Protein AF-0000000082578877 (afdb_homodimer)

Nearest PDB structures (foldseek):
  6ifg-assembly2_B  TM=8.628E-01  e=2.109E-28  Deinococcus radiodurans R1 = ATCC 13939 = DSM 20539
  6koy-assembly1_A  TM=8.455E-01  e=2.353E-28  Deinococcus radiodurans R1 = ATCC 13939 = DSM 20539
  6iff-assembly2_B  TM=8.615E-01  e=7.438E-28  Deinococcus radiodurans R1 = ATCC 13939 = DSM 20539
  6a8z-assembly1_A  TM=8.576E-01  e=7.857E-28  Deinococcus radiodurans R1 = ATCC 13939 = DSM 20539
  6a8z-assembly2_B  TM=8.635E-01  e=6.661E-27  Deinococcus radiodurans R1 = ATCC 13939 = DSM 20539

Organism: NCBI:txid68569

Radius of gyration: 37.32 Å; Cα contacts (8 Å, |Δi|>4): 2660; chains: 2; bounding box: 104×122×92 Å

Secondary structure (DSSP, 8-state):
---------------------PPTT-SPPPHHHH--BSS--HHHHTEEEEEEEEEEEEETTTTEEEEEEEEEEEESS-EEEEEEE--TTS-EEEEEETTEEPPGGGEE-SSSEEEEEEEEEEPTT-EEEEEEEEEE-PPBPSSTTTS-EEEEEE-SSSS--EEEEEE-TTT-GGGTS-B--SGGG--SEEEEEEEE-TT-EE--SSEEEEEEE-TTS-EEEEEEEES--GGG---EEES-EEEEEEEE-TTS-EEEEEEEE-TT-HHHHHHHHTTHHHHHHHHHHHT---TTTTS-EEEEE-SSSEE--TTSEEE-STT---TTSS-HHHHHHHHTTTBTTTEEESSGGGTHHHHHHHHHHHHHHHHHHH-HHHHHHHHHHHHTT---SS-S--SS--BHHHHH-GGGT--TTHHHHHHHHHHHHHHHHH-HHHHHHHHHHHHHSSSS--TTS---EEE-HHHHHHHHHHHHTS--HHHHHHHTS-SSPPEEEEEEETTEEEEEEE-GGG------EEEEETTEEEEE--GGGEEEEE--TT--EEESTT--S----HHHHHHHHHHTT-/--------------------PPPTT-SPPPHHHH--BSS--HHHHTEEEEEEEEEEEEETTTTEEEEEEEEEEEESS-EEEEEEE--TTS-EEEEEETTEEPPGGGEE-SSSEEEEEEEEEEPTT-EEEEEEEEEE-PPBPSSTTTS-EEEEEE-SSSS--EEEEEE-TTT-GGGTS-B--SGGG--SEEEEEEEE-TT-EE--SSEEEEEEE-TTS-EEEEEEEES--GGG---EEES-EEEEEEEE-TTS-EEEEEEEE-TT-HHHHHHHHTTHHHHHHHHHHHT---TTTTS-EEEEE-SSSEE--TTSEEE-STT---TTSS-HHHHHHHHTTTBTTTEEESSGGGTHHHHHHHHHHHHHHHHHHH-HHHHHHHHHHHHTT---SS-S--SS--BHHHHH-GGGT--TTHHHHHHHHHHHHHHHHH-HHHHHHHHHHHHHSSSS--TTS---EEE-HHHHHHHHHHHHTS--HHHHHHHTS-SSPPEEEEEEETTEEEEEEE-GGG------EEEEETTEEEEE--GGGEEEEE--TT--EEESTT--S----HHHHHHHHHHTT-

Structure (mmCIF, N/CA/C/O backbone):
data_AF-0000000082578877-model_v1
#
loop_
_entity.id
_entity.type
_entity.pdbx_description
1 polymer 'Aminopeptidase N'
#
loop_
_atom_site.group_PDB
_atom_site.id
_atom_site.type_symbol
_atom_site.label_atom_id
_atom_site.label_alt_id
_atom_site.label_comp_id
_atom_site.label_asym_id
_atom_site.label_entity_id
_atom_site.label_seq_id
_atom_site.pdbx_PDB_ins_code
_atom_site.Cartn_x
_atom_site.Cartn_y
_atom_site.Cartn_z
_atom_site.occupancy
_atom_site.B_iso_or_equiv
_atom_site.auth_seq_id
_atom_site.auth_comp_id
_atom_site.auth_asym_id
_atom_site.auth_atom_id
_atom_site.pdbx_PDB_model_num
ATOM 1 N N . MET A 1 1 ? 71.125 25.562 50.594 1 29.11 1 MET A N 1
ATOM 2 C CA . MET A 1 1 ? 70.188 24.438 50.656 1 29.11 1 MET A CA 1
ATOM 3 C C . MET A 1 1 ? 68.75 24.938 50.656 1 29.11 1 MET A C 1
ATOM 5 O O . MET A 1 1 ? 68.188 25.266 51.719 1 29.11 1 MET A O 1
ATOM 9 N N . HIS A 1 2 ? 68.375 25.844 49.688 1 30.61 2 HIS A N 1
ATOM 10 C CA . HIS A 1 2 ? 67.188 26.625 49.312 1 30.61 2 HIS A CA 1
ATOM 11 C C . HIS A 1 2 ? 66 25.734 49.031 1 30.61 2 HIS A C 1
ATOM 13 O O . HIS A 1 2 ? 66.062 24.859 48.156 1 30.61 2 HIS A O 1
ATOM 19 N N . GLN A 1 3 ? 65.25 25.406 50.125 1 30.59 3 GLN A N 1
ATOM 20 C CA . GLN A 1 3 ? 64.062 24.594 50.219 1 30.59 3 GLN A CA 1
ATOM 21 C C . GLN A 1 3 ? 62.969 25.125 49.312 1 30.59 3 GLN A C 1
ATOM 23 O O . GLN A 1 3 ? 62.562 26.281 49.438 1 30.59 3 GLN A O 1
ATOM 28 N N . TYR A 1 4 ? 63.031 24.766 48 1 30.36 4 TYR A N 1
ATOM 29 C CA . TYR A 1 4 ? 62.062 25.109 47 1 30.36 4 TYR A CA 1
ATOM 30 C C . TYR A 1 4 ? 60.656 24.609 47.406 1 30.36 4 TYR A C 1
ATOM 32 O O . TYR A 1 4 ? 60.469 23.406 47.656 1 30.36 4 TYR A O 1
ATOM 40 N N . LEU A 1 5 ? 59.938 25.391 48.219 1 28.56 5 LEU A N 1
ATOM 41 C CA . LEU A 1 5 ? 58.562 25.109 48.594 1 28.56 5 LEU A CA 1
ATOM 42 C C . LEU A 1 5 ? 57.688 24.953 47.344 1 28.56 5 LEU A C 1
ATOM 44 O O . LEU A 1 5 ? 57.594 25.875 46.531 1 28.56 5 LEU A O 1
ATOM 48 N N . LEU A 1 6 ? 57.625 23.719 46.781 1 29.42 6 LEU A N 1
ATOM 49 C CA . LEU A 1 6 ? 56.75 23.359 45.688 1 29.42 6 LEU A CA 1
ATOM 50 C C . LEU A 1 6 ? 55.281 23.656 46.031 1 29.42 6 LEU A C 1
ATOM 52 O O . LEU A 1 6 ? 54.781 23.156 47.031 1 29.42 6 LEU A O 1
ATOM 56 N N . ALA A 1 7 ? 54.781 24.906 45.656 1 31.45 7 ALA A N 1
ATOM 57 C CA . ALA A 1 7 ? 53.406 25.328 45.75 1 31.45 7 ALA A CA 1
ATOM 58 C C . ALA A 1 7 ? 52.469 24.359 45.031 1 31.45 7 ALA A C 1
ATOM 60 O O . ALA A 1 7 ? 52.688 24.062 43.844 1 31.45 7 ALA A O 1
ATOM 61 N N . ALA A 1 8 ? 51.875 23.375 45.75 1 28.59 8 ALA A N 1
ATOM 62 C CA . ALA A 1 8 ? 50.844 22.453 45.312 1 28.59 8 ALA A CA 1
ATOM 63 C C . ALA A 1 8 ? 49.656 23.188 44.656 1 28.59 8 ALA A C 1
ATOM 65 O O . ALA A 1 8 ? 49.031 24.047 45.312 1 28.59 8 ALA A O 1
ATOM 66 N N . SER A 1 9 ? 49.719 23.469 43.375 1 26.95 9 SER A N 1
ATOM 67 C CA . SER A 1 9 ? 48.594 23.984 42.625 1 26.95 9 SER A CA 1
ATOM 68 C C . SER A 1 9 ? 47.375 23.078 42.75 1 26.95 9 SER A C 1
ATOM 70 O O . SER A 1 9 ? 47.438 21.875 42.5 1 26.95 9 SER A O 1
ATOM 72 N N . ALA A 1 10 ? 46.5 23.344 43.781 1 29.2 10 ALA A N 1
ATOM 73 C CA . ALA A 1 10 ? 45.188 22.703 43.906 1 29.2 10 ALA A CA 1
ATOM 74 C C . ALA A 1 10 ? 44.438 22.812 42.594 1 29.2 10 ALA A C 1
ATOM 76 O O . ALA A 1 10 ? 44.156 23.922 42.094 1 29.2 10 ALA A O 1
ATOM 77 N N . LEU A 1 11 ? 44.625 21.859 41.719 1 31.36 11 LEU A N 1
ATOM 78 C CA . LEU A 1 11 ? 43.75 21.703 40.531 1 31.36 11 LEU A CA 1
ATOM 79 C C . LEU A 1 11 ? 42.312 21.578 40.969 1 31.36 11 LEU A C 1
ATOM 81 O O . LEU A 1 11 ? 41.906 20.641 41.656 1 31.36 11 LEU A O 1
ATOM 85 N N . ALA A 1 12 ? 41.656 22.797 41.219 1 33.31 12 ALA A N 1
ATOM 86 C CA . ALA A 1 12 ? 40.219 22.797 41.312 1 33.31 12 ALA A CA 1
ATOM 87 C C . ALA A 1 12 ? 39.594 21.984 40.188 1 33.31 12 ALA A C 1
ATOM 89 O O . ALA A 1 12 ? 39.75 22.328 39 1 33.31 12 ALA A O 1
ATOM 90 N N . LEU A 1 13 ? 39.5 20.641 40.406 1 33.72 13 LEU A N 1
ATOM 91 C CA . LEU A 1 13 ? 38.656 19.844 39.531 1 33.72 13 LEU A CA 1
ATOM 92 C C . LEU A 1 13 ? 37.281 20.484 39.406 1 33.72 13 LEU A C 1
ATOM 94 O O . LEU A 1 13 ? 36.531 20.609 40.375 1 33.72 13 LEU A O 1
ATOM 98 N N . SER A 1 14 ? 37.188 21.453 38.594 1 28.36 14 SER A N 1
ATOM 99 C CA . SER A 1 14 ? 35.812 21.734 38.188 1 28.36 14 SER A CA 1
ATOM 100 C C . SER A 1 14 ? 35.094 20.438 37.75 1 28.36 14 SER A C 1
ATOM 102 O O . SER A 1 14 ? 35.406 19.875 36.719 1 28.36 14 SER A O 1
ATOM 104 N N . ALA A 1 15 ? 34.875 19.594 38.75 1 37.16 15 ALA A N 1
ATOM 105 C CA . ALA A 1 15 ? 33.875 18.578 38.438 1 37.16 15 ALA A CA 1
ATOM 106 C C . ALA A 1 15 ? 32.688 19.188 37.688 1 37.16 15 ALA A C 1
ATOM 108 O O . ALA A 1 15 ? 31.938 20 38.219 1 37.16 15 ALA A O 1
ATOM 109 N N . THR A 1 16 ? 32.844 19.344 36.438 1 37 16 THR A N 1
ATOM 110 C CA . THR A 1 16 ? 31.641 19.562 35.656 1 37 16 THR A CA 1
ATOM 111 C C . THR A 1 16 ? 30.5 18.688 36.219 1 37 16 THR A C 1
ATOM 113 O O . THR A 1 16 ? 30.547 17.469 36.125 1 37 16 THR A O 1
ATOM 116 N N . THR A 1 17 ? 30.062 18.984 37.312 1 40.81 17 THR A N 1
ATOM 117 C CA . THR A 1 17 ? 28.844 18.266 37.688 1 40.81 17 THR A CA 1
ATOM 118 C C . THR A 1 17 ? 27.906 18.109 36.5 1 40.81 17 THR A C 1
ATOM 120 O O . THR A 1 17 ? 27.5 19.094 35.875 1 40.81 17 THR A O 1
ATOM 123 N N . ALA A 1 18 ? 28.094 16.953 35.906 1 50.81 18 ALA A N 1
ATOM 124 C CA . ALA A 1 18 ? 27.078 16.484 34.938 1 50.81 18 ALA A CA 1
ATOM 125 C C . ALA A 1 18 ? 25.672 16.766 35.469 1 50.81 18 ALA A C 1
ATOM 127 O O . ALA A 1 18 ? 25.203 16.125 36.406 1 50.81 18 ALA A O 1
ATOM 128 N N . GLN A 1 19 ? 25.25 18.078 35.5 1 56.5 19 GLN A N 1
ATOM 129 C CA . GLN A 1 19 ? 23.875 18.359 35.906 1 56.5 19 GLN A CA 1
ATOM 130 C C . GLN A 1 19 ? 22.906 17.391 35.219 1 56.5 19 GLN A C 1
ATOM 132 O O . GLN A 1 19 ? 22.969 17.156 34.031 1 56.5 19 GLN A O 1
ATOM 137 N N . ALA A 1 20 ? 22.062 16.75 35.969 1 64.25 20 ALA A N 1
ATOM 138 C CA . ALA A 1 20 ? 21.141 15.688 35.562 1 64.25 20 ALA A CA 1
ATOM 139 C C . ALA A 1 20 ? 20.078 16.203 34.594 1 64.25 20 ALA A C 1
ATOM 141 O O . ALA A 1 20 ? 19.453 17.25 34.844 1 64.25 20 ALA A O 1
ATOM 142 N N . GLN A 1 21 ? 20.062 15.773 33.375 1 83.62 21 GLN A N 1
ATOM 143 C CA . GLN A 1 21 ? 19.031 16.031 32.375 1 83.62 21 GLN A CA 1
ATOM 144 C C . GLN A 1 21 ? 17.641 15.844 32.969 1 83.62 21 GLN A C 1
ATOM 146 O O . GLN A 1 21 ? 17.406 14.906 33.719 1 83.62 21 GLN A O 1
ATOM 151 N N . VAL A 1 22 ? 16.766 16.875 32.656 1 90.62 22 VAL A N 1
ATOM 152 C CA . VAL A 1 22 ? 15.375 16.766 33.094 1 90.62 22 VAL A CA 1
ATOM 153 C C . VAL A 1 22 ? 14.695 15.602 32.375 1 90.62 22 VAL A C 1
ATOM 155 O O . VAL A 1 22 ? 14.812 15.469 31.156 1 90.62 22 VAL A O 1
ATOM 158 N N . LYS A 1 23 ? 13.953 14.672 33.156 1 89.5 23 LYS A N 1
ATOM 159 C CA . LYS A 1 23 ? 13.273 13.516 32.594 1 89.5 23 LYS A CA 1
ATOM 160 C C . LYS A 1 23 ? 12.109 13.953 31.703 1 89.5 23 LYS A C 1
ATOM 162 O O . LYS A 1 23 ? 11.367 14.875 32.062 1 89.5 23 LYS A O 1
ATOM 167 N N . PRO A 1 24 ? 11.836 13.297 30.562 1 95.19 24 PRO A N 1
ATOM 168 C CA . PRO A 1 24 ? 10.609 13.562 29.797 1 95.19 24 PRO A CA 1
ATOM 169 C C . PRO A 1 24 ? 9.359 13.5 30.672 1 95.19 24 PRO A C 1
ATOM 171 O O . PRO A 1 24 ? 9.242 12.617 31.531 1 95.19 24 PRO A O 1
ATOM 174 N N . GLY A 1 25 ? 8.5 14.477 30.422 1 96.62 25 GLY A N 1
ATOM 175 C CA . GLY A 1 25 ? 7.285 14.531 31.203 1 96.62 25 GLY A CA 1
ATOM 176 C C . GLY A 1 25 ? 7.426 15.352 32.469 1 96.62 25 GLY A C 1
ATOM 177 O O . GLY A 1 25 ? 6.438 15.633 33.156 1 96.62 25 GLY A O 1
ATOM 178 N N . GLU A 1 26 ? 8.625 15.703 32.781 1 96.69 26 GLU A N 1
ATOM 179 C CA . GLU A 1 26 ? 8.898 16.547 33.938 1 96.69 26 GLU A CA 1
ATOM 180 C C . GLU A 1 26 ? 9.312 17.953 33.531 1 96.69 26 GLU A C 1
ATOM 182 O O . GLU A 1 26 ? 9.891 18.141 32.438 1 96.69 26 GLU A O 1
ATOM 187 N N . PRO A 1 27 ? 9.164 18.953 34.469 1 97.44 27 PRO A N 1
ATOM 188 C CA . PRO A 1 27 ? 8.219 18.875 35.594 1 97.44 27 PRO A CA 1
ATOM 189 C C . PRO A 1 27 ? 6.781 18.672 35.125 1 97.44 27 PRO A C 1
ATOM 191 O O . PRO A 1 27 ? 6.434 19 34 1 97.44 27 PRO A O 1
ATOM 194 N N . PRO A 1 28 ? 5.953 18.141 36 1 97.56 28 PRO A N 1
ATOM 195 C CA . PRO A 1 28 ? 4.574 17.844 35.594 1 97.56 28 PRO A CA 1
ATOM 196 C C . PRO A 1 28 ? 3.754 19.109 35.344 1 97.56 28 PRO A C 1
ATOM 198 O O . PRO A 1 28 ? 4.086 20.188 35.844 1 97.56 28 PRO A O 1
ATOM 201 N N . LEU A 1 29 ? 2.77 18.922 34.594 1 98.06 29 LEU A N 1
ATOM 202 C CA . LEU A 1 29 ? 1.859 20.016 34.281 1 98.06 29 LEU A CA 1
ATOM 203 C C . LEU A 1 29 ? 0.606 19.953 35.125 1 98.06 29 LEU A C 1
ATOM 205 O O . LEU A 1 29 ? 0.182 18.859 35.531 1 98.06 29 LEU A O 1
ATOM 209 N N . THR A 1 30 ? 0.025 21.078 35.406 1 97.81 30 THR A N 1
ATOM 210 C CA . THR A 1 30 ? -1.308 21.094 36 1 97.81 30 THR A CA 1
ATOM 211 C C . THR A 1 30 ? -2.367 20.766 34.938 1 97.81 30 THR A C 1
ATOM 213 O O . THR A 1 30 ? -2.133 20.906 33.75 1 97.81 30 THR A O 1
ATOM 216 N N . PRO A 1 31 ? -3.523 20.375 35.438 1 96.31 31 PRO A N 1
ATOM 217 C CA . PRO A 1 31 ? -4.613 20.156 34.469 1 96.31 31 PRO A CA 1
ATOM 218 C C . PRO A 1 31 ? -4.969 21.406 33.688 1 96.31 31 PRO A C 1
ATOM 220 O O . PRO A 1 31 ? -5.289 21.328 32.5 1 96.31 31 PRO A O 1
ATOM 223 N N . THR A 1 32 ? -4.84 22.547 34.312 1 96 32 THR A N 1
ATOM 224 C CA . THR A 1 32 ? -5.148 23.812 33.656 1 96 32 THR A CA 1
ATOM 225 C C . THR A 1 32 ? -4.184 24.094 32.5 1 96 32 THR A C 1
ATOM 227 O O . THR A 1 32 ? -4.605 24.469 31.406 1 96 32 THR A O 1
ATOM 230 N N . THR A 1 33 ? -2.951 23.844 32.75 1 96.44 33 THR A N 1
ATOM 231 C CA . THR A 1 33 ? -1.946 24.062 31.719 1 96.44 33 THR A CA 1
ATOM 232 C C . THR A 1 33 ? -2.113 23.062 30.594 1 96.44 33 THR A C 1
ATOM 234 O O . THR A 1 33 ? -1.945 23.406 29.422 1 96.44 33 THR A O 1
ATOM 237 N N . GLN A 1 34 ? -2.451 21.906 30.953 1 94.94 34 GLN A N 1
ATOM 238 C CA . GLN A 1 34 ? -2.549 20.844 29.953 1 94.94 34 GLN A CA 1
ATOM 239 C C . GLN A 1 34 ? -3.75 21.047 29.031 1 94.94 34 GLN A C 1
ATOM 241 O O . GLN A 1 34 ? -3.762 20.562 27.906 1 94.94 34 GLN A O 1
ATOM 246 N N . GLU A 1 35 ? -4.684 21.734 29.484 1 94.5 35 GLU A N 1
ATOM 247 C CA . GLU A 1 35 ? -5.906 21.953 28.719 1 94.5 35 GLU A CA 1
ATOM 248 C C . GLU A 1 35 ? -5.754 23.141 27.766 1 94.5 35 GLU A C 1
ATOM 250 O O . GLU A 1 35 ? -5.809 24.297 28.188 1 94.5 35 GLU A O 1
ATOM 255 N N . SER A 1 36 ? -5.609 22.859 26.531 1 95.31 36 SER A N 1
ATOM 256 C CA . SER A 1 36 ? -5.578 23.906 25.516 1 95.31 36 SER A CA 1
ATOM 257 C C . SER A 1 36 ? -6.949 24.094 24.875 1 95.31 36 SER A C 1
ATOM 259 O O . SER A 1 36 ? -7.535 23.141 24.359 1 95.31 36 SER A O 1
ATOM 261 N N . GLY A 1 37 ? -7.395 25.359 24.828 1 95.38 37 GLY A N 1
ATOM 262 C CA . GLY A 1 37 ? -8.711 25.656 24.297 1 95.38 37 GLY A CA 1
ATOM 263 C C . GLY A 1 37 ? -9.844 25.266 25.219 1 95.38 37 GLY A C 1
ATOM 264 O O . GLY A 1 37 ? -9.797 25.547 26.422 1 95.38 37 GLY A O 1
ATOM 265 N N . GLY A 1 38 ? -10.898 24.75 24.672 1 94.38 38 GLY A N 1
ATOM 266 C CA . GLY A 1 38 ? -12.078 24.422 25.469 1 94.38 38 GLY A CA 1
ATOM 267 C C . GLY A 1 38 ? -12.914 25.641 25.812 1 94.38 38 GLY A C 1
ATOM 268 O O . GLY A 1 38 ? -12.703 26.719 25.25 1 94.38 38 GLY A O 1
ATOM 269 N N . PRO A 1 39 ? -13.914 25.375 26.656 1 93.94 39 PRO A N 1
ATOM 270 C CA . PRO A 1 39 ? -14.727 26.516 27.094 1 93.94 39 PRO A CA 1
ATOM 271 C C . PRO A 1 39 ? -13.898 27.562 27.828 1 93.94 39 PRO A C 1
ATOM 273 O O . PRO A 1 39 ? -13.047 27.219 28.656 1 93.94 39 PRO A O 1
ATOM 276 N N . ILE A 1 40 ? -14.102 28.812 27.484 1 93.94 40 ILE A N 1
ATOM 277 C CA . ILE A 1 40 ? -13.383 29.875 28.172 1 93.94 40 ILE A CA 1
ATOM 278 C C . ILE A 1 40 ? -14.375 30.891 28.719 1 93.94 40 ILE A C 1
ATOM 280 O O . ILE A 1 40 ? -15.492 31.031 28.219 1 93.94 40 ILE A O 1
ATOM 284 N N . SER A 1 41 ? -13.992 31.578 29.75 1 94.81 41 SER A N 1
ATOM 285 C CA . SER A 1 41 ? -14.852 32.594 30.344 1 94.81 41 SER A CA 1
ATOM 286 C C . SER A 1 41 ? -15.039 33.781 29.422 1 94.81 41 SER A C 1
ATOM 288 O O . SER A 1 41 ? -14.211 34.031 28.547 1 94.81 41 SER A O 1
ATOM 290 N N . PRO A 1 42 ? -16.141 34.469 29.609 1 95.88 42 PRO A N 1
ATOM 291 C CA . PRO A 1 42 ? -16.359 35.688 28.812 1 95.88 42 PRO A CA 1
ATOM 292 C C . PRO A 1 42 ? -15.227 36.688 28.953 1 95.88 42 PRO A C 1
ATOM 294 O O . PRO A 1 42 ? -14.891 37.406 27.984 1 95.88 42 PRO A O 1
ATOM 297 N N . GLU A 1 43 ? -14.656 36.812 30.172 1 96.44 43 GLU A N 1
ATOM 298 C CA . GLU A 1 43 ? -13.547 37.719 30.422 1 96.44 43 GLU A CA 1
ATOM 299 C C . GLU A 1 43 ? -12.344 37.375 29.547 1 96.44 43 GLU A C 1
ATOM 301 O O . GLU A 1 43 ? -11.688 38.25 29 1 96.44 43 GLU A O 1
ATOM 306 N N . ARG A 1 44 ? -12.086 36.188 29.422 1 96.38 44 ARG A N 1
ATOM 307 C CA . ARG A 1 44 ? -10.969 35.719 28.609 1 96.38 44 ARG A CA 1
ATOM 308 C C . ARG A 1 44 ? -11.281 35.844 27.125 1 96.38 44 ARG A C 1
ATOM 310 O O . ARG A 1 44 ? -10.43 36.281 26.344 1 96.38 44 ARG A O 1
ATOM 317 N N . ALA A 1 45 ? -12.492 35.469 26.797 1 95.88 45 ALA A N 1
ATOM 318 C CA . ALA A 1 45 ? -12.93 35.531 25.406 1 95.88 45 ALA A CA 1
ATOM 319 C C . ALA A 1 45 ? -12.891 36.969 24.875 1 95.88 45 ALA A C 1
ATOM 321 O O . ALA A 1 45 ? -12.781 37.188 23.656 1 95.88 45 ALA A O 1
ATOM 322 N N . ALA A 1 46 ? -12.938 37.875 25.766 1 97.62 46 ALA A N 1
ATOM 323 C CA . ALA A 1 46 ? -13.008 39.312 25.391 1 97.62 46 ALA A CA 1
ATOM 324 C C . ALA A 1 46 ? -11.609 39.875 25.141 1 97.62 46 ALA A C 1
ATOM 326 O O . ALA A 1 46 ? -11.469 40.969 24.625 1 97.62 46 ALA A O 1
ATOM 327 N N . LEU A 1 47 ? -10.602 39.125 25.469 1 98 47 LEU A N 1
ATOM 328 C CA . LEU A 1 47 ? -9.234 39.625 25.344 1 98 47 LEU A CA 1
ATOM 329 C C . LEU A 1 47 ? -8.719 39.438 23.922 1 98 47 LEU A C 1
ATOM 331 O O . LEU A 1 47 ? -9.008 38.406 23.281 1 98 47 LEU A O 1
ATOM 335 N N . HIS A 1 48 ? -8.023 40.406 23.453 1 97.88 48 HIS A N 1
ATOM 336 C CA . HIS A 1 48 ? -7.297 40.375 22.188 1 97.88 48 HIS A CA 1
ATOM 337 C C . HIS A 1 48 ? -5.824 40.719 22.391 1 97.88 48 HIS A C 1
ATOM 339 O O . HIS A 1 48 ? -5.492 41.75 22.969 1 97.88 48 HIS A O 1
ATOM 345 N N . LEU A 1 49 ? -4.996 39.844 21.984 1 98.38 49 LEU A N 1
ATOM 346 C CA . LEU A 1 49 ? -3.557 40.094 22.062 1 98.38 49 LEU A CA 1
ATOM 347 C C . LEU A 1 49 ? -3.059 40.844 20.844 1 98.38 49 LEU A C 1
ATOM 349 O O . LEU A 1 49 ? -2.867 40.25 19.766 1 98.38 49 LEU A O 1
ATOM 353 N N . ASP A 1 50 ? -2.77 42.125 20.984 1 98.5 50 ASP A N 1
ATOM 354 C CA . ASP A 1 50 ? -2.328 42.969 19.875 1 98.5 50 ASP A CA 1
ATOM 355 C C . ASP A 1 50 ? -0.873 42.656 19.516 1 98.5 50 ASP A C 1
ATOM 357 O O . ASP A 1 50 ? -0.525 42.594 18.328 1 98.5 50 ASP A O 1
ATOM 361 N N . HIS A 1 51 ? -0.112 42.562 20.531 1 98.75 51 HIS A N 1
ATOM 362 C CA . HIS A 1 51 ? 1.324 42.406 20.328 1 98.75 51 HIS A CA 1
ATOM 363 C C . HIS A 1 51 ? 1.958 41.625 21.469 1 98.75 51 HIS A C 1
ATOM 365 O O . HIS A 1 51 ? 1.628 41.812 22.641 1 98.75 51 HIS A O 1
ATOM 371 N N . ALA A 1 52 ? 2.766 40.688 21.141 1 98.88 52 ALA A N 1
ATOM 372 C CA . ALA A 1 52 ? 3.611 39.969 22.078 1 98.88 52 ALA A CA 1
ATOM 373 C C . ALA A 1 52 ? 5.09 40.188 21.781 1 98.88 52 ALA A C 1
ATOM 375 O O . ALA A 1 52 ? 5.602 39.719 20.766 1 98.88 52 ALA A O 1
ATOM 376 N N . ASP A 1 53 ? 5.727 40.906 22.562 1 98.88 53 ASP A N 1
ATOM 377 C CA . ASP A 1 53 ? 7.176 41.062 22.516 1 98.88 53 ASP A CA 1
ATOM 378 C C . ASP A 1 53 ? 7.867 40.125 23.516 1 98.88 53 ASP A C 1
ATOM 380 O O . ASP A 1 53 ? 7.816 40.375 24.734 1 98.88 53 ASP A O 1
ATOM 384 N N . LEU A 1 54 ? 8.508 39.125 23.031 1 98.94 54 LEU A N 1
ATOM 385 C CA . LEU A 1 54 ? 9.039 38.031 23.859 1 98.94 54 LEU A CA 1
ATOM 386 C C . LEU A 1 54 ? 10.562 38.031 23.812 1 98.94 54 LEU A C 1
ATOM 388 O O . LEU A 1 54 ? 11.141 37.781 22.75 1 98.94 54 LEU A O 1
ATOM 392 N N . ALA A 1 55 ? 11.18 38.25 24.875 1 98.88 55 ALA A N 1
ATOM 393 C CA . ALA A 1 55 ? 12.617 38.062 25.031 1 98.88 55 ALA A CA 1
ATOM 394 C C . ALA A 1 55 ? 12.906 36.812 25.859 1 98.88 55 ALA A C 1
ATOM 396 O O . ALA A 1 55 ? 12.602 36.75 27.047 1 98.88 55 ALA A O 1
ATOM 397 N N . ILE A 1 56 ? 13.508 35.844 25.25 1 98.94 56 ILE A N 1
ATOM 398 C CA . ILE A 1 56 ? 13.719 34.562 25.891 1 98.94 56 ILE A CA 1
ATOM 399 C C . ILE A 1 56 ? 15.195 34.156 25.812 1 98.94 56 ILE A C 1
ATOM 401 O O . ILE A 1 56 ? 15.75 34.062 24.703 1 98.94 56 ILE A O 1
ATOM 405 N N . GLU A 1 57 ? 15.844 33.938 26.891 1 98.81 57 GLU A N 1
ATOM 406 C CA . GLU A 1 57 ? 17.172 33.344 26.953 1 98.81 57 GLU A CA 1
ATOM 407 C C . GLU A 1 57 ? 17.094 31.859 27.234 1 98.81 57 GLU A C 1
ATOM 409 O O . GLU A 1 57 ? 16.422 31.438 28.172 1 98.81 57 GLU A O 1
ATOM 414 N N . VAL A 1 58 ? 17.781 31.109 26.422 1 98.81 58 VAL A N 1
ATOM 415 C CA . VAL A 1 58 ? 17.734 29.656 26.531 1 98.81 58 VAL A CA 1
ATOM 416 C C . VAL A 1 58 ? 19.062 29.125 27.062 1 98.81 58 VAL A C 1
ATOM 418 O O . VAL A 1 58 ? 20.125 29.484 26.547 1 98.81 58 VAL A O 1
ATOM 421 N N . PHE A 1 59 ? 18.984 28.266 28.062 1 98.12 59 PHE A N 1
ATOM 422 C CA . PHE A 1 59 ? 20.141 27.641 28.672 1 98.12 59 PHE A CA 1
ATOM 423 C C . PHE A 1 59 ? 20.141 26.141 28.453 1 98.12 59 PHE A C 1
ATOM 425 O O . PHE A 1 59 ? 19.688 25.375 29.312 1 98.12 59 PHE A O 1
ATOM 432 N N . PRO A 1 60 ? 20.75 25.75 27.375 1 97.44 60 PRO A N 1
ATOM 433 C CA . PRO A 1 60 ? 20.703 24.328 27.062 1 97.44 60 PRO A CA 1
ATOM 434 C C . PRO A 1 60 ? 21.359 23.453 28.125 1 97.44 60 PRO A C 1
ATOM 436 O O . PRO A 1 60 ? 20.875 22.359 28.422 1 97.44 60 PRO A O 1
ATOM 439 N N . ALA A 1 61 ? 22.375 23.859 28.703 1 95.56 61 ALA A N 1
ATOM 440 C CA . ALA A 1 61 ? 23.141 23.062 29.656 1 95.56 61 ALA A CA 1
ATOM 441 C C . ALA A 1 61 ? 22.312 22.734 30.891 1 95.56 61 ALA A C 1
ATOM 443 O O . ALA A 1 61 ? 22.438 21.641 31.453 1 95.56 61 ALA A O 1
ATOM 444 N N . THR A 1 62 ? 21.484 23.656 31.281 1 96.62 62 THR A N 1
ATOM 445 C CA . THR A 1 62 ? 20.672 23.438 32.469 1 96.62 62 THR A CA 1
ATOM 446 C C . THR A 1 62 ? 19.219 23.188 32.094 1 96.62 62 THR A C 1
ATOM 448 O O . THR A 1 62 ? 18.375 22.984 32.969 1 96.62 62 THR A O 1
ATOM 451 N N . GLN A 1 63 ? 18.953 23.234 30.844 1 98 63 GLN A N 1
ATOM 452 C CA . GLN A 1 63 ? 17.609 23.031 30.312 1 98 63 GLN A CA 1
ATOM 453 C C . GLN A 1 63 ? 16.609 23.969 30.953 1 98 63 GLN A C 1
ATOM 455 O O . GLN A 1 63 ? 15.547 23.547 31.422 1 98 63 GLN A O 1
ATOM 460 N N . ARG A 1 64 ? 16.953 25.188 30.969 1 98.31 64 ARG A N 1
ATOM 461 C CA . ARG A 1 64 ? 16.141 26.25 31.562 1 98.31 64 ARG A CA 1
ATOM 462 C C . ARG A 1 64 ? 15.961 27.406 30.594 1 98.31 64 ARG A C 1
ATOM 464 O O . ARG A 1 64 ? 16.688 27.516 29.594 1 98.31 64 ARG A O 1
ATOM 471 N N . ILE A 1 65 ? 14.945 28.266 30.938 1 98.75 65 ILE A N 1
ATOM 472 C CA . ILE A 1 65 ? 14.812 29.531 30.219 1 98.75 65 ILE A CA 1
ATOM 473 C C . ILE A 1 65 ? 14.633 30.672 31.203 1 98.75 65 ILE A C 1
ATOM 475 O O . ILE A 1 65 ? 14.25 30.453 32.375 1 98.75 65 ILE A O 1
ATOM 479 N N . ALA A 1 66 ? 14.969 31.812 30.812 1 98.81 66 ALA A N 1
ATOM 480 C CA . ALA A 1 66 ? 14.648 33.094 31.422 1 98.81 66 ALA A CA 1
ATOM 481 C C . ALA A 1 66 ? 14.055 34.062 30.406 1 98.81 66 ALA A C 1
ATOM 483 O O . ALA A 1 66 ? 14.516 34.125 29.266 1 98.81 66 ALA A O 1
ATOM 484 N N . ALA A 1 67 ? 12.969 34.812 30.875 1 98.88 67 ALA A N 1
ATOM 485 C CA . ALA A 1 67 ? 12.289 35.562 29.812 1 98.88 67 ALA A CA 1
ATOM 486 C C . ALA A 1 67 ? 11.578 36.781 30.359 1 98.88 67 ALA A C 1
ATOM 488 O O . ALA A 1 67 ? 11.281 36.844 31.562 1 98.88 67 ALA A O 1
ATOM 489 N N . ILE A 1 68 ? 11.375 37.719 29.516 1 98.88 68 ILE A N 1
ATOM 490 C CA . ILE A 1 68 ? 10.5 38.875 29.719 1 98.88 68 ILE A CA 1
ATOM 491 C C . ILE A 1 68 ? 9.508 38.969 28.562 1 98.88 68 ILE A C 1
ATOM 493 O O . ILE A 1 68 ? 9.898 39 27.391 1 98.88 68 ILE A O 1
ATOM 497 N N . ALA A 1 69 ? 8.273 38.969 28.953 1 98.94 69 ALA A N 1
ATOM 498 C CA . ALA A 1 69 ? 7.211 39.156 27.969 1 98.94 69 ALA A CA 1
ATOM 499 C C . ALA A 1 69 ? 6.516 40.5 28.156 1 98.94 69 ALA A C 1
ATOM 501 O O . ALA A 1 69 ? 6.133 40.875 29.266 1 98.94 69 ALA A O 1
ATOM 502 N N . THR A 1 70 ? 6.43 41.219 27.094 1 98.94 70 THR A N 1
ATOM 503 C CA . THR A 1 70 ? 5.602 42.406 27.062 1 98.94 70 THR A CA 1
ATOM 504 C C . THR A 1 70 ? 4.398 42.219 26.141 1 98.94 70 THR A C 1
ATOM 506 O O . THR A 1 70 ? 4.551 42.125 24.922 1 98.94 70 THR A O 1
ATOM 509 N N . LEU A 1 71 ? 3.254 42.219 26.781 1 98.88 71 LEU A N 1
ATOM 510 C CA . LEU A 1 71 ? 2.016 41.938 26.062 1 98.88 71 LEU A CA 1
ATOM 511 C C . LEU A 1 71 ? 1.146 43.188 25.969 1 98.88 71 LEU A C 1
ATOM 513 O O . LEU A 1 71 ? 0.884 43.844 26.984 1 98.88 71 LEU A O 1
ATOM 517 N N . THR A 1 72 ? 0.804 43.531 24.781 1 98.81 72 THR A N 1
ATOM 518 C CA . THR A 1 72 ? -0.246 44.531 24.578 1 98.81 72 THR A CA 1
ATOM 519 C C . THR A 1 72 ? -1.597 43.844 24.375 1 98.81 72 THR A C 1
ATOM 521 O O . THR A 1 72 ? -1.781 43.125 23.391 1 98.81 72 THR A O 1
ATOM 524 N N . ILE A 1 73 ? -2.559 44.156 25.266 1 98.44 73 ILE A N 1
ATOM 525 C CA . ILE A 1 73 ? -3.834 43.438 25.281 1 98.44 73 ILE A CA 1
ATOM 526 C C . ILE A 1 73 ? -4.98 44.438 25.234 1 98.44 73 ILE A C 1
ATOM 528 O O . ILE A 1 73 ? -4.957 45.438 25.953 1 98.44 73 ILE A O 1
ATOM 532 N N . THR A 1 74 ? -5.902 44.188 24.391 1 98.5 74 THR A N 1
ATOM 533 C CA . THR A 1 74 ? -7.164 44.938 24.359 1 98.5 74 THR A CA 1
ATOM 534 C C . THR A 1 74 ? -8.305 44.062 24.875 1 98.5 74 THR A C 1
ATOM 536 O O . THR A 1 74 ? -8.305 42.844 24.672 1 98.5 74 THR A O 1
ATOM 539 N N . SER A 1 75 ? -9.258 44.656 25.578 1 98.12 75 SER A N 1
ATOM 540 C CA . SER A 1 75 ? -10.43 43.906 26.047 1 98.12 75 SER A CA 1
ATOM 541 C C . SER A 1 75 ? -11.719 44.5 25.469 1 98.12 75 SER A C 1
ATOM 543 O O . SER A 1 75 ? -11.914 45.719 25.5 1 98.12 75 SER A O 1
ATOM 545 N N . ALA A 1 76 ? -12.539 43.688 25.062 1 98.06 76 ALA A N 1
ATOM 546 C CA . ALA A 1 76 ? -13.82 44.125 24.5 1 98.06 76 ALA A CA 1
ATOM 547 C C . ALA A 1 76 ? -14.797 44.5 25.609 1 98.06 76 ALA A C 1
ATOM 549 O O . ALA A 1 76 ? -15.781 45.219 25.359 1 98.06 76 ALA A O 1
ATOM 550 N N . ILE A 1 77 ? -14.539 44.031 26.844 1 98.19 77 ILE A N 1
ATOM 551 C CA . ILE A 1 77 ? -15.367 44.406 27.984 1 98.19 77 ILE A CA 1
ATOM 552 C C . ILE A 1 77 ? -14.5 45 29.094 1 98.19 77 ILE A C 1
ATOM 554 O O . ILE A 1 77 ? -13.273 44.906 29.047 1 98.19 77 ILE A O 1
ATOM 558 N N . ALA A 1 78 ? -15.172 45.562 30.016 1 97.81 78 ALA A N 1
ATOM 559 C CA . ALA A 1 78 ? -14.438 46.125 31.156 1 97.81 78 ALA A CA 1
ATOM 560 C C . ALA A 1 78 ? -13.867 45 32 1 97.81 78 ALA A C 1
ATOM 562 O O . ALA A 1 78 ? -14.523 43.969 32.219 1 97.81 78 ALA A O 1
ATOM 563 N N . GLN A 1 79 ? -12.672 45.281 32.438 1 96.75 79 GLN A N 1
ATOM 564 C CA . GLN A 1 79 ? -11.984 44.25 33.219 1 96.75 79 GLN A CA 1
ATOM 565 C C . GLN A 1 79 ? -11.281 44.875 34.438 1 96.75 79 GLN A C 1
ATOM 567 O O . GLN A 1 79 ? -10.719 45.969 34.344 1 96.75 79 GLN A O 1
ATOM 572 N N . LYS A 1 80 ? -11.305 44.125 35.594 1 97.06 80 LYS A N 1
ATOM 573 C CA . LYS A 1 80 ? -10.539 44.531 36.75 1 97.06 80 LYS A CA 1
ATOM 574 C C . LYS A 1 80 ? -9.242 43.719 36.875 1 97.06 80 LYS A C 1
ATOM 576 O O . LYS A 1 80 ? -8.336 44.094 37.625 1 97.06 80 LYS A O 1
ATOM 581 N N . ALA A 1 81 ? -9.188 42.656 36.188 1 98 81 ALA A N 1
ATOM 582 C CA . ALA A 1 81 ? -8.016 41.781 36.156 1 98 81 ALA A CA 1
ATOM 583 C C . ALA A 1 81 ? -7.895 41.094 34.812 1 98 81 ALA A C 1
ATOM 585 O O . ALA A 1 81 ? -8.891 40.875 34.094 1 98 81 ALA A O 1
ATOM 586 N N . LEU A 1 82 ? -6.715 40.812 34.5 1 98.06 82 LEU A N 1
ATOM 587 C CA . LEU A 1 82 ? -6.457 40.062 33.281 1 98.06 82 LEU A CA 1
ATOM 588 C C . LEU A 1 82 ? -6.105 38.625 33.625 1 98.06 82 LEU A C 1
ATOM 590 O O . LEU A 1 82 ? -5.461 38.344 34.625 1 98.06 82 LEU A O 1
ATOM 594 N N . GLN A 1 83 ? -6.543 37.719 32.781 1 97.56 83 GLN A N 1
ATOM 595 C CA . GLN A 1 83 ? -6.176 36.281 32.875 1 97.56 83 GLN A CA 1
ATOM 596 C C . GLN A 1 83 ? -5.309 35.875 31.688 1 97.56 83 GLN A C 1
ATOM 598 O O . GLN A 1 83 ? -5.762 35.875 30.547 1 97.56 83 GLN A O 1
ATOM 603 N N . ILE A 1 84 ? -4.102 35.5 31.984 1 98.25 84 ILE A N 1
ATOM 604 C CA . ILE A 1 84 ? -3.092 35.125 31 1 98.25 84 ILE A CA 1
ATOM 605 C C . ILE A 1 84 ? -2.539 33.75 31.281 1 98.25 84 ILE A C 1
ATOM 607 O O . ILE A 1 84 ? -2.211 33.438 32.438 1 98.25 84 ILE A O 1
ATOM 611 N N . ASP A 1 85 ? -2.467 32.969 30.266 1 98.5 85 ASP A N 1
ATOM 612 C CA . ASP A 1 85 ? -1.977 31.594 30.469 1 98.5 85 ASP A CA 1
ATOM 613 C C . ASP A 1 85 ? -0.451 31.562 30.531 1 98.5 85 ASP A C 1
ATOM 615 O O . ASP A 1 85 ? 0.223 32.156 29.672 1 98.5 85 ASP A O 1
ATOM 619 N N . LEU A 1 86 ? 0.096 30.922 31.516 1 98.81 86 LEU A N 1
ATOM 620 C CA . LEU A 1 86 ? 1.526 30.688 31.672 1 98.81 86 LEU A CA 1
ATOM 621 C C . LEU A 1 86 ? 1.78 29.516 32.625 1 98.81 86 LEU A C 1
ATOM 623 O O . LEU A 1 86 ? 1.371 29.562 33.781 1 98.81 86 LEU A O 1
ATOM 627 N N . ASP A 1 87 ? 2.447 28.547 32.156 1 98.69 87 ASP A N 1
ATOM 628 C CA . ASP A 1 87 ? 2.748 27.359 32.938 1 98.69 87 ASP A CA 1
ATOM 629 C C . ASP A 1 87 ? 3.398 27.75 34.281 1 98.69 87 ASP A C 1
ATOM 631 O O . ASP A 1 87 ? 4.301 28.594 34.312 1 98.69 87 ASP A O 1
ATOM 635 N N . ARG A 1 88 ? 3.037 27.078 35.375 1 98 88 ARG A N 1
ATOM 636 C CA . ARG A 1 88 ? 3.566 27.406 36.688 1 98 88 ARG A CA 1
ATOM 637 C C . ARG A 1 88 ? 5.02 26.953 36.844 1 98 88 ARG A C 1
ATOM 639 O O . ARG A 1 88 ? 5.727 27.406 37.75 1 98 88 ARG A O 1
ATOM 646 N N . ASN A 1 89 ? 5.426 26.078 35.969 1 98.31 89 ASN A N 1
ATOM 647 C CA . ASN A 1 89 ? 6.824 25.656 35.938 1 98.31 89 ASN A CA 1
ATOM 648 C C . ASN A 1 89 ? 7.746 26.828 35.562 1 98.31 89 ASN A C 1
ATOM 650 O O . ASN A 1 89 ? 8.961 26.719 35.688 1 98.31 89 ASN A O 1
ATOM 654 N N . LEU A 1 90 ? 7.176 27.875 35.219 1 98.69 90 LEU A N 1
ATOM 655 C CA . LEU A 1 90 ? 7.871 29.125 34.906 1 98.69 90 LEU A CA 1
ATOM 656 C C . LEU A 1 90 ? 7.438 30.234 35.875 1 98.69 90 LEU A C 1
ATOM 658 O O . LEU A 1 90 ? 6.754 31.172 35.469 1 98.69 90 LEU A O 1
ATOM 662 N N . PRO A 1 91 ? 7.941 30.188 37.031 1 98.25 91 PRO A N 1
ATOM 663 C CA . PRO A 1 91 ? 7.504 31.156 38.031 1 98.25 91 PRO A CA 1
ATOM 664 C C . PRO A 1 91 ? 7.719 32.594 37.594 1 98.25 91 PRO A C 1
ATOM 666 O O . PRO A 1 91 ? 8.734 32.906 36.969 1 98.25 91 PRO A O 1
ATOM 669 N N . VAL A 1 92 ? 6.77 33.469 37.938 1 98.69 92 VAL A N 1
ATOM 670 C CA . VAL A 1 92 ? 6.801 34.875 37.656 1 98.69 92 VAL A CA 1
ATOM 671 C C . VAL A 1 92 ? 7.543 35.625 38.781 1 98.69 92 VAL A C 1
ATOM 673 O O . VAL A 1 92 ? 7.281 35.375 39.969 1 98.69 92 VAL A O 1
ATOM 676 N N . THR A 1 93 ? 8.398 36.5 38.406 1 98.44 93 THR A N 1
ATOM 677 C CA . THR A 1 93 ? 9.195 37.219 39.406 1 98.44 93 THR A CA 1
ATOM 678 C C . THR A 1 93 ? 8.781 38.656 39.5 1 98.44 93 THR A C 1
ATOM 680 O O . THR A 1 93 ? 8.969 39.312 40.562 1 98.44 93 THR A O 1
ATOM 683 N N . ALA A 1 94 ? 8.242 39.188 38.438 1 98.62 94 ALA A N 1
ATOM 684 C CA . ALA A 1 94 ? 7.801 40.594 38.438 1 98.62 94 ALA A CA 1
ATOM 685 C C . ALA A 1 94 ? 6.77 40.844 37.344 1 98.62 94 ALA A C 1
ATOM 687 O O . ALA A 1 94 ? 6.82 40.219 36.281 1 98.62 94 ALA A O 1
ATOM 688 N N . ILE A 1 95 ? 5.848 41.781 37.656 1 98.75 95 ILE A N 1
ATOM 689 C CA . ILE A 1 95 ? 4.875 42.219 36.688 1 98.75 95 ILE A CA 1
ATOM 690 C C . ILE A 1 95 ? 4.742 43.75 36.75 1 98.75 95 ILE A C 1
ATOM 692 O O . ILE A 1 95 ? 4.766 44.312 37.844 1 98.75 95 ILE A O 1
ATOM 696 N N . SER A 1 96 ? 4.664 44.375 35.625 1 98.56 96 SER A N 1
ATOM 697 C CA . SER A 1 96 ? 4.25 45.781 35.531 1 98.56 96 SER A CA 1
ATOM 698 C C . SER A 1 96 ? 3.096 45.938 34.562 1 98.56 96 SER A C 1
ATOM 700 O O . SER A 1 96 ? 2.963 45.188 33.594 1 98.56 96 SER A O 1
ATOM 702 N N . VAL A 1 97 ? 2.244 46.875 34.812 1 98.25 97 VAL A N 1
ATOM 703 C CA . VAL A 1 97 ? 1.142 47.25 33.938 1 98.25 97 VAL A CA 1
ATOM 704 C C . VAL A 1 97 ? 1.27 48.75 33.562 1 98.25 97 VAL A C 1
ATOM 706 O O . VAL A 1 97 ? 1.276 49.594 34.438 1 98.25 97 VAL A O 1
ATOM 709 N N . ASP A 1 98 ? 1.37 48.938 32.25 1 97.5 98 ASP A N 1
ATOM 710 C CA . ASP A 1 98 ? 1.525 50.281 31.75 1 97.5 98 ASP A CA 1
ATOM 711 C C . ASP A 1 98 ? 2.684 51 32.438 1 97.5 98 ASP A C 1
ATOM 713 O O . ASP A 1 98 ? 2.541 52.156 32.875 1 97.5 98 ASP A O 1
ATOM 717 N N . GLY A 1 99 ? 3.689 50.25 32.625 1 96.44 99 GLY A N 1
ATOM 718 C CA . GLY A 1 99 ? 4.914 50.844 33.156 1 96.44 99 GLY A CA 1
ATOM 719 C C . GLY A 1 99 ? 4.941 50.875 34.688 1 96.44 99 GLY A C 1
ATOM 720 O O . GLY A 1 99 ? 5.965 51.25 35.281 1 96.44 99 GLY A O 1
ATOM 721 N N . LYS A 1 100 ? 3.91 50.531 35.344 1 96.62 100 LYS A N 1
ATOM 722 C CA . LYS A 1 100 ? 3.852 50.562 36.812 1 96.62 100 LYS A CA 1
ATOM 723 C C . LYS A 1 100 ? 4.02 49.188 37.406 1 96.62 100 LYS A C 1
ATOM 725 O O . LYS A 1 100 ? 3.215 48.281 37.125 1 96.62 100 LYS A O 1
ATOM 730 N N . ALA A 1 101 ? 4.945 49.062 38.281 1 97.94 101 ALA A N 1
ATOM 731 C CA . ALA A 1 101 ? 5.219 47.781 38.938 1 97.94 101 ALA A CA 1
ATOM 732 C C . ALA A 1 101 ? 4.078 47.375 39.875 1 97.94 101 ALA A C 1
ATOM 734 O O . ALA A 1 101 ? 3.535 48.219 40.594 1 97.94 101 ALA A O 1
ATOM 735 N N . LEU A 1 102 ? 3.812 46.125 39.812 1 98.25 102 LEU A N 1
ATOM 736 C CA . LEU A 1 102 ? 2.811 45.594 40.719 1 98.25 102 LEU A CA 1
ATOM 737 C C . LEU A 1 102 ? 3.471 44.969 41.938 1 98.25 102 LEU A C 1
ATOM 739 O O . LEU A 1 102 ? 4.605 44.5 41.875 1 98.25 102 LEU A O 1
ATOM 743 N N . ALA A 1 103 ? 2.688 45 43.031 1 97.56 103 ALA A N 1
ATOM 744 C CA . ALA A 1 103 ? 3.113 44.25 44.219 1 97.56 103 ALA A CA 1
ATOM 745 C C . ALA A 1 103 ? 2.873 42.75 44.031 1 97.56 103 ALA A C 1
ATOM 747 O O . ALA A 1 103 ? 1.956 42.344 43.312 1 97.56 103 ALA A O 1
ATOM 748 N N . PRO A 1 104 ? 3.695 42 44.688 1 96 104 PRO A N 1
ATOM 749 C CA . PRO A 1 104 ? 3.562 40.531 44.531 1 96 104 PRO A CA 1
ATOM 750 C C . PRO A 1 104 ? 2.158 40.031 44.844 1 96 104 PRO A C 1
ATOM 752 O O . PRO A 1 104 ? 1.713 39.031 44.281 1 96 104 PRO A O 1
ATOM 755 N N . VAL A 1 105 ? 1.436 40.688 45.656 1 96.5 105 VAL A N 1
ATOM 756 C CA . VAL A 1 105 ? 0.11 40.25 46.094 1 96.5 105 VAL A CA 1
ATOM 757 C C . VAL A 1 105 ? -0.909 40.531 45 1 96.5 105 VAL A C 1
ATOM 759 O O . VAL A 1 105 ? -2.006 39.969 45 1 96.5 105 VAL A O 1
ATOM 762 N N . ASP A 1 106 ? -0.497 41.25 44.031 1 97.5 10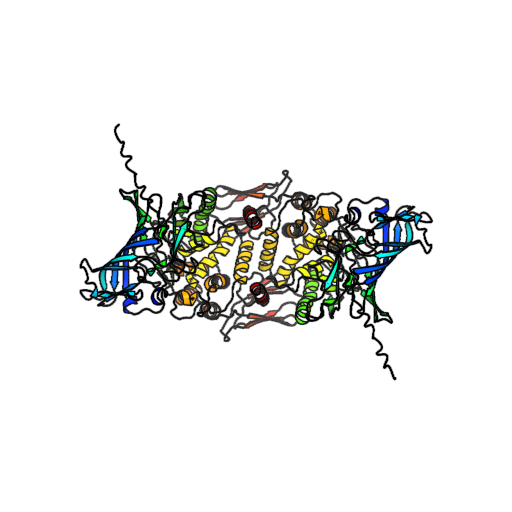6 ASP A N 1
ATOM 763 C CA . ASP A 1 106 ? -1.429 41.719 43 1 97.5 106 ASP A CA 1
ATOM 764 C C . ASP A 1 106 ? -1.463 40.781 41.812 1 97.5 106 ASP A C 1
ATOM 766 O O . ASP A 1 106 ? -2.086 41.062 40.781 1 97.5 106 ASP A O 1
ATOM 770 N N . TRP A 1 107 ? -0.782 39.688 41.844 1 98.06 107 TRP A N 1
ATOM 771 C CA . TRP A 1 107 ? -0.898 38.656 40.844 1 98.06 107 TRP A CA 1
ATOM 772 C C . TRP A 1 107 ? -0.759 37.25 41.469 1 98.06 107 TRP A C 1
ATOM 774 O O . TRP A 1 107 ? -0.274 37.125 42.594 1 98.06 107 TRP A O 1
ATOM 784 N N . SER A 1 108 ? -1.294 36.219 40.75 1 97.94 108 SER A N 1
ATOM 785 C CA . SER A 1 108 ? -1.243 34.844 41.188 1 97.94 108 SER A CA 1
ATOM 786 C C . SER A 1 108 ? -1.29 33.875 40.031 1 97.94 108 SER A C 1
ATOM 788 O O . SER A 1 108 ? -1.992 34.125 39.031 1 97.94 108 SER A O 1
ATOM 790 N N . ASN A 1 109 ? -0.495 32.812 40.156 1 97.94 109 ASN A N 1
ATOM 791 C CA . ASN A 1 109 ? -0.455 31.812 39.094 1 97.94 109 ASN A CA 1
ATOM 792 C C . ASN A 1 109 ? -0.293 30.406 39.656 1 97.94 109 ASN A C 1
ATOM 794 O O . ASN A 1 109 ? 0.616 29.672 39.25 1 97.94 109 ASN A O 1
ATOM 798 N N . PRO A 1 110 ? -1.193 29.938 40.406 1 96.19 110 PRO A N 1
ATOM 799 C CA . PRO A 1 110 ? -0.988 28.641 41.062 1 96.19 110 PRO A CA 1
ATOM 800 C C . PRO A 1 110 ? -1.188 27.469 40.125 1 96.19 110 PRO A C 1
ATOM 802 O O . PRO A 1 110 ? -0.595 26.406 40.312 1 96.19 110 PRO A O 1
ATOM 805 N N . GLU A 1 111 ? -1.947 27.703 39.094 1 96.88 111 GLU A N 1
ATOM 806 C CA . GLU A 1 111 ? -2.316 26.547 38.281 1 96.88 111 GLU A CA 1
ATOM 807 C C . GLU A 1 111 ? -1.965 26.766 36.812 1 96.88 111 GLU A C 1
ATOM 809 O O . GLU A 1 111 ? -2.26 25.922 35.969 1 96.88 111 GLU A O 1
ATOM 814 N N . GLY A 1 112 ? -1.402 27.844 36.469 1 97.56 112 GLY A N 1
ATOM 815 C CA . GLY A 1 112 ? -0.998 28.078 35.094 1 97.56 112 GLY A CA 1
ATOM 816 C C . GLY A 1 112 ? -1.869 29.109 34.375 1 97.56 112 GLY A C 1
ATOM 817 O O . GLY A 1 112 ? -1.764 29.281 33.188 1 97.56 112 GLY A O 1
ATOM 818 N N . ARG A 1 113 ? -2.824 29.625 35.062 1 97.69 113 ARG A N 1
ATOM 819 C CA . ARG A 1 113 ? -3.586 30.781 34.594 1 97.69 113 ARG A CA 1
ATOM 820 C C . ARG A 1 113 ? -3.273 32 35.438 1 97.69 113 ARG A C 1
ATOM 822 O O . ARG A 1 113 ? -3.914 32.25 36.469 1 97.69 113 ARG A O 1
ATOM 829 N N . LEU A 1 114 ? -2.438 32.844 34.938 1 98.38 114 LEU A N 1
ATOM 830 C CA . LEU A 1 114 ? -1.941 34 35.656 1 98.38 114 LEU A CA 1
ATOM 831 C C . LEU A 1 114 ? -3.018 35.094 35.75 1 98.38 114 LEU A C 1
ATOM 833 O O . LEU A 1 114 ? -3.537 35.531 34.719 1 98.38 114 LEU A O 1
ATOM 837 N N . THR A 1 115 ? -3.373 35.406 36.938 1 98.25 115 THR A N 1
ATOM 838 C CA . THR A 1 115 ? -4.27 36.531 37.188 1 98.25 115 THR A CA 1
ATOM 839 C C . THR A 1 115 ? -3.482 37.781 37.531 1 98.25 115 THR A C 1
ATOM 841 O O . THR A 1 115 ? -2.682 37.781 38.469 1 98.25 115 THR A O 1
ATOM 844 N N . VAL A 1 116 ? -3.693 38.812 36.812 1 98.62 116 VAL A N 1
ATOM 845 C CA . VAL A 1 116 ? -3.004 40.094 37.031 1 98.62 116 VAL A CA 1
ATOM 846 C C . VAL A 1 116 ? -4.016 41.188 37.375 1 98.62 116 VAL A C 1
ATOM 848 O O . VAL A 1 116 ? -4.797 41.625 36.531 1 98.62 116 VAL A O 1
ATOM 851 N N . ALA A 1 117 ? -3.926 41.625 38.594 1 97.5 117 ALA A N 1
ATOM 852 C CA . ALA A 1 117 ? -4.793 42.719 39 1 97.5 117 ALA A CA 1
ATOM 853 C C . ALA A 1 117 ? -4.398 44.031 38.281 1 97.5 117 ALA A C 1
ATOM 855 O O . ALA A 1 117 ? -3.211 44.312 38.156 1 97.5 117 ALA A O 1
ATOM 856 N N . LEU A 1 118 ? -5.406 44.719 37.875 1 97.25 118 LEU A N 1
ATOM 857 C CA . LEU A 1 118 ? -5.137 46 37.219 1 97.25 118 LEU A CA 1
ATOM 858 C C . LEU A 1 118 ? -5.191 47.125 38.219 1 97.25 118 LEU A C 1
ATOM 860 O O . LEU A 1 118 ? -6.113 47.219 39.031 1 97.25 118 LEU A O 1
ATOM 864 N N . PRO A 1 119 ? -4.203 48 38.125 1 95.12 119 PRO A N 1
ATOM 865 C CA . PRO A 1 119 ? -4.25 49.156 39.031 1 95.12 119 PRO A CA 1
ATOM 866 C C . PRO A 1 119 ? -5.508 50 38.844 1 95.12 119 PRO A C 1
ATOM 868 O O . PRO A 1 119 ? -6.035 50.562 39.812 1 95.12 119 PRO A O 1
ATOM 871 N N . ARG A 1 120 ? -5.926 50.094 37.594 1 94.06 120 ARG A N 1
ATOM 872 C CA . ARG A 1 120 ? -7.207 50.688 37.219 1 94.06 120 ARG A CA 1
ATOM 873 C C . ARG A 1 120 ? -7.98 49.781 36.281 1 94.06 120 ARG A C 1
ATOM 875 O O . ARG A 1 120 ? -7.398 49.125 35.406 1 94.06 120 ARG A O 1
ATOM 882 N N . PRO A 1 121 ? -9.234 49.812 36.594 1 95.19 121 PRO A N 1
ATOM 883 C CA . PRO A 1 121 ? -10.008 48.969 35.688 1 95.19 121 PRO A CA 1
ATOM 884 C C . PRO A 1 121 ? -9.836 49.344 34.219 1 95.19 121 PRO A C 1
ATOM 886 O O . PRO A 1 121 ? -9.758 50.531 33.875 1 95.19 121 PRO A O 1
ATOM 889 N N . LEU A 1 122 ? -9.75 48.344 33.469 1 96.31 122 LEU A N 1
ATOM 890 C CA . LEU A 1 122 ? -9.703 48.531 32 1 96.31 122 LEU A CA 1
ATOM 891 C C . LEU A 1 122 ? -11.102 48.719 31.438 1 96.31 122 LEU A C 1
ATOM 893 O O . LEU A 1 122 ? -11.977 47.875 31.656 1 96.31 122 LEU A O 1
ATOM 897 N N . ALA A 1 123 ? -11.414 49.812 30.703 1 97.31 123 ALA A N 1
ATOM 898 C CA . ALA A 1 123 ? -12.711 50.031 30.078 1 97.31 123 ALA A CA 1
ATOM 899 C C . ALA A 1 123 ? -12.906 49.156 28.859 1 97.31 123 ALA A C 1
ATOM 901 O O . ALA A 1 123 ? -11.945 48.625 28.312 1 97.31 123 ALA A O 1
ATOM 902 N N . ALA A 1 124 ? -14.164 49 28.516 1 97.69 124 ALA A N 1
ATOM 903 C CA . ALA A 1 124 ? -14.438 48.312 27.266 1 97.69 124 ALA A CA 1
ATOM 904 C C . ALA A 1 124 ? -13.719 48.969 26.094 1 97.69 124 ALA A C 1
ATOM 906 O O . ALA A 1 124 ? -13.797 50.188 25.938 1 97.69 124 ALA A O 1
ATOM 907 N N . GLY A 1 125 ? -12.914 48.125 25.422 1 97.88 125 GLY A N 1
ATOM 908 C CA . GLY A 1 125 ? -12.133 48.656 24.312 1 97.88 125 GLY A CA 1
ATOM 909 C C . GLY A 1 125 ? -10.773 49.188 24.75 1 97.88 125 GLY A C 1
ATOM 910 O O . GLY A 1 125 ? -9.969 49.594 23.922 1 97.88 125 GLY A O 1
ATOM 911 N N . GLY A 1 126 ? -10.562 49.125 26 1 97.75 126 GLY A N 1
ATOM 912 C CA . GLY A 1 126 ? -9.305 49.625 26.531 1 97.75 126 GLY A CA 1
ATOM 913 C C . GLY A 1 126 ? -8.133 48.719 26.281 1 97.75 126 GLY A C 1
ATOM 914 O O . GLY A 1 126 ? -8.312 47.531 25.969 1 97.75 126 GLY A O 1
ATOM 915 N N . LYS A 1 127 ? -6.941 49.344 26.422 1 97.69 127 LYS A N 1
ATOM 916 C CA . LYS A 1 127 ? -5.68 48.656 26.172 1 97.69 127 LYS A CA 1
ATOM 917 C C . LYS A 1 127 ? -4.77 48.719 27.391 1 97.69 127 LYS A C 1
ATOM 919 O O . LYS A 1 127 ? -4.73 49.75 28.094 1 97.69 127 LYS A O 1
ATOM 924 N N . ALA A 1 128 ? -4.098 47.594 27.609 1 98.06 128 ALA A N 1
ATOM 925 C CA . ALA A 1 128 ? -3.082 47.531 28.672 1 98.06 128 ALA A CA 1
ATOM 926 C C . ALA A 1 128 ? -1.797 46.906 28.156 1 98.06 128 ALA A C 1
ATOM 928 O O . ALA A 1 128 ? -1.84 46 27.328 1 98.06 128 ALA A O 1
ATOM 929 N N . VAL A 1 129 ? -0.729 47.469 28.578 1 98.69 129 VAL A N 1
ATOM 930 C CA . VAL A 1 129 ? 0.571 46.844 28.328 1 98.69 129 VAL A CA 1
ATOM 931 C C . VAL A 1 129 ? 1.062 46.156 29.594 1 98.69 129 VAL A C 1
ATOM 933 O O . VAL A 1 129 ? 1.298 46.812 30.625 1 98.69 129 VAL A O 1
ATOM 936 N N . VAL A 1 130 ? 1.195 44.844 29.562 1 98.75 130 VAL A N 1
ATOM 937 C CA . VAL A 1 130 ? 1.606 44.031 30.703 1 98.75 130 VAL A CA 1
ATOM 938 C C . VAL A 1 130 ? 2.998 43.469 30.453 1 98.75 130 VAL A C 1
ATOM 940 O O . VAL A 1 130 ? 3.223 42.781 29.453 1 98.75 130 VAL A O 1
ATOM 943 N N . THR A 1 131 ? 3.938 43.75 31.281 1 98.88 131 THR A N 1
ATOM 944 C CA . THR A 1 131 ? 5.273 43.188 31.219 1 98.88 131 THR A CA 1
ATOM 945 C C . THR A 1 131 ? 5.457 42.125 32.312 1 98.88 131 THR A C 1
ATOM 947 O O . THR A 1 131 ? 5.258 42.406 33.5 1 98.88 131 THR A O 1
ATOM 950 N N . ILE A 1 132 ? 5.828 40.969 31.922 1 98.94 132 ILE A N 1
ATOM 951 C CA . ILE A 1 132 ? 5.941 39.812 32.844 1 98.94 132 ILE A CA 1
ATOM 952 C C . ILE A 1 132 ? 7.355 39.25 32.781 1 98.94 132 ILE A C 1
ATOM 954 O O . ILE A 1 132 ? 7.812 38.812 31.719 1 98.94 132 ILE A O 1
ATOM 958 N N . SER A 1 133 ? 8.086 39.219 33.906 1 98.88 133 SER A N 1
ATOM 959 C CA . SER A 1 133 ? 9.359 38.5 34.031 1 98.88 133 SER A CA 1
ATOM 960 C C . SER A 1 133 ? 9.164 37.125 34.625 1 98.88 133 SER A C 1
ATOM 962 O O . SER A 1 133 ? 8.516 36.969 35.656 1 98.88 133 SER A O 1
ATOM 964 N N . TYR A 1 134 ? 9.68 36.188 33.938 1 98.81 134 TYR A N 1
ATOM 965 C CA . TYR A 1 134 ? 9.469 34.812 34.344 1 98.81 134 TYR A CA 1
ATOM 966 C C . TYR A 1 134 ? 10.633 33.938 33.906 1 98.81 134 TYR A C 1
ATOM 968 O O . TYR A 1 134 ? 11.492 34.344 33.156 1 98.81 134 TYR A O 1
ATOM 976 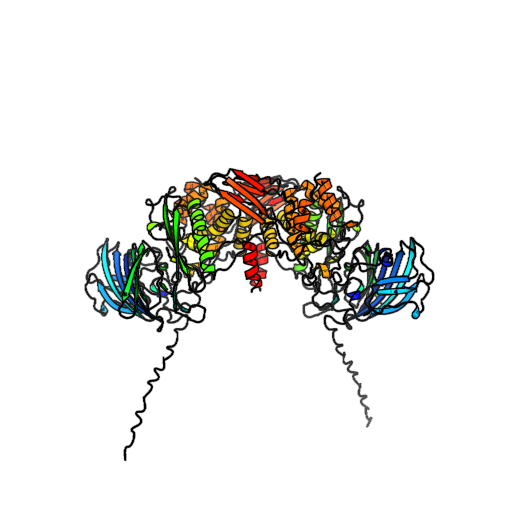N N . GLY A 1 135 ? 10.711 32.719 34.438 1 98.62 135 GLY A N 1
ATOM 977 C CA . GLY A 1 135 ? 11.727 31.766 34.062 1 98.62 135 GLY A CA 1
ATOM 978 C C . GLY A 1 135 ? 11.672 30.5 34.906 1 98.62 135 GLY A C 1
ATOM 979 O O . GLY A 1 135 ? 11.008 30.469 35.938 1 98.62 135 GLY A O 1
ATOM 980 N N . GLY A 1 136 ? 12.32 29.531 34.375 1 98.31 136 GLY A N 1
ATOM 981 C CA . GLY A 1 136 ? 12.352 28.25 35.062 1 98.31 136 GLY A CA 1
ATOM 982 C C . GLY A 1 136 ? 12.664 27.094 34.156 1 98.31 136 GLY A C 1
ATOM 983 O O . GLY A 1 136 ? 13.43 27.234 33.188 1 98.31 136 GLY A O 1
ATOM 984 N N . THR A 1 137 ? 12.219 25.922 34.625 1 98.25 137 THR A N 1
ATOM 985 C CA . THR A 1 137 ? 12.406 24.688 33.875 1 98.25 137 THR A CA 1
ATOM 986 C C . THR A 1 137 ? 11.125 24.297 33.156 1 98.25 137 THR A C 1
ATOM 988 O O . THR A 1 137 ? 10.203 23.734 33.781 1 98.25 137 THR A O 1
ATOM 991 N N . PRO A 1 138 ? 11.117 24.547 31.875 1 98.25 138 PRO A N 1
ATOM 992 C CA . PRO A 1 138 ? 9.898 24.188 31.156 1 98.25 138 PRO A CA 1
ATOM 993 C C . PRO A 1 138 ? 9.672 22.672 31.125 1 98.25 138 PRO A C 1
ATOM 995 O O . PRO A 1 138 ? 10.625 21.906 31.203 1 98.25 138 PRO A O 1
ATOM 998 N N . HIS A 1 139 ? 8.398 22.312 30.969 1 98.38 139 HIS A N 1
ATOM 999 C CA . HIS A 1 139 ? 7.996 20.922 30.797 1 98.38 139 HIS A CA 1
ATOM 1000 C C . HIS A 1 139 ? 8.695 20.297 29.594 1 98.38 139 HIS A C 1
ATOM 1002 O O . HIS A 1 139 ? 8.727 20.875 28.516 1 98.38 139 HIS A O 1
ATOM 1008 N N . VAL A 1 140 ? 9.25 19.062 29.812 1 98.25 140 VAL A N 1
ATOM 1009 C CA . VAL A 1 140 ? 9.945 18.359 28.734 1 98.25 140 VAL A CA 1
ATOM 1010 C C . VAL A 1 140 ? 9 17.375 28.062 1 98.25 140 VAL A C 1
ATOM 1012 O O . VAL A 1 140 ? 8.359 16.562 28.734 1 98.25 140 VAL A O 1
ATOM 1015 N N . ALA A 1 141 ? 8.906 17.469 26.797 1 97.81 141 ALA A N 1
ATOM 1016 C CA . ALA A 1 141 ? 8 16.625 26.016 1 97.81 141 ALA A CA 1
ATOM 1017 C C . ALA A 1 141 ? 8.336 15.141 26.188 1 97.81 141 ALA A C 1
ATOM 1019 O O . ALA A 1 141 ? 9.508 14.766 26.219 1 97.81 141 ALA A O 1
ATOM 1020 N N . VAL A 1 142 ? 7.301 14.25 26.203 1 95.56 142 VAL A N 1
ATOM 1021 C CA . VAL A 1 142 ? 7.512 12.812 26.312 1 95.56 142 VAL A CA 1
ATOM 1022 C C . VAL A 1 142 ? 7.676 12.211 24.906 1 95.56 142 VAL A C 1
ATOM 1024 O O . VAL A 1 142 ? 8.664 11.531 24.641 1 95.56 142 VAL A O 1
ATOM 1027 N N . ARG A 1 143 ? 6.668 12.383 24.078 1 93.25 143 ARG A N 1
ATOM 1028 C CA . ARG A 1 143 ? 6.664 11.945 22.688 1 93.25 143 ARG A CA 1
ATOM 1029 C C . ARG A 1 143 ? 6.34 13.094 21.75 1 93.25 143 ARG A C 1
ATOM 1031 O O . ARG A 1 143 ? 5.27 13.125 21.141 1 93.25 143 ARG A O 1
ATOM 1038 N N . PRO A 1 144 ? 7.254 13.992 21.547 1 92.5 144 PRO A N 1
ATOM 1039 C CA . PRO A 1 144 ? 6.969 15.102 20.625 1 92.5 144 PRO A CA 1
ATOM 1040 C C . PRO A 1 144 ? 6.805 14.648 19.188 1 92.5 144 PRO A C 1
ATOM 1042 O O . PRO A 1 144 ? 7.469 13.703 18.75 1 92.5 144 PRO A O 1
ATOM 1045 N N . PRO A 1 145 ? 5.883 15.141 18.438 1 93.62 145 PRO A N 1
ATOM 1046 C CA . PRO A 1 145 ? 5.117 16.328 18.812 1 93.62 145 PRO A CA 1
ATOM 1047 C C . PRO A 1 145 ? 3.766 15.992 19.438 1 93.62 145 PRO A C 1
ATOM 1049 O O . PRO A 1 145 ? 2.967 16.891 19.719 1 93.62 145 PRO A O 1
ATOM 1052 N N . TRP A 1 146 ? 3.518 14.719 19.719 1 91.31 146 TRP A N 1
ATOM 1053 C CA . TRP A 1 146 ? 2.209 14.266 20.188 1 91.31 146 TRP A CA 1
ATOM 1054 C C . TRP A 1 146 ? 1.972 14.656 21.641 1 91.31 146 TRP A C 1
ATOM 1056 O O . TRP A 1 146 ? 0.867 15.07 22 1 91.31 146 TRP A O 1
ATOM 1066 N N . ASP A 1 147 ? 3 14.547 22.438 1 94.19 147 ASP A N 1
ATOM 1067 C CA . ASP A 1 147 ? 3.049 15.047 23.797 1 94.19 147 ASP A CA 1
ATOM 1068 C C . ASP A 1 147 ? 3.975 16.25 23.922 1 94.19 147 ASP A C 1
ATOM 1070 O O . ASP A 1 147 ? 5.195 16.109 23.984 1 94.19 147 ASP A O 1
ATOM 1074 N N . ASP A 1 148 ? 3.389 17.344 24.141 1 97 148 ASP A N 1
ATOM 1075 C CA . ASP A 1 148 ? 4.082 18.609 23.906 1 97 148 ASP A CA 1
ATOM 1076 C C . ASP A 1 148 ? 5.047 18.938 25.047 1 97 148 ASP A C 1
ATOM 1078 O O . ASP A 1 148 ? 4.941 18.359 26.141 1 97 148 ASP A O 1
ATOM 1082 N N . GLY A 1 149 ? 5.965 19.812 24.703 1 98.19 149 GLY A N 1
ATOM 1083 C CA . GLY A 1 149 ? 6.957 20.359 25.609 1 98.19 149 GLY A CA 1
ATOM 1084 C C . GLY A 1 149 ? 8.242 20.781 24.922 1 98.19 149 GLY A C 1
ATOM 1085 O O . GLY A 1 149 ? 8.281 20.891 23.688 1 98.19 149 GLY A O 1
ATOM 1086 N N . MET A 1 150 ? 9.172 21.125 25.75 1 98.31 150 MET A N 1
ATOM 1087 C CA . MET A 1 150 ? 10.508 21.406 25.219 1 98.31 150 MET A CA 1
ATOM 1088 C C . MET A 1 150 ? 11.234 20.109 24.859 1 98.31 150 MET A C 1
ATOM 1090 O O . MET A 1 150 ? 11.094 19.109 25.562 1 98.31 150 MET A O 1
ATOM 1094 N N . VAL A 1 151 ? 11.953 20.188 23.781 1 98.31 151 VAL A N 1
ATOM 1095 C CA . VAL A 1 151 ? 12.812 19.078 23.359 1 98.31 151 VAL A CA 1
ATOM 1096 C C . VAL A 1 151 ? 14.273 19.5 23.469 1 98.31 151 VAL A C 1
ATOM 1098 O O . VAL A 1 151 ? 14.719 20.438 22.797 1 98.31 151 VAL A O 1
ATOM 1101 N N . TRP A 1 152 ? 14.969 18.812 24.344 1 98 152 TRP A N 1
ATOM 1102 C CA . TRP A 1 152 ? 16.391 19.062 24.547 1 98 152 TRP A CA 1
ATOM 1103 C C . TRP A 1 152 ? 17.234 17.938 23.938 1 98 152 TRP A C 1
ATOM 1105 O O . TRP A 1 152 ? 17.797 17.109 24.672 1 98 152 TRP A O 1
ATOM 1115 N N . ALA A 1 153 ? 17.359 17.969 22.641 1 97.62 153 ALA A N 1
ATOM 1116 C CA . ALA A 1 153 ? 18.094 16.922 21.938 1 97.62 153 ALA A CA 1
ATOM 1117 C C . ALA A 1 153 ? 19.516 17.359 21.609 1 97.62 153 ALA A C 1
ATOM 1119 O O . ALA A 1 153 ? 19.922 18.469 21.953 1 97.62 153 ALA A O 1
ATOM 1120 N N . ARG A 1 154 ? 20.266 16.469 21.094 1 97.19 154 ARG A N 1
ATOM 1121 C CA . ARG A 1 154 ? 21.594 16.703 20.547 1 97.19 154 ARG A CA 1
ATOM 1122 C C . ARG A 1 154 ? 21.688 16.266 19.094 1 97.19 154 ARG A C 1
ATOM 1124 O O . ARG A 1 154 ? 21.016 15.32 18.672 1 97.19 154 ARG A O 1
ATOM 1131 N N . THR A 1 155 ? 22.453 17.031 18.344 1 96.88 155 THR A N 1
ATOM 1132 C CA . THR A 1 155 ? 22.625 16.688 16.938 1 96.88 155 THR A CA 1
ATOM 1133 C C . THR A 1 155 ? 23.312 15.336 16.781 1 96.88 155 THR A C 1
ATOM 1135 O O . THR A 1 155 ? 24.047 14.906 17.688 1 96.88 155 THR A O 1
ATOM 1138 N N . PRO A 1 156 ? 23.016 14.695 15.609 1 92.94 156 PRO A N 1
ATOM 1139 C CA . PRO A 1 156 ? 23.781 13.469 15.359 1 92.94 156 PRO A CA 1
ATOM 1140 C C . PRO A 1 156 ? 25.25 13.734 15.031 1 92.94 156 PRO A C 1
ATOM 1142 O O . PRO A 1 156 ? 25.625 14.867 14.742 1 92.94 156 PRO A O 1
ATOM 1145 N N . GLY A 1 157 ? 26.109 12.672 15.086 1 87.5 157 GLY A N 1
ATOM 1146 C CA . GLY A 1 157 ? 27.516 12.797 14.773 1 87.5 157 GLY A CA 1
ATOM 1147 C C . GLY A 1 157 ? 28.391 13.023 16 1 87.5 157 GLY A C 1
ATOM 1148 O O . GLY A 1 157 ? 27.891 13 17.125 1 87.5 157 GLY A O 1
ATOM 1149 N N . PRO A 1 158 ? 29.625 13.312 15.805 1 89.56 158 PRO A N 1
ATOM 1150 C CA . PRO A 1 158 ? 30.594 13.336 16.906 1 89.56 158 PRO A CA 1
ATOM 1151 C C . PRO A 1 158 ? 30.484 14.609 17.75 1 89.56 158 PRO A C 1
ATOM 1153 O O . PRO A 1 158 ? 30.812 14.602 18.938 1 89.56 158 PRO A O 1
ATOM 1156 N N . ASP A 1 159 ? 29.938 15.703 17.281 1 88.88 159 ASP A N 1
ATOM 1157 C CA . ASP A 1 159 ? 29.969 16.984 17.969 1 88.88 159 ASP A CA 1
ATOM 1158 C C . ASP A 1 159 ? 28.828 17.078 18.984 1 88.88 159 ASP A C 1
ATOM 1160 O O . ASP A 1 159 ? 28.938 17.797 19.984 1 88.88 159 ASP A O 1
ATOM 1164 N N . ARG A 1 160 ? 27.734 16.359 18.703 1 93.69 160 ARG A N 1
ATOM 1165 C CA . ARG A 1 160 ? 26.609 16.25 19.625 1 93.69 160 ARG A CA 1
ATOM 1166 C C . ARG A 1 160 ? 26.219 17.609 20.188 1 93.69 160 ARG A C 1
ATOM 1168 O O . ARG A 1 160 ? 26.109 17.766 21.406 1 93.69 160 ARG A O 1
ATOM 1175 N N . GLN A 1 161 ? 26.047 18.609 19.359 1 96.5 161 GLN A N 1
ATOM 1176 C CA . GLN A 1 161 ? 25.688 19.953 19.781 1 96.5 161 GLN A CA 1
ATOM 1177 C C . GLN A 1 161 ? 24.203 20.031 20.172 1 96.5 161 GLN A C 1
ATOM 1179 O O . GLN A 1 161 ? 23.406 19.188 19.766 1 96.5 161 GLN A O 1
ATOM 1184 N N . PRO A 1 162 ? 23.891 21.078 20.953 1 97.88 162 PRO A N 1
ATOM 1185 C CA . PRO A 1 162 ? 22.484 21.234 21.344 1 97.88 162 PRO A CA 1
ATOM 1186 C C . PRO A 1 162 ? 21.547 21.391 20.125 1 97.88 162 PRO A C 1
ATOM 1188 O O . PRO A 1 162 ? 21.875 22.094 19.188 1 97.88 162 PRO A O 1
ATOM 1191 N N . TRP A 1 163 ? 20.5 20.672 20.141 1 98.5 163 TRP A N 1
ATOM 1192 C CA . TRP A 1 163 ? 19.406 20.688 19.172 1 98.5 163 TRP A CA 1
ATOM 1193 C C . TRP A 1 163 ? 18.062 20.781 19.859 1 98.5 163 TRP A C 1
ATOM 1195 O O . TRP A 1 163 ? 17.484 19.766 20.266 1 98.5 163 TRP A O 1
ATOM 1205 N N . ILE A 1 164 ? 17.562 22.031 19.969 1 98.56 164 ILE A N 1
ATOM 1206 C CA . ILE A 1 164 ? 16.453 22.344 20.844 1 98.56 164 ILE A CA 1
ATOM 1207 C C . ILE A 1 164 ? 15.227 22.719 20.016 1 98.56 164 ILE A C 1
ATOM 1209 O O . ILE A 1 164 ? 15.344 23.453 19.031 1 98.56 164 ILE A O 1
ATOM 1213 N N . ALA A 1 165 ? 14.055 22.234 20.438 1 98.62 165 ALA A N 1
ATOM 1214 C CA . ALA A 1 165 ? 12.789 22.594 19.797 1 98.62 165 ALA A CA 1
ATOM 1215 C C . ALA A 1 165 ? 11.672 22.719 20.828 1 98.62 165 ALA A C 1
ATOM 1217 O O . ALA A 1 165 ? 11.828 22.281 21.969 1 98.62 165 ALA A O 1
ATOM 1218 N N . SER A 1 166 ? 10.633 23.391 20.453 1 98.25 166 SER A N 1
ATOM 1219 C CA . SER A 1 166 ? 9.414 23.438 21.25 1 98.25 166 SER A CA 1
ATOM 1220 C C . SER A 1 166 ? 8.219 22.906 20.469 1 98.25 166 SER A C 1
ATOM 1222 O O . SER A 1 166 ? 8.109 23.125 19.266 1 98.25 166 SER A O 1
ATOM 1224 N N . THR A 1 167 ? 7.375 22.156 21.062 1 97.81 167 THR A N 1
ATOM 1225 C CA . THR A 1 167 ? 6.066 21.75 20.562 1 97.81 167 THR A CA 1
ATOM 1226 C C . THR A 1 167 ? 4.961 22.172 21.531 1 97.81 167 THR A C 1
ATOM 1228 O O . THR A 1 167 ? 5.141 22.094 22.75 1 97.81 167 THR A O 1
ATOM 1231 N N . ALA A 1 168 ? 3.824 22.672 20.969 1 97.62 168 ALA A N 1
ATOM 1232 C CA . ALA A 1 168 ? 2.855 23.25 21.906 1 97.62 168 ALA A CA 1
ATOM 1233 C C . ALA A 1 168 ? 1.432 23.078 21.375 1 97.62 168 ALA A C 1
ATOM 1235 O O . ALA A 1 168 ? 0.494 23.688 21.906 1 97.62 168 ALA A O 1
ATOM 1236 N N . GLU A 1 169 ? 1.188 22.312 20.344 1 96.12 169 GLU A N 1
ATOM 1237 C CA . GLU A 1 169 ? -0.144 22.234 19.75 1 96.12 169 GLU A CA 1
ATOM 1238 C C . GLU A 1 169 ? -1.149 21.641 20.734 1 96.12 169 GLU A C 1
ATOM 1240 O O . GLU A 1 169 ? -2.234 22.188 20.922 1 96.12 169 GLU A O 1
ATOM 1245 N N . GLY A 1 170 ? -0.816 20.625 21.375 1 95.44 170 GLY A N 1
ATOM 1246 C CA . GLY A 1 170 ? -1.737 19.891 22.234 1 95.44 170 GLY A CA 1
ATOM 1247 C C . GLY A 1 170 ? -1.953 20.547 23.578 1 95.44 170 GLY A C 1
ATOM 1248 O O . GLY A 1 170 ? -3.092 20.797 23.984 1 95.44 170 GLY A O 1
ATOM 1249 N N . TYR A 1 171 ? -0.836 20.922 24.203 1 96.56 171 TYR A N 1
ATOM 1250 C CA . TYR A 1 171 ? -0.917 21.406 25.578 1 96.56 171 TYR A CA 1
ATOM 1251 C C . TYR A 1 171 ? -0.998 22.922 25.609 1 96.56 171 TYR A C 1
ATOM 1253 O O . TYR A 1 171 ? -1.458 23.516 26.578 1 96.56 171 TYR A O 1
ATOM 1261 N N . GLY A 1 172 ? -0.458 23.578 24.562 1 96.88 172 GLY A N 1
ATOM 1262 C CA . GLY A 1 172 ? -0.67 25.016 24.5 1 96.88 172 GLY A CA 1
ATOM 1263 C C . GLY A 1 172 ? 0.622 25.797 24.531 1 96.88 172 GLY A C 1
ATOM 1264 O O . GLY A 1 172 ? 1.649 25.312 25 1 96.88 172 GLY A O 1
ATOM 1265 N N . CYS A 1 173 ? 0.456 27.031 24.078 1 97.38 173 CYS A N 1
ATOM 1266 C CA . CYS A 1 173 ? 1.579 27.953 23.953 1 97.38 173 CYS A CA 1
ATOM 1267 C C . CYS A 1 173 ? 2.119 28.359 25.312 1 97.38 173 CYS A C 1
ATOM 1269 O O . CYS A 1 173 ? 3.264 28.797 25.438 1 97.38 173 CYS A O 1
ATOM 1271 N N . ASP A 1 174 ? 1.374 28.188 26.359 1 98.06 174 ASP A N 1
ATOM 1272 C CA . ASP A 1 174 ? 1.727 28.641 27.703 1 98.06 174 ASP A CA 1
ATOM 1273 C C . ASP A 1 174 ? 2.822 27.766 28.312 1 98.06 174 ASP A C 1
ATOM 1275 O O . ASP A 1 174 ? 3.307 28.047 29.406 1 98.06 174 ASP A O 1
ATOM 1279 N N . LEU A 1 175 ? 3.262 26.812 27.547 1 98.25 175 LEU A N 1
ATOM 1280 C CA . LEU A 1 175 ? 4.34 25.938 28.016 1 98.25 175 LEU A CA 1
ATOM 1281 C C . LEU A 1 175 ? 5.652 26.703 28.125 1 98.25 175 LEU A C 1
ATOM 1283 O O . LEU A 1 175 ? 6.559 26.297 28.844 1 98.25 175 LEU A O 1
ATOM 1287 N N . PHE A 1 176 ? 5.75 27.859 27.312 1 97.56 176 PHE A N 1
ATOM 1288 C CA . PHE A 1 176 ? 7.043 28.516 27.438 1 97.56 176 PHE A CA 1
ATOM 1289 C C . PHE A 1 176 ? 6.902 30.016 27.281 1 97.56 176 PHE A C 1
ATOM 1291 O O . PHE A 1 176 ? 7.875 30.766 27.422 1 97.56 176 PHE A O 1
ATOM 1298 N N . TRP A 1 177 ? 5.703 30.547 27 1 98.62 177 TRP A N 1
ATOM 1299 C CA . TRP A 1 177 ? 5.504 32 27 1 98.62 177 TRP A CA 1
ATOM 1300 C C . TRP A 1 177 ? 4.086 32.344 27.438 1 98.62 177 TRP A C 1
ATOM 1302 O O . TRP A 1 177 ? 3.16 31.547 27.266 1 98.62 177 TRP A O 1
ATOM 1312 N N . PRO A 1 178 ? 3.863 33.562 28.141 1 98.75 178 PRO A N 1
ATOM 1313 C CA . PRO A 1 178 ? 2.502 33.969 28.469 1 98.75 178 PRO A CA 1
ATOM 1314 C C . PRO A 1 178 ? 1.665 34.281 27.234 1 98.75 178 PRO A C 1
ATOM 1316 O O . PRO A 1 178 ? 2.08 35.094 26.375 1 98.75 178 PRO A O 1
ATOM 1319 N N . CYS A 1 179 ? 0.504 33.688 27.156 1 98.44 179 CYS A N 1
ATOM 1320 C CA . CYS A 1 179 ? -0.308 33.812 25.938 1 98.44 179 CYS A CA 1
ATOM 1321 C C . CYS A 1 179 ? -1.786 33.625 26.266 1 98.44 179 CYS A C 1
ATOM 1323 O O . CYS A 1 179 ? -2.168 33.531 27.438 1 98.44 179 CYS A O 1
ATOM 1325 N N . LEU A 1 180 ? -2.572 33.75 25.297 1 98 180 LEU A N 1
ATOM 1326 C CA . LEU A 1 180 ? -3.967 33.344 25.328 1 98 180 LEU A CA 1
ATOM 1327 C C . LEU A 1 180 ? -4.133 31.969 24.672 1 98 180 LEU A C 1
ATOM 1329 O O . LEU A 1 180 ? -4.223 31.875 23.438 1 98 180 LEU A O 1
ATOM 1333 N N . ASP A 1 181 ? -4.223 30.922 25.484 1 97.31 181 ASP A N 1
ATOM 1334 C CA . ASP A 1 181 ? -4.117 29.562 24.984 1 97.31 181 ASP A CA 1
ATOM 1335 C C . ASP A 1 181 ? -5.473 29.031 24.531 1 97.31 181 ASP A C 1
ATOM 1337 O O . ASP A 1 181 ? -6.039 28.141 25.156 1 97.31 181 ASP A O 1
ATOM 1341 N N . PHE A 1 182 ? -5.926 29.469 23.5 1 94.75 182 PHE A N 1
ATOM 1342 C CA . PHE A 1 182 ? -7.078 29 22.734 1 94.75 182 PHE A CA 1
ATOM 1343 C C . PHE A 1 182 ? -7 29.469 21.281 1 94.75 182 PHE A C 1
ATOM 1345 O O . PHE A 1 182 ? -6.297 30.422 20.969 1 94.75 182 PHE A O 1
ATOM 1352 N N . PRO A 1 183 ? -7.629 28.844 20.328 1 93.25 183 PRO A N 1
ATOM 1353 C CA . PRO A 1 183 ? -7.41 29.094 18.906 1 93.25 183 PRO A CA 1
ATOM 1354 C C . PRO A 1 183 ? -7.578 30.547 18.516 1 93.25 183 PRO A C 1
ATOM 1356 O O . PRO A 1 183 ? -6.77 31.094 17.75 1 93.25 183 PRO A O 1
ATOM 1359 N N . ARG A 1 184 ? -8.453 31.281 19.016 1 93.88 184 ARG A N 1
ATOM 1360 C CA . ARG A 1 184 ? -8.695 32.656 18.672 1 93.88 184 ARG A CA 1
ATOM 1361 C C . ARG A 1 184 ? -7.742 33.594 19.422 1 93.88 184 ARG A C 1
ATOM 1363 O O . ARG A 1 184 ? -7.809 34.812 19.266 1 93.88 184 ARG A O 1
ATOM 1370 N N . GLY A 1 185 ? -6.875 33.062 20.219 1 96.56 185 GLY A N 1
ATOM 1371 C CA . GLY A 1 185 ? -5.93 33.844 21 1 96.56 185 GLY A CA 1
ATOM 1372 C C . GLY A 1 185 ? -4.715 34.281 20.203 1 96.56 185 GLY A C 1
ATOM 1373 O O . GLY A 1 185 ? -3.68 34.625 20.781 1 96.56 185 GLY A O 1
ATOM 1374 N N . GLU A 1 186 ? -4.836 34.344 18.922 1 97 186 GLU A N 1
ATOM 1375 C CA . GLU A 1 186 ? -3.73 34.688 18.047 1 97 186 GLU A CA 1
ATOM 1376 C C . GLU A 1 186 ? -3.324 36.156 18.234 1 97 186 GLU A C 1
ATOM 1378 O O . GLU A 1 186 ? -4.168 37.062 18.203 1 97 186 GLU A O 1
ATOM 1383 N N . PRO A 1 187 ? -2.027 36.406 18.422 1 98.06 187 PRO A N 1
ATOM 1384 C CA . PRO A 1 187 ? -1.578 37.781 18.406 1 98.06 187 PRO A CA 1
ATOM 1385 C C . PRO A 1 187 ? -1.547 38.406 17 1 98.06 187 PRO A C 1
ATOM 1387 O O . PRO A 1 187 ? -1.356 37.656 16.016 1 98.06 187 PRO A O 1
ATOM 1390 N N . ASP A 1 188 ? -1.694 39.719 16.953 1 97.88 188 ASP A N 1
ATOM 1391 C CA . ASP A 1 188 ? -1.54 40.375 15.656 1 97.88 188 ASP A CA 1
ATOM 1392 C C . ASP A 1 188 ? -0.083 40.375 15.203 1 97.88 188 ASP A C 1
ATOM 1394 O O . ASP A 1 188 ? 0.198 40.281 14.008 1 97.88 188 ASP A O 1
ATOM 1398 N N . MET A 1 189 ? 0.773 40.5 16.203 1 98.31 189 MET A N 1
ATOM 1399 C CA . MET A 1 189 ? 2.203 40.562 15.922 1 98.31 189 MET A CA 1
ATOM 1400 C C . MET A 1 189 ? 3.014 39.938 17.062 1 98.31 189 MET A C 1
ATOM 1402 O O . MET A 1 189 ? 2.688 40.125 18.234 1 98.31 189 MET A O 1
ATOM 1406 N N . VAL A 1 190 ? 4.047 39.219 16.672 1 98.75 190 VAL A N 1
ATOM 1407 C CA . VAL A 1 190 ? 4.992 38.688 17.656 1 98.75 190 VAL A CA 1
ATOM 1408 C C . VAL A 1 190 ? 6.41 39.156 17.297 1 98.75 190 VAL A C 1
ATOM 1410 O O . VAL A 1 190 ? 6.848 39 16.156 1 98.75 190 VAL A O 1
ATOM 1413 N N . ASP A 1 191 ? 7.043 39.781 18.172 1 98.88 191 ASP A N 1
ATOM 1414 C CA . ASP A 1 191 ? 8.492 39.938 18.156 1 98.88 191 ASP A CA 1
ATOM 1415 C C . ASP A 1 191 ? 9.172 38.938 19.094 1 98.88 191 ASP A C 1
ATOM 1417 O O . ASP A 1 191 ? 8.922 38.969 20.297 1 98.88 191 ASP A O 1
ATOM 1421 N N . LEU A 1 192 ? 9.961 38.156 18.562 1 98.81 192 LEU A N 1
ATOM 1422 C CA . LEU A 1 192 ? 10.625 37.094 19.328 1 98.81 192 LEU A CA 1
ATOM 1423 C C . LEU A 1 192 ? 12.133 37.344 19.359 1 98.81 192 LEU A C 1
ATOM 1425 O O . LEU A 1 192 ? 12.797 37.281 18.328 1 98.81 192 LEU A O 1
ATOM 1429 N N . HIS A 1 193 ? 12.633 37.688 20.5 1 98.81 193 HIS A N 1
ATOM 1430 C CA . HIS A 1 193 ? 14.062 37.812 20.766 1 98.81 193 HIS A CA 1
ATOM 1431 C C . HIS A 1 193 ? 14.609 36.594 21.516 1 98.81 193 HIS A C 1
ATOM 1433 O O . HIS A 1 193 ? 14.328 36.438 22.703 1 98.81 193 HIS A O 1
ATOM 1439 N N . VAL A 1 194 ? 15.383 35.812 20.859 1 98.94 194 VAL A N 1
ATOM 1440 C CA . VAL A 1 194 ? 15.891 34.625 21.516 1 98.94 194 VAL A CA 1
ATOM 1441 C C . VAL A 1 194 ? 17.406 34.719 21.672 1 98.94 194 VAL A C 1
ATOM 1443 O O . VAL A 1 194 ? 18.125 34.906 20.688 1 98.94 194 VAL A O 1
ATOM 1446 N N . THR A 1 195 ? 17.891 34.562 22.844 1 98.88 195 THR A N 1
ATOM 1447 C CA . THR A 1 195 ? 19.312 34.531 23.141 1 98.88 195 THR A CA 1
ATOM 1448 C C . THR A 1 195 ? 19.812 33.125 23.375 1 98.88 195 THR A C 1
ATOM 1450 O O . THR A 1 195 ? 19.234 32.375 24.172 1 98.88 195 THR A O 1
ATOM 1453 N N . VAL A 1 196 ? 20.891 32.812 22.703 1 98.81 196 VAL A N 1
ATOM 1454 C CA . VAL A 1 196 ? 21.406 31.438 22.766 1 98.81 196 VAL A CA 1
ATOM 1455 C C . VAL A 1 196 ? 22.922 31.453 22.906 1 98.81 196 VAL A C 1
ATOM 1457 O O . VAL A 1 196 ? 23.562 32.469 22.625 1 98.81 196 VAL A O 1
ATOM 1460 N N . PRO A 1 197 ? 23.5 30.344 23.328 1 98 197 PRO A N 1
ATOM 1461 C CA . PRO A 1 197 ? 24.953 30.25 23.422 1 98 197 PRO A CA 1
ATOM 1462 C C . PRO A 1 197 ? 25.641 30.406 22.062 1 98 197 PRO A C 1
ATOM 1464 O O . PRO A 1 197 ? 24.984 30.375 21.016 1 98 197 PRO A O 1
ATOM 1467 N N . LYS A 1 198 ? 26.953 30.531 22.234 1 96 198 LYS A N 1
ATOM 1468 C CA . LYS A 1 198 ? 27.797 30.688 21.047 1 96 198 LYS A CA 1
ATOM 1469 C C . LYS A 1 198 ? 27.641 29.5 20.109 1 96 198 LYS A C 1
ATOM 1471 O O . LYS A 1 198 ? 27.453 28.359 20.562 1 96 198 LYS A O 1
ATOM 1476 N N . ASP A 1 199 ? 27.594 29.719 18.797 1 93.31 199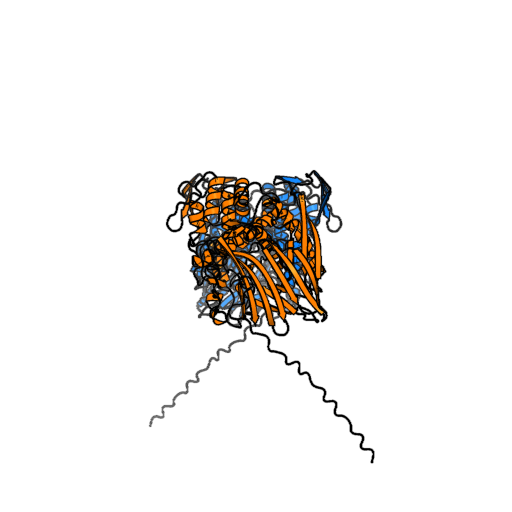 ASP A N 1
ATOM 1477 C CA . ASP A 1 199 ? 27.641 28.75 17.703 1 93.31 199 ASP A CA 1
ATOM 1478 C C . ASP A 1 199 ? 26.25 28.188 17.406 1 93.31 199 ASP A C 1
ATOM 1480 O O . ASP A 1 199 ? 26.078 27.422 16.453 1 93.31 199 ASP A O 1
ATOM 1484 N N . LEU A 1 200 ? 25.281 28.516 18.234 1 98.31 200 LEU A N 1
ATOM 1485 C CA . LEU A 1 200 ? 23.906 28.125 17.938 1 98.31 200 LEU A CA 1
ATOM 1486 C C . LEU A 1 200 ? 23.172 29.234 17.188 1 98.31 200 LEU A C 1
ATOM 1488 O O . LEU A 1 200 ? 23.531 30.406 17.312 1 98.31 200 LEU A O 1
ATOM 1492 N N . LYS A 1 201 ? 22.25 28.828 16.391 1 98.69 201 LYS A N 1
ATOM 1493 C CA . LYS A 1 201 ? 21.359 29.719 15.648 1 98.69 201 LYS A CA 1
ATOM 1494 C C . LYS A 1 201 ? 19.906 29.438 15.945 1 98.69 201 LYS A C 1
ATOM 1496 O O . LYS A 1 201 ? 19.562 28.328 16.391 1 98.69 201 LYS A O 1
ATOM 1501 N N . VAL A 1 202 ? 19.094 30.469 15.734 1 98.88 202 VAL A N 1
ATOM 1502 C CA . VAL A 1 202 ? 17.656 30.359 15.969 1 98.88 202 VAL A CA 1
ATOM 1503 C C . VAL A 1 202 ? 16.906 30.516 14.656 1 98.88 202 VAL A C 1
ATOM 1505 O O . VAL A 1 202 ? 17 31.562 14 1 98.88 202 VAL A O 1
ATOM 1508 N N . ALA A 1 203 ? 16.234 29.469 14.234 1 98.81 203 ALA A N 1
ATOM 1509 C CA . ALA A 1 203 ? 15.273 29.562 13.148 1 98.81 203 ALA A CA 1
ATOM 1510 C C . ALA A 1 203 ? 13.891 29.938 13.672 1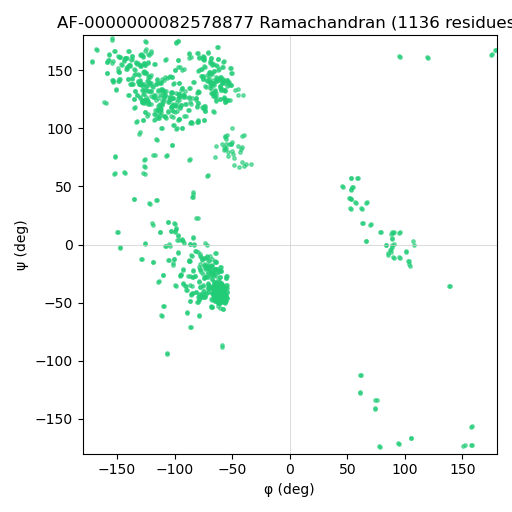 98.81 203 ALA A C 1
ATOM 1512 O O . ALA A 1 203 ? 13.281 29.172 14.43 1 98.81 203 ALA A O 1
ATOM 1513 N N . GLY A 1 204 ? 13.367 31.078 13.305 1 98.56 204 GLY A N 1
ATOM 1514 C CA . GLY A 1 204 ? 12.156 31.578 13.938 1 98.56 204 GLY A CA 1
ATOM 1515 C C . GLY A 1 204 ? 11.055 31.891 12.953 1 98.56 204 GLY A C 1
ATOM 1516 O O . GLY A 1 204 ? 11.25 31.797 11.734 1 98.56 204 GLY A O 1
ATOM 1517 N N . ASN A 1 205 ? 9.875 32.25 13.461 1 98.69 205 ASN A N 1
ATOM 1518 C CA . ASN A 1 205 ? 8.719 32.625 12.664 1 98.69 205 ASN A CA 1
ATOM 1519 C C . ASN A 1 205 ? 8.93 33.969 11.977 1 98.69 205 ASN A C 1
ATOM 1521 O O . ASN A 1 205 ? 9.602 34.844 12.523 1 98.69 205 ASN A O 1
ATOM 1525 N N . GLY A 1 206 ? 8.352 34.094 10.82 1 98.62 206 GLY A N 1
ATOM 1526 C CA . GLY A 1 206 ? 8.297 35.406 10.156 1 98.62 206 GLY A CA 1
ATOM 1527 C C . GLY A 1 206 ? 9.617 35.812 9.539 1 98.62 206 GLY A C 1
ATOM 1528 O O . GLY A 1 206 ? 10.266 35 8.859 1 98.62 206 GLY A O 1
ATOM 1529 N N . LYS A 1 207 ? 10 37.031 9.766 1 98.38 207 LYS A N 1
ATOM 1530 C CA . LYS A 1 207 ? 11.188 37.625 9.148 1 98.38 207 LYS A CA 1
ATOM 1531 C C . LYS A 1 207 ? 12.266 37.906 10.188 1 98.38 207 LYS A C 1
ATOM 1533 O O . LYS A 1 207 ? 11.961 38.375 11.297 1 98.38 207 LYS A O 1
ATOM 1538 N N . LEU A 1 208 ? 13.477 37.594 9.758 1 98.56 208 LEU A N 1
ATOM 1539 C CA . LEU A 1 208 ? 14.609 37.969 10.602 1 98.56 208 LEU A CA 1
ATOM 1540 C C . LEU A 1 208 ? 14.859 39.469 10.547 1 98.56 208 LEU A C 1
ATOM 1542 O O . LEU A 1 208 ? 15.18 40.031 9.484 1 98.56 208 LEU A O 1
ATOM 1546 N N . VAL A 1 209 ? 14.719 40.094 11.672 1 98.56 209 VAL A N 1
ATOM 1547 C CA . VAL A 1 209 ? 14.93 41.562 11.75 1 98.56 209 VAL A CA 1
ATOM 1548 C C . VAL A 1 209 ? 16.422 41.844 11.945 1 98.56 209 VAL A C 1
ATOM 1550 O O . VAL A 1 209 ? 16.938 42.812 11.391 1 98.56 209 VAL A O 1
ATOM 1553 N N . GLY A 1 210 ? 16.984 41 12.82 1 98.06 210 GLY A N 1
ATOM 1554 C CA . GLY A 1 210 ? 18.422 41.156 13.031 1 98.06 210 GLY A CA 1
ATOM 1555 C C . GLY A 1 210 ? 18.984 40.188 14.055 1 98.06 210 GLY A C 1
ATOM 1556 O O . GLY A 1 210 ? 18.234 39.438 14.68 1 98.06 210 GLY A O 1
ATOM 1557 N N . THR A 1 211 ? 20.281 40.156 14.055 1 98.12 211 THR A N 1
ATOM 1558 C CA . THR A 1 211 ? 21.016 39.375 15.047 1 98.12 211 THR A CA 1
ATOM 1559 C C . THR A 1 211 ? 22.047 40.25 15.766 1 98.12 211 THR A C 1
ATOM 1561 O O . THR A 1 211 ? 22.703 41.062 15.141 1 98.12 211 THR A O 1
ATOM 1564 N N . ASP A 1 212 ? 22.125 40.062 17.016 1 97.94 212 ASP A N 1
ATOM 1565 C CA . ASP A 1 212 ? 23.125 40.781 17.828 1 97.94 212 ASP A CA 1
ATOM 1566 C C . ASP A 1 212 ? 24.047 39.781 18.516 1 97.94 212 ASP A C 1
ATOM 1568 O O . ASP A 1 212 ? 23.594 38.875 19.219 1 97.94 212 ASP A O 1
ATOM 1572 N N . THR A 1 213 ? 25.297 40.031 18.312 1 97.12 213 THR A N 1
ATOM 1573 C CA . THR A 1 213 ? 26.281 39.25 19.062 1 97.12 213 THR A CA 1
ATOM 1574 C C . THR A 1 213 ? 26.656 39.938 20.359 1 97.12 213 THR A C 1
ATOM 1576 O O . THR A 1 213 ? 27.078 41.094 20.344 1 97.12 213 THR A O 1
ATOM 1579 N N . LEU A 1 214 ? 26.578 39.219 21.391 1 97.56 214 LEU A N 1
ATOM 1580 C CA . LEU A 1 214 ? 26.922 39.75 22.703 1 97.56 214 LEU A CA 1
ATOM 1581 C C . LEU A 1 214 ? 28.422 39.594 22.984 1 97.56 214 LEU A C 1
ATOM 1583 O O . LEU A 1 214 ? 29.078 38.781 22.359 1 97.56 214 LEU A O 1
ATOM 1587 N N . PRO A 1 215 ? 28.984 40.344 23.922 1 96.12 215 PRO A N 1
ATOM 1588 C CA . PRO A 1 215 ? 30.422 40.344 24.172 1 96.12 215 PRO A CA 1
ATOM 1589 C C . PRO A 1 215 ? 30.938 38.969 24.578 1 96.12 215 PRO A C 1
ATOM 1591 O O . PRO A 1 215 ? 32.094 38.594 24.281 1 96.12 215 PRO A O 1
ATOM 1594 N N . ASP A 1 216 ? 30.156 38.188 25.156 1 96 216 ASP A N 1
ATOM 1595 C CA . ASP A 1 216 ? 30.609 36.875 25.672 1 96 216 ASP A CA 1
ATOM 1596 C C . ASP A 1 216 ? 30.406 35.781 24.625 1 96 216 ASP A C 1
ATOM 1598 O O . ASP A 1 216 ? 30.594 34.594 24.922 1 96 216 ASP A O 1
ATOM 1602 N N . GLY A 1 217 ? 29.938 36.156 23.531 1 96.56 217 GLY A N 1
ATOM 1603 C CA . GLY A 1 217 ? 29.828 35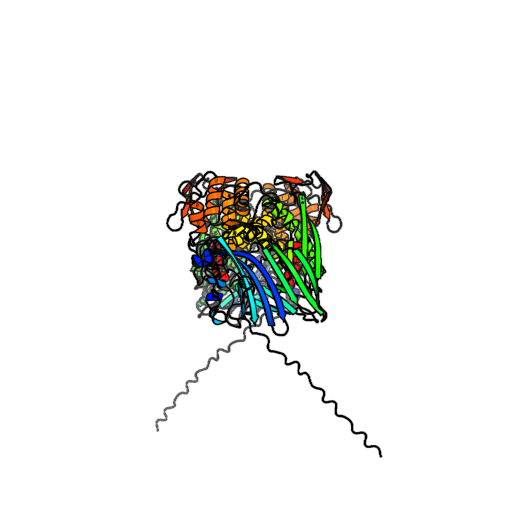.219 22.438 1 96.56 217 GLY A CA 1
ATOM 1604 C C . GLY A 1 217 ? 28.406 34.75 22.203 1 96.56 217 GLY A C 1
ATOM 1605 O O . GLY A 1 217 ? 28.094 34.188 21.141 1 96.56 217 GLY A O 1
ATOM 1606 N N . ARG A 1 218 ? 27.531 34.875 23.078 1 97.88 218 ARG A N 1
ATOM 1607 C CA . ARG A 1 218 ? 26.125 34.562 22.875 1 97.88 218 ARG A CA 1
ATOM 1608 C C . ARG A 1 218 ? 25.531 35.469 21.781 1 97.88 218 ARG A C 1
ATOM 1610 O O . ARG A 1 218 ? 26.125 36.469 21.406 1 97.88 218 ARG A O 1
ATOM 1617 N N . SER A 1 219 ? 24.469 35 21.266 1 98.5 219 SER A N 1
ATOM 1618 C CA . SER A 1 219 ? 23.797 35.812 20.25 1 98.5 219 SER A CA 1
ATOM 1619 C C . SER A 1 219 ? 22.297 35.938 20.531 1 98.5 219 SER A C 1
ATOM 1621 O O . SER A 1 219 ? 21.688 35 21.078 1 98.5 219 SER A O 1
ATOM 1623 N N . THR A 1 220 ? 21.734 37.062 20.203 1 98.81 220 THR A N 1
ATOM 1624 C CA . THR A 1 220 ? 20.297 37.281 20.25 1 98.81 220 THR A CA 1
ATOM 1625 C C . THR A 1 220 ? 19.719 37.406 18.844 1 98.81 220 THR A C 1
ATOM 1627 O O . THR A 1 220 ? 20.156 38.25 18.062 1 98.81 220 THR A O 1
ATOM 1630 N N . TRP A 1 221 ? 18.812 36.594 18.531 1 98.88 221 TRP A N 1
ATOM 1631 C CA . TRP A 1 221 ? 18.125 36.594 17.234 1 98.88 221 TRP A CA 1
ATOM 1632 C C . TRP A 1 221 ? 16.75 37.219 17.359 1 98.88 221 TRP A C 1
ATOM 1634 O O . TRP A 1 221 ? 15.938 36.812 18.188 1 98.88 221 TRP A O 1
ATOM 1644 N N . HIS A 1 222 ? 16.453 38.25 16.547 1 98.88 222 HIS A N 1
ATOM 1645 C CA . HIS A 1 222 ? 15.172 38.969 16.562 1 98.88 222 HIS A CA 1
ATOM 1646 C C . HIS A 1 222 ? 14.344 38.625 15.336 1 98.88 222 HIS A C 1
ATOM 1648 O O . HIS A 1 222 ? 14.68 39 14.219 1 98.88 222 HIS A O 1
ATOM 1654 N N . TRP A 1 223 ? 13.281 37.875 15.547 1 98.88 223 TRP A N 1
ATOM 1655 C CA . TRP A 1 223 ? 12.32 37.5 14.508 1 98.88 223 TRP A CA 1
ATOM 1656 C C . TRP A 1 223 ? 10.992 38.219 14.719 1 98.88 223 TRP A C 1
ATOM 1658 O O . TRP A 1 223 ? 10.523 38.375 15.852 1 98.88 223 TRP A O 1
ATOM 1668 N N . ARG A 1 224 ? 10.328 38.656 13.625 1 98.81 224 ARG A N 1
ATOM 1669 C CA . ARG A 1 224 ? 9.016 39.281 13.656 1 98.81 224 ARG A CA 1
ATOM 1670 C C . ARG A 1 224 ? 8.023 38.562 12.773 1 98.81 224 ARG A C 1
ATOM 1672 O O . ARG A 1 224 ? 8.289 38.312 11.594 1 98.81 224 ARG A O 1
ATOM 1679 N N . ALA A 1 225 ? 6.91 38.188 13.398 1 98.38 225 ALA A N 1
ATOM 1680 C CA . ALA A 1 225 ? 5.902 37.406 12.672 1 98.38 225 ALA A CA 1
ATOM 1681 C C . ALA A 1 225 ? 4.52 38.031 12.82 1 98.38 225 ALA A C 1
ATOM 1683 O O . ALA A 1 225 ? 4.125 38.438 13.922 1 98.38 225 ALA A O 1
ATOM 1684 N N . ARG A 1 226 ? 3.822 38.062 11.773 1 97 226 ARG A N 1
ATOM 1685 C CA . ARG A 1 226 ? 2.459 38.594 11.805 1 97 226 ARG A CA 1
ATOM 1686 C C . ARG A 1 226 ? 1.45 37.469 12.055 1 97 226 ARG A C 1
ATOM 1688 O O . ARG A 1 226 ? 1.472 36.438 11.375 1 97 226 ARG A O 1
ATOM 1695 N N . SER A 1 227 ? 0.638 37.625 13 1 95.88 227 SER A N 1
ATOM 1696 C CA . SER A 1 227 ? -0.568 36.875 13.305 1 95.88 227 SER A CA 1
ATOM 1697 C C . SER A 1 227 ? -0.269 35.375 13.383 1 95.88 227 SER A C 1
ATOM 1699 O O . SER A 1 227 ? -0.94 34.562 12.742 1 95.88 227 SER A O 1
ATOM 1701 N N . PRO A 1 228 ? 0.726 34.969 14.055 1 96.62 228 PRO A N 1
ATOM 1702 C CA . PRO A 1 228 ? 0.895 33.5 14.18 1 96.62 228 PRO A CA 1
ATOM 1703 C C . PRO A 1 228 ? -0.151 32.875 15.094 1 96.62 228 PRO A C 1
ATOM 1705 O O . PRO A 1 228 ? -0.592 33.5 16.062 1 96.62 228 PRO A O 1
ATOM 1708 N N . ASN A 1 229 ? -0.522 31.609 14.695 1 95 229 ASN A N 1
ATOM 1709 C CA . ASN A 1 229 ? -1.228 30.812 15.695 1 95 229 ASN A CA 1
ATOM 1710 C C . ASN A 1 229 ? -0.44 30.719 17 1 95 229 ASN A C 1
ATOM 1712 O O . ASN A 1 229 ? 0.785 30.578 16.984 1 95 229 ASN A O 1
ATOM 1716 N N . PRO A 1 230 ? -1.122 30.781 18.109 1 95.5 230 PRO A N 1
ATOM 1717 C CA . PRO A 1 230 ? -0.378 30.797 19.375 1 95.5 230 PRO A CA 1
ATOM 1718 C C . PRO A 1 230 ? 0.576 29.625 19.516 1 95.5 230 PRO A C 1
ATOM 1720 O O . PRO A 1 230 ? 1.711 29.797 19.969 1 95.5 230 PRO A O 1
ATOM 1723 N N . TYR A 1 231 ? 0.124 28.469 19.109 1 96.12 231 TYR A N 1
ATOM 1724 C CA . TYR A 1 231 ? 0.978 27.297 19.281 1 96.12 231 TYR A CA 1
ATOM 1725 C C . TYR A 1 231 ? 2.043 27.234 18.188 1 96.12 231 TYR A C 1
ATOM 1727 O O . TYR A 1 231 ? 2.965 26.422 18.25 1 96.12 231 TYR A O 1
ATOM 1735 N N . SER A 1 232 ? 1.964 28.109 17.219 1 96.19 232 SER A N 1
ATOM 1736 C CA . SER A 1 232 ? 2.916 28.125 16.109 1 96.19 232 SER A CA 1
ATOM 1737 C C . SER A 1 232 ? 4.18 28.891 16.484 1 96.19 232 SER A C 1
ATOM 1739 O O . SER A 1 232 ? 5.203 28.781 15.805 1 96.19 232 SER A O 1
ATOM 1741 N N . VAL A 1 233 ? 4.062 29.781 17.484 1 97.94 233 VAL A N 1
ATOM 1742 C CA . VAL A 1 233 ? 5.285 30.406 17.984 1 97.94 233 VAL A CA 1
ATOM 1743 C C . VAL A 1 233 ? 6.227 29.328 18.531 1 97.94 233 VAL A C 1
ATOM 1745 O O . VAL A 1 233 ? 5.832 28.516 19.375 1 97.94 233 VAL A O 1
ATOM 1748 N N . THR A 1 234 ? 7.438 29.328 18.016 1 98.19 234 THR A N 1
ATOM 1749 C CA . THR A 1 234 ? 8.25 28.141 18.312 1 98.19 234 THR A CA 1
ATOM 1750 C C . THR A 1 234 ? 9.703 28.547 18.562 1 98.19 234 THR A C 1
ATOM 1752 O O . THR A 1 234 ? 10.141 29.625 18.141 1 98.19 234 THR A O 1
ATOM 1755 N N . LEU A 1 235 ? 10.367 27.75 19.328 1 98.62 235 LEU A N 1
ATOM 1756 C CA . LEU A 1 235 ? 11.82 27.766 19.453 1 98.62 235 LEU A CA 1
ATOM 1757 C C . LEU A 1 235 ? 12.453 26.625 18.672 1 98.62 235 LEU A C 1
ATOM 1759 O O . LEU A 1 235 ? 12.148 25.453 18.906 1 98.62 235 LEU A O 1
ATOM 1763 N N . GLN A 1 236 ? 13.258 26.969 17.703 1 98.81 236 GLN A N 1
ATOM 1764 C CA . GLN A 1 236 ? 14.086 26.047 16.953 1 98.81 236 GLN A CA 1
ATOM 1765 C C . GLN A 1 236 ? 15.547 26.484 16.938 1 98.81 236 GLN A C 1
ATOM 1767 O O . GLN A 1 236 ? 15.906 27.438 16.25 1 98.81 236 GLN A O 1
ATOM 1772 N N . ILE A 1 237 ? 16.344 25.75 17.703 1 98.88 237 ILE A N 1
ATOM 1773 C CA . ILE A 1 237 ? 17.703 26.188 18 1 98.88 237 ILE A CA 1
ATOM 1774 C C . ILE A 1 237 ? 18.672 25.047 17.719 1 98.88 237 ILE A C 1
ATOM 1776 O O . ILE A 1 237 ? 18.531 23.953 18.281 1 98.88 237 ILE A O 1
ATOM 1780 N N . ALA A 1 238 ? 19.641 25.328 16.938 1 98.81 238 ALA A N 1
ATOM 1781 C CA . ALA A 1 238 ? 20.672 24.359 16.578 1 98.81 238 ALA A CA 1
ATOM 1782 C C . ALA A 1 238 ? 21.844 25.047 15.883 1 98.81 238 ALA A C 1
ATOM 1784 O O . ALA A 1 238 ? 21.797 26.234 15.578 1 98.81 238 ALA A O 1
ATOM 1785 N N . PRO A 1 239 ? 22.969 24.266 15.734 1 98.44 239 PRO A N 1
ATOM 1786 C CA . PRO A 1 239 ? 24 24.828 14.859 1 98.44 239 PRO A CA 1
ATOM 1787 C C . PRO A 1 239 ? 23.609 24.797 13.383 1 98.44 239 PRO A C 1
ATOM 1789 O O . PRO A 1 239 ? 24.359 24.297 12.547 1 98.44 239 PRO A O 1
ATOM 1792 N N . TYR A 1 240 ? 22.531 25.422 13.008 1 98.62 240 TYR A N 1
ATOM 1793 C CA . TYR A 1 240 ? 21.891 25.297 11.703 1 98.62 240 TYR A CA 1
ATOM 1794 C C . TYR A 1 240 ? 22.797 25.797 10.594 1 98.62 240 TYR A C 1
ATOM 1796 O O . TYR A 1 240 ? 23.516 26.781 10.766 1 98.62 240 TYR A O 1
ATOM 1804 N N . LYS A 1 241 ? 22.734 25.094 9.539 1 98.44 241 LYS A N 1
ATOM 1805 C CA . LYS A 1 241 ? 23.094 25.641 8.234 1 98.44 241 LYS A CA 1
ATOM 1806 C C . LYS A 1 241 ? 21.859 26.109 7.48 1 98.44 241 LYS A C 1
ATOM 1808 O O . LYS A 1 241 ? 20.734 25.719 7.793 1 98.44 241 LYS A O 1
ATOM 1813 N N . LEU A 1 242 ? 22.109 27.016 6.504 1 98.56 242 LEU A N 1
ATOM 1814 C CA . LEU A 1 242 ? 20.969 27.641 5.828 1 98.56 242 LEU A CA 1
ATOM 1815 C C . LEU A 1 242 ? 21.109 27.531 4.312 1 98.56 242 LEU A C 1
ATOM 1817 O O . LEU A 1 242 ? 22.172 27.844 3.758 1 98.56 242 LEU A O 1
ATOM 1821 N N . ILE A 1 243 ? 20.094 26.906 3.648 1 98.56 243 ILE A N 1
ATOM 1822 C CA . ILE A 1 243 ? 19.906 27 2.205 1 98.56 243 ILE A CA 1
ATOM 1823 C C . ILE A 1 243 ? 18.766 27.984 1.9 1 98.56 243 ILE A C 1
ATOM 1825 O O . ILE A 1 243 ? 17.703 27.922 2.521 1 98.56 243 ILE A O 1
ATOM 1829 N N . GLN A 1 244 ? 19 28.922 1.001 1 98.25 244 GLN A N 1
ATOM 1830 C CA . GLN A 1 244 ? 17.984 29.922 0.668 1 98.25 244 GLN A CA 1
ATOM 1831 C C . GLN A 1 244 ? 17.875 30.109 -0.842 1 98.25 244 GLN A C 1
ATOM 1833 O O . GLN A 1 244 ? 18.844 29.859 -1.574 1 98.25 244 GLN A O 1
ATOM 1838 N N . ALA A 1 245 ? 16.734 30.375 -1.328 1 98.62 245 ALA A N 1
ATOM 1839 C CA . ALA A 1 245 ? 16.438 30.766 -2.705 1 98.62 245 ALA A CA 1
ATOM 1840 C C . ALA A 1 245 ? 15.109 31.531 -2.787 1 98.62 245 ALA A C 1
ATOM 1842 O O . ALA A 1 245 ? 14.344 31.562 -1.822 1 98.62 245 ALA A O 1
ATOM 1843 N N . ASP A 1 246 ? 14.906 32.219 -3.879 1 98.44 246 ASP A N 1
ATOM 1844 C CA . ASP A 1 246 ? 13.664 32.906 -4.129 1 98.44 246 ASP A CA 1
ATOM 1845 C C . ASP A 1 246 ? 12.758 32.125 -5.078 1 98.44 246 ASP A C 1
ATOM 1847 O O . ASP A 1 246 ? 13.242 31.531 -6.035 1 98.44 246 ASP A O 1
ATOM 1851 N N . TYR A 1 247 ? 11.492 32.125 -4.746 1 98.31 247 TYR A N 1
ATOM 1852 C CA . TYR A 1 247 ? 10.461 31.562 -5.621 1 98.31 247 TYR A CA 1
ATOM 1853 C C . TYR A 1 247 ? 9.656 32.656 -6.293 1 98.31 247 TYR A C 1
ATOM 1855 O O . TYR A 1 247 ? 9.086 33.531 -5.613 1 98.31 247 TYR A O 1
ATOM 1863 N N . LYS A 1 248 ? 9.656 32.625 -7.617 1 97.44 248 LYS A N 1
ATOM 1864 C CA . LYS A 1 248 ? 8.812 33.562 -8.359 1 97.44 248 LYS A CA 1
ATOM 1865 C C . LYS A 1 248 ? 7.363 33.094 -8.406 1 97.44 248 LYS A C 1
ATOM 1867 O O . LYS A 1 248 ? 7.035 32.188 -9.18 1 97.44 248 LYS A O 1
ATOM 1872 N N . SER A 1 249 ? 6.496 33.719 -7.668 1 97.62 249 SER A N 1
ATOM 1873 C CA . SER A 1 249 ? 5.098 33.344 -7.523 1 97.62 249 SER A CA 1
ATOM 1874 C C . SER A 1 249 ? 4.32 33.594 -8.812 1 97.62 249 SER A C 1
ATOM 1876 O O . SER A 1 249 ? 4.586 34.562 -9.523 1 97.62 249 SER A O 1
ATOM 1878 N N . ARG A 1 250 ? 3.324 32.75 -9.062 1 95.31 250 ARG A N 1
ATOM 1879 C CA . ARG A 1 250 ? 2.434 32.938 -10.203 1 95.31 250 ARG A CA 1
ATOM 1880 C C . ARG A 1 250 ? 1.56 34.188 -10.023 1 95.31 250 ARG A C 1
ATOM 1882 O O . ARG A 1 250 ? 0.947 34.656 -10.977 1 95.31 250 ARG A O 1
ATOM 1889 N N . PHE A 1 251 ? 1.558 34.688 -8.883 1 97.06 251 PHE A N 1
ATOM 1890 C CA . PHE A 1 251 ? 0.753 35.875 -8.594 1 97.06 251 PHE A CA 1
ATOM 1891 C C . PHE A 1 251 ? 1.596 37.156 -8.703 1 97.06 251 PHE A C 1
ATOM 1893 O O . PHE A 1 251 ? 1.139 38.25 -8.344 1 97.06 251 PHE A O 1
ATOM 1900 N N . GLY A 1 252 ? 2.77 37.062 -9.078 1 96.12 252 GLY A N 1
ATOM 1901 C CA . GLY A 1 252 ? 3.576 38.219 -9.453 1 96.12 252 GLY A CA 1
ATOM 1902 C C . GLY A 1 252 ? 4.559 38.625 -8.383 1 96.12 252 GLY A C 1
ATOM 1903 O O . GLY A 1 252 ? 5.508 39.375 -8.656 1 96.12 252 GLY A O 1
ATOM 1904 N N . ASN A 1 253 ? 4.461 38.188 -7.242 1 96.69 253 ASN A N 1
ATOM 1905 C CA . ASN A 1 253 ? 5.387 38.531 -6.168 1 96.69 253 ASN A CA 1
ATOM 1906 C C . ASN A 1 253 ? 6.473 37.469 -6 1 96.69 253 ASN A C 1
ATOM 1908 O O . ASN A 1 253 ? 6.523 36.5 -6.762 1 96.69 253 ASN A O 1
ATOM 1912 N N . VAL A 1 254 ? 7.434 37.75 -5.098 1 97.88 254 VAL A N 1
ATOM 1913 C CA . VAL A 1 254 ? 8.555 36.875 -4.82 1 97.88 254 VAL A CA 1
ATOM 1914 C C . VAL A 1 254 ? 8.469 36.344 -3.387 1 97.88 254 VAL A C 1
ATOM 1916 O O . VAL A 1 254 ? 8.211 37.125 -2.459 1 97.88 254 VAL A O 1
ATOM 1919 N N . ILE A 1 255 ? 8.633 35.062 -3.217 1 98.44 255 ILE A N 1
ATOM 1920 C CA . ILE A 1 255 ? 8.562 34.438 -1.909 1 98.44 255 ILE A CA 1
ATOM 1921 C C . ILE A 1 255 ? 9.938 33.906 -1.525 1 98.44 255 ILE A C 1
ATOM 1923 O O . ILE A 1 255 ? 10.461 32.969 -2.17 1 98.44 255 ILE A O 1
ATOM 1927 N N . PRO A 1 256 ? 10.57 34.438 -0.468 1 98.69 256 PRO A N 1
ATOM 1928 C CA . PRO A 1 256 ? 11.812 33.844 0.009 1 98.69 256 PRO A CA 1
ATOM 1929 C C . PRO A 1 256 ? 11.609 32.406 0.554 1 98.69 256 PRO A C 1
ATOM 1931 O O . PRO A 1 256 ? 10.664 32.188 1.308 1 98.69 256 PRO A O 1
ATOM 1934 N N . MET A 1 257 ? 12.422 31.484 0.145 1 98.88 257 MET A N 1
ATOM 1935 C CA . MET A 1 257 ? 12.43 30.125 0.685 1 98.88 257 MET A CA 1
ATOM 1936 C C . MET A 1 257 ? 13.68 29.891 1.53 1 98.88 257 MET A C 1
ATOM 1938 O O . MET A 1 257 ? 14.789 30.25 1.128 1 98.88 257 MET A O 1
ATOM 1942 N N . GLU A 1 258 ? 13.484 29.344 2.693 1 98.88 258 GLU A N 1
ATOM 1943 C CA . GLU A 1 258 ? 14.594 29.062 3.598 1 98.88 258 GLU A CA 1
ATOM 1944 C C . GLU A 1 258 ? 14.484 27.656 4.191 1 98.88 258 GLU A C 1
ATOM 1946 O O . GLU A 1 258 ? 13.414 27.25 4.637 1 98.88 258 GLU A O 1
ATOM 1951 N N . TYR A 1 259 ? 15.602 26.938 4.145 1 98.94 259 TYR A N 1
ATOM 1952 C CA . TYR A 1 259 ? 15.68 25.656 4.836 1 98.94 259 TYR A CA 1
ATOM 1953 C C . TYR A 1 259 ? 16.859 25.625 5.812 1 98.94 259 TYR A C 1
ATOM 1955 O O . TYR A 1 259 ? 18.016 25.703 5.398 1 98.94 259 TYR A O 1
ATOM 1963 N N . TRP A 1 260 ? 16.5 25.609 7.098 1 98.88 260 TRP A N 1
ATOM 1964 C CA . TRP A 1 260 ? 17.484 25.484 8.18 1 98.88 260 TRP A CA 1
ATOM 1965 C C . TRP A 1 260 ? 17.719 24.016 8.531 1 98.88 260 TRP A C 1
ATOM 1967 O O . TRP A 1 260 ? 16.828 23.359 9.078 1 98.88 260 TRP A O 1
ATOM 1977 N N . TYR A 1 261 ? 18.938 23.5 8.203 1 98.69 261 TYR A N 1
ATOM 1978 C CA . TYR A 1 261 ? 19.188 22.062 8.383 1 98.69 261 TYR A CA 1
ATOM 1979 C C . TYR A 1 261 ? 20.453 21.844 9.211 1 98.69 261 TYR A C 1
ATOM 1981 O O . TYR A 1 261 ? 21.25 22.75 9.414 1 98.69 261 TYR A O 1
ATOM 1989 N N . ILE A 1 262 ? 20.594 20.672 9.75 1 97.75 262 ILE A N 1
ATOM 1990 C CA . ILE A 1 262 ? 21.719 20.312 10.609 1 97.75 262 ILE A CA 1
ATOM 1991 C C . ILE A 1 262 ? 22.953 20.047 9.758 1 97.75 262 ILE A C 1
ATOM 1993 O O . ILE A 1 262 ? 22.859 19.438 8.688 1 97.75 262 ILE A O 1
ATOM 1997 N N . PRO A 1 263 ? 24.109 20.391 10.266 1 96.31 263 PRO A N 1
ATOM 1998 C CA . PRO A 1 263 ? 25.344 20.203 9.508 1 96.31 263 PRO A CA 1
ATOM 1999 C C . PRO A 1 263 ? 25.625 18.734 9.188 1 96.31 263 PRO A C 1
ATOM 2001 O O . PRO A 1 263 ? 25.312 17.844 10 1 96.31 263 PRO A O 1
ATOM 2004 N N . GLY A 1 264 ? 26.297 18.5 8.078 1 95.75 264 GLY A N 1
ATOM 2005 C CA . GLY A 1 264 ? 26.656 17.156 7.68 1 95.75 264 GLY A CA 1
ATOM 2006 C C . GLY A 1 264 ? 25.609 16.484 6.809 1 95.75 264 GLY A C 1
ATOM 2007 O O . GLY A 1 264 ? 25.797 15.359 6.348 1 95.75 264 GLY A O 1
ATOM 2008 N N . ARG A 1 265 ? 24.562 17.188 6.543 1 96.38 265 ARG A N 1
ATOM 2009 C CA . ARG A 1 265 ? 23.469 16.609 5.785 1 96.38 265 ARG A CA 1
ATOM 2010 C C . ARG A 1 265 ? 23.188 17.406 4.52 1 96.38 265 ARG A C 1
ATOM 2012 O O . ARG A 1 265 ? 22.031 17.516 4.086 1 96.38 265 ARG A O 1
ATOM 2019 N N . ASP A 1 266 ? 24.172 17.938 3.93 1 97.81 266 ASP A N 1
ATOM 2020 C CA . ASP A 1 266 ? 24.094 18.922 2.859 1 97.81 266 ASP A CA 1
ATOM 2021 C C . ASP A 1 266 ? 23.375 18.344 1.636 1 97.81 266 ASP A C 1
ATOM 2023 O O . ASP A 1 266 ? 22.484 18.984 1.074 1 97.81 266 ASP A O 1
ATOM 2027 N N . GLU A 1 267 ? 23.766 17.172 1.223 1 97.44 267 GLU A N 1
ATOM 2028 C CA . GLU A 1 267 ? 23.172 16.578 0.027 1 97.44 267 GLU A CA 1
ATOM 2029 C C . GLU A 1 267 ? 21.688 16.266 0.233 1 97.44 267 GLU A C 1
ATOM 2031 O O . GLU A 1 267 ? 20.875 16.547 -0.643 1 97.44 267 GLU A O 1
ATOM 2036 N N . LYS A 1 268 ? 21.359 15.664 1.366 1 97.12 268 LYS A N 1
ATOM 2037 C CA . LYS A 1 268 ? 19.969 15.375 1.691 1 97.12 268 LYS A CA 1
ATOM 2038 C C . LYS A 1 268 ? 19.141 16.656 1.771 1 97.12 268 LYS A C 1
ATOM 2040 O O . LYS A 1 268 ? 18.016 16.719 1.291 1 97.12 268 LYS A O 1
ATOM 2045 N N . ALA A 1 269 ? 19.719 17.672 2.379 1 98.56 269 ALA A N 1
ATOM 2046 C CA . ALA A 1 269 ? 19.047 18.969 2.523 1 98.56 269 ALA A CA 1
ATOM 2047 C C . ALA A 1 269 ? 18.766 19.594 1.161 1 98.56 269 ALA A C 1
ATOM 2049 O O . ALA A 1 269 ? 17.672 20.125 0.931 1 98.56 269 ALA A O 1
ATOM 2050 N N . ARG A 1 270 ? 19.75 19.562 0.319 1 98.5 270 ARG A N 1
ATOM 2051 C CA . ARG A 1 270 ? 19.562 20.109 -1.021 1 98.5 270 ARG A CA 1
ATOM 2052 C C . ARG A 1 270 ? 18.453 19.375 -1.766 1 98.5 270 ARG A C 1
ATOM 2054 O O . ARG A 1 270 ? 17.672 20 -2.488 1 98.5 270 ARG A O 1
ATOM 2061 N N . THR A 1 271 ? 18.422 18.047 -1.613 1 97.69 271 THR A N 1
ATOM 2062 C CA . THR A 1 271 ? 17.391 17.234 -2.258 1 97.69 271 THR A CA 1
ATOM 2063 C C . THR A 1 271 ? 16 17.641 -1.766 1 97.69 271 THR A C 1
ATOM 2065 O O . THR A 1 271 ? 15.078 17.812 -2.564 1 97.69 271 THR A O 1
ATOM 2068 N N . LEU A 1 272 ? 15.859 17.812 -0.481 1 98.44 272 LEU A N 1
ATOM 2069 C CA . LEU A 1 272 ? 14.57 18.25 0.049 1 98.44 272 LEU A CA 1
ATOM 2070 C C . LEU A 1 272 ? 14.234 19.656 -0.417 1 98.44 272 LEU A C 1
ATOM 2072 O O . LEU A 1 272 ? 13.094 19.938 -0.796 1 98.44 272 LEU A O 1
ATOM 2076 N N . PHE A 1 273 ? 15.219 20.562 -0.409 1 98.75 273 PHE A N 1
ATOM 2077 C CA . PHE A 1 273 ? 15.016 21.953 -0.784 1 98.75 273 PHE A CA 1
ATOM 2078 C C . PHE A 1 273 ? 14.508 22.062 -2.215 1 98.75 273 PHE A C 1
ATOM 2080 O O . PHE A 1 273 ? 13.703 22.938 -2.527 1 98.75 273 PHE A O 1
ATOM 2087 N N . ALA A 1 274 ? 14.938 21.172 -3.006 1 98.31 274 ALA A N 1
ATOM 2088 C CA . ALA A 1 274 ? 14.516 21.156 -4.402 1 98.31 274 ALA A CA 1
ATOM 2089 C C . ALA A 1 274 ? 13.016 20.906 -4.523 1 98.31 274 ALA A C 1
ATOM 2091 O O . ALA A 1 274 ? 12.414 21.156 -5.574 1 98.31 274 ALA A O 1
ATOM 2092 N N . GLU A 1 275 ? 12.312 20.438 -3.488 1 98.25 275 GLU A N 1
ATOM 2093 C CA . GLU A 1 275 ? 10.875 20.172 -3.512 1 98.25 275 GLU A CA 1
ATOM 2094 C C . GLU A 1 275 ? 10.078 21.422 -3.158 1 98.25 275 GLU A C 1
ATOM 2096 O O . GLU A 1 275 ? 8.859 21.469 -3.361 1 98.25 275 GLU A O 1
ATOM 2101 N N . PHE A 1 276 ? 10.711 22.469 -2.609 1 98.75 276 PHE A N 1
ATOM 2102 C CA . PHE A 1 276 ? 10.016 23.641 -2.088 1 98.75 276 PHE A CA 1
ATOM 2103 C C . PHE A 1 276 ? 9.227 24.328 -3.191 1 98.75 276 PHE A C 1
ATOM 2105 O O . PHE A 1 276 ? 8.016 24.5 -3.09 1 98.75 276 PHE A O 1
ATOM 2112 N N . ALA A 1 277 ? 9.898 24.672 -4.262 1 98.38 277 ALA A N 1
ATOM 2113 C CA . ALA A 1 277 ? 9.297 25.469 -5.324 1 98.38 277 ALA A CA 1
ATOM 2114 C C . ALA A 1 277 ? 8.156 24.703 -6 1 98.38 277 ALA A C 1
ATOM 2116 O O . ALA A 1 277 ? 7.059 25.25 -6.176 1 98.38 277 ALA A O 1
ATOM 2117 N N . PRO A 1 278 ? 8.336 23.391 -6.348 1 97.25 278 PRO A N 1
ATOM 2118 C CA . PRO A 1 278 ? 7.223 22.641 -6.945 1 97.25 278 PRO A CA 1
ATOM 2119 C C . PRO A 1 278 ? 6.012 22.547 -6.016 1 97.25 278 PRO A C 1
ATOM 2121 O O . PRO A 1 278 ? 4.871 22.594 -6.477 1 97.25 278 PRO A O 1
ATOM 2124 N N . ALA A 1 279 ? 6.25 22.406 -4.746 1 98.56 279 ALA A N 1
ATOM 2125 C CA . ALA A 1 279 ? 5.141 22.344 -3.799 1 98.56 279 ALA A CA 1
ATOM 2126 C C . ALA A 1 279 ? 4.395 23.672 -3.744 1 98.56 279 ALA A C 1
ATOM 2128 O O . ALA A 1 279 ? 3.16 23.688 -3.744 1 98.56 279 ALA A O 1
ATOM 2129 N N . LEU A 1 280 ? 5.125 24.766 -3.713 1 98.62 280 LEU A N 1
ATOM 2130 C CA . LEU A 1 280 ? 4.5 26.094 -3.752 1 98.62 280 LEU A CA 1
ATOM 2131 C C . LEU A 1 280 ? 3.686 26.266 -5.027 1 98.62 280 LEU A C 1
ATOM 2133 O O . LEU A 1 280 ? 2.572 26.797 -4.992 1 98.62 280 LEU A O 1
ATOM 2137 N N . ASP A 1 281 ? 4.25 25.828 -6.141 1 97.56 281 ASP A N 1
ATOM 2138 C CA . ASP A 1 281 ? 3.555 25.938 -7.418 1 97.56 281 ASP A CA 1
ATOM 2139 C C . ASP A 1 281 ? 2.215 25.203 -7.379 1 97.56 281 ASP A C 1
ATOM 2141 O O . ASP A 1 281 ? 1.193 25.75 -7.812 1 97.56 281 ASP A O 1
ATOM 2145 N N . PHE A 1 282 ? 2.244 24.016 -6.855 1 98.25 282 PHE A N 1
ATOM 2146 C CA . PHE A 1 282 ? 1.016 23.234 -6.723 1 98.25 282 PHE A CA 1
ATOM 2147 C C . PHE A 1 282 ? -0.012 24 -5.891 1 98.25 282 PHE A C 1
ATOM 2149 O O . PHE A 1 282 ? -1.146 24.203 -6.328 1 98.25 282 PHE A O 1
ATOM 2156 N N . TYR A 1 283 ? 0.31 24.422 -4.664 1 98.69 283 TYR A N 1
ATOM 2157 C CA . TYR A 1 283 ? -0.637 25.062 -3.758 1 98.69 283 TYR A CA 1
ATOM 2158 C C . TYR A 1 283 ? -1.161 26.375 -4.348 1 98.69 283 TYR A C 1
ATOM 2160 O O . TYR A 1 283 ? -2.354 26.672 -4.246 1 98.69 283 TYR A O 1
ATOM 2168 N N . GLU A 1 284 ? -0.255 27.156 -4.93 1 98.06 284 GLU A N 1
ATOM 2169 C CA . GLU A 1 284 ? -0.707 28.422 -5.504 1 98.06 284 GLU A CA 1
ATOM 2170 C C . GLU A 1 284 ? -1.646 28.188 -6.684 1 98.06 284 GLU A C 1
ATOM 2172 O O . GLU A 1 284 ? -2.602 28.938 -6.883 1 98.06 284 GLU A O 1
ATOM 2177 N N . ARG A 1 285 ? -1.358 27.156 -7.438 1 95.88 285 ARG A N 1
ATOM 2178 C CA . ARG A 1 285 ? -2.188 26.859 -8.602 1 95.88 285 ARG A CA 1
ATOM 2179 C C . ARG A 1 285 ? -3.551 26.328 -8.18 1 95.88 285 ARG A C 1
ATOM 2181 O O . ARG A 1 285 ? -4.57 26.656 -8.789 1 95.88 285 ARG A O 1
ATOM 2188 N N . VAL A 1 286 ? -3.58 25.5 -7.203 1 96.31 286 VAL A N 1
ATOM 2189 C CA . VAL A 1 286 ? -4.773 24.734 -6.871 1 96.31 286 VAL A CA 1
ATOM 2190 C C . VAL A 1 286 ? -5.625 25.5 -5.863 1 96.31 286 VAL A C 1
ATOM 2192 O O . VAL A 1 286 ? -6.855 25.453 -5.914 1 96.31 286 VAL A O 1
ATOM 2195 N N . ILE A 1 287 ? -4.996 26.219 -4.949 1 98.25 287 ILE A N 1
ATOM 2196 C CA . ILE A 1 287 ? -5.719 26.875 -3.867 1 98.25 287 ILE A CA 1
ATOM 2197 C C . ILE A 1 287 ? -5.668 28.391 -4.055 1 98.25 287 ILE A C 1
ATOM 2199 O O . ILE A 1 287 ? -6.707 29.047 -4.156 1 98.25 287 ILE A O 1
ATOM 2203 N N . GLY A 1 288 ? -4.477 28.984 -4.062 1 98.56 288 GLY A N 1
ATOM 2204 C CA . GLY A 1 288 ? -4.312 30.422 -4.152 1 98.56 288 GLY A CA 1
ATOM 2205 C C . GLY A 1 288 ? -2.977 30.906 -3.615 1 98.56 288 GLY A C 1
ATOM 2206 O O . GLY A 1 288 ? -2.109 30.094 -3.273 1 98.56 288 GLY A O 1
ATOM 2207 N N . PRO A 1 289 ? -2.805 32.25 -3.516 1 98.69 289 PRO A N 1
ATOM 2208 C CA . PRO A 1 289 ? -1.498 32.812 -3.174 1 98.69 289 PRO A CA 1
ATOM 2209 C C . PRO A 1 289 ? -1.017 32.375 -1.788 1 98.69 289 PRO A C 1
ATOM 2211 O O . PRO A 1 289 ? -1.819 32.281 -0.857 1 98.69 289 PRO A O 1
ATOM 2214 N N . TYR A 1 290 ? 0.314 32.125 -1.698 1 98.62 290 TYR A N 1
ATOM 2215 C CA . TYR A 1 290 ? 0.929 31.906 -0.397 1 98.62 290 TYR A CA 1
ATOM 2216 C C . TYR A 1 290 ? 0.692 33.062 0.541 1 98.62 290 TYR A C 1
ATOM 2218 O O . TYR A 1 290 ? 1.028 34.219 0.213 1 98.62 290 TYR A O 1
ATOM 2226 N N . PRO A 1 291 ? 0.151 32.812 1.686 1 97.88 291 PRO A N 1
ATOM 2227 C CA . PRO A 1 291 ? -0.344 33.938 2.518 1 97.88 291 PRO A CA 1
ATOM 2228 C C . PRO A 1 291 ? 0.782 34.75 3.154 1 97.88 291 PRO A C 1
ATOM 2230 O O . PRO A 1 291 ? 0.57 35.875 3.555 1 97.88 291 PRO A O 1
ATOM 2233 N N . TRP A 1 292 ? 1.943 34.281 3.299 1 97.5 292 TRP A N 1
ATOM 2234 C CA . TRP A 1 292 ? 3.021 34.906 4.035 1 97.5 292 TRP A CA 1
ATOM 2235 C C . TRP A 1 292 ? 4.176 35.281 3.107 1 97.5 292 TRP A C 1
ATOM 2237 O O . TRP A 1 292 ? 5.344 35.125 3.465 1 97.5 292 TRP A O 1
ATOM 2247 N N . SER A 1 293 ? 3.807 35.719 1.949 1 95.31 293 SER A N 1
ATOM 2248 C CA . SER A 1 293 ? 4.805 35.938 0.912 1 95.31 293 SER A CA 1
ATOM 2249 C C . SER A 1 293 ? 5.758 37.062 1.303 1 95.31 293 SER A C 1
ATOM 2251 O O . SER A 1 293 ? 6.898 37.094 0.835 1 95.31 293 SER A O 1
ATOM 2253 N N . ASP A 1 294 ? 5.328 37.969 2.109 1 94.75 294 ASP A N 1
ATOM 2254 C CA . ASP A 1 294 ? 6.16 39.094 2.545 1 94.75 294 ASP A CA 1
ATOM 2255 C C . ASP A 1 294 ? 7.066 38.688 3.705 1 94.75 294 ASP A C 1
ATOM 2257 O O . ASP A 1 294 ? 7.91 39.469 4.145 1 94.75 294 ASP A O 1
ATOM 2261 N N . GLU A 1 295 ? 6.93 37.562 4.191 1 97.56 295 GLU A N 1
ATOM 2262 C CA . GLU A 1 295 ? 7.82 36.969 5.184 1 97.56 295 GLU A CA 1
ATOM 2263 C C . GLU A 1 295 ? 8.703 35.875 4.555 1 97.56 295 GLU A C 1
ATOM 2265 O O . GLU A 1 295 ? 9.703 36.188 3.902 1 97.56 295 GLU A O 1
ATOM 2270 N N . LYS A 1 296 ? 8.219 34.5 4.637 1 98.5 296 LYS A N 1
ATOM 2271 C CA . LYS A 1 296 ? 8.969 33.438 3.977 1 98.5 296 LYS A CA 1
ATOM 2272 C C . LYS A 1 296 ? 8.203 32.125 4.016 1 98.5 296 LYS A C 1
ATOM 2274 O O . LYS A 1 296 ? 7.25 31.984 4.781 1 98.5 296 LYS A O 1
ATOM 2279 N N . MET A 1 297 ? 8.609 31.344 3.09 1 98.62 297 MET A N 1
ATOM 2280 C CA . MET A 1 297 ? 8.391 29.922 3.283 1 98.62 297 MET A CA 1
ATOM 2281 C C . MET A 1 297 ? 9.609 29.266 3.924 1 98.62 297 MET A C 1
ATOM 2283 O O . MET A 1 297 ? 10.578 28.953 3.236 1 98.62 297 MET A O 1
ATOM 2287 N N . GLY A 1 298 ? 9.523 29.047 5.207 1 98.75 298 GLY A N 1
ATOM 2288 C CA . GLY A 1 298 ? 10.656 28.516 5.953 1 98.75 298 GLY A CA 1
ATOM 2289 C C . GLY A 1 298 ? 10.398 27.125 6.527 1 98.75 298 GLY A C 1
ATOM 2290 O O . GLY A 1 298 ? 9.273 26.812 6.918 1 98.75 298 GLY A O 1
ATOM 2291 N N . VAL A 1 299 ? 11.43 26.312 6.492 1 98.88 299 VAL A N 1
ATOM 2292 C CA . VAL A 1 299 ? 11.414 25 7.117 1 98.88 299 VAL A CA 1
ATOM 2293 C C . VAL A 1 299 ? 12.664 24.812 7.977 1 98.88 299 VAL A C 1
ATOM 2295 O O . VAL A 1 299 ? 13.758 25.25 7.59 1 98.88 299 VAL A O 1
ATOM 2298 N N . ALA A 1 300 ? 12.523 24.25 9.141 1 98.88 300 ALA A N 1
ATOM 2299 C CA . ALA A 1 300 ? 13.664 23.922 9.992 1 98.88 300 ALA A CA 1
ATOM 2300 C C . ALA A 1 300 ? 13.688 22.438 10.328 1 98.88 300 ALA A C 1
ATOM 2302 O O . ALA A 1 300 ? 12.656 21.844 10.68 1 98.88 300 ALA A O 1
ATOM 2303 N N . GLU A 1 301 ? 14.836 21.859 10.164 1 98.69 301 GLU A N 1
ATOM 2304 C CA . GLU A 1 301 ? 15.008 20.484 10.617 1 98.69 301 GLU A CA 1
ATOM 2305 C C . GLU A 1 301 ? 14.922 20.375 12.141 1 98.69 301 GLU A C 1
ATOM 2307 O O . GLU A 1 301 ? 15.578 21.141 12.852 1 98.69 301 GLU A O 1
ATOM 2312 N N . THR A 1 302 ? 14.117 19.469 12.641 1 98.5 302 THR A N 1
ATOM 2313 C CA . THR A 1 302 ? 13.867 19.375 14.07 1 98.5 302 THR A CA 1
ATOM 2314 C C . THR A 1 302 ? 14.078 17.938 14.555 1 98.5 302 THR A C 1
ATOM 2316 O O . THR A 1 302 ? 14.141 17.016 13.758 1 98.5 302 THR A O 1
ATOM 2319 N N . PRO A 1 303 ? 14.219 17.766 15.867 1 97.81 303 PRO A N 1
ATOM 2320 C CA . PRO A 1 303 ? 14.375 16.438 16.438 1 97.81 303 PRO A CA 1
ATOM 2321 C C . PRO A 1 303 ? 13.039 15.727 16.672 1 97.81 303 PRO A C 1
ATOM 2323 O O . PRO A 1 303 ? 12.992 14.672 17.312 1 97.81 303 PRO A O 1
ATOM 2326 N N . HIS A 1 304 ? 11.953 16.281 16.266 1 96.94 304 HIS A N 1
ATOM 2327 C CA . HIS A 1 304 ? 10.633 15.664 16.266 1 96.94 304 HIS A CA 1
ATOM 2328 C C . HIS A 1 304 ? 10.039 15.656 14.852 1 96.94 304 HIS A C 1
ATOM 2330 O O . HIS A 1 304 ? 10.531 16.344 13.961 1 96.94 304 HIS A O 1
ATOM 2336 N N . LEU A 1 305 ? 9.047 14.875 14.609 1 94.94 305 LEU A N 1
ATOM 2337 C CA . LEU A 1 305 ? 8.57 14.539 13.266 1 94.94 305 LEU A CA 1
ATOM 2338 C C . LEU A 1 305 ? 8.148 15.797 12.508 1 94.94 305 LEU A C 1
ATOM 2340 O O . LEU A 1 305 ? 8.914 16.312 11.688 1 94.94 305 LEU A O 1
ATOM 2344 N N . GLY A 1 306 ? 6.953 16.328 12.578 1 95.94 306 GLY A N 1
ATOM 2345 C CA . GLY A 1 306 ? 6.5 17.516 11.875 1 95.94 306 GLY A CA 1
ATOM 2346 C C . GLY A 1 306 ? 5.574 18.391 12.695 1 95.94 306 GLY A C 1
ATOM 2347 O O . GLY A 1 306 ? 4.906 17.891 13.617 1 95.94 306 GLY A O 1
ATOM 2348 N N . MET A 1 307 ? 5.598 19.656 12.422 1 96.88 307 MET A N 1
ATOM 2349 C CA . MET A 1 307 ? 4.664 20.625 12.984 1 96.88 307 MET A CA 1
ATOM 2350 C C . MET A 1 307 ? 4.5 21.828 12.062 1 96.88 307 MET A C 1
ATOM 2352 O O . MET A 1 307 ? 5.473 22.312 11.484 1 96.88 307 MET A O 1
ATOM 2356 N N . GLU A 1 308 ? 3.318 22.297 11.992 1 96.56 308 GLU A N 1
ATOM 2357 C CA . GLU A 1 308 ? 2.938 23.344 11.047 1 96.56 308 GLU A CA 1
ATOM 2358 C C . GLU A 1 308 ? 3.262 24.734 11.594 1 96.56 308 GLU A C 1
ATOM 2360 O O . GLU A 1 308 ? 2.488 25.672 11.414 1 96.56 308 GLU A O 1
ATOM 2365 N N . HIS A 1 309 ? 4.383 24.922 12.227 1 98.25 309 HIS A N 1
ATOM 2366 C CA . HIS A 1 309 ? 4.793 26.25 12.68 1 98.25 309 HIS A CA 1
ATOM 2367 C C . HIS A 1 309 ? 4.828 27.234 11.516 1 98.25 309 HIS A C 1
ATOM 2369 O O . HIS A 1 309 ? 5.582 27.047 10.562 1 98.25 309 HIS A O 1
ATOM 2375 N N . GLN A 1 310 ? 4.047 28.312 11.703 1 98.38 310 GLN A N 1
ATOM 2376 C CA . GLN A 1 310 ? 3.834 29.281 10.633 1 98.38 310 GLN A CA 1
ATOM 2377 C C . GLN A 1 310 ? 5.156 29.859 10.148 1 98.38 310 GLN A C 1
ATOM 2379 O O . GLN A 1 310 ? 5.969 30.328 10.953 1 98.38 310 GLN A O 1
ATOM 2384 N N . THR A 1 311 ? 5.457 29.828 8.828 1 98.69 311 THR A N 1
ATOM 2385 C CA . THR A 1 311 ? 6.582 30.406 8.102 1 98.69 311 THR A CA 1
ATOM 2386 C C . THR A 1 311 ? 7.895 29.734 8.516 1 98.69 311 THR A C 1
ATOM 2388 O O . THR A 1 311 ? 8.969 30.172 8.102 1 98.69 311 THR A O 1
ATOM 2391 N N . ILE A 1 312 ? 7.875 28.734 9.383 1 98.75 312 ILE A N 1
ATOM 2392 C CA . ILE A 1 312 ? 9.047 27.953 9.773 1 98.75 312 ILE A CA 1
ATOM 2393 C C . ILE A 1 312 ? 8.625 26.547 10.172 1 98.75 312 ILE A C 1
ATOM 2395 O O . ILE A 1 312 ? 8.844 26.125 11.312 1 98.75 312 ILE A O 1
ATOM 2399 N N . ASN A 1 313 ? 8.055 25.828 9.281 1 98.69 313 ASN A N 1
ATOM 2400 C CA . ASN A 1 313 ? 7.562 24.469 9.531 1 98.69 313 ASN A CA 1
ATOM 2401 C C . ASN A 1 313 ? 8.656 23.578 10.102 1 98.69 313 ASN A C 1
ATOM 2403 O O . ASN A 1 313 ? 9.805 23.641 9.672 1 98.69 313 ASN A O 1
ATOM 2407 N N . ALA A 1 314 ? 8.281 22.812 11.109 1 98.62 314 ALA A N 1
ATOM 2408 C CA . ALA A 1 314 ? 9.195 21.812 11.656 1 98.62 314 ALA A CA 1
ATOM 2409 C C . ALA A 1 314 ? 9.25 20.562 10.781 1 98.62 314 ALA A C 1
ATOM 2411 O O . ALA A 1 314 ? 8.211 20.047 10.367 1 98.62 314 ALA A O 1
ATOM 2412 N N . TYR A 1 315 ? 10.422 20.172 10.5 1 98.56 315 TYR A N 1
ATOM 2413 C CA . TYR A 1 315 ? 10.641 18.984 9.68 1 98.56 315 TYR A CA 1
ATOM 2414 C C . TYR A 1 315 ? 11.562 18 10.391 1 98.56 315 TYR A C 1
ATOM 2416 O O . TYR A 1 315 ? 12.758 18.266 10.562 1 98.56 315 TYR A O 1
ATOM 2424 N N . GLY A 1 316 ? 11.07 16.859 10.75 1 97.88 316 GLY A N 1
ATOM 2425 C CA . GLY A 1 316 ? 11.883 15.82 11.352 1 97.88 316 GLY A CA 1
ATOM 2426 C C . GLY A 1 316 ? 11.617 14.445 10.773 1 97.88 316 GLY A C 1
ATOM 2427 O O . GLY A 1 316 ? 11.531 13.461 11.516 1 97.88 316 GLY A O 1
ATOM 2428 N N . ASN A 1 317 ? 11.422 14.375 9.484 1 96.81 317 ASN A N 1
ATOM 2429 C CA . ASN A 1 317 ? 11.102 13.141 8.781 1 96.81 317 ASN A CA 1
ATOM 2430 C C . ASN A 1 317 ? 12.367 12.375 8.391 1 96.81 317 ASN A C 1
ATOM 2432 O O . ASN A 1 317 ? 12.297 11.367 7.691 1 96.81 317 ASN A O 1
ATOM 2436 N N . ASN A 1 318 ? 13.5 12.875 8.711 1 96.75 318 ASN A N 1
ATOM 2437 C CA . ASN A 1 318 ? 14.805 12.281 8.453 1 96.75 318 ASN A CA 1
ATOM 2438 C C . ASN A 1 318 ? 14.984 11.922 6.977 1 96.75 318 ASN A C 1
ATOM 2440 O O . ASN A 1 318 ? 15.562 10.883 6.648 1 96.75 318 ASN A O 1
ATOM 2444 N N . TYR A 1 319 ? 14.367 12.656 6.156 1 97.19 319 TYR A N 1
ATOM 2445 C CA . TYR A 1 319 ? 14.523 12.57 4.707 1 97.19 319 TYR A CA 1
ATOM 2446 C C . TYR A 1 319 ? 14.07 11.211 4.191 1 97.19 319 TYR A C 1
ATOM 2448 O O . TYR A 1 319 ? 14.656 10.672 3.25 1 97.19 319 TYR A O 1
ATOM 2456 N N . LYS A 1 320 ? 13.133 10.641 4.844 1 96.25 320 LYS A N 1
ATOM 2457 C CA . LYS A 1 320 ? 12.547 9.367 4.422 1 96.25 320 LYS A CA 1
ATOM 2458 C C . LYS A 1 320 ? 12.055 9.438 2.98 1 96.25 320 LYS A C 1
ATOM 2460 O O . LYS A 1 320 ? 11.492 10.453 2.562 1 96.25 320 LYS A O 1
ATOM 2465 N N . GLN A 1 321 ? 12.273 8.289 2.262 1 95.75 321 GLN A N 1
ATOM 2466 C CA . GLN A 1 321 ? 11.805 8.195 0.885 1 95.75 321 GLN A CA 1
ATOM 2467 C C . GLN A 1 321 ? 10.453 7.488 0.816 1 95.75 321 GLN A C 1
ATOM 2469 O O . GLN A 1 321 ? 10.211 6.527 1.546 1 95.75 321 GLN A O 1
ATOM 2474 N N . TYR A 1 322 ? 9.586 8.008 -0.014 1 95.88 322 TYR A N 1
ATOM 2475 C CA . TYR A 1 322 ? 8.25 7.449 -0.211 1 95.88 322 TYR A CA 1
ATOM 2476 C C . TYR A 1 322 ? 8.07 6.969 -1.646 1 95.88 322 TYR A C 1
ATOM 2478 O O . TYR A 1 322 ? 8.672 7.52 -2.572 1 95.88 322 TYR A O 1
ATOM 2486 N N . PRO A 1 323 ? 7.113 5.977 -1.84 1 94.12 323 PRO A N 1
ATOM 2487 C CA . PRO A 1 323 ? 6.785 5.566 -3.207 1 94.12 323 PRO A CA 1
ATOM 2488 C C . PRO A 1 323 ? 6.191 6.703 -4.039 1 94.12 323 PRO A C 1
ATOM 2490 O O . PRO A 1 323 ? 6.328 6.711 -5.266 1 94.12 323 PRO A O 1
ATOM 2493 N N . SER A 1 324 ? 5.625 7.684 -3.41 1 95.94 324 SER A N 1
ATOM 2494 C CA . SER A 1 324 ? 4.992 8.805 -4.094 1 95.94 324 SER A CA 1
ATOM 2495 C C . SER A 1 324 ? 6.027 9.719 -4.738 1 95.94 324 SER A C 1
ATOM 2497 O O . SER A 1 324 ? 5.691 10.562 -5.574 1 95.94 324 SER A O 1
ATOM 2499 N N . GLY A 1 325 ? 7.281 9.625 -4.25 1 96.5 325 GLY A N 1
ATOM 2500 C CA . GLY A 1 325 ? 8.367 10.352 -4.891 1 96.5 325 GLY A CA 1
ATOM 2501 C C . GLY A 1 325 ? 8.555 11.75 -4.332 1 96.5 325 GLY A C 1
ATOM 2502 O O . GLY A 1 325 ? 9.32 12.547 -4.887 1 96.5 325 GLY A O 1
ATOM 2503 N N . PHE A 1 326 ? 7.816 12.102 -3.303 1 97.94 326 PHE A N 1
ATOM 2504 C CA . PHE A 1 326 ? 8 13.367 -2.609 1 97.94 326 PHE A CA 1
ATOM 2505 C C . PHE A 1 326 ? 7.922 13.172 -1.1 1 97.94 326 PHE A C 1
ATOM 2507 O O . PHE A 1 326 ? 7.469 12.133 -0.624 1 97.94 326 PHE A O 1
ATOM 2514 N N . ASP A 1 327 ? 8.477 14.117 -0.394 1 98.25 327 ASP A N 1
ATOM 2515 C CA . ASP A 1 327 ? 8.43 14.055 1.063 1 98.25 327 ASP A CA 1
ATOM 2516 C C . ASP A 1 327 ? 7.039 14.414 1.582 1 98.25 327 ASP A C 1
ATOM 2518 O O . ASP A 1 327 ? 6.66 15.586 1.592 1 98.25 327 ASP A O 1
ATOM 2522 N N . GLU A 1 328 ? 6.324 13.461 2.037 1 97.94 328 GLU A N 1
ATOM 2523 C CA . GLU A 1 328 ? 4.914 13.625 2.383 1 97.94 328 GLU A CA 1
ATOM 2524 C C . GLU A 1 328 ? 4.746 14.461 3.65 1 97.94 328 GLU A C 1
ATOM 2526 O O . GLU A 1 328 ? 3.754 15.172 3.805 1 97.94 328 GLU A O 1
ATOM 2531 N N . ILE A 1 329 ? 5.738 14.453 4.543 1 98.19 329 ILE A N 1
ATOM 2532 C CA . ILE A 1 329 ? 5.652 15.242 5.766 1 98.19 329 ILE A CA 1
ATOM 2533 C C . ILE A 1 329 ? 5.902 16.719 5.453 1 98.19 329 ILE A C 1
ATOM 2535 O O . ILE A 1 329 ? 5.156 17.594 5.906 1 98.19 329 ILE A O 1
ATOM 2539 N N . PHE A 1 330 ? 6.945 16.969 4.645 1 98.56 330 PHE A N 1
ATOM 2540 C CA . PHE A 1 330 ? 7.176 18.344 4.215 1 98.56 330 PHE A CA 1
ATOM 2541 C C . PHE A 1 330 ? 5.941 18.922 3.527 1 98.56 330 PHE A C 1
ATOM 2543 O O . PHE A 1 330 ? 5.484 20.016 3.863 1 98.56 330 PHE A O 1
ATOM 2550 N N . GLN A 1 331 ? 5.418 18.156 2.598 1 98.69 331 GLN A N 1
ATOM 2551 C CA . GLN A 1 331 ? 4.273 18.609 1.814 1 98.69 331 GLN A CA 1
ATOM 2552 C C . GLN A 1 331 ? 3.061 18.875 2.707 1 98.69 331 GLN A C 1
ATOM 2554 O O . GLN A 1 331 ? 2.35 19.859 2.525 1 98.69 331 GLN A O 1
ATOM 2559 N N . HIS A 1 332 ? 2.805 18.016 3.662 1 98.62 332 HIS A N 1
ATOM 2560 C CA . HIS A 1 332 ? 1.705 18.141 4.609 1 98.62 332 HIS A CA 1
ATOM 2561 C C . HIS A 1 332 ? 1.843 19.406 5.453 1 98.62 332 HIS A C 1
ATOM 2563 O O . HIS A 1 332 ? 0.912 20.219 5.527 1 98.62 332 HIS A O 1
ATOM 2569 N N . GLU A 1 333 ? 3.027 19.578 6.016 1 98.69 333 GLU A N 1
ATOM 2570 C CA . GLU A 1 333 ? 3.25 20.719 6.891 1 98.69 333 GLU A CA 1
ATOM 2571 C C . GLU A 1 333 ? 3.152 22.031 6.113 1 98.69 333 GLU A C 1
ATOM 2573 O O . GLU A 1 333 ? 2.652 23.031 6.633 1 98.69 333 GLU A O 1
ATOM 2578 N N . LEU A 1 334 ? 3.627 22.031 4.938 1 98.81 334 LEU A N 1
ATOM 2579 C CA . LEU A 1 334 ? 3.482 23.219 4.109 1 98.81 334 LEU A CA 1
ATOM 2580 C C . LEU A 1 334 ? 2.01 23.547 3.887 1 98.81 334 LEU A C 1
ATOM 2582 O O . LEU A 1 334 ? 1.629 24.719 3.875 1 98.81 334 LEU A O 1
ATOM 2586 N N . GLY A 1 335 ? 1.188 22.547 3.695 1 98.75 335 GLY A N 1
ATOM 2587 C CA . GLY A 1 335 ? -0.238 22.75 3.486 1 98.75 335 GLY A CA 1
ATOM 2588 C C . GLY A 1 335 ? -0.896 23.547 4.598 1 98.75 335 GLY A C 1
ATOM 2589 O O . GLY A 1 335 ? -1.846 24.297 4.355 1 98.75 335 GLY A O 1
ATOM 2590 N N . HIS A 1 336 ? -0.366 23.453 5.738 1 98.69 336 HIS A N 1
ATOM 2591 C CA . HIS A 1 336 ? -0.939 24.125 6.902 1 98.69 336 HIS A CA 1
ATOM 2592 C C . HIS A 1 336 ? -0.747 25.625 6.82 1 98.69 336 HIS A C 1
ATOM 2594 O O . HIS A 1 336 ? -1.39 26.375 7.555 1 98.69 336 HIS A O 1
ATOM 2600 N N . GLU A 1 337 ? 0.082 26.125 5.949 1 98.69 337 GLU A N 1
ATOM 2601 C CA . GLU A 1 337 ? 0.143 27.562 5.738 1 98.69 337 GLU A CA 1
ATOM 2602 C C . GLU A 1 337 ? -1.193 28.109 5.242 1 98.69 337 GLU A C 1
ATOM 2604 O O . GLU A 1 337 ? -1.578 29.234 5.574 1 98.69 337 GLU A O 1
ATOM 2609 N N . TRP A 1 338 ? -1.883 27.312 4.418 1 98.75 338 TRP A N 1
ATOM 2610 C CA . TRP A 1 338 ? -3.223 27.641 3.953 1 98.75 338 TRP A CA 1
ATOM 2611 C C . TRP A 1 338 ? -4.281 27.156 4.941 1 98.75 338 TRP A C 1
ATOM 2613 O O . TRP A 1 338 ? -5.176 27.922 5.32 1 98.75 338 TRP A O 1
ATOM 2623 N N . PHE A 1 339 ? -4.113 25.875 5.328 1 98.56 339 PHE A N 1
ATOM 2624 C CA . PHE A 1 339 ? -5.078 25.203 6.188 1 98.56 339 PHE A CA 1
ATOM 2625 C C . PHE A 1 339 ? -4.562 25.125 7.621 1 98.56 339 PHE A C 1
ATOM 2627 O O . PHE A 1 339 ? -4.094 24.062 8.062 1 98.56 339 PHE A O 1
ATOM 2634 N N . GLY A 1 340 ? -4.734 26.078 8.438 1 96.62 340 GLY A N 1
ATOM 2635 C CA . GLY A 1 340 ? -4.227 26.109 9.805 1 96.62 340 GLY A CA 1
ATOM 2636 C C . GLY A 1 340 ? -3.672 27.469 10.203 1 96.62 340 GLY A C 1
ATOM 2637 O O . GLY A 1 340 ? -3.822 27.891 11.344 1 96.62 340 GLY A O 1
ATOM 2638 N N . ASN A 1 341 ? -3.016 28.188 9.227 1 97.44 341 ASN A N 1
ATOM 2639 C CA . ASN A 1 341 ? -2.414 29.469 9.531 1 97.44 341 ASN A CA 1
ATOM 2640 C C . ASN A 1 341 ? -3.176 30.625 8.867 1 97.44 341 ASN A C 1
ATOM 2642 O O . ASN A 1 341 ? -3.627 31.547 9.547 1 97.44 341 ASN A O 1
ATOM 2646 N N . GLN A 1 342 ? -3.373 30.516 7.555 1 98.12 342 GLN A N 1
ATOM 2647 C CA . GLN A 1 342 ? -4.234 31.5 6.898 1 98.12 342 GLN A CA 1
ATOM 2648 C C . GLN A 1 342 ? -5.684 31.344 7.348 1 98.12 342 GLN A C 1
ATOM 2650 O O . GLN A 1 342 ? -6.352 32.344 7.66 1 98.12 342 GLN A O 1
ATOM 2655 N N . MET A 1 343 ? -6.188 30.219 7.227 1 98.5 343 MET A N 1
ATOM 2656 C CA . MET A 1 343 ? -7.457 29.828 7.84 1 98.5 343 MET A CA 1
ATOM 2657 C C . MET A 1 343 ? -7.223 29 9.094 1 98.5 343 MET A C 1
ATOM 2659 O O . MET A 1 343 ? -6.527 27.984 9.055 1 98.5 343 MET A O 1
ATOM 2663 N N . SER A 1 344 ? -7.688 29.406 10.227 1 97.56 344 SER A N 1
ATOM 2664 C CA . SER A 1 344 ? -7.57 28.703 11.492 1 97.56 344 SER A CA 1
ATOM 2665 C C . SER A 1 344 ? -8.938 28.297 12.031 1 97.56 344 SER A C 1
ATOM 2667 O O . SER A 1 344 ? -9.906 29.047 11.922 1 97.56 344 SER A O 1
ATOM 2669 N N . ALA A 1 345 ? -9.016 27.125 12.531 1 97.31 345 ALA A N 1
ATOM 2670 C CA . ALA A 1 345 ? -10.25 26.703 13.18 1 97.31 345 ALA A CA 1
ATOM 2671 C C . ALA A 1 345 ? -10.578 27.594 14.375 1 97.31 345 ALA A C 1
ATOM 2673 O O . ALA A 1 345 ? -9.68 27.984 15.133 1 97.31 345 ALA A O 1
ATOM 2674 N N . SER A 1 346 ? -11.82 27.875 14.562 1 95.25 346 SER A N 1
ATOM 2675 C CA . SER A 1 346 ? -12.25 28.75 15.648 1 95.25 346 SER A CA 1
ATOM 2676 C C . SER A 1 346 ? -12.188 28.047 17 1 95.25 346 SER A C 1
ATOM 2678 O O . SER A 1 346 ? -12.055 28.688 18.047 1 95.25 346 SER A O 1
ATOM 2680 N N . ASN A 1 347 ? -12.461 26.828 17 1 93.88 347 ASN A N 1
ATOM 2681 C CA . ASN A 1 347 ? -12.258 25.938 18.125 1 93.88 347 ASN A CA 1
ATOM 2682 C C . ASN A 1 347 ? -11.758 24.578 17.688 1 93.88 347 ASN A C 1
ATOM 2684 O O . ASN A 1 347 ? -11.859 24.219 16.516 1 93.88 347 ASN A O 1
ATOM 2688 N N . TRP A 1 348 ? -11.289 23.781 18.625 1 97.12 348 TRP A N 1
ATOM 2689 C CA . TRP A 1 348 ? -10.586 22.547 18.297 1 97.12 348 TRP A CA 1
ATOM 2690 C C . TRP A 1 348 ? -11.547 21.531 17.688 1 97.12 348 TRP A C 1
ATOM 2692 O O . TRP A 1 348 ? -11.125 20.641 16.938 1 97.12 348 TRP A O 1
ATOM 2702 N N . ASP A 1 349 ? -12.828 21.609 18 1 98 349 ASP A N 1
ATOM 2703 C CA . ASP A 1 349 ? -13.797 20.672 17.453 1 98 349 ASP A CA 1
ATOM 2704 C C . ASP A 1 349 ? -13.844 20.734 15.93 1 98 349 ASP A C 1
ATOM 2706 O O . ASP A 1 349 ? -14.305 19.797 15.273 1 98 349 ASP A O 1
ATOM 2710 N N . ASP A 1 350 ? -13.352 21.828 15.359 1 98.12 350 ASP A N 1
ATOM 2711 C CA . ASP A 1 350 ? -13.344 22.047 13.914 1 98.12 350 ASP A CA 1
ATOM 2712 C C . ASP A 1 350 ? -11.969 21.75 13.32 1 98.12 350 ASP A C 1
ATOM 2714 O O . ASP A 1 350 ? -11.688 22.109 12.18 1 98.12 350 ASP A O 1
ATOM 2718 N N . TYR A 1 351 ? -11.141 21.031 14.023 1 98.12 351 TYR A N 1
ATOM 2719 C CA . TYR A 1 351 ? -9.727 20.906 13.688 1 98.12 351 TYR A CA 1
ATOM 2720 C C . TYR A 1 351 ? -9.539 20.078 12.414 1 98.12 351 TYR A C 1
ATOM 2722 O O . TYR A 1 351 ? -8.477 20.125 11.789 1 98.12 351 TYR A O 1
ATOM 2730 N N . TRP A 1 352 ? -10.562 19.297 12.008 1 98.69 352 TRP A N 1
ATOM 2731 C CA . TRP A 1 352 ? -10.469 18.578 10.742 1 98.69 352 TRP A CA 1
ATOM 2732 C C . TRP A 1 352 ? -10.281 19.547 9.578 1 98.69 352 TRP A C 1
ATOM 2734 O O . TRP A 1 352 ? -9.766 19.156 8.523 1 98.69 352 TRP A O 1
ATOM 2744 N N . LEU A 1 353 ? -10.664 20.812 9.711 1 98.81 353 LEU A N 1
ATOM 2745 C CA . LEU A 1 353 ? -10.461 21.828 8.68 1 98.81 353 LEU A CA 1
ATOM 2746 C C . LEU A 1 353 ? -8.977 22.109 8.469 1 98.81 353 LEU A C 1
ATOM 2748 O O . LEU A 1 353 ? -8.578 22.609 7.422 1 98.81 353 LEU A O 1
ATOM 2752 N N . HIS A 1 354 ? -8.117 21.844 9.516 1 98.44 354 HIS A N 1
ATOM 2753 C CA . HIS A 1 354 ? -6.672 21.859 9.352 1 98.44 354 HIS A CA 1
ATOM 2754 C C . HIS A 1 354 ? -6.176 20.578 8.711 1 98.44 354 HIS A C 1
ATOM 2756 O O . HIS A 1 354 ? -5.723 20.578 7.562 1 98.44 354 HIS A O 1
ATOM 2762 N N . GLU A 1 355 ? -6.457 19.516 9.414 1 98.69 355 GLU A N 1
ATOM 2763 C CA . GLU A 1 355 ? -5.793 18.25 9.156 1 98.69 355 GLU A CA 1
ATOM 2764 C C . GLU A 1 355 ? -6.387 17.547 7.938 1 98.69 355 GLU A C 1
ATOM 2766 O O . GLU A 1 355 ? -5.656 16.969 7.133 1 98.69 355 GLU A O 1
ATOM 2771 N N . GLY A 1 356 ? -7.688 17.562 7.844 1 98.88 356 GLY A N 1
ATOM 2772 C CA . GLY A 1 356 ? -8.344 16.922 6.719 1 98.88 356 GLY A CA 1
ATOM 2773 C C . GLY A 1 356 ? -7.973 17.531 5.379 1 98.88 356 GLY A C 1
ATOM 2774 O O . GLY A 1 356 ? -7.648 16.812 4.434 1 98.88 356 GLY A O 1
ATOM 2775 N N . PHE A 1 357 ? -8.039 18.844 5.328 1 98.88 357 PHE A N 1
ATOM 2776 C CA . PHE A 1 357 ? -7.695 19.531 4.09 1 98.88 357 PHE A CA 1
ATOM 2777 C C . PHE A 1 357 ? -6.219 19.359 3.768 1 98.88 357 PHE A C 1
ATOM 2779 O O . PHE A 1 357 ? -5.859 19.062 2.627 1 98.88 357 PHE A O 1
ATOM 2786 N N . ALA A 1 358 ? -5.34 19.562 4.762 1 98.75 358 ALA A N 1
ATOM 2787 C CA . ALA A 1 358 ? -3.916 19.359 4.512 1 98.75 358 ALA A CA 1
ATOM 2788 C C . ALA A 1 358 ? -3.637 17.938 4.051 1 98.75 358 ALA A C 1
ATOM 2790 O O . ALA A 1 358 ? -2.859 17.719 3.117 1 98.75 358 ALA A O 1
ATOM 2791 N N . GLN A 1 359 ? -4.281 16.984 4.715 1 98.81 359 GLN A N 1
ATOM 2792 C CA . GLN A 1 359 ? -4.105 15.586 4.352 1 98.81 359 GLN A CA 1
ATOM 2793 C C . GLN A 1 359 ? -4.562 15.328 2.922 1 98.81 359 GLN A C 1
ATOM 2795 O O . GLN A 1 359 ? -3.9 14.602 2.174 1 98.81 359 GLN A O 1
ATOM 2800 N N . TYR A 1 360 ? -5.652 15.875 2.516 1 98.88 360 TYR A N 1
ATOM 2801 C CA . TYR A 1 360 ? -6.203 15.641 1.185 1 98.88 360 TYR A CA 1
ATOM 2802 C C . TYR A 1 360 ? -5.316 16.266 0.112 1 98.88 360 TYR A C 1
ATOM 2804 O O . TYR A 1 360 ? -5.285 15.781 -1.025 1 98.88 360 TYR A O 1
ATOM 2812 N N . MET A 1 361 ? -4.52 17.266 0.435 1 98.88 361 MET A N 1
ATOM 2813 C CA . MET A 1 361 ? -3.619 17.891 -0.533 1 98.88 361 MET A CA 1
ATOM 2814 C C . MET A 1 361 ? -2.525 16.922 -0.96 1 98.88 361 MET A C 1
ATOM 2816 O O . MET A 1 361 ? -1.983 17.031 -2.061 1 98.88 361 MET A O 1
ATOM 2820 N N . GLN A 1 362 ? -2.23 15.93 -0.168 1 98.75 362 GLN A N 1
ATOM 2821 C CA . GLN A 1 362 ? -1.145 15.008 -0.489 1 98.75 362 GLN A CA 1
ATOM 2822 C C . GLN A 1 362 ? -1.491 14.156 -1.703 1 98.75 362 GLN A C 1
ATOM 2824 O O . GLN A 1 362 ? -0.756 14.141 -2.693 1 98.75 362 GLN A O 1
ATOM 2829 N N . PRO A 1 363 ? -2.658 13.461 -1.683 1 98.81 363 PRO A N 1
ATOM 2830 C CA . PRO A 1 363 ? -2.986 12.719 -2.9 1 98.81 363 PRO A CA 1
ATOM 2831 C C . PRO A 1 363 ? -3.242 13.633 -4.098 1 98.81 363 PRO A C 1
ATOM 2833 O O . PRO A 1 363 ? -2.965 13.25 -5.238 1 98.81 363 PRO A O 1
ATOM 2836 N N . LEU A 1 364 ? -3.773 14.797 -3.875 1 98.81 364 LEU A N 1
ATOM 2837 C CA . LEU A 1 364 ? -3.955 15.734 -4.977 1 98.81 364 LEU A CA 1
ATOM 2838 C C . LEU A 1 364 ? -2.611 16.141 -5.578 1 98.81 364 LEU A C 1
ATOM 2840 O O . LEU A 1 364 ? -2.49 16.281 -6.797 1 98.81 364 LEU A O 1
ATOM 2844 N N . TYR A 1 365 ? -1.594 16.344 -4.715 1 98.81 365 TYR A N 1
ATOM 2845 C CA . TYR A 1 365 ? -0.25 16.625 -5.207 1 98.81 365 TYR A CA 1
ATOM 2846 C C . TYR A 1 365 ? 0.323 15.422 -5.949 1 98.81 365 TYR A C 1
ATOM 2848 O O . TYR A 1 365 ? 0.981 15.578 -6.98 1 98.81 365 TYR A O 1
ATOM 2856 N N . GLY A 1 366 ? 0.108 14.242 -5.41 1 98.69 366 GLY A N 1
ATOM 2857 C CA . GLY A 1 366 ? 0.49 13.047 -6.141 1 98.69 366 GLY A CA 1
ATOM 2858 C C . GLY A 1 366 ? -0.114 12.984 -7.531 1 98.69 366 GLY A C 1
ATOM 2859 O O . GLY A 1 366 ? 0.576 12.648 -8.5 1 98.69 366 GLY A O 1
ATOM 2860 N N . ARG A 1 367 ? -1.406 13.273 -7.574 1 98.31 367 ARG A N 1
ATOM 2861 C CA . ARG A 1 367 ? -2.086 13.32 -8.867 1 98.31 367 ARG A CA 1
ATOM 2862 C C . ARG A 1 367 ? -1.455 14.359 -9.781 1 98.31 367 ARG A C 1
ATOM 2864 O O . ARG A 1 367 ? -1.276 14.109 -10.977 1 98.31 367 ARG A O 1
ATOM 2871 N N . TRP A 1 368 ? -1.2 15.5 -9.18 1 97.81 368 TRP A N 1
ATOM 2872 C CA . TRP A 1 368 ? -0.596 16.609 -9.922 1 97.81 368 TRP A CA 1
ATOM 2873 C C . TRP A 1 368 ? 0.752 16.203 -10.5 1 97.81 368 TRP A C 1
ATOM 2875 O O . TRP A 1 368 ? 1.098 16.594 -11.617 1 97.81 368 TRP A O 1
ATOM 2885 N N . ARG A 1 369 ? 1.481 15.422 -9.844 1 97.38 369 ARG A N 1
ATOM 2886 C CA . ARG A 1 369 ? 2.826 15.031 -10.258 1 97.38 369 ARG A CA 1
ATOM 2887 C C . ARG A 1 369 ? 2.787 13.844 -11.203 1 97.38 369 ARG A C 1
ATOM 2889 O O . ARG A 1 369 ? 3.537 13.797 -12.188 1 97.38 369 ARG A O 1
ATOM 2896 N N . GLU A 1 370 ? 1.904 12.812 -10.867 1 97.5 370 GLU A N 1
ATOM 2897 C CA . GLU A 1 370 ? 2.064 11.531 -11.539 1 97.5 370 GLU A CA 1
ATOM 2898 C C . GLU A 1 370 ? 0.741 11.047 -12.125 1 97.5 370 GLU A C 1
ATOM 2900 O O . GLU A 1 370 ? 0.7 10.031 -12.828 1 97.5 370 GLU A O 1
ATOM 2905 N N . GLY A 1 371 ? -0.335 11.672 -11.742 1 97.94 371 GLY A N 1
ATOM 2906 C CA . GLY A 1 371 ? -1.596 11.359 -12.398 1 97.94 371 GLY A CA 1
ATOM 2907 C C . GLY A 1 371 ? -2.52 10.516 -11.539 1 97.94 371 GLY A C 1
ATOM 2908 O O . GLY A 1 371 ? -2.334 10.414 -10.328 1 97.94 371 GLY A O 1
ATOM 2909 N N . ASP A 1 372 ? -3.547 9.977 -12.188 1 98 372 ASP A N 1
ATOM 2910 C CA . ASP A 1 372 ? -4.695 9.383 -11.508 1 98 372 ASP A CA 1
ATOM 2911 C C . ASP A 1 372 ? -4.309 8.07 -10.828 1 98 372 ASP A C 1
ATOM 2913 O O . ASP A 1 372 ? -4.848 7.727 -9.773 1 98 372 ASP A O 1
ATOM 2917 N N . ALA A 1 373 ? -3.387 7.32 -11.406 1 98.5 373 ALA A N 1
ATOM 2918 C CA . ALA A 1 373 ? -2.988 6.062 -10.781 1 98.5 373 ALA A CA 1
ATOM 2919 C C . ALA A 1 373 ? -2.373 6.305 -9.406 1 98.5 373 ALA A C 1
ATOM 2921 O O . ALA A 1 373 ? -2.732 5.637 -8.438 1 98.5 373 ALA A O 1
ATOM 2922 N N . ARG A 1 374 ? -1.465 7.285 -9.32 1 98.56 374 ARG A N 1
ATOM 2923 C CA . ARG A 1 374 ? -0.847 7.633 -8.047 1 98.56 374 ARG A CA 1
ATOM 2924 C C . ARG A 1 374 ? -1.889 8.133 -7.051 1 98.56 374 ARG A C 1
ATOM 2926 O O . ARG A 1 374 ? -1.85 7.777 -5.871 1 98.56 374 ARG A O 1
ATOM 2933 N N . TYR A 1 375 ? -2.801 8.914 -7.539 1 98.75 375 TYR A N 1
ATOM 2934 C CA . TYR A 1 375 ? -3.887 9.422 -6.711 1 98.75 375 TYR A CA 1
ATOM 2935 C C . TYR A 1 375 ? -4.668 8.281 -6.07 1 98.75 375 TYR A C 1
ATOM 2937 O O . TYR A 1 375 ? -4.91 8.289 -4.863 1 98.75 375 TYR A O 1
ATOM 2945 N N . ALA A 1 376 ? -5.027 7.273 -6.848 1 98.81 376 ALA A N 1
ATOM 2946 C CA . ALA A 1 376 ? -5.797 6.137 -6.352 1 98.81 376 ALA A CA 1
ATOM 2947 C C . ALA A 1 376 ? -5.023 5.379 -5.273 1 98.81 376 ALA A C 1
ATOM 2949 O O . ALA A 1 376 ? -5.594 4.973 -4.262 1 98.81 376 ALA A O 1
ATOM 2950 N N . VAL A 1 377 ? -3.754 5.195 -5.516 1 98.75 377 VAL A N 1
ATOM 2951 C CA . VAL A 1 377 ? -2.896 4.484 -4.578 1 98.75 377 VAL A CA 1
ATOM 2952 C C . VAL A 1 377 ? -2.885 5.211 -3.234 1 98.75 377 VAL A C 1
ATOM 2954 O O . VAL A 1 377 ? -3.08 4.594 -2.184 1 98.75 377 VAL A O 1
ATOM 2957 N N . MET A 1 378 ? -2.717 6.484 -3.279 1 98.81 378 MET A N 1
ATOM 2958 C CA . MET A 1 378 ? -2.586 7.273 -2.057 1 98.81 378 MET A CA 1
ATOM 2959 C C . MET A 1 378 ? -3.916 7.355 -1.318 1 98.81 378 MET A C 1
ATOM 2961 O O . MET A 1 378 ? -3.953 7.309 -0.087 1 98.81 378 MET A O 1
ATOM 2965 N N . MET A 1 379 ? -5.008 7.453 -2.037 1 98.81 379 MET A N 1
ATOM 2966 C CA . MET A 1 379 ? -6.32 7.469 -1.397 1 98.81 379 MET A CA 1
ATOM 2967 C C . MET A 1 379 ? -6.613 6.133 -0.72 1 98.81 379 MET A C 1
ATOM 2969 O O . MET A 1 379 ? -7.223 6.098 0.35 1 98.81 379 MET A O 1
ATOM 2973 N N . ASP A 1 380 ? -6.242 5.047 -1.349 1 98.62 380 ASP A N 1
ATOM 2974 C CA . ASP A 1 380 ? -6.453 3.734 -0.746 1 98.62 380 ASP A CA 1
ATOM 2975 C C . ASP A 1 380 ? -5.668 3.596 0.557 1 98.62 380 ASP A C 1
ATOM 2977 O O . ASP A 1 380 ? -6.152 2.998 1.52 1 98.62 380 ASP A O 1
ATOM 2981 N N . GLU A 1 381 ? -4.457 4.109 0.573 1 98.25 381 GLU A N 1
ATOM 2982 C CA . GLU A 1 381 ? -3.656 4.098 1.793 1 98.25 381 GLU A CA 1
ATOM 2983 C C . GLU A 1 381 ? -4.391 4.781 2.943 1 98.25 381 GLU A C 1
ATOM 2985 O O . GLU A 1 381 ? -4.387 4.281 4.07 1 98.25 381 GLU A O 1
ATOM 2990 N N . PHE A 1 382 ? -4.988 5.891 2.639 1 98.62 382 PHE A N 1
ATOM 2991 C CA . PHE A 1 382 ? -5.75 6.609 3.652 1 98.62 382 PHE A CA 1
ATOM 2992 C C . PHE A 1 382 ? -6.969 5.805 4.09 1 98.62 382 PHE A C 1
ATOM 2994 O O . PHE A 1 382 ? -7.281 5.742 5.277 1 98.62 382 PHE A O 1
ATOM 3001 N N . ARG A 1 383 ? -7.613 5.16 3.162 1 98.56 383 ARG A N 1
ATOM 3002 C CA . ARG A 1 383 ? -8.836 4.41 3.455 1 98.56 383 ARG A CA 1
ATOM 3003 C C . ARG A 1 383 ? -8.57 3.33 4.496 1 98.56 383 ARG A C 1
ATOM 3005 O O . ARG A 1 383 ? -9.398 3.105 5.387 1 98.56 383 ARG A O 1
ATOM 3012 N N . LEU A 1 384 ? -7.496 2.688 4.398 1 98 384 LEU A N 1
ATOM 3013 C CA . LEU A 1 384 ? -7.172 1.54 5.234 1 98 384 LEU A CA 1
ATOM 3014 C C . LEU A 1 384 ? -6.867 1.979 6.664 1 98 384 LEU A C 1
ATOM 3016 O O . LEU A 1 384 ? -6.824 1.151 7.578 1 98 384 LEU A O 1
ATOM 3020 N N . GLN A 1 385 ? -6.73 3.305 6.906 1 97.81 385 GLN A N 1
ATOM 3021 C CA . GLN A 1 385 ? -6.359 3.822 8.219 1 97.81 385 GLN A CA 1
ATOM 3022 C C . GLN A 1 385 ? -7.578 4.344 8.969 1 97.81 385 GLN A C 1
ATOM 3024 O O . GLN A 1 385 ? -7.504 4.613 10.172 1 97.81 385 GLN A O 1
ATOM 3029 N N . ILE A 1 386 ? -8.703 4.512 8.312 1 98.38 386 ILE A N 1
ATOM 3030 C CA . ILE A 1 386 ? -9.898 5.086 8.93 1 98.38 386 ILE A CA 1
ATOM 3031 C C . ILE A 1 386 ? -10.461 4.117 9.961 1 98.38 386 ILE A C 1
ATOM 3033 O O . ILE A 1 386 ? -10.68 2.939 9.664 1 98.38 386 ILE A O 1
ATOM 3037 N N . THR A 1 387 ? -10.836 4.59 11.18 1 96.44 387 THR A N 1
ATOM 3038 C CA . THR A 1 387 ? -11.281 3.703 12.25 1 96.44 387 THR A CA 1
ATOM 3039 C C . THR A 1 387 ? -12.758 3.938 12.57 1 96.44 387 THR A C 1
ATOM 3041 O O . THR A 1 387 ? -13.445 3.029 13.031 1 96.44 387 THR A O 1
ATOM 3044 N N . ASN A 1 388 ? -13.242 5.172 12.414 1 97 388 ASN A N 1
ATOM 3045 C CA . ASN A 1 388 ? -14.648 5.52 12.57 1 97 388 ASN A CA 1
ATOM 3046 C C . ASN A 1 388 ? -15.117 5.344 14.008 1 97 388 ASN A C 1
ATOM 3048 O O . ASN A 1 388 ? -16.25 4.93 14.25 1 97 388 ASN A O 1
ATOM 3052 N N . HIS A 1 389 ? -14.359 5.605 15.039 1 96.62 389 HIS A N 1
ATOM 3053 C CA . HIS A 1 389 ? -14.719 5.383 16.438 1 96.62 389 HIS A CA 1
ATOM 3054 C C . HIS A 1 389 ? -15.57 6.527 16.969 1 96.62 389 HIS A C 1
ATOM 3056 O O . HIS A 1 389 ? -16.359 6.336 17.906 1 96.62 389 HIS A O 1
ATOM 3062 N N . ALA A 1 390 ? -15.414 7.66 16.422 1 98.06 390 ALA A N 1
ATOM 3063 C CA . ALA A 1 390 ? -16.156 8.844 16.828 1 98.06 390 ALA A CA 1
ATOM 3064 C C . ALA A 1 390 ? -16.453 9.75 15.633 1 98.06 390 ALA A C 1
ATOM 3066 O O . ALA A 1 390 ? -15.805 9.648 14.594 1 98.06 390 ALA A O 1
ATOM 3067 N N . PRO A 1 391 ? -17.562 10.57 15.766 1 98.19 391 PRO A N 1
ATOM 3068 C CA . PRO A 1 391 ? -17.75 11.578 14.719 1 98.19 391 PRO A CA 1
ATOM 3069 C C . PRO A 1 391 ? -16.562 12.523 14.586 1 98.19 391 PRO A C 1
ATOM 3071 O O . PRO A 1 391 ? -15.859 12.781 15.57 1 98.19 391 PRO A O 1
ATOM 3074 N N . ILE A 1 392 ? -16.391 13.023 13.461 1 98.62 392 ILE A N 1
ATOM 3075 C CA . ILE A 1 392 ? -15.297 13.969 13.211 1 98.62 392 ILE A CA 1
ATOM 3076 C C . ILE A 1 392 ? -15.547 15.258 13.984 1 98.62 392 ILE A C 1
ATOM 3078 O O . ILE A 1 392 ? -14.609 15.844 14.539 1 98.62 392 ILE A O 1
ATOM 3082 N N . VAL A 1 393 ? -16.766 15.727 13.984 1 98.56 393 VAL A N 1
ATOM 3083 C CA . VAL A 1 393 ? -17.203 16.953 14.656 1 98.56 393 VAL A CA 1
ATOM 3084 C C . VAL A 1 393 ? -18.281 16.625 15.68 1 98.56 393 VAL A C 1
ATOM 3086 O O . VAL A 1 393 ? -19.266 15.938 15.367 1 98.56 393 VAL A O 1
ATOM 3089 N N . SER A 1 394 ? -18.172 17.125 16.906 1 96.94 394 SER A N 1
ATOM 3090 C CA . SER A 1 394 ? -19.109 16.812 17.969 1 96.94 394 SER A CA 1
ATOM 3091 C C . SER A 1 394 ? -20.203 17.859 18.078 1 96.94 394 SER A C 1
ATOM 3093 O O . SER A 1 394 ? -21.281 17.594 18.609 1 96.94 394 SER A O 1
ATOM 3095 N N . GLY A 1 395 ? -19.891 19.062 17.625 1 95.56 395 GLY A N 1
ATOM 3096 C CA . GLY A 1 395 ? -20.828 20.156 17.75 1 95.56 395 GLY A CA 1
ATOM 3097 C C . GLY A 1 395 ? -20.703 20.906 19.062 1 95.56 395 GLY A C 1
ATOM 3098 O O . GLY A 1 395 ? -21.516 21.781 19.375 1 95.56 395 GLY A O 1
ATOM 3099 N N . LYS A 1 396 ? -19.656 20.562 19.781 1 95.25 396 LYS A N 1
ATOM 3100 C CA . LYS A 1 396 ? -19.406 21.203 21.062 1 95.25 396 LYS A CA 1
ATOM 3101 C C . LYS A 1 396 ? -17.984 21.781 21.125 1 95.25 396 LYS A C 1
ATOM 3103 O O . LYS A 1 396 ? -17.109 21.344 20.375 1 95.25 396 LYS A O 1
ATOM 3108 N N . ILE A 1 397 ? -17.891 22.766 22 1 95.5 397 ILE A N 1
ATOM 3109 C CA . ILE A 1 397 ? -16.547 23.281 22.25 1 95.5 397 ILE A CA 1
ATOM 3110 C C . ILE A 1 397 ? -15.68 22.219 22.906 1 95.5 397 ILE A C 1
ATOM 3112 O O . ILE A 1 397 ? -16.094 21.578 23.875 1 95.5 397 ILE A O 1
ATOM 3116 N N . ARG A 1 398 ? -14.523 21.953 22.344 1 95.94 398 ARG A N 1
ATOM 3117 C CA . ARG A 1 398 ? -13.625 20.906 22.812 1 95.94 398 ARG A CA 1
ATOM 3118 C C . ARG A 1 398 ? -12.211 21.438 23 1 95.94 398 ARG A C 1
ATOM 3120 O O . ARG A 1 398 ? -11.82 22.422 22.359 1 95.94 398 ARG A O 1
ATOM 3127 N N . THR A 1 399 ? -11.461 20.75 23.922 1 96.62 399 THR A N 1
ATOM 3128 C CA . THR A 1 399 ? -10.016 20.953 23.984 1 96.62 399 THR A CA 1
ATOM 3129 C C . THR A 1 399 ? -9.312 20.141 22.891 1 96.62 399 THR A C 1
ATOM 3131 O O . THR A 1 399 ? -9.922 19.281 22.266 1 96.62 399 THR A O 1
ATOM 3134 N N . GLU A 1 400 ? -8.094 20.5 22.688 1 96.75 400 GLU A N 1
ATOM 3135 C CA . GLU A 1 400 ? -7.305 19.781 21.688 1 96.75 400 GLU A CA 1
ATOM 3136 C C . GLU A 1 400 ? -7.242 18.281 22.016 1 96.75 400 GLU A C 1
ATOM 3138 O O . GLU A 1 400 ? -7.492 17.453 21.141 1 96.75 400 GLU A O 1
ATOM 3143 N N . GLU A 1 401 ? -6.996 17.922 23.234 1 96.12 401 GLU A N 1
ATOM 3144 C CA . GLU A 1 401 ? -6.848 16.531 23.641 1 96.12 401 GLU A CA 1
ATOM 3145 C C . GLU A 1 401 ? -8.164 15.773 23.5 1 96.12 401 GLU A C 1
ATOM 3147 O O . GLU A 1 401 ? -8.172 14.578 23.172 1 96.12 401 GLU A O 1
ATOM 3152 N N . GLN A 1 402 ? -9.234 16.469 23.75 1 97 402 GLN A N 1
ATOM 3153 C CA . GLN A 1 402 ? -10.539 15.844 23.594 1 97 402 GLN A CA 1
ATOM 3154 C C . GLN A 1 402 ? -10.82 15.477 22.141 1 97 402 GLN A C 1
ATOM 3156 O O . GLN A 1 402 ? -11.664 14.625 21.859 1 97 402 GLN A O 1
ATOM 3161 N N . VAL A 1 403 ? -10.148 16.094 21.266 1 97.69 403 VAL A N 1
ATOM 3162 C CA . VAL A 1 403 ? -10.297 15.773 19.844 1 97.69 403 VAL A CA 1
ATOM 3163 C C . VAL A 1 403 ? -9.312 14.68 19.453 1 97.69 403 VAL A C 1
ATOM 3165 O O . VAL A 1 403 ? -9.688 13.711 18.781 1 97.69 403 VAL A O 1
ATOM 3168 N N . TYR A 1 404 ? -8.125 14.672 19.938 1 96.38 404 TYR A N 1
ATOM 3169 C CA . TYR A 1 404 ? -7.07 13.781 19.469 1 96.38 404 TYR A CA 1
ATOM 3170 C C . TYR A 1 404 ? -7.105 12.445 20.188 1 96.38 404 TYR A C 1
ATOM 3172 O O . TYR A 1 404 ? -6.629 11.438 19.672 1 96.38 404 TYR A O 1
ATOM 3180 N N . GLU A 1 405 ? -7.594 12.445 21.359 1 95.38 405 GLU A N 1
ATOM 3181 C CA . GLU A 1 405 ? -7.539 11.219 22.156 1 95.38 405 GLU A CA 1
ATOM 3182 C C . GLU A 1 405 ? -8.836 10.422 22.031 1 95.38 405 GLU A C 1
ATOM 3184 O O . GLU A 1 405 ? -9.891 10.875 22.469 1 95.38 405 GLU A O 1
ATOM 3189 N N . GLU A 1 406 ? -8.75 9.336 21.547 1 94.06 406 GLU A N 1
ATOM 3190 C CA . GLU A 1 406 ? -9.922 8.484 21.375 1 94.06 406 GLU A CA 1
ATOM 3191 C C . GLU A 1 406 ? -10.531 8.109 22.719 1 94.06 406 GLU A C 1
ATOM 3193 O O . GLU A 1 406 ? -11.75 7.969 22.844 1 94.06 406 GLU A O 1
ATOM 3198 N N . GLU A 1 407 ? -9.719 7.953 23.703 1 94.75 407 GLU A N 1
ATOM 3199 C CA . GLU A 1 407 ? -10.188 7.594 25.031 1 94.75 407 GLU A CA 1
ATOM 3200 C C . GLU A 1 407 ? -11.07 8.688 25.625 1 94.75 407 GLU A C 1
ATOM 3202 O O . GLU A 1 407 ? -11.875 8.43 26.531 1 94.75 407 GLU A O 1
ATOM 3207 N N . LYS A 1 408 ? -10.898 9.914 25.062 1 95.06 408 LYS A N 1
ATOM 3208 C CA . LYS A 1 408 ? -11.703 11.039 25.531 1 95.06 408 LYS A CA 1
ATOM 3209 C C . LYS A 1 408 ? -12.875 11.289 24.578 1 95.06 408 LYS A C 1
ATOM 3211 O O . LYS A 1 408 ? -13.531 12.336 24.672 1 95.06 408 LYS A O 1
ATOM 3216 N N . GLY A 1 409 ? -13.055 10.328 23.672 1 95.56 409 GLY A N 1
ATOM 3217 C CA . GLY A 1 409 ? -14.211 10.375 22.797 1 95.56 409 GLY A CA 1
ATOM 3218 C C . GLY A 1 409 ? -13.945 11.133 21.5 1 95.56 409 GLY A C 1
ATOM 3219 O O . GLY A 1 409 ? -14.883 11.438 20.75 1 95.56 409 GLY A O 1
ATOM 3220 N N . GLY A 1 410 ? -12.727 11.453 21.219 1 97.62 410 GLY A N 1
ATOM 3221 C CA . GLY A 1 410 ? -12.398 12.219 20.031 1 97.62 410 GLY A CA 1
ATOM 3222 C C . GLY A 1 410 ? -12.172 11.352 18.812 1 97.62 410 GLY A C 1
ATOM 3223 O O . GLY A 1 410 ? -12.023 10.133 18.922 1 97.62 410 GLY A O 1
ATOM 3224 N N . PRO A 1 411 ? -12.18 11.93 17.641 1 98 411 PRO A N 1
ATOM 3225 C CA . PRO A 1 411 ? -11.984 11.211 16.375 1 98 411 PRO A CA 1
ATOM 3226 C C . PRO A 1 411 ? -10.531 10.797 16.156 1 98 411 PRO A C 1
ATOM 3228 O O . PRO A 1 411 ? -10.258 9.93 15.32 1 98 411 PRO A O 1
ATOM 3231 N N . GLY A 1 412 ? -9.617 11.43 16.875 1 97.31 412 GLY A N 1
ATOM 3232 C CA . GLY A 1 412 ? -8.211 11.062 16.734 1 97.31 412 GLY A CA 1
ATOM 3233 C C . GLY A 1 412 ? -7.68 11.266 15.328 1 97.31 412 GLY A C 1
ATOM 3234 O O . GLY A 1 412 ? -7.848 12.344 14.75 1 97.31 412 GLY A O 1
ATOM 3235 N N . GLN A 1 413 ? -7.098 10.25 14.781 1 97.69 413 GLN A N 1
ATOM 3236 C CA . GLN A 1 413 ? -6.418 10.359 13.5 1 97.69 413 GLN A CA 1
ATOM 3237 C C . GLN A 1 413 ? -7.422 10.445 12.352 1 97.69 413 GLN A C 1
ATOM 3239 O O . GLN A 1 413 ? -7.059 10.789 11.227 1 97.69 413 GLN A O 1
ATOM 3244 N N . ASP A 1 414 ? -8.68 10.18 12.602 1 98.62 414 ASP A N 1
ATOM 3245 C CA . ASP A 1 414 ? -9.703 10.25 11.562 1 98.62 414 ASP A CA 1
ATOM 3246 C C . ASP A 1 414 ? -9.867 11.68 11.047 1 98.62 414 ASP A C 1
ATOM 3248 O O . ASP A 1 414 ? -10.336 11.891 9.93 1 98.62 414 ASP A O 1
ATOM 3252 N N . ILE A 1 415 ? -9.453 12.672 11.82 1 98.69 415 ILE A N 1
ATOM 3253 C CA . ILE A 1 415 ? -9.586 14.039 11.328 1 98.69 415 ILE A CA 1
ATOM 3254 C C . ILE A 1 415 ? -8.641 14.258 10.148 1 98.69 415 ILE A C 1
ATOM 3256 O O . ILE A 1 415 ? -8.781 15.227 9.398 1 98.69 415 ILE A O 1
ATOM 3260 N N . TYR A 1 416 ? -7.629 13.359 10.016 1 98.62 416 TYR A N 1
ATOM 3261 C CA . TYR A 1 416 ? -6.742 13.383 8.859 1 98.62 416 TYR A CA 1
ATOM 3262 C C . TYR A 1 416 ? -7.332 12.578 7.703 1 98.62 416 TYR A C 1
ATOM 3264 O O . TYR A 1 416 ? -7.918 13.148 6.777 1 98.62 416 TYR A O 1
ATOM 3272 N N . VAL A 1 417 ? -7.34 11.281 7.855 1 98.81 417 VAL A N 1
ATOM 3273 C CA . VAL A 1 417 ? -7.547 10.375 6.73 1 98.81 417 VAL A CA 1
ATOM 3274 C C . VAL A 1 417 ? -9.031 10.305 6.391 1 98.81 417 VAL A C 1
ATOM 3276 O O . VAL A 1 417 ? -9.406 10.273 5.219 1 98.81 417 VAL A O 1
ATOM 3279 N N . LYS A 1 418 ? -9.938 10.18 7.387 1 98.81 418 LYS A N 1
ATOM 3280 C CA . LYS A 1 418 ? -11.367 10.234 7.086 1 98.81 418 LYS A CA 1
ATOM 3281 C C . LYS A 1 418 ? -11.766 11.609 6.559 1 98.81 418 LYS A C 1
ATOM 3283 O O . LYS A 1 418 ? -12.594 11.719 5.656 1 98.81 418 LYS A O 1
ATOM 3288 N N . GLY A 1 419 ? -11.117 12.664 7.168 1 98.94 419 GLY A N 1
ATOM 3289 C CA . GLY A 1 419 ? -11.328 13.992 6.621 1 98.94 419 GLY A CA 1
ATOM 3290 C C . GLY A 1 419 ? -10.969 14.094 5.148 1 98.94 419 GLY A C 1
ATOM 3291 O O . GLY A 1 419 ? -11.742 14.641 4.355 1 98.94 419 GLY A O 1
ATOM 3292 N N . ALA A 1 420 ? -9.836 13.578 4.77 1 98.94 420 ALA A N 1
ATOM 3293 C CA . ALA A 1 420 ? -9.406 13.586 3.375 1 98.94 420 ALA A CA 1
ATOM 3294 C C . ALA A 1 420 ? -10.398 12.836 2.492 1 98.94 420 ALA A C 1
ATOM 3296 O O . ALA A 1 420 ? -10.727 13.289 1.396 1 98.94 420 ALA A O 1
ATOM 3297 N N . TRP A 1 421 ? -10.891 11.742 2.947 1 98.94 421 TRP A N 1
ATOM 3298 C CA . TRP A 1 421 ? -11.812 10.938 2.158 1 98.94 421 TRP A CA 1
ATOM 3299 C C . TRP A 1 421 ? -13.164 11.625 2.02 1 98.94 421 TRP A C 1
ATOM 3301 O O . TRP A 1 421 ? -13.836 11.492 0.994 1 98.94 421 TRP A O 1
ATOM 3311 N N . ILE A 1 422 ? -13.609 12.297 3.086 1 98.94 422 ILE A N 1
ATOM 3312 C CA . ILE A 1 422 ? -14.844 13.062 3.008 1 98.94 422 ILE A CA 1
ATOM 3313 C C . ILE A 1 422 ? -14.711 14.141 1.934 1 98.94 422 ILE A C 1
ATOM 3315 O O . ILE A 1 422 ? -15.609 14.312 1.106 1 98.94 422 ILE A O 1
ATOM 3319 N N . LEU A 1 423 ? -13.594 14.82 1.933 1 98.94 423 LEU A N 1
ATOM 3320 C CA . LEU A 1 423 ? -13.344 15.859 0.94 1 98.94 423 LEU A CA 1
ATOM 3321 C C . LEU A 1 423 ? -13.258 15.266 -0.46 1 98.94 423 LEU A C 1
ATOM 3323 O O . LEU A 1 423 ? -13.75 15.852 -1.424 1 98.94 423 LEU A O 1
ATOM 3327 N N . HIS A 1 424 ? -12.625 14.109 -0.582 1 98.94 424 HIS A N 1
ATOM 3328 C CA . HIS A 1 424 ? -12.586 13.375 -1.843 1 98.94 424 HIS A CA 1
ATOM 3329 C C . HIS A 1 424 ? -13.992 13.086 -2.354 1 98.94 424 HIS A C 1
ATOM 3331 O O . HIS A 1 424 ? -14.289 13.328 -3.525 1 98.94 424 HIS A O 1
ATOM 3337 N N . THR A 1 425 ? -14.852 12.555 -1.494 1 98.94 425 THR A N 1
ATOM 3338 C CA . THR A 1 425 ? -16.234 12.227 -1.847 1 98.94 425 THR A CA 1
ATOM 3339 C C . THR A 1 425 ? -17 13.477 -2.24 1 98.94 425 THR A C 1
ATOM 3341 O O . THR A 1 425 ? -17.734 13.484 -3.238 1 98.94 425 THR A O 1
ATOM 3344 N N . LEU A 1 426 ? -16.797 14.531 -1.496 1 98.94 426 LEU A N 1
ATOM 3345 C CA . LEU A 1 426 ? -17.469 15.789 -1.785 1 98.94 426 LEU A CA 1
ATOM 3346 C C . LEU A 1 426 ? -17.062 16.328 -3.154 1 98.94 426 LEU A C 1
ATOM 3348 O O . LEU A 1 426 ? -17.922 16.719 -3.953 1 98.94 426 LEU A O 1
ATOM 3352 N N . ARG A 1 427 ? -15.758 16.391 -3.408 1 98.88 427 ARG A N 1
ATOM 3353 C CA . ARG A 1 427 ? -15.25 16.891 -4.68 1 98.88 427 ARG A CA 1
ATOM 3354 C C . ARG A 1 427 ? -15.844 16.125 -5.852 1 98.88 427 ARG A C 1
ATOM 3356 O O . ARG A 1 427 ? -16.25 16.719 -6.852 1 98.88 427 ARG A O 1
ATOM 3363 N N . ASN A 1 428 ? -15.891 14.828 -5.695 1 98.5 428 ASN A N 1
ATOM 3364 C CA . ASN A 1 428 ? -16.453 14.016 -6.77 1 98.5 428 ASN A CA 1
ATOM 3365 C C . ASN A 1 428 ? -17.938 14.25 -6.93 1 98.5 428 ASN A C 1
ATOM 3367 O O . ASN A 1 428 ? -18.484 14.117 -8.031 1 98.5 428 ASN A O 1
ATOM 3371 N N . LEU A 1 429 ? -18.594 14.578 -5.859 1 98.62 429 LEU A N 1
ATOM 3372 C CA . LEU A 1 429 ? -20.031 14.828 -5.887 1 98.62 429 LEU A CA 1
ATOM 3373 C C . LEU A 1 429 ? -20.344 16.156 -6.555 1 98.62 429 LEU A C 1
ATOM 3375 O O . LEU A 1 429 ? -21.25 16.25 -7.383 1 98.62 429 LEU A O 1
ATOM 3379 N N . ILE A 1 430 ? -19.594 17.25 -6.23 1 98.69 430 ILE A N 1
ATOM 3380 C CA . ILE A 1 430 ? -20.016 18.594 -6.629 1 98.69 430 ILE A CA 1
ATOM 3381 C C . ILE A 1 430 ? -19.156 19.078 -7.789 1 98.69 430 ILE A C 1
ATOM 3383 O O . ILE A 1 430 ? -19.453 20.094 -8.414 1 98.69 430 ILE A O 1
ATOM 3387 N N . GLY A 1 431 ? -18.031 18.375 -8.062 1 98.12 431 GLY A N 1
ATOM 3388 C CA . GLY A 1 431 ? -17.141 18.734 -9.156 1 98.12 431 GLY A CA 1
ATOM 3389 C C . GLY A 1 431 ? -15.977 19.609 -8.727 1 98.12 431 GLY A C 1
ATOM 3390 O O . GLY A 1 431 ? -16.062 20.312 -7.719 1 98.12 431 GLY A O 1
ATOM 3391 N N . ASP A 1 432 ? -14.969 19.688 -9.5 1 97.5 432 ASP A N 1
ATOM 3392 C CA . ASP A 1 432 ? -13.719 20.375 -9.188 1 97.5 432 ASP A CA 1
ATOM 3393 C C . ASP A 1 432 ? -13.945 21.875 -9.031 1 97.5 432 ASP A C 1
ATOM 3395 O O . ASP A 1 432 ? -13.484 22.484 -8.062 1 97.5 432 ASP A O 1
ATOM 3399 N N . ASP A 1 433 ? -14.617 22.469 -9.961 1 97.88 433 ASP A N 1
ATOM 3400 C CA . ASP A 1 433 ? -14.773 23.922 -9.953 1 97.88 433 ASP A CA 1
ATOM 3401 C C . ASP A 1 433 ? -15.414 24.391 -8.648 1 97.88 433 ASP A C 1
ATOM 3403 O O . ASP A 1 433 ? -14.906 25.312 -8 1 97.88 433 ASP A O 1
ATOM 3407 N N . ARG A 1 434 ? -16.5 23.75 -8.289 1 98.75 434 ARG A N 1
ATOM 3408 C CA . ARG A 1 434 ? -17.219 24.141 -7.074 1 98.75 434 ARG A CA 1
ATOM 3409 C C . ARG A 1 434 ? -16.391 23.828 -5.828 1 98.75 434 ARG A C 1
ATOM 3411 O O . ARG A 1 434 ? -16.375 24.594 -4.867 1 98.75 434 ARG A O 1
ATOM 3418 N N . PHE A 1 435 ? -15.773 22.719 -5.828 1 98.81 435 PHE A N 1
ATOM 3419 C CA . PHE A 1 435 ? -14.984 22.297 -4.68 1 98.81 435 PHE A CA 1
ATOM 3420 C C . PHE A 1 435 ? -13.867 23.281 -4.402 1 98.81 435 PHE A C 1
ATOM 3422 O O . PHE A 1 435 ? -13.672 23.719 -3.26 1 98.81 435 PHE A O 1
ATOM 3429 N N . PHE A 1 436 ? -13.102 23.641 -5.41 1 98.62 436 PHE A N 1
ATOM 3430 C CA . PHE A 1 436 ? -11.961 24.516 -5.199 1 98.62 436 PHE A CA 1
ATOM 3431 C C . PHE A 1 436 ? -12.422 25.953 -4.961 1 98.62 436 PHE A C 1
ATOM 3433 O O . PHE A 1 436 ? -11.781 26.703 -4.219 1 98.62 436 PHE A O 1
ATOM 3440 N N . ASP A 1 437 ? -13.547 26.328 -5.508 1 98.75 437 ASP A N 1
ATOM 3441 C CA . ASP A 1 437 ? -14.148 27.594 -5.129 1 98.75 437 ASP A CA 1
ATOM 3442 C C . ASP A 1 437 ? -14.492 27.625 -3.643 1 98.75 437 ASP A C 1
ATOM 3444 O O . ASP A 1 437 ? -14.156 28.562 -2.934 1 98.75 437 ASP A O 1
ATOM 3448 N N . ALA A 1 438 ? -15.133 26.562 -3.189 1 98.94 438 ALA A N 1
ATOM 3449 C CA . ALA A 1 438 ? -15.477 26.453 -1.774 1 98.94 438 ALA A CA 1
ATOM 3450 C C . ALA A 1 438 ? -14.227 26.484 -0.902 1 98.94 438 ALA A C 1
ATOM 3452 O O . ALA A 1 438 ? -14.211 27.141 0.145 1 98.94 438 ALA A O 1
ATOM 3453 N N . THR A 1 439 ? -13.203 25.812 -1.343 1 98.88 439 THR A N 1
ATOM 3454 C CA . THR A 1 439 ? -11.953 25.75 -0.588 1 98.88 439 THR A CA 1
ATOM 3455 C C . THR A 1 439 ? -11.312 27.141 -0.495 1 98.88 439 THR A C 1
ATOM 3457 O O . THR A 1 439 ? -10.859 27.547 0.578 1 98.88 439 THR A O 1
ATOM 3460 N N . ARG A 1 440 ? -11.312 27.891 -1.59 1 98.81 440 ARG A N 1
ATOM 3461 C CA . ARG A 1 440 ? -10.758 29.234 -1.583 1 98.81 440 ARG A CA 1
ATOM 3462 C C . ARG A 1 440 ? -11.547 30.156 -0.653 1 98.81 440 ARG A C 1
ATOM 3464 O O . ARG A 1 440 ? -10.969 30.922 0.109 1 98.81 440 ARG A O 1
ATOM 3471 N N . ARG A 1 441 ? -12.805 30.031 -0.728 1 98.88 441 ARG A N 1
ATOM 3472 C CA . ARG A 1 441 ? -13.648 30.859 0.139 1 98.88 441 ARG A CA 1
ATOM 3473 C C . ARG A 1 441 ? -13.438 30.5 1.606 1 98.88 441 ARG A C 1
ATOM 3475 O O . ARG A 1 441 ? -13.477 31.375 2.475 1 98.88 441 ARG A O 1
ATOM 3482 N N . LEU A 1 442 ? -13.258 29.219 1.849 1 98.88 442 LEU A N 1
ATOM 3483 C CA . LEU A 1 442 ? -12.953 28.797 3.209 1 98.88 442 LEU A CA 1
ATOM 3484 C C . LEU A 1 442 ? -11.633 29.406 3.686 1 98.88 442 LEU A C 1
ATOM 3486 O O . LEU A 1 442 ? -11.562 29.938 4.793 1 98.88 442 LEU A O 1
ATOM 3490 N N . VAL A 1 443 ? -10.633 29.391 2.844 1 98.88 443 VAL A N 1
ATOM 3491 C CA . VAL A 1 443 ? -9.273 29.766 3.219 1 98.88 443 VAL A CA 1
ATOM 3492 C C . VAL A 1 443 ? -9.156 31.281 3.283 1 98.88 443 VAL A C 1
ATOM 3494 O O . VAL A 1 443 ? -8.555 31.828 4.215 1 98.88 443 VAL A O 1
ATOM 3497 N N . TYR A 1 444 ? -9.844 32 2.371 1 98.75 444 TYR A N 1
ATOM 3498 C CA . TYR A 1 444 ? -9.523 33.406 2.193 1 98.75 444 TYR A CA 1
ATOM 3499 C C . TYR A 1 444 ? -10.734 34.281 2.512 1 98.75 444 TYR A C 1
ATOM 3501 O O . TYR A 1 444 ? -10.602 35.5 2.652 1 98.75 444 TYR A O 1
ATOM 3509 N N . GLY A 1 445 ? -11.906 33.75 2.59 1 98.56 445 GLY A N 1
ATOM 3510 C CA . GLY A 1 445 ? -13.117 34.531 2.771 1 98.56 445 GLY A CA 1
ATOM 3511 C C . GLY A 1 445 ? -13.609 35.188 1.489 1 98.56 445 GLY A C 1
ATOM 3512 O O . GLY A 1 445 ? -14.523 36 1.515 1 98.56 445 GLY A O 1
ATOM 3513 N N . ARG A 1 446 ? -12.977 34.75 0.371 1 98.06 446 ARG A N 1
ATOM 3514 C CA . ARG A 1 446 ? -13.32 35.281 -0.94 1 98.06 446 ARG A CA 1
ATOM 3515 C C . ARG A 1 446 ? -12.938 34.312 -2.053 1 98.06 446 ARG A C 1
ATOM 3517 O O . ARG A 1 446 ? -12.062 33.469 -1.874 1 98.06 446 ARG A O 1
ATOM 3524 N N . PRO A 1 447 ? -13.539 34.406 -3.256 1 97.44 447 PRO A N 1
ATOM 3525 C CA . PRO A 1 447 ? -13.273 33.438 -4.348 1 97.44 447 PRO A CA 1
ATOM 3526 C C . PRO A 1 447 ? -12.07 33.844 -5.191 1 97.44 447 PRO A C 1
ATOM 3528 O O . PRO A 1 447 ? -11.594 33.062 -6.008 1 97.44 447 PRO A O 1
ATOM 3531 N N . ASP A 1 448 ? -11.57 35.156 -5.039 1 97.88 448 ASP A N 1
ATOM 3532 C CA . ASP A 1 448 ? -10.523 35.688 -5.918 1 97.88 448 ASP A CA 1
ATOM 3533 C C . ASP A 1 448 ? -9.359 36.219 -5.105 1 97.88 448 ASP A C 1
ATOM 3535 O O . ASP A 1 448 ? -8.961 37.375 -5.297 1 97.88 448 ASP A O 1
ATOM 3539 N N . PRO A 1 449 ? -8.742 35.344 -4.344 1 98.44 449 PRO A N 1
ATOM 3540 C CA . PRO A 1 449 ? -7.629 35.844 -3.529 1 98.44 449 PRO A CA 1
ATOM 3541 C C . PRO A 1 449 ? -6.438 36.312 -4.371 1 98.44 449 PRO A C 1
ATOM 3543 O O . PRO A 1 449 ? -6.098 35.656 -5.363 1 98.44 449 PRO A O 1
ATOM 3546 N N . ARG A 1 450 ? -5.891 37.375 -4.012 1 97.81 450 ARG A N 1
ATOM 3547 C CA . ARG A 1 450 ? -4.652 37.969 -4.523 1 97.81 450 ARG A CA 1
ATOM 3548 C C . ARG A 1 450 ? -3.807 38.531 -3.391 1 97.81 450 ARG A C 1
ATOM 3550 O O . ARG A 1 450 ? -4.332 38.906 -2.338 1 97.81 450 ARG A O 1
ATOM 3557 N N . PRO A 1 451 ? -2.482 38.594 -3.668 1 96.5 451 PRO A N 1
ATOM 3558 C CA . PRO A 1 451 ? -1.685 39.219 -2.627 1 96.5 451 PRO A CA 1
ATOM 3559 C C . PRO A 1 451 ? -2.215 40.625 -2.252 1 96.5 451 PRO A C 1
ATOM 3561 O O . PRO A 1 451 ? -2.445 41.438 -3.131 1 96.5 451 PRO A O 1
ATOM 3564 N N . GLY A 1 452 ? -2.504 40.781 -0.929 1 95.31 452 GLY A N 1
ATOM 3565 C CA . GLY A 1 452 ? -2.875 42.094 -0.432 1 95.31 452 GLY A CA 1
ATOM 3566 C C . GLY A 1 452 ? -4.371 42.25 -0.234 1 95.31 452 GLY A C 1
ATOM 3567 O O . GLY A 1 452 ? -4.82 43.25 0.347 1 95.31 452 GLY A O 1
ATOM 3568 N N . ASN A 1 453 ? -5.168 41.25 -0.625 1 97.56 453 ASN A N 1
ATOM 3569 C CA . ASN A 1 453 ? -6.602 41.531 -0.537 1 97.56 453 ASN A CA 1
ATOM 3570 C C . ASN A 1 453 ? -7.289 40.531 0.41 1 97.56 453 ASN A C 1
ATOM 3572 O O . ASN A 1 453 ? -8.492 40.281 0.288 1 97.56 453 ASN A O 1
ATOM 3576 N N . PHE A 1 454 ? -6.559 39.875 1.239 1 97.62 454 PHE A N 1
ATOM 3577 C CA . PHE A 1 454 ? -7.098 39 2.26 1 97.62 454 PHE A CA 1
ATOM 3578 C C . PHE A 1 454 ? -6.301 39.094 3.553 1 97.62 454 PHE A C 1
ATOM 3580 O O . PHE A 1 454 ? -5.184 39.625 3.555 1 97.62 454 PHE A O 1
ATOM 3587 N N . THR A 1 455 ? -6.852 38.688 4.676 1 96.62 455 THR A N 1
ATOM 3588 C CA . THR A 1 455 ? -6.238 38.625 5.996 1 96.62 455 THR A CA 1
ATOM 3589 C C . THR A 1 455 ? -6.531 37.281 6.648 1 96.62 455 THR A C 1
ATOM 3591 O O . THR A 1 455 ? -7.453 36.562 6.242 1 96.62 455 THR A O 1
ATOM 3594 N N . PRO A 1 456 ? -5.676 36.875 7.586 1 96.88 456 PRO A N 1
ATOM 3595 C CA . PRO A 1 456 ? -6 35.625 8.297 1 96.88 456 PRO A CA 1
ATOM 3596 C C . PRO A 1 456 ? -7.422 35.625 8.852 1 96.88 456 PRO A C 1
ATOM 3598 O O . PRO A 1 456 ? -7.961 36.688 9.188 1 96.88 456 PRO A O 1
ATOM 3601 N N . ARG A 1 457 ? -7.934 34.438 8.945 1 96.88 457 ARG A N 1
ATOM 3602 C CA . ARG A 1 457 ? -9.32 34.375 9.391 1 96.88 457 ARG A CA 1
ATOM 3603 C C . ARG A 1 457 ? -9.578 33.094 10.172 1 96.88 457 ARG A C 1
ATOM 3605 O O . ARG A 1 457 ? -8.82 32.125 10.062 1 96.88 457 ARG A O 1
ATOM 3612 N N . PHE A 1 458 ? -10.656 33.062 10.922 1 97.62 458 PHE A N 1
ATOM 3613 C CA . PHE A 1 458 ? -11.141 31.891 11.648 1 97.62 458 PHE A CA 1
ATOM 3614 C C . PHE A 1 458 ? -12.344 31.281 10.945 1 97.62 458 PHE A C 1
ATOM 3616 O O . PHE A 1 458 ? -13.133 32 10.312 1 97.62 458 PHE A O 1
ATOM 3623 N N . ALA A 1 459 ? -12.445 30 10.992 1 98 459 ALA A N 1
ATOM 3624 C CA . ALA A 1 459 ? -13.57 29.312 10.352 1 98 459 ALA A CA 1
ATOM 3625 C C . ALA A 1 459 ? -14.078 28.172 11.219 1 98 459 ALA A C 1
ATOM 3627 O O . ALA A 1 459 ? -13.344 27.641 12.07 1 98 459 ALA A O 1
ATOM 3628 N N . THR A 1 460 ? -15.391 27.812 11.031 1 98.19 460 THR A N 1
ATOM 3629 C CA . THR A 1 460 ? -16.047 26.672 11.664 1 98.19 460 THR A CA 1
ATOM 3630 C C . THR A 1 460 ? -16.578 25.688 10.617 1 98.19 460 THR A C 1
ATOM 3632 O O . THR A 1 460 ? -16.641 26.016 9.438 1 98.19 460 THR A O 1
ATOM 3635 N N . THR A 1 461 ? -16.906 24.5 11.086 1 98.69 461 THR A N 1
ATOM 3636 C CA . THR A 1 461 ? -17.531 23.516 10.203 1 98.69 461 THR A CA 1
ATOM 3637 C C . THR A 1 461 ? -18.828 24.062 9.617 1 98.69 461 THR A C 1
ATOM 3639 O O . THR A 1 461 ? -19.062 23.969 8.414 1 98.69 461 THR A O 1
ATOM 3642 N N . PRO A 1 462 ? -19.688 24.719 10.398 1 98.5 462 PRO A N 1
ATOM 3643 C CA . PRO A 1 462 ? -20.891 25.328 9.82 1 98.5 462 PRO A CA 1
ATOM 3644 C C . PRO A 1 462 ? -20.547 26.359 8.742 1 98.5 462 PRO A C 1
ATOM 3646 O O . PRO A 1 462 ? -21.281 26.484 7.754 1 98.5 462 PRO A O 1
ATOM 3649 N N . ASP A 1 463 ? -19.469 27.125 8.945 1 98.56 463 ASP A N 1
ATOM 3650 C CA . ASP A 1 463 ? -19.047 28.062 7.902 1 98.56 463 ASP A CA 1
ATOM 3651 C C . ASP A 1 463 ? -18.781 27.328 6.586 1 98.56 463 ASP A C 1
ATOM 3653 O O . ASP A 1 463 ? -19.203 27.797 5.523 1 98.56 463 ASP A O 1
ATOM 3657 N N . PHE A 1 464 ? -18.047 26.25 6.633 1 98.81 464 PHE A N 1
ATOM 3658 C CA . PHE A 1 464 ? -17.719 25.484 5.426 1 98.81 464 PHE A CA 1
ATOM 3659 C C . PHE A 1 464 ? -18.984 24.938 4.773 1 98.81 464 PHE A C 1
ATOM 3661 O O . PHE A 1 464 ? -19.141 25 3.553 1 98.81 464 PHE A O 1
ATOM 3668 N N . ILE A 1 465 ? -19.891 24.391 5.582 1 98.88 465 ILE A N 1
ATOM 3669 C CA . ILE A 1 465 ? -21.141 23.844 5.066 1 98.88 465 ILE A CA 1
ATOM 3670 C C . ILE A 1 465 ? -21.922 24.938 4.359 1 98.88 465 ILE A C 1
ATOM 3672 O O . ILE A 1 465 ? -22.453 24.734 3.26 1 98.88 465 ILE A O 1
ATOM 3676 N N . LYS A 1 466 ? -22 26.078 4.957 1 98.81 466 LYS A N 1
ATOM 3677 C CA . LYS A 1 466 ? -22.688 27.219 4.352 1 98.81 466 LYS A CA 1
ATOM 3678 C C . LYS A 1 466 ? -22.062 27.578 3.008 1 98.81 466 LYS A C 1
ATOM 3680 O O . LYS A 1 466 ? -22.766 27.844 2.035 1 98.81 466 LYS A O 1
ATOM 3685 N N . ILE A 1 467 ? -20.781 27.625 2.949 1 98.88 467 ILE A N 1
ATOM 3686 C CA . ILE A 1 467 ? -20.047 27.938 1.723 1 98.88 467 ILE A CA 1
ATOM 3687 C C . ILE A 1 467 ? -20.391 26.922 0.642 1 98.88 467 ILE A C 1
ATOM 3689 O O . ILE A 1 467 ? -20.672 27.281 -0.503 1 98.88 467 ILE A O 1
ATOM 3693 N N . VAL A 1 468 ? -20.344 25.609 0.982 1 98.94 468 VAL A N 1
ATOM 3694 C CA . VAL A 1 468 ? -20.656 24.562 0.025 1 98.94 468 VAL A CA 1
ATOM 3695 C C . VAL A 1 468 ? -22.078 24.734 -0.492 1 98.94 468 VAL A C 1
ATOM 3697 O O . VAL A 1 468 ? -22.344 24.594 -1.69 1 98.94 468 VAL A O 1
ATOM 3700 N N . ASN A 1 469 ? -23.016 25.031 0.438 1 98.88 469 ASN A N 1
ATOM 3701 C CA . ASN A 1 469 ? -24.391 25.297 0.025 1 98.88 469 ASN A CA 1
ATOM 3702 C C . ASN A 1 469 ? -24.469 26.453 -0.965 1 98.88 469 ASN A C 1
ATOM 3704 O O . ASN A 1 469 ? -25.188 26.375 -1.963 1 98.88 469 ASN A O 1
ATOM 3708 N N . GLU A 1 470 ? -23.75 27.453 -0.699 1 98.69 470 GLU A N 1
ATOM 3709 C CA . GLU A 1 470 ? -23.75 28.641 -1.555 1 98.69 470 GLU A CA 1
ATOM 3710 C C . GLU A 1 470 ? -23.203 28.312 -2.939 1 98.69 470 GLU A C 1
ATOM 3712 O O . GLU A 1 470 ? -23.797 28.688 -3.953 1 98.69 470 GLU A O 1
ATOM 3717 N N . VAL A 1 471 ? -22.078 27.594 -3.021 1 98.5 471 VAL A N 1
ATOM 3718 C CA . VAL A 1 471 ? -21.406 27.359 -4.297 1 98.5 471 VAL A CA 1
ATOM 3719 C C . VAL A 1 471 ? -22.188 26.359 -5.129 1 98.5 471 VAL A C 1
ATOM 3721 O O . VAL A 1 471 ? -22.156 26.391 -6.359 1 98.5 471 VAL A O 1
ATOM 3724 N N . THR A 1 472 ? -22.922 25.469 -4.449 1 98.44 472 THR A N 1
ATOM 3725 C CA . THR A 1 472 ? -23.672 24.438 -5.168 1 98.44 472 THR A CA 1
ATOM 3726 C C . THR A 1 472 ? -25.094 24.906 -5.457 1 98.44 472 THR A C 1
ATOM 3728 O O . THR A 1 472 ? -25.766 24.344 -6.316 1 98.44 472 THR A O 1
ATOM 3731 N N . GLY A 1 473 ? -25.578 25.875 -4.707 1 98.38 473 GLY A N 1
ATOM 3732 C CA . GLY A 1 473 ? -26.969 26.297 -4.781 1 98.38 473 GLY A CA 1
ATOM 3733 C C . GLY A 1 473 ? -27.938 25.266 -4.227 1 98.38 473 GLY A C 1
ATOM 3734 O O . GLY A 1 473 ? -29.125 25.266 -4.559 1 98.38 473 GLY A O 1
ATOM 3735 N N . ARG A 1 474 ? -27.438 24.344 -3.479 1 97.56 474 ARG A N 1
ATOM 3736 C CA . ARG A 1 474 ? -28.219 23.266 -2.9 1 97.56 474 ARG A CA 1
ATOM 3737 C C . ARG A 1 474 ? -27.969 23.141 -1.402 1 97.56 474 ARG A C 1
ATOM 3739 O O . ARG A 1 474 ? -26.938 23.609 -0.902 1 97.56 474 ARG A O 1
ATOM 3746 N N . ASP A 1 475 ? -28.938 22.594 -0.697 1 98.06 475 ASP A N 1
ATOM 3747 C CA . ASP A 1 475 ? -28.719 22.25 0.702 1 98.06 475 ASP A CA 1
ATOM 3748 C C . ASP A 1 475 ? -27.969 20.922 0.822 1 98.06 475 ASP A C 1
ATOM 3750 O O . ASP A 1 475 ? -28.578 19.859 0.672 1 98.06 475 ASP A O 1
ATOM 3754 N N . MET A 1 476 ? -26.766 21 1.152 1 98.44 476 MET A N 1
ATOM 3755 C CA . MET A 1 476 ? -25.891 19.828 1.212 1 98.44 476 MET A CA 1
ATOM 3756 C C . MET A 1 476 ? -25.75 19.328 2.646 1 98.44 476 MET A C 1
ATOM 3758 O O . MET A 1 476 ? -24.875 18.516 2.939 1 98.44 476 MET A O 1
ATOM 3762 N N . GLN A 1 477 ? -26.531 19.75 3.553 1 98.38 477 GLN A N 1
ATOM 3763 C CA . GLN A 1 477 ? -26.438 19.375 4.961 1 98.38 477 GLN A CA 1
ATOM 3764 C C . GLN A 1 477 ? -26.469 17.859 5.137 1 98.38 477 GLN A C 1
ATOM 3766 O O . GLN A 1 477 ? -25.812 17.328 6.027 1 98.38 477 GLN A O 1
ATOM 3771 N N . TRP A 1 478 ? -27.234 17.188 4.293 1 98.44 478 TRP A N 1
ATOM 3772 C CA . TRP A 1 478 ? -27.375 15.742 4.387 1 98.44 478 TRP A CA 1
ATOM 3773 C C . TRP A 1 478 ? -26.016 15.062 4.293 1 98.44 478 TRP A C 1
ATOM 3775 O O . TRP A 1 478 ? -25.75 14.07 4.98 1 98.44 478 TRP A O 1
ATOM 3785 N N . PHE A 1 479 ? -25.156 15.531 3.42 1 98.75 479 PHE A N 1
ATOM 3786 C CA . PHE A 1 479 ? -23.828 14.984 3.199 1 98.75 479 PHE A CA 1
ATOM 3787 C C . PHE A 1 479 ? -22.984 15.078 4.469 1 98.75 479 PHE A C 1
ATOM 3789 O O . PHE A 1 479 ? -22.375 14.094 4.891 1 98.75 479 PHE A O 1
ATOM 3796 N N . PHE A 1 480 ? -23.016 16.172 5.098 1 98.81 480 PHE A N 1
ATOM 3797 C CA . PHE A 1 480 ? -22.172 16.453 6.254 1 98.81 480 PHE A CA 1
ATOM 3798 C C . PHE A 1 480 ? -22.734 15.789 7.508 1 98.81 480 PHE A C 1
ATOM 3800 O O . PHE A 1 480 ? -21.984 15.375 8.383 1 98.81 480 PHE A O 1
ATOM 3807 N N . ASP A 1 481 ? -24.062 15.68 7.57 1 98.38 481 ASP A N 1
ATOM 3808 C CA . ASP A 1 481 ? -24.688 14.984 8.688 1 98.38 481 ASP A CA 1
ATOM 3809 C C . ASP A 1 481 ? -24.188 13.547 8.789 1 98.38 481 ASP A C 1
ATOM 3811 O O . ASP A 1 481 ? -23.906 13.055 9.891 1 98.38 481 ASP A O 1
ATOM 3815 N N . VAL A 1 482 ? -24.031 12.945 7.656 1 98.5 482 VAL A N 1
ATOM 3816 C CA . VAL A 1 482 ? -23.656 11.539 7.625 1 98.5 482 VAL A CA 1
ATOM 3817 C C . VAL A 1 482 ? -22.156 11.391 7.824 1 98.5 482 VAL A C 1
ATOM 3819 O O . VAL A 1 482 ? -21.703 10.562 8.617 1 98.5 482 VAL A O 1
ATOM 3822 N N . TYR A 1 483 ? -21.344 12.234 7.23 1 98.75 483 TYR A N 1
ATOM 3823 C CA . TYR A 1 483 ? -19.906 11.984 7.172 1 98.75 483 TYR A CA 1
ATOM 3824 C C . TYR A 1 483 ? -19.188 12.656 8.336 1 98.75 483 TYR A C 1
ATOM 3826 O O . TYR A 1 483 ? -18.188 12.133 8.844 1 98.75 483 TYR A O 1
ATOM 3834 N N . LEU A 1 484 ? -19.641 13.82 8.82 1 98.75 484 LEU A N 1
ATOM 3835 C CA . LEU A 1 484 ? -18.906 14.555 9.852 1 98.75 484 LEU A CA 1
ATOM 3836 C C . LEU A 1 484 ? -19.516 14.305 11.227 1 98.75 484 LEU A C 1
ATOM 3838 O O . LEU A 1 484 ? -18.781 14.242 12.227 1 98.75 484 LEU A O 1
ATOM 3842 N N . TYR A 1 485 ? -20.828 14.156 11.25 1 98.19 485 TYR A N 1
ATOM 3843 C CA . TYR A 1 485 ? -21.5 14.195 12.547 1 98.19 485 TYR A CA 1
ATOM 3844 C C . TYR A 1 485 ? -21.906 12.797 12.992 1 98.19 485 TYR A C 1
ATOM 3846 O O . TYR A 1 485 ? -22.531 12.633 14.039 1 98.19 485 TYR A O 1
ATOM 3854 N N . GLN A 1 486 ? -21.625 11.766 12.164 1 97.12 486 GLN A N 1
ATOM 3855 C CA . GLN A 1 486 ? -21.797 10.367 12.547 1 97.12 486 GLN A CA 1
ATOM 3856 C C . GLN A 1 486 ? -20.469 9.609 12.453 1 97.12 486 GLN A C 1
ATOM 3858 O O . GLN A 1 486 ? -19.656 9.875 11.562 1 97.12 486 GLN A O 1
ATOM 3863 N N . ALA A 1 487 ? -20.312 8.664 13.352 1 97.38 487 ALA A N 1
ATOM 3864 C CA . ALA A 1 487 ? -19.078 7.879 13.344 1 97.38 487 ALA A CA 1
ATOM 3865 C C . ALA A 1 487 ? -19.141 6.785 12.281 1 97.38 487 ALA A C 1
ATOM 3867 O O . ALA A 1 487 ? -18.234 6.676 11.445 1 97.38 487 ALA A O 1
ATOM 3868 N N . PRO A 1 488 ? -20.234 5.945 12.195 1 97.88 488 PRO A N 1
ATOM 3869 C CA . PRO A 1 488 ? -20.25 4.859 11.211 1 97.88 488 PRO A CA 1
ATOM 3870 C C . PRO A 1 488 ? -20.328 5.363 9.773 1 97.88 488 PRO A C 1
ATOM 3872 O O . PRO A 1 488 ? -20.984 6.367 9.5 1 97.88 488 PRO A O 1
ATOM 3875 N N . LEU A 1 489 ? -19.75 4.68 8.922 1 98.62 489 LEU A N 1
ATOM 3876 C CA . LEU A 1 489 ? -19.828 4.992 7.5 1 98.62 489 LEU A CA 1
ATOM 3877 C C . LEU A 1 489 ? -21.141 4.492 6.914 1 98.62 489 LEU A C 1
ATOM 3879 O O . LEU A 1 489 ? -21.719 3.508 7.398 1 98.62 489 LEU A O 1
ATOM 3883 N N . PRO A 1 490 ? -21.656 5.191 5.875 1 98.69 490 PRO A N 1
ATOM 3884 C CA . PRO A 1 490 ? -22.797 4.625 5.152 1 98.69 490 PRO A CA 1
ATOM 3885 C C . PRO A 1 490 ? -22.469 3.307 4.461 1 98.69 490 PRO A C 1
ATOM 3887 O O . PRO A 1 490 ? -21.344 3.135 3.965 1 98.69 490 PRO A O 1
ATOM 3890 N N . GLU A 1 491 ? -23.391 2.426 4.441 1 98.5 491 GLU A N 1
ATOM 3891 C CA . GLU A 1 491 ? -23.266 1.136 3.771 1 98.5 491 GLU A CA 1
ATOM 3892 C C . GLU A 1 491 ? -24.125 1.082 2.51 1 98.5 491 GLU A C 1
ATOM 3894 O O . GLU A 1 491 ? -25.297 1.469 2.531 1 98.5 491 GLU A O 1
ATOM 3899 N N . LEU A 1 492 ? -23.562 0.716 1.447 1 98.44 492 LEU A N 1
ATOM 3900 C CA . LEU A 1 492 ? -24.312 0.521 0.215 1 98.44 492 LEU A CA 1
ATOM 3901 C C . LEU A 1 492 ? -24.688 -0.947 0.031 1 98.44 492 LEU A C 1
ATOM 3903 O O . LEU A 1 492 ? -23.828 -1.775 -0.272 1 98.44 492 LEU A O 1
ATOM 3907 N N . VAL A 1 493 ? -25.953 -1.271 0.19 1 98.19 493 VAL A N 1
ATOM 3908 C CA . VAL A 1 493 ? -26.453 -2.631 0.017 1 98.19 493 VAL A CA 1
ATOM 3909 C C . VAL A 1 493 ? -26.812 -2.863 -1.446 1 98.19 493 VAL A C 1
ATOM 3911 O O . VAL A 1 493 ? -27.547 -2.064 -2.043 1 98.19 493 VAL A O 1
ATOM 3914 N N . GLU A 1 494 ? -26.297 -3.875 -1.998 1 97.25 494 GLU A N 1
ATOM 3915 C CA . GLU A 1 494 ? -26.547 -4.25 -3.389 1 97.25 494 GLU A CA 1
ATOM 3916 C C . GLU A 1 494 ? -27.359 -5.539 -3.479 1 97.25 494 GLU A C 1
ATOM 3918 O O . GLU A 1 494 ? -27.094 -6.496 -2.748 1 97.25 494 GLU A O 1
ATOM 3923 N N . ALA A 1 495 ? -28.391 -5.539 -4.324 1 96.56 495 ALA A N 1
ATOM 3924 C CA . ALA A 1 495 ? -29.172 -6.738 -4.59 1 96.56 495 ALA A CA 1
ATOM 3925 C C . ALA A 1 495 ? -29.438 -6.902 -6.082 1 96.56 495 ALA A C 1
ATOM 3927 O O . ALA A 1 495 ? -29.891 -5.961 -6.746 1 96.56 495 ALA A O 1
ATOM 3928 N N . ARG A 1 496 ? -29.078 -8.039 -6.594 1 94.62 496 ARG A N 1
ATOM 3929 C CA . ARG A 1 496 ? -29.312 -8.359 -7.996 1 94.62 496 ARG A CA 1
ATOM 3930 C C . ARG A 1 496 ? -30.391 -9.422 -8.141 1 94.62 496 ARG A C 1
ATOM 3932 O O . ARG A 1 496 ? -30.359 -10.445 -7.461 1 94.62 496 ARG A O 1
ATOM 3939 N N . GLN A 1 497 ? -31.406 -9.102 -8.961 1 93.81 497 GLN A N 1
ATOM 3940 C CA . GLN A 1 497 ? -32.469 -10.031 -9.32 1 93.81 497 GLN A CA 1
ATOM 3941 C C . GLN A 1 497 ? -32.719 -10.016 -10.82 1 93.81 497 GLN A C 1
ATOM 3943 O O . GLN A 1 497 ? -33.375 -9.094 -11.336 1 93.81 497 GLN A O 1
ATOM 3948 N N . GLY A 1 498 ? -32.281 -11.055 -11.461 1 92.94 498 GLY A N 1
ATOM 3949 C CA . GLY A 1 498 ? -32.438 -11.086 -12.906 1 92.94 498 GLY A CA 1
ATOM 3950 C C . GLY A 1 498 ? -31.703 -9.953 -13.609 1 92.94 498 GLY A C 1
ATOM 3951 O O . GLY A 1 498 ? -30.484 -9.836 -13.516 1 92.94 498 GLY A O 1
ATOM 3952 N N . ASP A 1 499 ? -32.5 -9.109 -14.141 1 95.56 499 ASP A N 1
ATOM 3953 C CA . ASP A 1 499 ? -31.922 -8.031 -14.938 1 95.56 499 ASP A CA 1
ATOM 3954 C C . ASP A 1 499 ? -31.984 -6.699 -14.188 1 95.56 499 ASP A C 1
ATOM 3956 O O . ASP A 1 499 ? -31.984 -5.633 -14.805 1 95.56 499 ASP A O 1
ATOM 3960 N N . THR A 1 500 ? -32.156 -6.91 -12.867 1 96.06 500 THR A N 1
ATOM 3961 C CA . THR A 1 500 ? -32.312 -5.691 -12.078 1 96.06 500 THR A CA 1
ATOM 3962 C C . THR A 1 500 ? -31.266 -5.648 -10.953 1 96.06 500 THR A C 1
ATOM 3964 O O . THR A 1 500 ? -31 -6.664 -10.305 1 96.06 500 THR A O 1
ATOM 3967 N N . LEU A 1 501 ? -30.641 -4.457 -10.758 1 97.5 501 LEU A N 1
ATOM 3968 C CA . LEU A 1 501 ?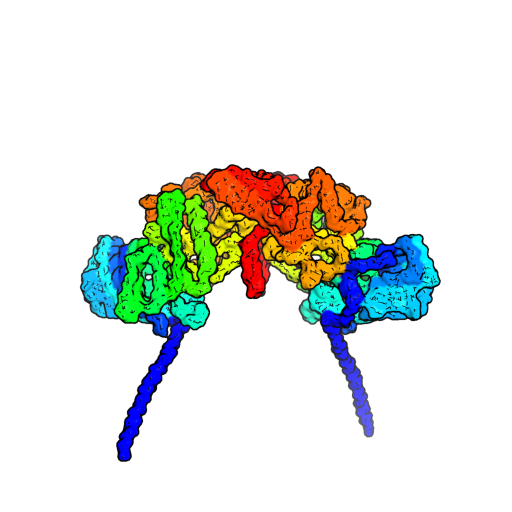 -29.75 -4.156 -9.633 1 97.5 501 LEU A CA 1
ATOM 3969 C C . LEU A 1 501 ? -30.359 -3.084 -8.742 1 97.5 501 LEU A C 1
ATOM 3971 O O . LEU A 1 501 ? -30.719 -1.999 -9.211 1 97.5 501 LEU A O 1
ATOM 3975 N N . THR A 1 502 ? -30.578 -3.436 -7.539 1 98.12 502 THR A N 1
ATOM 3976 C CA . THR A 1 502 ? -31.062 -2.463 -6.562 1 98.12 502 THR A CA 1
ATOM 3977 C C . THR A 1 502 ? -29.938 -2.043 -5.621 1 98.12 502 THR A C 1
ATOM 3979 O O . THR A 1 502 ? -29.234 -2.889 -5.074 1 98.12 502 THR A O 1
ATOM 3982 N N . LEU A 1 503 ? -29.75 -0.747 -5.531 1 98.5 503 LEU A N 1
ATOM 3983 C CA . LEU A 1 503 ? -28.812 -0.134 -4.602 1 98.5 503 LEU A CA 1
ATOM 3984 C C . LEU A 1 503 ? -29.547 0.616 -3.498 1 98.5 503 LEU A C 1
ATOM 3986 O O . LEU A 1 503 ? -30.516 1.337 -3.768 1 98.5 503 LEU A O 1
ATOM 3990 N N . ARG A 1 504 ? -29.125 0.385 -2.256 1 98.5 504 ARG A N 1
ATOM 3991 C CA . ARG A 1 504 ? -29.75 1.056 -1.119 1 98.5 504 ARG A CA 1
ATOM 3992 C C . ARG A 1 504 ? -28.703 1.478 -0.092 1 98.5 504 ARG A C 1
ATOM 3994 O O . ARG A 1 504 ? -27.906 0.653 0.372 1 98.5 504 ARG A O 1
ATOM 4001 N N . TRP A 1 505 ? -28.734 2.754 0.305 1 98.62 505 TRP A N 1
ATOM 4002 C CA . TRP A 1 505 ? -27.875 3.238 1.377 1 98.62 505 TRP A CA 1
ATOM 4003 C C . TRP A 1 505 ? -28.469 2.918 2.742 1 98.62 505 TRP A C 1
ATOM 4005 O O . TRP A 1 505 ? -29.656 3.164 2.984 1 98.62 505 TRP A O 1
ATOM 4015 N N . LYS A 1 506 ? -27.734 2.301 3.545 1 98.38 506 LYS A N 1
ATOM 4016 C CA . LYS A 1 506 ? -28 2.193 4.977 1 98.38 506 LYS A CA 1
ATOM 4017 C C . LYS A 1 506 ? -27.125 3.154 5.773 1 98.38 506 LYS A C 1
ATOM 4019 O O . LYS A 1 506 ? -25.891 3.035 5.762 1 98.38 506 LYS A O 1
ATOM 4024 N N . VAL A 1 507 ? -27.75 4.059 6.484 1 97.25 507 VAL A N 1
ATOM 4025 C CA . VAL A 1 507 ? -27.016 5.109 7.191 1 97.25 507 VAL A CA 1
ATOM 4026 C C . VAL A 1 507 ? -27.422 5.129 8.664 1 97.25 507 VAL A C 1
ATOM 4028 O O . VAL A 1 507 ? -28.562 4.762 9 1 97.25 507 VAL A O 1
ATOM 4031 N N . ALA A 1 508 ? -26.484 5.512 9.461 1 94.44 508 ALA A N 1
ATOM 4032 C CA . ALA A 1 508 ? -26.766 5.629 10.891 1 94.44 508 ALA A CA 1
ATOM 4033 C C . ALA A 1 508 ? -27.938 6.574 11.141 1 94.44 508 ALA A C 1
ATOM 4035 O O . ALA A 1 508 ? -28.031 7.637 10.516 1 94.44 508 ALA A O 1
ATOM 4036 N N . ASN A 1 509 ? -28.922 6.156 11.992 1 95.19 509 ASN A N 1
ATOM 4037 C CA . ASN A 1 509 ? -30.078 6.949 12.414 1 95.19 509 ASN A CA 1
ATOM 4038 C C . ASN A 1 509 ? -30.984 7.285 11.234 1 95.19 509 ASN A C 1
ATOM 4040 O O . ASN A 1 509 ? -31.672 8.305 11.242 1 95.19 509 ASN A O 1
ATOM 4044 N N . ASP A 1 510 ? -30.891 6.605 10.156 1 95.56 510 ASP A N 1
ATOM 4045 C CA . ASP A 1 510 ? -31.75 6.707 8.977 1 95.56 510 ASP A CA 1
ATOM 4046 C C . ASP A 1 510 ? -31.75 8.133 8.422 1 95.56 510 ASP A C 1
ATOM 4048 O O . ASP A 1 510 ? -32.812 8.656 8.047 1 95.56 510 ASP A O 1
ATOM 4052 N N . LYS A 1 511 ? -30.625 8.789 8.492 1 96.56 511 LYS A N 1
ATOM 4053 C CA . LYS A 1 511 ? -30.5 10.133 7.934 1 96.56 511 LYS A CA 1
ATOM 4054 C C . LYS A 1 511 ? -30.641 10.109 6.414 1 96.56 511 LYS A C 1
ATOM 4056 O O . LYS A 1 511 ? -30.312 9.117 5.766 1 96.56 511 LYS A O 1
ATOM 4061 N N . PRO A 1 512 ? -31.172 11.234 5.871 1 97.5 512 PRO A N 1
ATOM 4062 C CA . PRO A 1 512 ? -31.203 11.32 4.406 1 97.5 512 PRO A CA 1
ATOM 4063 C C . PRO A 1 512 ? -29.812 11.258 3.785 1 97.5 512 PRO A C 1
ATOM 4065 O O . PRO A 1 512 ? -28.891 11.906 4.277 1 97.5 512 PRO A O 1
ATOM 4068 N N . PHE A 1 513 ? -29.672 10.469 2.701 1 98.31 513 PHE A N 1
ATOM 4069 C CA . PHE A 1 513 ? -28.375 10.328 2.051 1 98.31 513 PHE A CA 1
ATOM 4070 C C . PHE A 1 513 ? -28.547 10.023 0.568 1 98.31 513 PHE A C 1
ATOM 4072 O O . PHE A 1 513 ? -28.281 8.898 0.126 1 98.31 513 PHE A O 1
ATOM 4079 N N . PRO A 1 514 ? -28.906 11.016 -0.206 1 98.38 514 PRO A N 1
ATOM 4080 C CA . PRO A 1 514 ? -29.125 10.828 -1.643 1 98.38 514 PRO A CA 1
ATOM 4081 C C . PRO A 1 514 ? -27.828 10.906 -2.449 1 98.38 514 PRO A C 1
ATOM 4083 O O . PRO A 1 514 ? -27.781 11.555 -3.494 1 98.38 514 PRO A O 1
ATOM 4086 N N . LEU A 1 515 ? -26.734 10.273 -2.031 1 98.62 515 LEU A N 1
ATOM 4087 C CA . LEU A 1 515 ? -25.453 10.289 -2.73 1 98.62 515 LEU A CA 1
ATOM 4088 C C . LEU A 1 515 ? -25.5 9.375 -3.951 1 98.62 515 LEU A C 1
ATOM 4090 O O . LEU A 1 515 ? -25.75 8.172 -3.826 1 98.62 515 LEU A O 1
ATOM 4094 N N . PRO A 1 516 ? -25.312 9.93 -5.133 1 98.69 516 PRO A N 1
ATOM 4095 C CA . PRO A 1 516 ? -25.266 9.07 -6.32 1 98.69 516 PRO A CA 1
ATOM 4096 C C . PRO A 1 516 ? -24.016 8.188 -6.344 1 98.69 516 PRO A C 1
ATOM 4098 O O . PRO A 1 516 ? -23.031 8.469 -5.645 1 98.69 516 PRO A O 1
ATOM 4101 N N . VAL A 1 517 ? -24.094 7.129 -7.141 1 98.31 517 VAL A N 1
ATOM 4102 C CA . VAL A 1 517 ? -22.969 6.203 -7.219 1 98.31 517 VAL A CA 1
ATOM 4103 C C . VAL A 1 517 ? -22.75 5.789 -8.672 1 98.31 517 VAL A C 1
ATOM 4105 O O . VAL A 1 517 ? -23.703 5.574 -9.422 1 98.31 517 VAL A O 1
ATOM 4108 N N . GLU A 1 518 ? -21.469 5.727 -9.086 1 98.31 518 GLU A N 1
ATOM 4109 C CA . GLU A 1 518 ? -21.109 5.203 -10.406 1 98.31 518 GLU A CA 1
ATOM 4110 C C . GLU A 1 518 ? -21.266 3.686 -10.453 1 98.31 518 GLU A C 1
ATOM 4112 O O . GLU A 1 518 ? -20.891 2.992 -9.5 1 98.31 518 GLU A O 1
ATOM 4117 N N . VAL A 1 519 ? -21.844 3.168 -11.516 1 98.31 519 VAL A N 1
ATOM 4118 C CA . VAL A 1 519 ? -21.953 1.735 -11.766 1 98.31 519 VAL A CA 1
ATOM 4119 C C . VAL A 1 519 ? -21.438 1.41 -13.164 1 98.31 519 VAL A C 1
ATOM 4121 O O . VAL A 1 519 ? -21.828 2.053 -14.141 1 98.31 519 VAL A O 1
ATOM 4124 N N . SER A 1 520 ? -20.5 0.558 -13.242 1 98.06 520 SER A N 1
ATOM 4125 C CA . SER A 1 520 ? -20.016 0.046 -14.523 1 98.06 520 SER A CA 1
ATOM 4126 C C . SER A 1 520 ? -20.781 -1.206 -14.945 1 98.06 520 SER A C 1
ATOM 4128 O O . SER A 1 520 ? -20.859 -2.174 -14.188 1 98.06 520 SER A O 1
ATOM 4130 N N . VAL A 1 521 ? -21.406 -1.207 -16.047 1 97.12 521 VAL A N 1
ATOM 4131 C CA . VAL A 1 521 ? -22.094 -2.355 -16.641 1 97.12 521 VAL A CA 1
ATOM 4132 C C . VAL A 1 521 ? -21.375 -2.754 -17.938 1 97.12 521 VAL A C 1
ATOM 4134 O O . VAL A 1 521 ? -21.453 -2.037 -18.938 1 97.12 521 VAL A O 1
ATOM 4137 N N . ASP A 1 522 ? -20.719 -3.848 -17.906 1 95.12 522 ASP A N 1
ATOM 4138 C CA . ASP A 1 522 ? -19.938 -4.348 -19.031 1 95.12 522 ASP A CA 1
ATOM 4139 C C . ASP A 1 522 ? -18.953 -3.293 -19.516 1 95.12 522 ASP A C 1
ATOM 4141 O O . ASP A 1 522 ? -18.859 -3.039 -20.719 1 95.12 522 ASP A O 1
ATOM 4145 N N . GLY A 1 523 ? -18.391 -2.605 -18.562 1 94.06 523 GLY A N 1
ATOM 4146 C CA . GLY A 1 523 ? -17.297 -1.691 -18.891 1 94.06 523 GLY A CA 1
ATOM 4147 C C . GLY A 1 523 ? -17.766 -0.262 -19.094 1 94.06 523 GLY A C 1
ATOM 4148 O O . GLY A 1 523 ? -16.953 0.659 -19.156 1 94.06 523 GLY A O 1
ATOM 4149 N N . LYS A 1 524 ? -19.062 -0.056 -19.188 1 96.06 524 LYS A N 1
ATOM 4150 C CA . LYS A 1 524 ? -19.594 1.29 -19.375 1 96.06 524 LYS A CA 1
ATOM 4151 C C . LYS A 1 524 ? -20.062 1.884 -18.047 1 96.06 524 LYS A C 1
ATOM 4153 O O . LYS A 1 524 ? -20.969 1.351 -17.406 1 96.06 524 LYS A O 1
ATOM 4158 N N . VAL A 1 525 ? -19.5 3.01 -17.703 1 97.25 525 VAL A N 1
ATOM 4159 C CA . VAL A 1 525 ? -19.766 3.625 -16.406 1 97.25 525 VAL A CA 1
ATOM 4160 C C . VAL A 1 525 ? -20.891 4.641 -16.547 1 97.25 525 VAL A C 1
ATOM 4162 O O . VAL A 1 525 ? -20.922 5.426 -17.5 1 97.25 525 VAL A O 1
ATOM 4165 N N . ARG A 1 526 ? -21.797 4.602 -15.703 1 97 526 ARG A N 1
ATOM 4166 C CA . ARG A 1 526 ? -22.859 5.602 -15.617 1 97 526 ARG A CA 1
ATOM 4167 C C . ARG A 1 526 ? -23.094 6.016 -14.172 1 97 526 ARG A C 1
ATOM 4169 O O . ARG A 1 526 ? -22.828 5.246 -13.242 1 97 526 ARG A O 1
ATOM 4176 N N . LEU A 1 527 ? -23.516 7.195 -14 1 98 527 LEU A N 1
ATOM 4177 C CA . LEU A 1 527 ? -23.875 7.699 -12.688 1 98 527 LEU A CA 1
ATOM 4178 C C . LEU A 1 527 ? -25.328 7.359 -12.359 1 98 527 LEU A C 1
ATOM 4180 O O . LEU A 1 527 ? -26.234 7.68 -13.133 1 98 527 LEU A O 1
ATOM 4184 N N . VAL A 1 528 ? -25.562 6.664 -11.281 1 98.25 528 VAL A N 1
ATOM 4185 C CA . VAL A 1 528 ? -26.891 6.293 -10.82 1 98.25 528 VAL A CA 1
ATOM 4186 C C . VAL A 1 528 ? -27.344 7.25 -9.711 1 98.25 528 VAL A C 1
ATOM 4188 O O . VAL A 1 528 ? -26.75 7.27 -8.633 1 98.25 528 VAL A O 1
ATOM 4191 N N . GLU A 1 529 ? -28.375 8.023 -10.008 1 97.94 529 GLU A N 1
ATOM 4192 C CA . GLU A 1 529 ? -28.938 8.906 -9 1 97.94 529 GLU A CA 1
ATOM 4193 C C . GLU A 1 529 ? -29.703 8.117 -7.934 1 97.94 529 GLU A C 1
ATOM 4195 O O . GLU A 1 529 ? -30.344 7.113 -8.242 1 97.94 529 GLU A O 1
ATOM 4200 N N . MET A 1 530 ? -29.562 8.539 -6.734 1 97.38 530 MET A N 1
ATOM 4201 C CA . MET A 1 530 ? -30.203 7.848 -5.617 1 97.38 530 MET A CA 1
ATOM 4202 C C . MET A 1 530 ? -31.062 8.805 -4.797 1 97.38 530 MET A C 1
ATOM 4204 O O . MET A 1 530 ? -30.828 8.977 -3.596 1 97.38 530 MET A O 1
ATOM 4208 N N . PRO A 1 531 ? -32.125 9.211 -5.57 1 94.5 531 PRO A N 1
ATOM 4209 C CA . PRO A 1 531 ? -33 10.078 -4.773 1 94.5 531 PRO A CA 1
ATOM 4210 C C . PRO A 1 531 ? -33.625 9.344 -3.594 1 94.5 531 PRO A C 1
ATOM 4212 O O . PRO A 1 531 ? -34.156 8.242 -3.756 1 94.5 531 PRO A O 1
ATOM 4215 N N . GLY A 1 532 ? -33.594 9.602 -2.42 1 94.31 532 GLY A N 1
ATOM 4216 C CA . GLY A 1 532 ? -34.094 8.969 -1.218 1 94.31 532 GLY A CA 1
ATOM 4217 C C . GLY A 1 532 ? -33.188 7.887 -0.679 1 94.31 532 GLY A C 1
ATOM 4218 O O . GLY A 1 532 ? -33.594 7.105 0.188 1 94.31 532 GLY A O 1
ATOM 4219 N N . GLY A 1 533 ? -32.156 7.672 -1.333 1 97.81 533 GLY A N 1
ATOM 4220 C CA . GLY A 1 533 ? -31.156 6.715 -0.852 1 97.81 533 GLY A CA 1
ATOM 4221 C C . GLY A 1 533 ? -31.328 5.332 -1.461 1 97.81 533 GLY A C 1
ATOM 4222 O O . GLY A 1 533 ? -30.703 4.367 -0.999 1 97.81 533 GLY A O 1
ATOM 4223 N N . ILE A 1 534 ? -32.156 5.172 -2.463 1 97.56 534 ILE A N 1
ATOM 4224 C CA . ILE A 1 534 ? -32.406 3.887 -3.115 1 97.56 534 ILE A CA 1
ATOM 4225 C C . ILE A 1 534 ? -32.531 4.09 -4.625 1 97.56 534 ILE A C 1
ATOM 4227 O O . ILE A 1 534 ? -33.031 5.121 -5.074 1 97.56 534 ILE A O 1
ATOM 4231 N N . ALA A 1 535 ? -32.031 3.188 -5.414 1 97.94 535 ALA A N 1
ATOM 4232 C CA . ALA A 1 535 ? -32.188 3.186 -6.863 1 97.94 535 ALA A CA 1
ATOM 4233 C C . ALA A 1 535 ? -32.219 1.761 -7.41 1 97.94 535 ALA A C 1
ATOM 4235 O O . ALA A 1 535 ? -31.578 0.86 -6.863 1 97.94 535 ALA A O 1
ATOM 4236 N N . THR A 1 536 ? -33.031 1.543 -8.391 1 97.06 536 THR A N 1
ATOM 4237 C CA . THR A 1 536 ? -33.062 0.298 -9.148 1 97.06 536 THR A CA 1
ATOM 4238 C C . THR A 1 536 ? -32.719 0.546 -10.609 1 97.06 536 THR A C 1
ATOM 4240 O O . THR A 1 536 ? -33.312 1.416 -11.258 1 97.06 536 THR A O 1
ATOM 4243 N N . VAL A 1 537 ? -31.781 -0.167 -11.109 1 96.38 537 VAL A N 1
ATOM 4244 C CA . VAL A 1 537 ? -31.359 0.031 -12.484 1 96.38 537 VAL A CA 1
ATOM 4245 C C . VAL A 1 537 ? -31.438 -1.29 -13.25 1 96.38 537 VAL A C 1
ATOM 4247 O O . VAL A 1 537 ? -31.234 -2.359 -12.672 1 96.38 537 VAL A O 1
ATOM 4250 N N . ASN A 1 538 ? -31.734 -1.191 -14.531 1 95.88 538 ASN A N 1
ATOM 4251 C CA . ASN A 1 538 ? -31.734 -2.363 -15.406 1 95.88 538 ASN A CA 1
ATOM 4252 C C . ASN A 1 538 ? -30.312 -2.727 -15.844 1 95.88 538 ASN A C 1
ATOM 4254 O O . ASN A 1 538 ? -29.578 -1.881 -16.359 1 95.88 538 ASN A O 1
ATOM 4258 N N . VAL A 1 539 ? -29.953 -3.912 -15.523 1 95.62 539 VAL A N 1
ATOM 4259 C CA . VAL A 1 539 ? -28.688 -4.492 -15.938 1 95.62 539 VAL A CA 1
ATOM 4260 C C . VAL A 1 539 ? -28.906 -5.898 -16.484 1 95.62 539 VAL A C 1
ATOM 4262 O O . VAL A 1 539 ? -29.578 -6.715 -15.859 1 95.62 539 VAL A O 1
ATOM 4265 N N . PRO A 1 540 ? -28.359 -6.152 -17.703 1 94.31 540 PRO A N 1
ATOM 4266 C CA . PRO A 1 540 ? -28.516 -7.52 -18.203 1 94.31 540 PRO A CA 1
ATOM 4267 C C . PRO A 1 540 ? -28.094 -8.578 -17.188 1 94.31 540 PRO A C 1
ATOM 4269 O O . PRO A 1 540 ? -27.109 -8.375 -16.453 1 94.31 540 PRO A O 1
ATOM 4272 N N . ALA A 1 541 ? -28.75 -9.734 -17.219 1 90.75 541 ALA A N 1
ATOM 4273 C CA . ALA A 1 541 ? -28.547 -10.781 -16.219 1 90.75 541 ALA A CA 1
ATOM 4274 C C . ALA A 1 541 ? -27.109 -11.297 -16.234 1 90.75 541 ALA A C 1
ATOM 4276 O O . ALA A 1 541 ? -26.562 -11.641 -15.195 1 90.75 541 ALA A O 1
ATOM 4277 N N . ASP A 1 542 ? -26.484 -11.273 -17.359 1 89.44 542 ASP A N 1
ATOM 4278 C CA . ASP A 1 542 ? -25.156 -11.844 -17.484 1 89.44 542 ASP A CA 1
ATOM 4279 C C . ASP A 1 542 ? -24.094 -10.75 -17.516 1 89.44 542 ASP A C 1
ATOM 4281 O O . ASP A 1 542 ? -22.906 -11.031 -17.75 1 89.44 542 ASP A O 1
ATOM 4285 N N . ALA A 1 543 ? -24.531 -9.523 -17.188 1 94.44 543 ALA A N 1
ATOM 4286 C CA . ALA A 1 543 ? -23.594 -8.406 -17.281 1 94.44 543 ALA A CA 1
ATOM 4287 C C . ALA A 1 543 ? -22.609 -8.43 -16.109 1 94.44 543 ALA A C 1
ATOM 4289 O O . ALA A 1 543 ? -22.953 -8.844 -15.008 1 94.44 543 ALA A O 1
ATOM 4290 N N . HIS A 1 544 ? -21.391 -8.039 -16.406 1 95.06 544 HIS A N 1
ATOM 4291 C CA . HIS A 1 544 ? -20.438 -7.754 -15.344 1 95.06 544 HIS A CA 1
ATOM 4292 C C . HIS A 1 544 ? -20.656 -6.367 -14.75 1 95.06 544 HIS A C 1
ATOM 4294 O O . HIS A 1 544 ? -20.609 -5.363 -15.469 1 95.06 544 HIS A O 1
ATOM 4300 N N . VAL A 1 545 ? -20.969 -6.316 -13.453 1 96.75 545 VAL A N 1
ATOM 4301 C CA . VAL A 1 545 ? -21.328 -5.059 -12.812 1 96.75 545 VAL A CA 1
ATOM 4302 C C . VAL A 1 545 ? -20.297 -4.719 -11.727 1 96.75 545 VAL A C 1
ATOM 4304 O O . VAL A 1 545 ? -19.922 -5.578 -10.93 1 96.75 545 VAL A O 1
ATOM 4307 N N . VAL A 1 546 ? -19.766 -3.512 -11.781 1 97.69 546 VAL A N 1
ATOM 4308 C CA . VAL A 1 546 ? -18.891 -2.994 -10.734 1 97.69 546 VAL A CA 1
ATOM 4309 C C . VAL A 1 546 ? -19.469 -1.687 -10.188 1 97.69 546 VAL A C 1
ATOM 4311 O O . VAL A 1 546 ? -19.719 -0.75 -10.945 1 97.69 546 VAL A O 1
ATOM 4314 N N . VAL A 1 547 ? -19.688 -1.661 -8.891 1 97.94 547 VAL A N 1
ATOM 4315 C CA . VAL A 1 547 ? -20.203 -0.465 -8.234 1 97.94 547 VAL A CA 1
ATOM 4316 C C . VAL A 1 547 ? -19.031 0.383 -7.723 1 97.94 547 VAL A C 1
ATOM 4318 O O . VAL A 1 547 ? -18.109 -0.135 -7.094 1 97.94 547 VAL A O 1
ATOM 4321 N N . ASP A 1 548 ? -19.031 1.718 -8.07 1 98.38 548 ASP A N 1
ATOM 4322 C CA . ASP A 1 548 ? -18.016 2.689 -7.672 1 98.38 548 ASP A CA 1
ATOM 4323 C C . ASP A 1 548 ? -16.625 2.268 -8.148 1 98.38 548 ASP A C 1
ATOM 4325 O O . ASP A 1 548 ? -15.695 2.143 -7.352 1 98.38 548 ASP A O 1
ATOM 4329 N N . PRO A 1 549 ? -16.5 2.068 -9.492 1 98.38 549 PRO A N 1
ATOM 4330 C CA . PRO A 1 549 ? -15.273 1.474 -10.039 1 98.38 549 PRO A CA 1
ATOM 4331 C C . PRO A 1 549 ? -14.039 2.352 -9.828 1 98.38 549 PRO A C 1
ATOM 4333 O O . PRO A 1 549 ? -12.906 1.874 -9.938 1 98.38 549 PRO A O 1
ATOM 4336 N N . ASN A 1 550 ? -14.211 3.643 -9.469 1 98.25 550 ASN A N 1
ATOM 4337 C CA . ASN A 1 550 ? -13.094 4.566 -9.32 1 98.25 550 ASN A CA 1
ATOM 4338 C C . ASN A 1 550 ? -12.906 4.992 -7.871 1 98.25 550 ASN A C 1
ATOM 4340 O O . ASN A 1 550 ? -12.156 5.93 -7.586 1 98.25 550 ASN A O 1
ATOM 4344 N N . ALA A 1 551 ? -13.594 4.328 -6.953 1 98.44 551 ALA A N 1
ATOM 4345 C CA . ALA A 1 551 ? -13.5 4.594 -5.52 1 98.44 551 ALA A CA 1
ATOM 4346 C C . ALA A 1 551 ? -13.734 6.07 -5.219 1 98.44 551 ALA A C 1
ATOM 4348 O O . ALA A 1 551 ? -12.914 6.711 -4.559 1 98.44 551 ALA A O 1
ATOM 4349 N N . ARG A 1 552 ? -14.844 6.535 -5.625 1 98.5 552 ARG A N 1
ATOM 4350 C CA . ARG A 1 552 ? -15.117 7.965 -5.52 1 98.5 552 ARG A CA 1
ATOM 4351 C C . ARG A 1 552 ? -15.93 8.273 -4.27 1 98.5 552 ARG A C 1
ATOM 4353 O O . ARG A 1 552 ? -16.078 9.438 -3.887 1 98.5 552 ARG A O 1
ATOM 4360 N N . VAL A 1 553 ? -16.391 7.195 -3.547 1 98.56 553 VAL A N 1
ATOM 4361 C CA . VAL A 1 553 ? -17.328 7.398 -2.438 1 98.56 553 VAL A CA 1
ATOM 4362 C C . VAL A 1 553 ? -16.781 6.711 -1.185 1 98.56 553 VAL A C 1
ATOM 4364 O O . VAL A 1 553 ? -16.375 5.547 -1.234 1 98.56 553 VAL A O 1
ATOM 4367 N N . LEU A 1 554 ? -16.734 7.449 -0.088 1 98.81 554 LEU A N 1
ATOM 4368 C CA . LEU A 1 554 ? -16.422 6.84 1.198 1 98.81 554 LEU A CA 1
ATOM 4369 C C . LEU A 1 554 ? -17.594 6.02 1.715 1 98.81 554 LEU A C 1
ATOM 4371 O O . LEU A 1 554 ? -18.688 6.559 1.942 1 98.81 554 LEU A O 1
ATOM 4375 N N . LYS A 1 555 ? -17.469 4.719 1.848 1 98.62 555 LYS A N 1
ATOM 4376 C CA . LYS A 1 555 ? -18.531 3.826 2.301 1 98.62 555 LYS A CA 1
ATOM 4377 C C . LYS A 1 555 ? -17.969 2.652 3.092 1 98.62 555 LYS A C 1
ATOM 4379 O O . LYS A 1 555 ? -16.766 2.396 3.057 1 98.62 555 LYS A O 1
ATOM 4384 N N . TYR A 1 556 ? -18.828 2.043 3.832 1 98.12 556 TYR A N 1
ATOM 4385 C CA . TYR A 1 556 ? -18.438 0.842 4.566 1 98.12 556 TYR A CA 1
ATOM 4386 C C . TYR A 1 556 ? -17.938 -0.238 3.623 1 98.12 556 TYR A C 1
ATOM 4388 O O . TYR A 1 556 ? -18.438 -0.392 2.512 1 98.12 556 TYR A O 1
ATOM 4396 N N . SER A 1 557 ? -16.922 -0.919 4.016 1 97.06 557 SER A N 1
ATOM 4397 C CA . SER A 1 557 ? -16.344 -2.055 3.297 1 97.06 557 SER A CA 1
ATOM 4398 C C . SER A 1 557 ? -16.047 -3.213 4.242 1 97.06 557 SER A C 1
ATOM 4400 O O . SER A 1 557 ? -15.219 -3.086 5.145 1 97.06 557 SER A O 1
ATOM 4402 N N . ALA A 1 558 ? -16.703 -4.309 4.004 1 95 558 ALA A N 1
ATOM 4403 C CA . ALA A 1 558 ? -16.453 -5.5 4.816 1 95 558 ALA A CA 1
ATOM 4404 C C . ALA A 1 558 ? -15.008 -5.961 4.695 1 95 558 ALA A C 1
ATOM 4406 O O . ALA A 1 558 ? -14.422 -6.457 5.66 1 95 558 ALA A O 1
ATOM 4407 N N . ALA A 1 559 ? -14.477 -5.789 3.576 1 94.56 559 ALA A N 1
ATOM 4408 C CA . ALA A 1 559 ? -13.094 -6.188 3.338 1 94.56 559 ALA A CA 1
ATOM 4409 C C . ALA A 1 559 ? -12.125 -5.352 4.18 1 94.56 559 ALA A C 1
ATOM 4411 O O . ALA A 1 559 ? -11.188 -5.887 4.773 1 94.56 559 ALA A O 1
ATOM 4412 N N . VAL A 1 560 ? -12.32 -4.066 4.219 1 96.5 560 VAL A N 1
ATOM 4413 C CA . VAL A 1 560 ? -11.461 -3.184 5.004 1 96.5 560 VAL A CA 1
ATOM 4414 C C . VAL A 1 560 ? -11.586 -3.525 6.488 1 96.5 560 VAL A C 1
ATOM 4416 O O . VAL A 1 560 ? -10.578 -3.59 7.203 1 96.5 560 VAL A O 1
ATOM 4419 N N . GLU A 1 561 ? -12.797 -3.705 6.902 1 95.94 561 GLU A N 1
ATOM 4420 C CA . GLU A 1 561 ? -13.016 -4.074 8.297 1 95.94 561 GLU A CA 1
ATOM 4421 C C . GLU A 1 561 ? -12.281 -5.363 8.648 1 95.94 561 GLU A C 1
ATOM 4423 O O . GLU A 1 561 ? -11.625 -5.445 9.688 1 95.94 561 GLU A O 1
ATOM 4428 N N . ALA A 1 562 ? -12.422 -6.355 7.766 1 94.81 562 ALA A N 1
ATOM 4429 C CA . ALA A 1 562 ? -11.758 -7.637 8 1 94.81 562 ALA A CA 1
ATOM 4430 C C . ALA A 1 562 ? -10.242 -7.473 8.023 1 94.81 562 ALA A C 1
ATOM 4432 O O . ALA A 1 562 ? -9.562 -8.047 8.875 1 94.81 562 ALA A O 1
ATOM 4433 N N . TYR A 1 563 ? -9.727 -6.738 7.145 1 96.12 563 TYR A N 1
ATOM 4434 C CA . TYR A 1 563 ? -8.297 -6.48 7.066 1 96.12 563 TYR A CA 1
ATOM 4435 C C . TYR A 1 563 ? -7.793 -5.801 8.336 1 96.12 563 TYR A C 1
ATOM 4437 O O . TYR A 1 563 ? -6.777 -6.207 8.906 1 96.12 563 TYR A O 1
ATOM 4445 N N . GLN A 1 564 ? -8.461 -4.766 8.75 1 95.38 564 GLN A N 1
ATOM 4446 C CA . GLN A 1 564 ? -8.055 -4.012 9.93 1 95.38 564 GLN A CA 1
ATOM 4447 C C . GLN A 1 564 ? -8.125 -4.875 11.188 1 95.38 564 GLN A C 1
ATOM 4449 O O . GLN A 1 564 ? -7.305 -4.727 12.094 1 95.38 564 GLN A O 1
ATOM 4454 N N . ALA A 1 565 ? -9.078 -5.707 11.258 1 90.75 565 ALA A N 1
ATOM 4455 C CA . ALA A 1 565 ? -9.234 -6.594 12.406 1 90.75 565 ALA A CA 1
ATOM 4456 C C . ALA A 1 565 ? -8.055 -7.555 12.516 1 90.75 565 ALA A C 1
ATOM 4458 O O . ALA A 1 565 ? -7.672 -7.949 13.625 1 90.75 565 ALA A O 1
ATOM 4459 N N . ASN A 1 566 ? -7.504 -7.922 11.414 1 82.06 566 ASN A N 1
ATOM 4460 C CA . ASN A 1 566 ? -6.379 -8.852 11.398 1 82.06 566 ASN A CA 1
ATOM 4461 C C . ASN A 1 566 ? -5.047 -8.125 11.562 1 82.06 566 ASN A C 1
ATOM 4463 O O . ASN A 1 566 ? -4.078 -8.695 12.062 1 82.06 566 ASN A O 1
ATOM 4467 N N . ALA A 1 567 ? -4.918 -6.961 11.039 1 65.75 567 ALA A N 1
ATOM 4468 C CA . ALA A 1 567 ? -3.697 -6.168 11.156 1 65.75 567 ALA A CA 1
ATOM 4469 C C . ALA A 1 567 ? -3.475 -5.715 12.602 1 65.75 567 ALA A C 1
ATOM 4471 O O . ALA A 1 567 ? -2.338 -5.668 13.07 1 65.75 567 ALA A O 1
ATOM 4472 N N . TYR A 1 568 ? -4.492 -5.191 13.234 1 50.41 568 TYR A N 1
ATOM 4473 C CA . TYR A 1 568 ? -4.398 -4.699 14.602 1 50.41 568 TYR A CA 1
ATOM 4474 C C . TYR A 1 568 ? -4.234 -5.852 15.586 1 50.41 568 TYR A C 1
ATOM 4476 O O . TYR A 1 568 ? -3.873 -5.637 16.75 1 50.41 568 TYR A O 1
ATOM 4484 N N . ARG A 1 569 ? -4.613 -7.105 15.172 1 45.31 569 ARG A N 1
ATOM 4485 C CA . ARG A 1 569 ? -4.324 -8.219 16.078 1 45.31 569 ARG A CA 1
ATOM 4486 C C . ARG A 1 569 ? -2.848 -8.594 16.031 1 45.31 569 ARG A C 1
ATOM 4488 O O . ARG A 1 569 ? -2.391 -9.445 16.797 1 45.31 569 ARG A O 1
ATOM 4495 N N . ARG A 1 570 ? -2.123 -8.133 15.086 1 37.44 570 ARG A N 1
ATOM 4496 C CA . ARG A 1 570 ? -0.697 -8.43 15.18 1 37.44 570 ARG A CA 1
ATOM 4497 C C . ARG A 1 570 ? 0.017 -7.41 16.062 1 37.44 570 ARG A C 1
ATOM 4499 O O . ARG A 1 570 ? -0.293 -6.219 16.016 1 37.44 570 ARG A O 1
ATOM 4506 N N . MET B 1 1 ? 2.688 -71.688 55.531 1 28.12 1 MET B N 1
ATOM 4507 C CA . MET B 1 1 ? 3.908 -71.438 54.75 1 28.12 1 MET B CA 1
ATOM 4508 C C . MET B 1 1 ? 3.594 -70.75 53.438 1 28.12 1 MET B C 1
ATOM 4510 O O . MET B 1 1 ? 4.445 -70.688 52.562 1 28.12 1 MET B O 1
ATOM 4514 N N . HIS B 1 2 ? 2.332 -70.438 53.125 1 29.88 2 HIS B N 1
ATOM 4515 C CA . HIS B 1 2 ? 1.756 -70.062 51.844 1 29.88 2 HIS B CA 1
ATOM 4516 C C . HIS B 1 2 ? 2.291 -68.75 51.312 1 29.88 2 HIS B C 1
ATOM 4518 O O . HIS B 1 2 ? 1.997 -67.688 51.875 1 29.88 2 HIS B O 1
ATOM 4524 N N . GLN B 1 3 ? 3.537 -68.812 50.812 1 30.05 3 GLN B N 1
ATOM 4525 C CA . GLN B 1 3 ? 4.348 -67.75 50.219 1 30.05 3 GLN B CA 1
ATOM 4526 C C . GLN B 1 3 ? 3.68 -67.25 48.938 1 30.05 3 GLN B C 1
ATOM 4528 O O . GLN B 1 3 ? 3.395 -67.938 48 1 30.05 3 GLN B O 1
ATOM 4533 N N . TYR B 1 4 ? 2.732 -66.312 49.156 1 30.62 4 TYR B N 1
ATOM 4534 C CA . TYR B 1 4 ? 2.053 -65.562 48.094 1 30.62 4 TYR B CA 1
ATOM 4535 C C . TYR B 1 4 ? 3.059 -64.938 47.125 1 30.62 4 TYR B C 1
ATOM 4537 O O . TYR B 1 4 ? 3.922 -64.125 47.562 1 30.62 4 TYR B O 1
ATOM 4545 N N . LEU B 1 5 ? 3.484 -65.688 46.094 1 28.12 5 LEU B N 1
ATOM 4546 C CA . LEU B 1 5 ? 4.316 -65.312 44.969 1 28.12 5 LEU B CA 1
ATOM 4547 C C . LEU B 1 5 ? 3.705 -64.062 44.25 1 28.12 5 LEU B C 1
ATOM 4549 O O . LEU B 1 5 ? 2.59 -64.188 43.75 1 28.12 5 LEU B O 1
ATOM 4553 N N . LEU B 1 6 ? 3.875 -62.875 44.844 1 29 6 LEU B N 1
ATOM 4554 C CA . LEU B 1 6 ? 3.443 -61.656 44.156 1 29 6 LEU B CA 1
ATOM 4555 C C . LEU B 1 6 ? 4.109 -61.531 42.781 1 29 6 LEU B C 1
ATOM 4557 O O . LEU B 1 6 ? 5.336 -61.594 42.688 1 29 6 LEU B O 1
ATOM 4561 N N . ALA B 1 7 ? 3.441 -62.031 41.688 1 25.42 7 ALA B N 1
ATOM 4562 C CA . ALA B 1 7 ? 3.799 -61.906 40.281 1 25.42 7 ALA B CA 1
ATOM 4563 C C . ALA B 1 7 ? 4.098 -60.438 39.906 1 25.42 7 ALA B C 1
ATOM 4565 O O . ALA B 1 7 ? 3.26 -59.562 40.094 1 25.42 7 ALA B O 1
ATOM 4566 N N . ALA B 1 8 ? 5.344 -60.031 39.812 1 27.17 8 ALA B N 1
ATOM 4567 C CA . ALA B 1 8 ? 5.93 -58.781 39.312 1 27.17 8 ALA B CA 1
ATOM 4568 C C . ALA B 1 8 ? 5.496 -58.531 37.875 1 27.17 8 ALA B C 1
ATOM 4570 O O . ALA B 1 8 ? 5.77 -59.312 36.969 1 27.17 8 ALA B O 1
ATOM 4571 N N . SER B 1 9 ? 4.289 -58 37.781 1 25.59 9 SER B N 1
ATOM 4572 C CA . SER B 1 9 ? 3.865 -57.562 36.469 1 25.59 9 SER B CA 1
ATOM 4573 C C . SER B 1 9 ? 4.883 -56.625 35.812 1 25.59 9 SER B C 1
ATOM 4575 O O . SER B 1 9 ? 5.238 -55.594 36.406 1 25.59 9 SER B O 1
ATOM 4577 N N . ALA B 1 10 ? 5.863 -57.219 35.125 1 30.5 10 ALA B N 1
ATOM 4578 C CA . ALA B 1 10 ? 6.762 -56.438 34.25 1 30.5 10 ALA B CA 1
ATOM 4579 C C . ALA B 1 10 ? 5.977 -55.531 33.344 1 30.5 10 ALA B C 1
ATOM 4581 O O . ALA B 1 10 ? 5.25 -56 32.469 1 30.5 10 ALA B O 1
ATOM 4582 N N . LEU B 1 11 ? 5.512 -54.438 33.844 1 32.19 11 LEU B N 1
ATOM 4583 C CA . LEU B 1 11 ? 5.02 -53.406 32.938 1 32.19 11 LEU B CA 1
ATOM 4584 C C . LEU B 1 11 ? 6.074 -53.031 31.891 1 32.19 11 LEU B C 1
ATOM 4586 O O . LEU B 1 11 ? 7.152 -52.531 32.25 1 32.19 11 LEU B O 1
ATOM 4590 N N . ALA B 1 12 ? 6.137 -53.938 30.844 1 33.19 12 ALA B N 1
ATOM 4591 C CA . ALA B 1 12 ? 6.867 -53.5 29.641 1 33.19 12 ALA B CA 1
ATOM 4592 C C . ALA B 1 12 ? 6.57 -52.062 29.297 1 33.19 12 ALA B C 1
ATOM 4594 O O . ALA B 1 12 ? 5.434 -51.688 28.984 1 33.19 12 ALA B O 1
ATOM 4595 N N . LEU B 1 13 ? 7.336 -51.156 29.984 1 33.72 13 LEU B N 1
ATOM 4596 C CA . LEU B 1 13 ? 7.383 -49.781 29.484 1 33.72 13 LEU B CA 1
ATOM 4597 C C . LEU B 1 13 ? 7.656 -49.781 27.984 1 33.72 13 LEU B C 1
ATOM 4599 O O . LEU B 1 13 ? 8.727 -50.219 27.531 1 33.72 13 LEU B O 1
ATOM 4603 N N . SER B 1 14 ? 6.68 -50.125 27.234 1 28.11 14 SER B N 1
ATOM 4604 C CA . SER B 1 14 ? 6.879 -49.625 25.875 1 28.11 14 SER B CA 1
ATOM 4605 C C . SER B 1 14 ? 7.359 -48.188 25.859 1 28.11 14 SER B C 1
ATOM 4607 O O . SER B 1 14 ? 6.59 -47.25 26.172 1 28.11 14 SER B O 1
ATOM 4609 N N . ALA B 1 15 ? 8.602 -48.031 26.375 1 37.91 15 ALA B N 1
ATOM 4610 C CA . ALA B 1 15 ? 9.195 -46.75 26.016 1 37.91 15 ALA B CA 1
ATOM 4611 C C . ALA B 1 15 ? 8.93 -46.438 24.547 1 37.91 15 ALA B C 1
ATOM 4613 O O . ALA B 1 15 ? 9.438 -47.094 23.656 1 37.91 15 ALA B O 1
ATOM 4614 N N . THR B 1 16 ? 7.758 -45.969 24.281 1 37 16 THR B N 1
ATOM 4615 C CA . THR B 1 16 ? 7.633 -45.281 23 1 37 16 THR B CA 1
ATOM 4616 C C . THR B 1 16 ? 8.922 -44.562 22.656 1 37 16 THR B C 1
ATOM 4618 O O . THR B 1 16 ? 9.289 -43.594 23.328 1 37 16 THR B O 1
ATOM 4621 N N . THR B 1 17 ? 9.883 -45.219 22.375 1 40.72 17 THR B N 1
ATOM 4622 C CA . THR B 1 17 ? 11.023 -44.469 21.859 1 40.72 17 THR B CA 1
ATOM 4623 C C . THR B 1 17 ? 10.57 -43.375 20.891 1 40.72 17 THR B C 1
ATOM 4625 O O . THR B 1 17 ? 9.914 -43.688 19.891 1 40.72 17 THR B O 1
ATOM 4628 N N . ALA B 1 18 ? 10.422 -42.281 21.516 1 51.28 18 ALA B N 1
ATOM 4629 C CA . ALA B 1 18 ? 10.312 -41.031 20.734 1 51.28 18 ALA B CA 1
ATOM 4630 C C . ALA B 1 18 ? 11.281 -41.062 19.547 1 51.28 18 ALA B C 1
ATOM 4632 O O . ALA B 1 18 ? 12.492 -40.938 19.734 1 51.28 18 ALA B O 1
ATOM 4633 N N . GLN B 1 19 ? 11.031 -41.969 18.531 1 56.53 19 GLN B N 1
ATOM 4634 C CA . GLN B 1 19 ? 11.875 -41.906 17.344 1 56.53 19 GLN B CA 1
ATOM 4635 C C . GLN B 1 19 ? 12.156 -40.469 16.922 1 56.53 19 GLN B C 1
ATOM 4637 O O . GLN B 1 19 ? 11.242 -39.656 16.828 1 56.53 19 GLN B O 1
ATOM 4642 N N . ALA B 1 20 ? 13.359 -40.125 16.734 1 64.56 20 ALA B N 1
ATOM 4643 C CA . ALA B 1 20 ? 13.875 -38.781 16.469 1 64.56 20 ALA B CA 1
ATOM 4644 C C . ALA B 1 20 ? 13.391 -38.281 15.109 1 64.56 20 ALA B C 1
ATOM 4646 O O . ALA B 1 20 ? 13.5 -38.969 14.102 1 64.56 20 ALA B O 1
ATOM 4647 N N . GLN B 1 21 ? 12.586 -37.25 15.062 1 83.94 21 GLN B N 1
ATOM 4648 C CA . GLN B 1 21 ? 12.164 -36.531 13.859 1 83.94 21 GLN B CA 1
ATOM 4649 C C . GLN B 1 21 ? 13.359 -36.219 12.969 1 83.94 21 GLN B C 1
ATOM 4651 O O . GLN B 1 21 ? 14.422 -35.844 13.453 1 83.94 21 GLN B O 1
ATOM 4656 N N . VAL B 1 22 ? 13.148 -36.531 11.641 1 91 22 VAL B N 1
ATOM 4657 C CA . VAL B 1 22 ? 14.188 -36.188 10.664 1 91 22 VAL B CA 1
ATOM 4658 C C . VAL B 1 22 ? 14.336 -34.656 10.578 1 91 22 VAL B C 1
ATOM 4660 O O . VAL B 1 22 ? 13.344 -33.938 10.453 1 91 22 VAL B O 1
ATOM 4663 N N . LYS B 1 23 ? 15.625 -34.125 10.617 1 90.25 23 LYS B N 1
ATOM 4664 C CA . LYS B 1 23 ? 15.883 -32.688 10.562 1 90.25 23 LYS B CA 1
ATOM 4665 C C . LYS B 1 23 ? 15.57 -32.125 9.172 1 90.25 23 LYS B C 1
ATOM 4667 O O . LYS B 1 23 ? 15.875 -32.75 8.164 1 90.25 23 LYS B O 1
ATOM 4672 N N . PRO B 1 24 ? 15.016 -30.922 9.078 1 95.19 24 PRO B N 1
ATOM 4673 C CA . PRO B 1 24 ? 14.883 -30.281 7.762 1 95.19 24 PRO B CA 1
ATOM 4674 C C . PRO B 1 24 ? 16.188 -30.266 6.98 1 95.19 24 PRO B C 1
ATOM 4676 O O . PRO B 1 24 ? 17.25 -30.016 7.559 1 95.19 24 PRO B O 1
ATOM 4679 N N . GLY B 1 25 ? 16.031 -30.562 5.715 1 96.62 25 GLY B N 1
ATOM 4680 C CA . GLY B 1 25 ? 17.234 -30.578 4.883 1 96.62 25 GLY B CA 1
ATOM 4681 C C . GLY B 1 25 ? 17.891 -31.953 4.844 1 96.62 25 GLY B C 1
ATOM 4682 O O . GLY B 1 25 ? 18.812 -32.188 4.051 1 96.62 25 GLY B O 1
ATOM 4683 N N . GLU B 1 26 ? 17.453 -32.812 5.703 1 96.69 26 GLU B N 1
ATOM 4684 C CA . GLU B 1 26 ? 17.969 -34.188 5.73 1 96.69 26 GLU B CA 1
ATOM 4685 C C . GLU B 1 26 ? 16.938 -35.156 5.207 1 96.69 26 GLU B C 1
ATOM 4687 O O . GLU B 1 26 ? 15.727 -34.938 5.328 1 96.69 26 GLU B O 1
ATOM 4692 N N . PRO B 1 27 ? 17.391 -36.406 4.75 1 97.5 27 PRO B N 1
ATOM 4693 C CA . PRO B 1 27 ? 18.766 -36.625 4.293 1 97.5 27 PRO B CA 1
ATOM 4694 C C . PRO B 1 27 ? 19.156 -35.688 3.139 1 97.5 27 PRO B C 1
ATOM 4696 O O . PRO B 1 27 ? 18.281 -35.219 2.418 1 97.5 27 PRO B O 1
ATOM 4699 N N . PRO B 1 28 ? 20.422 -35.469 2.957 1 97.56 28 PRO B N 1
ATOM 4700 C CA . PRO B 1 28 ? 20.844 -34.531 1.908 1 97.56 28 PRO B CA 1
ATOM 4701 C C . PRO B 1 28 ? 20.578 -35.062 0.503 1 97.56 28 PRO B C 1
ATOM 4703 O O . PRO B 1 28 ? 20.469 -36.281 0.312 1 97.56 28 PRO B O 1
ATOM 4706 N N . LEU B 1 29 ? 20.5 -34.156 -0.369 1 98.06 29 LEU B N 1
ATOM 4707 C CA . LEU B 1 29 ? 20.281 -34.5 -1.771 1 98.06 29 LEU B CA 1
ATOM 4708 C C . LEU B 1 29 ? 21.594 -34.469 -2.551 1 98.06 29 LEU B C 1
ATOM 4710 O O . LEU B 1 29 ? 22.5 -33.719 -2.217 1 98.06 29 LEU B O 1
ATOM 4714 N N . THR B 1 30 ? 21.672 -35.281 -3.572 1 97.75 30 THR B N 1
ATOM 4715 C CA . THR B 1 30 ? 22.766 -35.125 -4.523 1 97.75 30 THR B CA 1
ATOM 4716 C C . THR B 1 30 ? 22.531 -33.938 -5.438 1 97.75 30 THR B C 1
ATOM 4718 O O . THR B 1 30 ? 21.406 -33.469 -5.605 1 97.75 30 THR B O 1
ATOM 4721 N N . PRO B 1 31 ? 23.609 -33.5 -6.031 1 96.25 31 PRO B N 1
ATOM 4722 C CA . PRO B 1 31 ? 23.438 -32.438 -7.016 1 96.25 31 PRO B CA 1
ATOM 4723 C C . PRO B 1 31 ? 22.516 -32.844 -8.164 1 96.25 31 PRO B C 1
ATOM 4725 O O . PRO B 1 31 ? 21.734 -32 -8.656 1 96.25 31 PRO B O 1
ATOM 4728 N N . THR B 1 32 ? 22.547 -34.062 -8.539 1 96 32 THR B N 1
ATOM 4729 C CA . THR B 1 32 ? 21.719 -34.594 -9.625 1 96 32 THR B CA 1
ATOM 4730 C C . THR B 1 32 ? 20.234 -34.5 -9.258 1 96 32 THR B C 1
ATOM 4732 O O . THR B 1 32 ? 19.406 -34.062 -10.055 1 96 32 THR B O 1
ATOM 4735 N N . THR B 1 33 ? 19.938 -34.906 -8.07 1 96.38 33 THR B N 1
ATOM 4736 C CA . THR B 1 33 ? 18.562 -34.875 -7.613 1 96.38 33 THR B CA 1
ATOM 4737 C C . THR B 1 33 ? 18.078 -33.438 -7.469 1 96.38 33 THR B C 1
ATOM 4739 O O . THR B 1 33 ? 16.922 -33.125 -7.793 1 96.38 33 THR B O 1
ATOM 4742 N N . GLN B 1 34 ? 18.938 -32.625 -7.043 1 94.88 34 GLN B N 1
ATOM 4743 C CA . GLN B 1 34 ? 18.562 -31.234 -6.773 1 94.88 34 GLN B CA 1
ATOM 4744 C C . GLN B 1 34 ? 18.312 -30.484 -8.07 1 94.88 34 GLN B C 1
ATOM 4746 O O . GLN B 1 34 ? 17.562 -29.484 -8.078 1 94.88 34 GLN B O 1
ATOM 4751 N N . GLU B 1 35 ? 18.859 -30.906 -9.086 1 94.38 35 GLU B N 1
ATOM 4752 C CA . GLU B 1 35 ? 18.734 -30.234 -10.375 1 94.38 35 GLU B CA 1
ATOM 4753 C C . GLU B 1 35 ? 17.469 -30.672 -11.102 1 94.38 35 GLU B C 1
ATOM 4755 O O . GLU B 1 35 ? 17.422 -31.766 -11.664 1 94.38 35 GLU B O 1
ATOM 4760 N N . SER B 1 36 ? 16.5 -29.844 -11.117 1 95 36 SER B N 1
ATOM 4761 C CA . SER B 1 36 ? 15.289 -30.094 -11.891 1 95 36 SER B CA 1
ATOM 4762 C C . SER B 1 36 ? 15.344 -29.406 -13.25 1 95 36 SER B C 1
ATOM 4764 O O . SER B 1 36 ? 15.547 -28.188 -13.328 1 95 36 SER B O 1
ATOM 4766 N N . GLY B 1 37 ? 15.07 -30.172 -14.305 1 95.31 37 GLY B N 1
ATOM 4767 C CA . GLY B 1 37 ? 15.148 -29.641 -15.656 1 95.31 37 GLY B CA 1
ATOM 4768 C C . GLY B 1 37 ? 16.578 -29.438 -16.141 1 95.31 37 GLY B C 1
ATOM 4769 O O . GLY B 1 37 ? 17.422 -30.312 -15.969 1 95.31 37 GLY B O 1
ATOM 4770 N N . GLY B 1 38 ? 16.797 -28.375 -16.859 1 94.31 38 GLY B N 1
ATOM 4771 C CA . GLY B 1 38 ? 18.109 -28.141 -17.453 1 94.31 38 GLY B CA 1
ATOM 4772 C C . GLY B 1 38 ? 18.344 -28.969 -18.703 1 94.31 38 GLY B C 1
ATOM 4773 O O . GLY B 1 38 ? 17.422 -29.578 -19.25 1 94.31 38 GLY B O 1
ATOM 4774 N N . PRO B 1 39 ? 19.594 -28.844 -19.172 1 93.94 39 PRO B N 1
ATOM 4775 C CA . PRO B 1 39 ? 19.922 -29.672 -20.344 1 93.94 39 PRO B CA 1
ATOM 4776 C C . PRO B 1 39 ? 19.766 -31.172 -20.062 1 93.94 39 PRO B C 1
ATOM 4778 O O . PRO B 1 39 ? 20.156 -31.656 -19 1 93.94 39 PRO B O 1
ATOM 4781 N N . ILE B 1 40 ? 19.156 -31.859 -20.969 1 93.81 40 ILE B N 1
ATOM 4782 C CA . ILE B 1 40 ? 18.984 -33.312 -20.812 1 93.81 40 ILE B CA 1
ATOM 4783 C C . ILE B 1 40 ? 19.531 -34.031 -22.031 1 93.81 40 ILE B C 1
ATOM 4785 O O . ILE B 1 40 ? 19.594 -33.438 -23.125 1 93.81 40 ILE B O 1
ATOM 4789 N N . SER B 1 41 ? 19.922 -35.25 -21.875 1 94.69 41 SER B N 1
ATOM 4790 C CA . SER B 1 41 ? 20.453 -36.031 -22.969 1 94.69 41 SER B CA 1
ATOM 4791 C C . SER B 1 41 ? 19.359 -36.375 -23.984 1 94.69 41 SER B C 1
ATOM 4793 O O . SER B 1 41 ? 18.172 -36.375 -23.641 1 94.69 41 SER B O 1
ATOM 4795 N N . PRO B 1 42 ? 19.797 -36.625 -25.188 1 95.81 42 PRO B N 1
ATOM 4796 C CA . PRO B 1 42 ? 18.812 -37.031 -26.203 1 95.81 42 PRO B CA 1
ATOM 4797 C C . PRO B 1 42 ? 18.031 -38.281 -25.812 1 95.81 42 PRO B C 1
ATOM 4799 O O . PRO B 1 42 ? 16.844 -38.406 -26.125 1 95.81 42 PRO B O 1
ATOM 4802 N N . GLU B 1 43 ? 18.719 -39.219 -25.125 1 96.31 43 GLU B N 1
ATOM 4803 C CA . GLU B 1 43 ? 18.062 -40.438 -24.672 1 96.31 43 GLU B CA 1
ATOM 4804 C C . GLU B 1 43 ? 16.922 -40.125 -23.703 1 96.31 43 GLU B C 1
ATOM 4806 O O . GLU B 1 43 ? 15.859 -40.719 -23.781 1 96.31 43 GLU B O 1
ATOM 4811 N N . ARG B 1 44 ? 17.141 -39.25 -22.875 1 96.31 44 ARG B N 1
ATOM 4812 C CA . ARG B 1 44 ? 16.109 -38.844 -21.906 1 96.31 44 ARG B CA 1
ATOM 4813 C C . ARG B 1 44 ? 15.016 -38.031 -22.578 1 96.31 44 ARG B C 1
ATOM 4815 O O . ARG B 1 44 ? 13.828 -38.25 -22.312 1 96.31 44 ARG B O 1
ATOM 4822 N N . ALA B 1 45 ? 15.445 -37.125 -23.438 1 95.81 45 ALA B N 1
ATOM 4823 C CA . ALA B 1 45 ? 14.5 -36.281 -24.141 1 95.81 45 ALA B CA 1
ATOM 4824 C C . ALA B 1 45 ? 13.547 -37.094 -25 1 95.81 45 ALA B C 1
ATOM 4826 O O . ALA B 1 45 ? 12.438 -36.625 -25.312 1 95.81 45 ALA B O 1
ATOM 4827 N N . ALA B 1 46 ? 13.969 -38.281 -25.328 1 97.56 46 ALA B N 1
ATOM 4828 C CA . ALA B 1 46 ? 13.188 -39.125 -26.234 1 97.56 46 ALA B CA 1
ATOM 4829 C C . ALA B 1 46 ? 12.133 -39.906 -25.469 1 97.56 46 ALA B C 1
ATOM 4831 O O . ALA B 1 46 ? 11.25 -40.531 -26.078 1 97.56 46 ALA B O 1
ATOM 4832 N N . LEU B 1 47 ? 12.18 -39.875 -24.188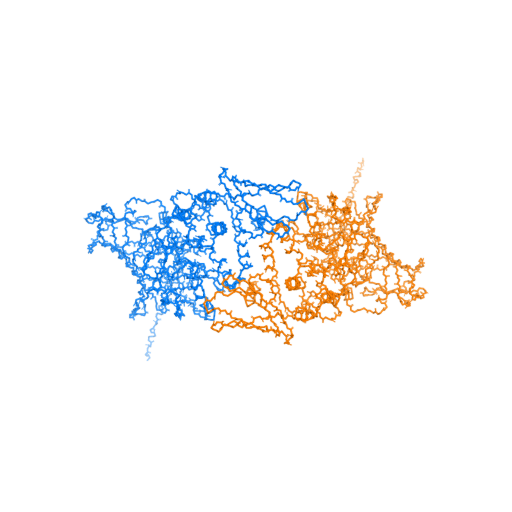 1 98 47 LEU B N 1
ATOM 4833 C CA . LEU B 1 47 ? 11.266 -40.656 -23.375 1 98 47 LEU B CA 1
ATOM 4834 C C . LEU B 1 47 ? 9.938 -39.938 -23.188 1 98 47 LEU B C 1
ATOM 4836 O O . LEU B 1 47 ? 9.914 -38.719 -23.016 1 98 47 LEU B O 1
ATOM 4840 N N . HIS B 1 48 ? 8.883 -40.688 -23.25 1 97.88 48 HIS B N 1
ATOM 4841 C CA . HIS B 1 48 ? 7.539 -40.219 -22.938 1 97.88 48 HIS B CA 1
ATOM 4842 C C . HIS B 1 48 ? 6.887 -41.125 -21.875 1 97.88 48 HIS B C 1
ATOM 4844 O O . HIS B 1 48 ? 6.832 -42.344 -22.031 1 97.88 48 HIS B O 1
ATOM 4850 N N . LEU B 1 49 ? 6.473 -40.531 -20.844 1 98.38 49 LEU B N 1
ATOM 4851 C CA . LEU B 1 49 ? 5.781 -41.25 -19.781 1 98.38 49 LEU B CA 1
ATOM 4852 C C . LEU B 1 49 ? 4.289 -41.344 -20.062 1 98.38 49 LEU B C 1
ATOM 4854 O O . LEU B 1 49 ? 3.549 -40.406 -19.844 1 98.38 49 LEU B O 1
ATOM 4858 N N . ASP B 1 50 ? 3.812 -42.5 -20.484 1 98.5 50 ASP B N 1
ATOM 4859 C CA . ASP B 1 50 ? 2.41 -42.688 -20.844 1 98.5 50 ASP B CA 1
ATOM 4860 C C . ASP B 1 50 ? 1.539 -42.812 -19.594 1 98.5 50 ASP B C 1
ATOM 4862 O O . ASP B 1 50 ? 0.454 -42.219 -19.531 1 98.5 50 ASP B O 1
ATOM 4866 N N . HIS B 1 51 ? 2.049 -43.531 -18.688 1 98.75 51 HIS B N 1
ATOM 4867 C CA . HIS B 1 51 ? 1.268 -43.844 -17.484 1 98.75 51 HIS B CA 1
ATOM 4868 C C . HIS B 1 51 ? 2.174 -44.062 -16.281 1 98.75 51 HIS B C 1
ATOM 4870 O O . HIS B 1 51 ? 3.201 -44.75 -16.391 1 98.75 51 HIS B O 1
ATOM 4876 N N . ALA B 1 52 ? 1.863 -43.469 -15.195 1 98.88 52 ALA B N 1
ATOM 4877 C CA . ALA B 1 52 ? 2.492 -43.719 -13.906 1 98.88 52 ALA B CA 1
ATOM 4878 C C . ALA B 1 52 ? 1.475 -44.25 -12.898 1 98.88 52 ALA B C 1
ATOM 4880 O O . ALA B 1 52 ? 0.582 -43.531 -12.469 1 98.88 52 ALA B O 1
ATOM 4881 N N . ASP B 1 53 ? 1.55 -45.438 -12.594 1 98.88 53 ASP B N 1
ATOM 4882 C CA . ASP B 1 53 ? 0.777 -46.062 -11.523 1 98.88 53 ASP B CA 1
ATOM 4883 C C . ASP B 1 53 ? 1.594 -46.156 -10.234 1 98.88 53 ASP B C 1
ATOM 4885 O O . ASP B 1 53 ? 2.514 -46.969 -10.133 1 98.88 53 ASP B O 1
ATOM 4889 N N . LEU B 1 54 ? 1.258 -45.344 -9.281 1 98.94 54 LEU B N 1
ATOM 4890 C CA . LEU B 1 54 ? 2.064 -45.156 -8.078 1 98.94 54 LEU B CA 1
ATOM 4891 C C . LEU B 1 54 ? 1.316 -45.656 -6.844 1 98.94 54 LEU B C 1
ATOM 4893 O O . LEU B 1 54 ? 0.26 -45.125 -6.5 1 98.94 54 LEU B O 1
ATOM 4897 N N . ALA B 1 55 ? 1.81 -46.625 -6.223 1 98.88 55 ALA B N 1
ATOM 4898 C CA . ALA B 1 55 ? 1.334 -47.062 -4.914 1 98.88 55 ALA B CA 1
ATOM 4899 C C . ALA B 1 55 ? 2.311 -46.656 -3.812 1 98.88 55 ALA B C 1
ATOM 4901 O O . ALA B 1 55 ? 3.438 -47.156 -3.76 1 98.88 55 ALA B O 1
ATOM 4902 N N . ILE B 1 56 ? 1.88 -45.781 -2.951 1 98.94 56 ILE B N 1
ATOM 4903 C CA . ILE B 1 56 ? 2.766 -45.25 -1.933 1 98.94 56 ILE B CA 1
ATOM 4904 C C . ILE B 1 56 ? 2.141 -45.438 -0.551 1 98.94 56 ILE B C 1
ATOM 4906 O O . ILE B 1 56 ? 1.025 -44.969 -0.302 1 98.94 56 ILE B O 1
ATOM 4910 N N . GLU B 1 57 ? 2.797 -46.062 0.341 1 98.81 57 GLU B N 1
ATOM 4911 C CA . GLU B 1 57 ? 2.43 -46.125 1.754 1 98.81 57 GLU B CA 1
ATOM 4912 C C . GLU B 1 57 ? 3.238 -45.094 2.562 1 98.81 57 GLU B C 1
ATOM 4914 O O . GLU B 1 57 ? 4.465 -45.062 2.457 1 98.81 57 GLU B O 1
ATOM 4919 N N . VAL B 1 58 ? 2.51 -44.344 3.346 1 98.81 58 VAL B N 1
ATOM 4920 C CA . VAL B 1 58 ? 3.15 -43.281 4.109 1 98.81 58 VAL B CA 1
ATOM 4921 C C . VAL B 1 58 ? 3.137 -43.625 5.594 1 98.81 58 VAL B C 1
ATOM 4923 O O . VAL B 1 58 ? 2.098 -44 6.145 1 98.81 58 VAL B O 1
ATOM 4926 N N . PHE B 1 59 ? 4.301 -43.469 6.223 1 98.12 59 PHE B N 1
ATOM 4927 C CA . PHE B 1 59 ? 4.469 -43.75 7.645 1 98.12 59 PHE B CA 1
ATOM 4928 C C . PHE B 1 59 ? 4.832 -42.469 8.398 1 98.12 59 PHE B C 1
ATOM 4930 O O . PHE B 1 59 ? 6.012 -42.188 8.625 1 98.12 59 PHE B O 1
ATOM 4937 N N . PRO B 1 60 ? 3.801 -41.812 8.852 1 97.44 60 PRO B N 1
ATOM 4938 C CA . PRO B 1 60 ? 4.082 -40.531 9.508 1 97.44 60 PRO B CA 1
ATOM 4939 C C . PRO B 1 60 ? 4.953 -40.688 10.758 1 97.44 60 PRO B C 1
ATOM 4941 O O . PRO B 1 60 ? 5.816 -39.844 11.016 1 97.44 60 PRO B O 1
ATOM 4944 N N . ALA B 1 61 ? 4.793 -41.688 11.492 1 95.5 61 ALA B N 1
ATOM 4945 C CA . ALA B 1 61 ? 5.488 -41.875 12.766 1 95.5 61 ALA B CA 1
ATOM 4946 C C . ALA B 1 61 ? 6.992 -41.969 12.555 1 95.5 61 ALA B C 1
ATOM 4948 O O . ALA B 1 61 ? 7.781 -41.5 13.375 1 95.5 61 ALA B O 1
ATOM 4949 N N . THR B 1 62 ? 7.363 -42.594 11.469 1 96.62 62 THR B N 1
ATOM 4950 C CA . THR B 1 62 ? 8.789 -42.812 11.211 1 96.62 62 THR B CA 1
ATOM 4951 C C . THR B 1 62 ? 9.258 -41.906 10.078 1 96.62 62 THR B C 1
ATOM 4953 O O . THR B 1 62 ? 10.438 -41.938 9.703 1 96.62 62 THR B O 1
ATOM 4956 N N . GLN B 1 63 ? 8.352 -41.156 9.547 1 98 63 GLN B N 1
ATOM 4957 C CA . GLN B 1 63 ? 8.633 -40.219 8.453 1 98 63 GLN B CA 1
ATOM 4958 C C . GLN B 1 63 ? 9.289 -40.938 7.281 1 98 63 GLN B C 1
ATOM 4960 O O . GLN B 1 63 ? 10.312 -40.5 6.762 1 98 63 GLN B O 1
ATOM 4965 N N . ARG B 1 64 ? 8.695 -42 6.91 1 98.31 64 ARG B N 1
ATOM 4966 C CA . ARG B 1 64 ? 9.18 -42.844 5.824 1 98.31 64 ARG B CA 1
ATOM 4967 C C . ARG B 1 64 ? 8.062 -43.156 4.824 1 98.31 64 ARG B C 1
ATOM 4969 O O . ARG B 1 64 ? 6.883 -42.938 5.121 1 98.31 64 ARG B O 1
ATOM 4976 N N . ILE B 1 65 ? 8.5 -43.625 3.611 1 98.75 65 ILE B N 1
ATOM 4977 C CA . ILE B 1 65 ? 7.531 -44.156 2.656 1 98.75 65 ILE B CA 1
ATOM 4978 C C . ILE B 1 65 ? 8.008 -45.5 2.121 1 98.75 65 ILE B C 1
ATOM 4980 O O . ILE B 1 65 ? 9.203 -45.812 2.191 1 98.75 65 ILE B O 1
ATOM 4984 N N . ALA B 1 66 ? 7.133 -46.25 1.696 1 98.81 66 ALA B N 1
ATOM 4985 C CA . ALA B 1 66 ? 7.32 -47.469 0.888 1 98.81 66 ALA B CA 1
ATOM 4986 C C . ALA B 1 66 ? 6.426 -47.438 -0.349 1 98.81 66 ALA B C 1
ATOM 4988 O O . ALA B 1 66 ? 5.262 -47.031 -0.273 1 98.81 66 ALA B O 1
ATOM 4989 N N . ALA B 1 67 ? 7.055 -47.875 -1.526 1 98.88 67 ALA B N 1
ATOM 4990 C CA . ALA B 1 67 ? 6.246 -47.625 -2.717 1 98.88 67 ALA B CA 1
ATOM 4991 C C . ALA B 1 67 ? 6.586 -48.625 -3.832 1 98.88 67 ALA B C 1
ATOM 4993 O O . ALA B 1 67 ? 7.664 -49.219 -3.832 1 98.88 67 ALA B O 1
ATOM 4994 N N . ILE B 1 68 ? 5.676 -48.781 -4.691 1 98.88 68 ILE B N 1
ATOM 4995 C CA . ILE B 1 68 ? 5.828 -49.469 -5.977 1 98.88 68 ILE B CA 1
ATOM 4996 C C . ILE B 1 68 ? 5.332 -48.562 -7.098 1 98.88 68 ILE B C 1
ATOM 4998 O O . ILE B 1 68 ? 4.188 -48.094 -7.074 1 98.88 68 ILE B O 1
ATOM 5002 N N . ALA B 1 69 ? 6.203 -48.344 -8.023 1 98.94 69 ALA B N 1
ATOM 5003 C CA . ALA B 1 69 ? 5.832 -47.562 -9.211 1 98.94 69 ALA B CA 1
ATOM 5004 C C . ALA B 1 69 ? 5.828 -48.469 -10.461 1 98.94 69 ALA B C 1
ATOM 5006 O O . ALA B 1 69 ? 6.781 -49.188 -10.703 1 98.94 69 ALA B O 1
ATOM 5007 N N . THR B 1 70 ? 4.766 -48.406 -11.148 1 98.94 70 THR B N 1
ATOM 5008 C CA . THR B 1 70 ? 4.695 -49 -12.477 1 98.94 70 THR B CA 1
ATOM 5009 C C . THR B 1 70 ? 4.586 -47.938 -13.555 1 98.94 70 THR B C 1
ATOM 5011 O O . THR B 1 70 ? 3.559 -47.25 -13.664 1 98.94 70 THR B O 1
ATOM 5014 N N . LEU B 1 71 ? 5.641 -47.844 -14.32 1 98.88 71 LEU B N 1
ATOM 5015 C CA . LEU B 1 71 ? 5.738 -46.812 -15.344 1 98.88 71 LEU B CA 1
ATOM 5016 C C . LEU B 1 71 ? 5.629 -47.406 -16.734 1 98.88 71 LEU B C 1
ATOM 5018 O O . LEU B 1 71 ? 6.344 -48.375 -17.062 1 98.88 71 LEU B O 1
ATOM 5022 N N . THR B 1 72 ? 4.703 -46.906 -17.484 1 98.81 72 THR B N 1
ATOM 5023 C CA . THR B 1 72 ? 4.684 -47.188 -18.922 1 98.81 72 THR B CA 1
ATOM 5024 C C . THR B 1 72 ? 5.383 -46.094 -19.703 1 98.81 72 THR B C 1
ATOM 5026 O O . THR B 1 72 ? 4.945 -44.938 -19.672 1 98.81 72 THR B O 1
ATOM 5029 N N . ILE B 1 73 ? 6.449 -46.469 -20.438 1 98.44 73 ILE B N 1
ATOM 5030 C CA . ILE B 1 73 ? 7.309 -45.469 -21.078 1 98.44 73 ILE B CA 1
ATOM 5031 C C . ILE B 1 73 ? 7.453 -45.812 -22.562 1 98.44 73 ILE B C 1
ATOM 5033 O O . ILE B 1 73 ? 7.664 -46.969 -22.922 1 98.44 73 ILE B O 1
ATOM 5037 N N . THR B 1 74 ? 7.289 -44.844 -23.375 1 98.5 74 THR B N 1
ATOM 5038 C CA . THR B 1 74 ? 7.594 -44.906 -24.797 1 98.5 74 THR B CA 1
ATOM 5039 C C . THR B 1 74 ? 8.859 -44.125 -25.125 1 98.5 74 THR B C 1
ATOM 5041 O O . THR B 1 74 ? 9.125 -43.094 -24.516 1 98.5 74 THR B O 1
ATOM 5044 N N . SER B 1 75 ? 9.656 -44.625 -26.047 1 98.12 75 SER B N 1
ATOM 5045 C CA . SER B 1 75 ? 10.844 -43.906 -26.5 1 98.12 75 SER B CA 1
ATOM 5046 C C . SER B 1 75 ? 10.773 -43.594 -27.984 1 98.12 75 SER B C 1
ATOM 5048 O O . SER B 1 75 ? 10.445 -44.469 -28.797 1 98.12 75 SER B O 1
ATOM 5050 N N . ALA B 1 76 ? 11.109 -42.438 -28.312 1 98.06 76 ALA B N 1
ATOM 5051 C CA . ALA B 1 76 ? 11.102 -42.031 -29.703 1 98.06 76 ALA B CA 1
ATOM 5052 C C . ALA B 1 76 ? 12.312 -42.562 -30.453 1 98.06 76 ALA B C 1
ATOM 5054 O O . ALA B 1 76 ? 12.32 -42.625 -31.688 1 98.06 76 ALA B O 1
ATOM 5055 N N . ILE B 1 77 ? 13.367 -43 -29.719 1 98.19 77 ILE B N 1
ATOM 5056 C CA . ILE B 1 77 ? 14.555 -43.594 -30.312 1 98.19 77 ILE B CA 1
ATOM 5057 C C . ILE B 1 77 ? 14.82 -44.938 -29.688 1 98.19 77 ILE B C 1
ATOM 5059 O O . ILE B 1 77 ? 14.242 -45.281 -28.656 1 98.19 77 ILE B O 1
ATOM 5063 N N . ALA B 1 78 ? 15.672 -45.656 -30.328 1 97.75 78 ALA B N 1
ATOM 5064 C CA . ALA B 1 78 ? 16.062 -46.938 -29.766 1 97.75 78 ALA B CA 1
ATOM 5065 C C . ALA B 1 78 ? 16.891 -46.75 -28.5 1 97.75 78 ALA B C 1
ATOM 5067 O O . ALA B 1 78 ? 17.734 -45.844 -28.422 1 97.75 78 ALA B O 1
ATOM 5068 N N . GLN B 1 79 ? 16.578 -47.625 -27.578 1 96.69 79 GLN B N 1
ATOM 5069 C CA . GLN B 1 79 ? 17.25 -47.531 -26.297 1 96.69 79 GLN B CA 1
ATOM 5070 C C . GLN B 1 79 ? 17.672 -48.906 -25.781 1 96.69 79 GLN B C 1
ATOM 5072 O O . GLN B 1 79 ? 16.922 -49.875 -25.938 1 96.69 79 GLN B O 1
ATOM 5077 N N . LYS B 1 80 ? 18.875 -48.938 -25.109 1 97.06 80 LYS B N 1
ATOM 5078 C CA . LYS B 1 80 ? 19.328 -50.156 -24.438 1 97.06 80 LYS B CA 1
ATOM 5079 C C . LYS B 1 80 ? 19.094 -50.062 -22.938 1 97.06 80 LYS B C 1
ATOM 5081 O O . LYS B 1 80 ? 19.141 -51.094 -22.234 1 97.06 80 LYS B O 1
ATOM 5086 N N . ALA B 1 81 ? 18.891 -48.906 -22.469 1 98 81 ALA B N 1
ATOM 5087 C CA . ALA B 1 81 ? 18.641 -48.625 -21.062 1 98 81 ALA B CA 1
ATOM 5088 C C . ALA B 1 81 ? 17.734 -47.406 -20.891 1 98 81 ALA B C 1
ATOM 5090 O O . ALA B 1 81 ? 17.703 -46.531 -21.766 1 98 81 ALA B O 1
ATOM 5091 N N . LEU B 1 82 ? 17.031 -47.469 -19.875 1 98 82 LEU B N 1
ATOM 5092 C CA . LEU B 1 82 ? 16.203 -46.312 -19.531 1 98 82 LEU B CA 1
ATOM 5093 C C . LEU B 1 82 ? 16.828 -45.5 -18.391 1 98 82 LEU B C 1
ATOM 5095 O O . LEU B 1 82 ? 17.438 -46.094 -17.484 1 98 82 LEU B O 1
ATOM 5099 N N . GLN B 1 83 ? 16.688 -44.188 -18.438 1 97.5 83 GLN B N 1
ATOM 5100 C CA . GLN B 1 83 ? 17.094 -43.312 -17.359 1 97.5 83 GLN B CA 1
ATOM 5101 C C . GLN B 1 83 ? 15.891 -42.656 -16.703 1 97.5 83 GLN B C 1
ATOM 5103 O O . GLN B 1 83 ? 15.172 -41.875 -17.344 1 97.5 83 GLN B O 1
ATOM 5108 N N . ILE B 1 84 ? 15.695 -42.938 -15.461 1 98.25 84 ILE B N 1
ATOM 5109 C CA . ILE B 1 84 ? 14.547 -42.5 -14.688 1 98.25 84 ILE B CA 1
ATOM 5110 C C . ILE B 1 84 ? 15.023 -41.781 -13.422 1 98.25 84 ILE B C 1
ATOM 5112 O O . ILE B 1 84 ? 15.914 -42.281 -12.719 1 98.25 84 ILE B O 1
ATOM 5116 N N . ASP B 1 85 ? 14.445 -40.656 -13.172 1 98.44 85 ASP B N 1
ATOM 5117 C CA . ASP B 1 85 ? 14.859 -39.906 -11.992 1 98.44 85 ASP B CA 1
ATOM 5118 C C . ASP B 1 85 ? 14.211 -40.469 -10.727 1 98.44 85 ASP B C 1
ATOM 5120 O O . ASP B 1 85 ? 13 -40.688 -10.688 1 98.44 85 ASP B O 1
ATOM 5124 N N . LEU B 1 86 ? 14.984 -40.688 -9.703 1 98.81 86 LEU B N 1
ATOM 5125 C CA . LEU B 1 86 ? 14.523 -41.094 -8.383 1 98.81 86 LEU B CA 1
ATOM 5126 C C . LEU B 1 86 ? 15.586 -40.812 -7.328 1 98.81 86 LEU B C 1
ATOM 5128 O O . LEU B 1 86 ? 16.703 -41.344 -7.414 1 98.81 86 LEU B O 1
ATOM 5132 N N . ASP B 1 87 ? 15.234 -40.062 -6.379 1 98.69 87 ASP B N 1
ATOM 5133 C CA . ASP B 1 87 ? 16.172 -39.688 -5.312 1 98.69 87 ASP B CA 1
ATOM 5134 C C . ASP B 1 87 ? 16.797 -40.938 -4.691 1 98.69 87 ASP B C 1
ATOM 5136 O O . ASP B 1 87 ? 16.109 -41.906 -4.402 1 98.69 87 ASP B O 1
ATOM 5140 N N . ARG B 1 88 ? 18.094 -40.906 -4.371 1 97.94 88 ARG B N 1
ATOM 5141 C CA . ARG B 1 88 ? 18.797 -42.062 -3.818 1 97.94 88 ARG B CA 1
ATOM 5142 C C . ARG B 1 88 ? 18.391 -42.312 -2.369 1 97.94 88 ARG B C 1
ATOM 5144 O O . ARG B 1 88 ? 18.641 -43.375 -1.824 1 97.94 88 ARG B O 1
ATOM 5151 N N . ASN B 1 89 ? 17.812 -41.281 -1.751 1 98.31 89 ASN B N 1
ATOM 5152 C CA . ASN B 1 89 ? 17.281 -41.469 -0.402 1 98.31 89 ASN B CA 1
ATOM 5153 C C . ASN B 1 89 ? 16.141 -42.469 -0.367 1 98.31 89 ASN B C 1
ATOM 5155 O O . ASN B 1 89 ? 15.719 -42.906 0.708 1 98.31 89 ASN B O 1
ATOM 5159 N N . LEU B 1 90 ? 15.734 -42.875 -1.477 1 98.62 90 LEU B N 1
ATOM 5160 C CA . LEU B 1 90 ? 14.719 -43.906 -1.653 1 98.62 90 LEU B CA 1
ATOM 5161 C C . LEU B 1 90 ? 15.297 -45.125 -2.379 1 98.62 90 LEU B C 1
ATOM 5163 O O . LEU B 1 90 ? 14.961 -45.375 -3.535 1 98.62 90 LEU B O 1
ATOM 5167 N N . PRO B 1 91 ? 16.016 -45.906 -1.678 1 98.25 91 PRO B N 1
ATOM 5168 C CA . PRO B 1 91 ? 16.688 -47.031 -2.322 1 98.25 91 PRO B CA 1
ATOM 5169 C C . PRO B 1 91 ? 15.719 -47.969 -3.029 1 98.25 91 PRO B C 1
ATOM 5171 O O . PRO B 1 91 ? 14.625 -48.219 -2.52 1 98.25 91 PRO B O 1
ATOM 5174 N N . VAL B 1 92 ? 16.141 -48.469 -4.184 1 98.69 92 VAL B N 1
ATOM 5175 C CA . VAL B 1 92 ? 15.383 -49.438 -4.996 1 98.69 92 VAL B CA 1
ATOM 5176 C C . VAL B 1 92 ? 15.68 -50.844 -4.527 1 98.69 92 VAL B C 1
ATOM 5178 O O . VAL B 1 92 ? 16.844 -51.219 -4.34 1 98.69 92 VAL B O 1
ATOM 5181 N N . THR B 1 93 ? 14.664 -51.625 -4.395 1 98.44 93 THR B N 1
ATOM 5182 C CA . THR B 1 93 ? 14.852 -53 -3.896 1 98.44 93 THR B CA 1
ATOM 5183 C C . THR B 1 93 ? 14.602 -54 -5 1 98.44 93 THR B C 1
ATOM 5185 O O . THR B 1 93 ? 15.117 -55.125 -4.949 1 98.44 93 THR B O 1
ATOM 5188 N N . ALA B 1 94 ? 13.797 -53.625 -5.969 1 98.69 94 ALA B N 1
ATOM 5189 C CA . ALA B 1 94 ? 13.508 -54.531 -7.078 1 98.69 94 ALA B CA 1
ATOM 5190 C C . ALA B 1 94 ? 13.016 -53.781 -8.305 1 98.69 94 ALA B C 1
ATOM 5192 O O . ALA B 1 94 ? 12.359 -52.75 -8.172 1 98.69 94 ALA B O 1
ATOM 5193 N N . ILE B 1 95 ? 13.375 -54.344 -9.477 1 98.75 95 ILE B N 1
ATOM 5194 C CA . ILE B 1 95 ? 12.875 -53.812 -10.742 1 98.75 95 ILE B CA 1
ATOM 5195 C C . ILE B 1 95 ? 12.461 -54.969 -11.656 1 98.75 95 ILE B C 1
ATOM 5197 O O . ILE B 1 95 ? 13.125 -56 -11.695 1 98.75 95 ILE B O 1
ATOM 5201 N N . SER B 1 96 ? 11.359 -54.812 -12.32 1 98.56 96 SER B N 1
ATOM 5202 C CA . SER B 1 96 ? 10.992 -55.656 -13.43 1 98.56 96 SER B CA 1
ATOM 5203 C C . SER B 1 96 ? 10.672 -54.875 -14.68 1 98.56 96 SER B C 1
ATOM 5205 O O . SER B 1 96 ? 10.242 -53.719 -14.594 1 98.56 96 SER B O 1
ATOM 5207 N N . VAL B 1 97 ? 10.938 -55.406 -15.812 1 98.25 97 VAL B N 1
ATOM 5208 C CA . VAL B 1 97 ? 10.609 -54.844 -17.109 1 98.25 97 VAL B CA 1
ATOM 5209 C C . VAL B 1 97 ? 9.711 -55.812 -17.891 1 98.25 97 VAL B C 1
ATOM 5211 O O . VAL B 1 97 ? 10.102 -56.938 -18.156 1 98.25 97 VAL B O 1
ATOM 5214 N N . ASP B 1 98 ? 8.531 -55.281 -18.219 1 97.44 98 ASP B N 1
ATOM 5215 C CA . ASP B 1 98 ? 7.559 -56.094 -18.938 1 97.44 98 ASP B CA 1
ATOM 5216 C C . ASP B 1 98 ? 7.32 -57.438 -18.234 1 97.44 98 ASP B C 1
ATOM 5218 O O . ASP B 1 98 ? 7.324 -58.5 -18.859 1 97.44 98 ASP B O 1
ATOM 5222 N N . GLY B 1 99 ? 7.281 -57.312 -16.969 1 96.5 99 GLY B N 1
ATOM 5223 C CA . GLY B 1 99 ? 6.93 -58.469 -16.156 1 96.5 99 GLY B CA 1
ATOM 5224 C C . GLY B 1 99 ? 8.125 -59.344 -15.812 1 96.5 99 GLY B C 1
ATOM 5225 O O . GLY B 1 99 ? 8 -60.281 -15.023 1 96.5 99 GLY B O 1
ATOM 5226 N N . LYS B 1 100 ? 9.273 -59.062 -16.312 1 96.62 100 LYS B N 1
ATOM 5227 C CA . LYS B 1 100 ? 10.469 -59.875 -16.047 1 96.62 100 LYS B CA 1
ATOM 5228 C C . LYS B 1 100 ? 11.367 -59.188 -15.016 1 96.62 100 LYS B C 1
ATOM 5230 O O . LYS B 1 100 ? 11.844 -58.062 -15.25 1 96.62 100 LYS B O 1
ATOM 5235 N N . ALA B 1 101 ? 11.672 -59.906 -14 1 97.94 101 ALA B N 1
ATOM 5236 C CA . ALA B 1 101 ? 12.531 -59.375 -12.938 1 97.94 101 ALA B CA 1
ATOM 5237 C C . ALA B 1 101 ? 13.961 -59.188 -13.438 1 97.94 101 ALA B C 1
ATOM 5239 O O . ALA B 1 101 ? 14.492 -60.031 -14.164 1 97.94 101 ALA B O 1
ATOM 5240 N N . LEU B 1 102 ? 14.492 -58.094 -12.992 1 98.31 102 LEU B N 1
ATOM 5241 C CA . LEU B 1 102 ? 15.891 -57.812 -13.305 1 98.31 102 LEU B CA 1
ATOM 5242 C C . LEU B 1 102 ? 16.797 -58.281 -12.164 1 98.31 102 LEU B C 1
ATOM 5244 O O . LEU B 1 102 ? 16.391 -58.25 -11 1 98.31 102 LEU B O 1
ATOM 5248 N N . ALA B 1 103 ? 18.047 -58.594 -12.562 1 97.56 103 ALA B N 1
ATOM 5249 C CA . ALA B 1 103 ? 19.062 -58.812 -11.539 1 97.56 103 ALA B CA 1
ATOM 5250 C C . ALA B 1 103 ? 19.562 -57.5 -10.969 1 97.56 103 ALA B C 1
ATOM 5252 O O . ALA B 1 103 ? 19.547 -56.469 -11.656 1 97.56 103 ALA B O 1
ATOM 5253 N N . PRO B 1 104 ? 19.969 -57.562 -9.742 1 96 104 PRO B N 1
ATOM 5254 C CA . PRO B 1 104 ? 20.422 -56.312 -9.102 1 96 104 PRO B CA 1
ATOM 5255 C C . PRO B 1 104 ? 21.531 -55.594 -9.891 1 96 104 PRO B C 1
ATOM 5257 O O . PRO B 1 104 ? 21.641 -54.375 -9.844 1 96 104 PRO B O 1
ATOM 5260 N N . VAL B 1 105 ? 22.297 -56.281 -10.641 1 96.56 105 VAL B N 1
ATOM 5261 C CA . VAL B 1 105 ? 23.406 -55.719 -11.375 1 96.56 105 VAL B CA 1
ATOM 5262 C C . VAL B 1 105 ? 22.906 -54.969 -12.609 1 96.56 105 VAL B C 1
ATOM 5264 O O . VAL B 1 105 ? 23.609 -54.156 -13.195 1 96.56 105 VAL B O 1
ATOM 5267 N N . ASP B 1 106 ? 21.656 -55.156 -12.891 1 97.5 106 ASP B N 1
ATOM 5268 C CA . ASP B 1 106 ? 21.109 -54.625 -14.133 1 97.5 106 ASP B CA 1
ATOM 5269 C C . ASP B 1 106 ? 20.5 -53.25 -13.914 1 97.5 106 ASP B C 1
ATOM 5271 O O . ASP B 1 106 ? 19.859 -52.688 -14.812 1 97.5 106 ASP B O 1
ATOM 5275 N N . TRP B 1 107 ? 20.594 -52.688 -12.773 1 98.06 107 TRP B N 1
ATOM 5276 C CA . TRP B 1 107 ? 20.203 -51.281 -12.539 1 98.06 107 TRP B CA 1
ATOM 5277 C C . TRP B 1 107 ? 21.141 -50.625 -11.539 1 98.06 107 TRP B C 1
ATOM 5279 O O . TRP B 1 107 ? 21.875 -51.312 -10.812 1 98.06 107 TRP B O 1
ATOM 5289 N N . SER B 1 108 ? 21.188 -49.25 -11.57 1 97.94 108 SER B N 1
ATOM 5290 C CA . SER B 1 108 ? 22.031 -48.469 -10.68 1 97.94 108 SER B CA 1
ATOM 5291 C C . SER B 1 108 ? 21.453 -47.062 -10.461 1 97.94 108 SER B C 1
ATOM 5293 O O . SER B 1 108 ? 20.906 -46.469 -11.391 1 97.94 108 SER B O 1
ATOM 5295 N N . ASN B 1 109 ? 21.562 -46.625 -9.219 1 97.94 109 ASN B N 1
ATOM 5296 C CA . ASN B 1 109 ? 21.047 -45.281 -8.891 1 97.94 109 ASN B CA 1
ATOM 5297 C C . ASN B 1 109 ? 21.922 -44.562 -7.871 1 97.94 109 ASN B C 1
ATOM 5299 O O . ASN B 1 109 ? 21.438 -44.125 -6.832 1 97.94 109 ASN B O 1
ATOM 5303 N N . PRO B 1 110 ? 23.141 -44.312 -8.172 1 96.19 110 PRO B N 1
ATOM 5304 C CA . PRO B 1 110 ? 24.047 -43.75 -7.16 1 96.19 110 PRO B CA 1
ATOM 5305 C C . PRO B 1 110 ? 23.781 -42.281 -6.902 1 96.19 110 PRO B C 1
ATOM 5307 O O . PRO B 1 110 ? 24.047 -41.781 -5.801 1 96.19 110 PRO B O 1
ATOM 5310 N N . GLU B 1 111 ? 23.219 -41.594 -7.875 1 96.81 111 GLU B N 1
ATOM 5311 C CA . GLU B 1 111 ? 23.156 -40.156 -7.734 1 96.81 111 GLU B CA 1
ATOM 5312 C C . GLU B 1 111 ? 21.719 -39.656 -7.898 1 96.81 111 GLU B C 1
ATOM 5314 O O . GLU B 1 111 ? 21.469 -38.438 -7.871 1 96.81 111 GLU B O 1
ATOM 5319 N N . GLY B 1 112 ? 20.797 -40.5 -8.109 1 97.56 112 GLY B N 1
ATOM 5320 C CA . GLY B 1 112 ? 19.422 -40.094 -8.227 1 97.56 112 GLY B CA 1
ATOM 5321 C C . GLY B 1 112 ? 18.891 -40.156 -9.648 1 97.56 112 GLY B C 1
ATOM 5322 O O . GLY B 1 112 ? 17.797 -39.656 -9.945 1 97.56 112 GLY B O 1
ATOM 5323 N N . ARG B 1 113 ? 19.672 -40.594 -10.539 1 97.69 113 ARG B N 1
ATOM 5324 C CA . ARG B 1 113 ? 19.25 -40.969 -11.891 1 97.69 113 ARG B CA 1
ATOM 5325 C C . ARG B 1 113 ? 19.359 -42.469 -12.102 1 97.69 113 ARG B C 1
ATOM 5327 O O . ARG B 1 113 ? 20.406 -42.969 -12.5 1 97.69 113 ARG B O 1
ATOM 5334 N N . LEU B 1 114 ? 18.25 -43.125 -11.992 1 98.38 114 LEU B N 1
ATOM 5335 C CA . LEU B 1 114 ? 18.172 -44.562 -12.055 1 98.38 114 LEU B CA 1
ATOM 5336 C C . LEU B 1 114 ? 18.359 -45.062 -13.492 1 98.38 114 LEU B C 1
ATOM 5338 O O . LEU B 1 114 ? 17.625 -44.656 -14.391 1 98.38 114 LEU B O 1
ATOM 5342 N N . THR B 1 115 ? 19.391 -45.844 -13.672 1 98.25 115 THR B N 1
ATOM 5343 C CA . THR B 1 115 ? 19.594 -46.5 -14.953 1 98.25 115 THR B CA 1
ATOM 5344 C C . THR B 1 115 ? 19.062 -47.938 -14.906 1 98.25 115 THR B C 1
ATOM 5346 O O . THR B 1 115 ? 19.438 -48.719 -14.031 1 98.25 115 THR B O 1
ATOM 5349 N N . VAL B 1 116 ? 18.203 -48.25 -15.805 1 98.56 116 VAL B N 1
ATOM 5350 C CA . VAL B 1 116 ? 17.594 -49.594 -15.891 1 98.56 116 VAL B CA 1
ATOM 5351 C C . VAL B 1 116 ? 17.969 -50.25 -17.203 1 98.56 116 VAL B C 1
ATOM 5353 O O . VAL B 1 116 ? 17.5 -49.844 -18.281 1 98.56 116 VAL B O 1
ATOM 5356 N N . ALA B 1 117 ? 18.75 -51.281 -17.094 1 97.5 117 ALA B N 1
ATOM 5357 C CA . ALA B 1 117 ? 19.078 -52.031 -18.297 1 97.5 117 ALA B CA 1
ATOM 5358 C C . ALA B 1 117 ? 17.875 -52.781 -18.844 1 97.5 117 ALA B C 1
ATOM 5360 O O . ALA B 1 117 ? 17.094 -53.344 -18.078 1 97.5 117 ALA B O 1
ATOM 5361 N N . LEU B 1 118 ? 17.75 -52.719 -20.141 1 97.25 118 LEU B N 1
ATOM 5362 C CA . LEU B 1 118 ? 16.641 -53.438 -20.75 1 97.25 118 LEU B CA 1
ATOM 5363 C C . LEU B 1 118 ? 17.078 -54.844 -21.188 1 97.25 118 LEU B C 1
ATOM 5365 O O . LEU B 1 118 ? 18.125 -55 -21.797 1 97.25 118 LEU B O 1
ATOM 5369 N N . PRO B 1 119 ? 16.219 -55.781 -20.859 1 95.12 119 PRO B N 1
ATOM 5370 C CA . PRO B 1 119 ? 16.562 -57.156 -21.312 1 95.12 119 PRO B CA 1
ATOM 5371 C C . PRO B 1 119 ? 16.703 -57.25 -22.828 1 95.12 119 PRO B C 1
ATOM 5373 O O . PRO B 1 119 ? 17.531 -58 -23.328 1 95.12 119 PRO B O 1
ATOM 5376 N N . ARG B 1 120 ? 15.836 -56.469 -23.531 1 94.06 120 ARG B N 1
ATOM 5377 C CA . ARG B 1 120 ? 15.922 -56.281 -24.969 1 94.06 120 ARG B CA 1
ATOM 5378 C C . ARG B 1 120 ? 15.867 -54.781 -25.312 1 94.06 120 ARG B C 1
ATOM 5380 O O . ARG B 1 120 ? 15.109 -54.031 -24.703 1 94.06 120 ARG B O 1
ATOM 5387 N N . PRO B 1 121 ? 16.672 -54.562 -26.281 1 95.19 121 PRO B N 1
ATOM 5388 C CA . PRO B 1 121 ? 16.625 -53.156 -26.656 1 95.19 121 PRO B CA 1
ATOM 5389 C C . PRO B 1 121 ? 15.219 -52.688 -27.062 1 95.19 121 PRO B C 1
ATOM 5391 O O . PRO B 1 121 ? 14.484 -53.438 -27.703 1 95.19 121 PRO B O 1
ATOM 5394 N N . LEU B 1 122 ? 14.938 -51.531 -26.641 1 96.31 122 LEU B N 1
ATOM 5395 C CA . LEU B 1 122 ? 13.672 -50.938 -27.031 1 96.31 122 LEU B CA 1
ATOM 5396 C C . LEU B 1 122 ? 13.805 -50.25 -28.391 1 96.31 122 LEU B C 1
ATOM 5398 O O . LEU B 1 122 ? 14.688 -49.406 -28.594 1 96.31 122 LEU B O 1
ATOM 5402 N N . ALA B 1 123 ? 12.961 -50.562 -29.391 1 97.31 123 ALA B N 1
ATOM 5403 C CA . ALA B 1 123 ? 12.977 -49.938 -30.719 1 97.31 123 ALA B CA 1
ATOM 5404 C C . ALA B 1 123 ? 12.406 -48.531 -30.672 1 97.31 123 ALA B C 1
ATOM 5406 O O . ALA B 1 123 ? 11.703 -48.156 -29.734 1 97.31 123 ALA B O 1
ATOM 5407 N N . ALA B 1 124 ? 12.781 -47.781 -31.688 1 97.69 124 ALA B N 1
ATOM 5408 C CA . ALA B 1 124 ? 12.133 -46.5 -31.828 1 97.69 124 ALA B CA 1
ATOM 5409 C C . ALA B 1 124 ? 10.617 -46.625 -31.875 1 97.69 124 ALA B C 1
ATOM 5411 O O . ALA B 1 124 ? 10.086 -47.438 -32.625 1 97.69 124 ALA B O 1
ATOM 5412 N N . GLY B 1 125 ? 9.992 -45.875 -30.938 1 97.88 125 GLY B N 1
ATOM 5413 C CA . GLY B 1 125 ? 8.539 -45.969 -30.844 1 97.88 125 GLY B CA 1
ATOM 5414 C C . GLY B 1 125 ? 8.07 -47.094 -29.922 1 97.88 125 GLY B C 1
ATOM 5415 O O . GLY B 1 125 ? 6.867 -47.25 -29.688 1 97.88 125 GLY B O 1
ATOM 5416 N N . GLY B 1 126 ? 9 -47.812 -29.438 1 97.75 126 GLY B N 1
ATOM 5417 C CA . GLY B 1 126 ? 8.664 -48.938 -28.562 1 97.75 126 GLY B CA 1
ATOM 5418 C C . GLY B 1 126 ? 8.242 -48.5 -27.172 1 97.75 126 GLY B C 1
ATOM 5419 O O . GLY B 1 126 ? 8.508 -47.375 -26.75 1 97.75 126 GLY B O 1
ATOM 5420 N N . LYS B 1 127 ? 7.562 -49.5 -26.531 1 97.75 127 LYS B N 1
ATOM 5421 C CA . LYS B 1 127 ? 7.027 -49.281 -25.188 1 97.75 127 LYS B CA 1
ATOM 5422 C C . LYS B 1 127 ? 7.562 -50.312 -24.203 1 97.75 127 LYS B C 1
ATOM 5424 O O . LYS B 1 127 ? 7.746 -51.469 -24.562 1 97.75 127 LYS B O 1
ATOM 5429 N N . ALA B 1 128 ? 7.832 -49.812 -23 1 98.06 128 ALA B N 1
ATOM 5430 C CA . ALA B 1 128 ? 8.227 -50.688 -21.906 1 98.06 128 ALA B CA 1
ATOM 5431 C C . ALA B 1 128 ? 7.434 -50.375 -20.641 1 98.06 128 ALA B C 1
ATOM 5433 O O . ALA B 1 128 ? 7.109 -49.219 -20.375 1 98.06 128 ALA B O 1
ATOM 5434 N N . VAL B 1 129 ? 7.078 -51.406 -19.969 1 98.69 129 VAL B N 1
ATOM 5435 C CA . VAL B 1 129 ? 6.492 -51.281 -18.641 1 98.69 129 VAL B CA 1
ATOM 5436 C C . VAL B 1 129 ? 7.535 -51.594 -17.578 1 98.69 129 VAL B C 1
ATOM 5438 O O . VAL B 1 129 ? 8.016 -52.75 -17.5 1 98.69 129 VAL B O 1
ATOM 5441 N N . VAL B 1 130 ? 7.91 -50.656 -16.781 1 98.75 130 VAL B N 1
ATOM 5442 C CA . VAL B 1 130 ? 8.93 -50.781 -15.75 1 98.75 130 VAL B CA 1
ATOM 5443 C C . VAL B 1 130 ? 8.281 -50.719 -14.375 1 98.75 130 VAL B C 1
ATOM 5445 O O . VAL B 1 130 ? 7.609 -49.719 -14.055 1 98.75 130 VAL B O 1
ATOM 5448 N N . THR B 1 131 ? 8.406 -51.719 -13.586 1 98.88 131 THR B N 1
ATOM 5449 C CA . THR B 1 131 ? 7.938 -51.719 -12.203 1 98.88 131 THR B CA 1
ATOM 5450 C C . THR B 1 131 ? 9.109 -51.562 -11.234 1 98.88 131 THR B C 1
ATOM 5452 O O . THR B 1 131 ? 10.062 -52.344 -11.281 1 98.88 131 THR B O 1
ATOM 5455 N N . ILE B 1 132 ? 9.047 -50.594 -10.391 1 98.94 132 ILE B N 1
ATOM 5456 C CA . ILE B 1 132 ? 10.133 -50.281 -9.477 1 98.94 132 ILE B CA 1
ATOM 5457 C C . ILE B 1 132 ? 9.625 -50.312 -8.039 1 98.94 132 ILE B C 1
ATOM 5459 O O . ILE B 1 132 ? 8.703 -49.562 -7.676 1 98.94 132 ILE B O 1
ATOM 5463 N N . SER B 1 133 ? 10.195 -51.125 -7.164 1 98.88 133 SER B N 1
ATOM 5464 C CA . SER B 1 133 ? 9.961 -51.125 -5.727 1 98.88 133 SER B CA 1
ATOM 5465 C C . SER B 1 133 ? 11.023 -50.312 -5 1 98.88 133 SER B C 1
ATOM 5467 O O . SER B 1 133 ? 12.227 -50.531 -5.199 1 98.88 133 SER B O 1
ATOM 5469 N N . TYR B 1 134 ? 10.555 -49.438 -4.23 1 98.81 134 TYR B N 1
ATOM 5470 C CA . TYR B 1 134 ? 11.484 -48.531 -3.562 1 98.81 134 TYR B CA 1
ATOM 5471 C C . TYR B 1 134 ? 10.914 -48.031 -2.24 1 98.81 134 TYR B C 1
ATOM 5473 O O . TYR B 1 134 ? 9.727 -48.219 -1.956 1 98.81 134 TYR B O 1
ATOM 5481 N N . GLY B 1 135 ? 11.719 -47.438 -1.412 1 98.62 135 GLY B N 1
ATOM 5482 C CA . GLY B 1 135 ? 11.297 -46.844 -0.149 1 98.62 135 GLY B CA 1
ATOM 5483 C C . GLY B 1 135 ? 12.453 -46.312 0.683 1 98.62 135 GLY B C 1
ATOM 5484 O O . GLY B 1 135 ? 13.609 -46.625 0.406 1 98.62 135 GLY B O 1
ATOM 5485 N N . GLY B 1 136 ? 12.078 -45.531 1.604 1 98.31 136 GLY B N 1
ATOM 5486 C CA . GLY B 1 136 ? 13.07 -44.938 2.479 1 98.31 136 GLY B CA 1
ATOM 5487 C C . GLY B 1 136 ? 12.594 -43.656 3.148 1 98.31 136 GLY B C 1
ATOM 5488 O O . GLY B 1 136 ? 11.414 -43.5 3.461 1 98.31 136 GLY B O 1
ATOM 5489 N N . THR B 1 137 ? 13.617 -42.875 3.537 1 98.25 137 THR B N 1
ATOM 5490 C CA . THR B 1 137 ? 13.352 -41.594 4.176 1 98.25 137 THR B CA 1
ATOM 5491 C C . THR B 1 137 ? 13.516 -40.438 3.18 1 98.25 137 THR B C 1
ATOM 5493 O O . THR B 1 137 ? 14.633 -40.031 2.867 1 98.25 137 THR B O 1
ATOM 5496 N N . PRO B 1 138 ? 12.383 -39.938 2.736 1 98.25 138 PRO B N 1
ATOM 5497 C CA . PRO B 1 138 ? 12.516 -38.844 1.78 1 98.25 138 PRO B CA 1
ATOM 5498 C C . PRO B 1 138 ? 13.125 -37.594 2.4 1 98.25 138 PRO B C 1
ATOM 5500 O O . PRO B 1 138 ? 13.023 -37.375 3.613 1 98.25 138 PRO B O 1
ATOM 5503 N N . HIS B 1 139 ? 13.734 -36.781 1.533 1 98.38 139 HIS B N 1
ATOM 5504 C CA . HIS B 1 139 ? 14.281 -35.469 1.921 1 98.38 139 HIS B CA 1
ATOM 5505 C C . HIS B 1 139 ? 13.211 -34.594 2.553 1 98.38 139 HIS B C 1
ATOM 5507 O O . HIS B 1 139 ? 12.109 -34.469 2.012 1 98.38 139 HIS B O 1
ATOM 5513 N N . VAL B 1 140 ? 13.562 -33.969 3.711 1 98.25 140 VAL B N 1
ATOM 5514 C CA . VAL B 1 140 ? 12.617 -33.094 4.402 1 98.25 140 VAL B CA 1
ATOM 5515 C C . VAL B 1 140 ? 12.859 -31.656 4.012 1 98.25 140 VAL B C 1
ATOM 5517 O O . VAL B 1 140 ? 13.992 -31.156 4.09 1 98.25 140 VAL B O 1
ATOM 5520 N N . ALA B 1 141 ? 11.852 -31 3.602 1 97.81 141 ALA B N 1
ATOM 5521 C CA . ALA B 1 141 ? 11.945 -29.609 3.141 1 97.81 141 ALA B CA 1
ATOM 5522 C C . ALA B 1 141 ? 12.453 -28.703 4.25 1 97.81 141 ALA B C 1
ATOM 5524 O O . ALA B 1 141 ? 12.055 -28.844 5.41 1 97.81 141 ALA B O 1
ATOM 5525 N N . VAL B 1 142 ? 13.266 -27.672 3.904 1 95.5 142 VAL B N 1
ATOM 5526 C CA . VAL B 1 142 ? 13.766 -26.703 4.879 1 95.5 142 VAL B CA 1
ATOM 5527 C C . VAL B 1 142 ? 12.781 -25.547 5.012 1 95.5 142 VAL B C 1
ATOM 5529 O O . VAL B 1 142 ? 12.336 -25.219 6.117 1 95.5 142 VAL B O 1
ATOM 5532 N N . ARG B 1 143 ? 12.5 -24.859 3.889 1 93.38 143 ARG B N 1
ATOM 5533 C CA . ARG B 1 143 ? 11.539 -23.766 3.801 1 93.38 143 ARG B CA 1
ATOM 5534 C C . ARG B 1 143 ? 10.516 -24.016 2.697 1 93.38 143 ARG B C 1
ATOM 5536 O O . ARG B 1 143 ? 10.508 -23.328 1.678 1 93.38 143 ARG B O 1
ATOM 5543 N N . PRO B 1 144 ? 9.625 -24.922 2.928 1 92.31 144 PRO B N 1
ATOM 5544 C CA . PRO B 1 144 ? 8.625 -25.172 1.889 1 92.31 144 PRO B CA 1
ATOM 5545 C C . PRO B 1 144 ? 7.695 -23.984 1.669 1 92.31 144 PRO B C 1
ATOM 5547 O O . PRO B 1 144 ? 7.367 -23.266 2.619 1 92.31 144 PRO B O 1
ATOM 5550 N N . PRO B 1 145 ? 7.352 -23.641 0.478 1 93.38 145 PRO B N 1
ATOM 5551 C CA . PRO B 1 145 ? 7.586 -24.469 -0.7 1 93.38 145 PRO B CA 1
ATOM 5552 C C . PRO B 1 145 ? 8.844 -24.078 -1.467 1 93.38 145 PRO B C 1
ATOM 5554 O O . PRO B 1 145 ? 9.117 -24.625 -2.537 1 93.38 145 PRO B O 1
ATOM 5557 N N . TRP B 1 146 ? 9.641 -23.172 -0.913 1 91.25 146 TRP B N 1
ATOM 5558 C CA . TRP B 1 146 ? 10.781 -22.609 -1.623 1 91.25 146 TRP B CA 1
ATOM 5559 C C . TRP B 1 146 ? 11.93 -23.609 -1.689 1 91.25 146 TRP B C 1
ATOM 5561 O O . TRP B 1 146 ? 12.586 -23.75 -2.723 1 91.25 146 TRP B O 1
ATOM 5571 N N . ASP B 1 147 ? 12.133 -24.312 -0.606 1 94.19 147 ASP B N 1
ATOM 5572 C CA . ASP B 1 147 ? 13.047 -25.453 -0.518 1 94.19 147 ASP B CA 1
ATOM 5573 C C . ASP B 1 147 ? 12.273 -26.766 -0.396 1 94.19 147 ASP B C 1
ATOM 5575 O O . ASP B 1 147 ? 11.797 -27.109 0.686 1 94.19 147 ASP B O 1
ATOM 5579 N N . ASP B 1 148 ? 12.336 -27.516 -1.413 1 96.94 148 ASP B N 1
ATOM 5580 C CA . ASP B 1 148 ? 11.367 -28.594 -1.593 1 96.94 148 ASP B CA 1
ATOM 5581 C C . ASP B 1 148 ? 11.727 -29.797 -0.726 1 96.94 148 ASP B C 1
ATOM 5583 O O . ASP B 1 148 ? 12.859 -29.922 -0.254 1 96.94 148 ASP B O 1
ATOM 5587 N N . GLY B 1 149 ? 10.703 -30.625 -0.546 1 98.12 149 GLY B N 1
ATOM 5588 C CA . GLY B 1 149 ? 10.773 -31.891 0.171 1 98.12 149 GLY B CA 1
ATOM 5589 C C . GLY B 1 149 ? 9.469 -32.281 0.83 1 98.12 149 GLY B C 1
ATOM 5590 O O . GLY B 1 149 ? 8.414 -31.703 0.516 1 98.12 149 GLY B O 1
ATOM 5591 N N . MET B 1 150 ? 9.578 -33.344 1.592 1 98.31 150 MET B N 1
ATOM 5592 C CA . MET B 1 150 ? 8.422 -33.719 2.398 1 98.31 150 MET B CA 1
ATOM 5593 C C . MET B 1 150 ? 8.258 -32.812 3.604 1 98.31 150 MET B C 1
ATOM 5595 O O . MET B 1 150 ? 9.242 -32.375 4.199 1 98.31 150 MET B O 1
ATOM 5599 N N . VAL B 1 151 ? 7.023 -32.531 3.893 1 98.31 151 VAL B N 1
ATOM 5600 C CA . VAL B 1 151 ? 6.672 -31.766 5.086 1 98.31 151 VAL B CA 1
ATOM 5601 C C . VAL B 1 151 ? 5.938 -32.656 6.074 1 98.31 151 VAL B C 1
ATOM 5603 O O . VAL B 1 151 ? 4.855 -33.188 5.773 1 98.31 151 VAL B O 1
ATOM 5606 N N . TRP B 1 152 ? 6.555 -32.844 7.211 1 98 152 TRP B N 1
ATOM 5607 C CA . TRP B 1 152 ? 5.965 -33.656 8.273 1 98 152 TRP B CA 1
ATOM 5608 C C . TRP B 1 152 ? 5.48 -32.781 9.422 1 98 152 TRP B C 1
ATOM 5610 O O . TRP B 1 152 ? 6.105 -32.719 10.484 1 98 152 TRP B O 1
ATOM 5620 N N . ALA B 1 153 ? 4.359 -32.125 9.211 1 97.62 153 ALA B N 1
ATOM 5621 C CA . ALA B 1 153 ? 3.828 -31.203 10.211 1 97.62 153 ALA B CA 1
ATOM 5622 C C . ALA B 1 153 ? 2.732 -31.859 11.039 1 97.62 153 ALA B C 1
ATOM 5624 O O . ALA B 1 153 ? 2.418 -33.031 10.844 1 97.62 153 ALA B O 1
ATOM 5625 N N . ARG B 1 154 ? 2.293 -31.172 12.023 1 97.12 154 ARG B N 1
ATOM 5626 C CA . ARG B 1 154 ? 1.147 -31.531 12.852 1 97.12 154 ARG B CA 1
ATOM 5627 C C . ARG B 1 154 ? 0.08 -30.453 12.82 1 97.12 154 ARG B C 1
ATOM 5629 O O . ARG B 1 154 ? 0.397 -29.266 12.695 1 97.12 154 ARG B O 1
ATOM 5636 N N . THR B 1 155 ? -1.162 -30.906 12.859 1 96.88 155 THR B N 1
ATOM 5637 C CA . THR B 1 155 ? -2.254 -29.938 12.859 1 96.88 155 THR B CA 1
ATOM 5638 C C . THR B 1 155 ? -2.213 -29.078 14.117 1 96.88 155 THR B C 1
ATOM 5640 O O . THR B 1 155 ? -1.685 -29.5 15.148 1 96.88 155 THR B O 1
ATOM 5643 N N . PRO B 1 156 ? -2.797 -27.844 13.945 1 92.81 156 PRO B N 1
ATOM 5644 C CA . PRO B 1 156 ? -2.91 -27.031 15.164 1 92.81 156 PRO B CA 1
ATOM 5645 C C . PRO B 1 156 ? -3.955 -27.578 16.141 1 92.81 156 PRO B C 1
ATOM 5647 O O . PRO B 1 156 ? -4.773 -28.422 15.766 1 92.81 156 PRO B O 1
ATOM 5650 N N . GLY B 1 157 ? -3.936 -27.109 17.406 1 87.38 157 GLY B N 1
ATOM 5651 C CA . GLY B 1 157 ? -4.895 -27.531 18.422 1 87.38 157 GLY B CA 1
ATOM 5652 C C . GLY B 1 157 ? -4.395 -28.672 19.281 1 87.38 157 GLY B C 1
ATOM 5653 O O . GLY B 1 157 ? -3.24 -29.094 19.156 1 87.38 157 GLY B O 1
ATOM 5654 N N . PRO B 1 158 ? -5.234 -29.219 20.078 1 89.56 158 PRO B N 1
ATOM 5655 C CA . PRO B 1 158 ? -4.805 -30.188 21.094 1 89.56 158 PRO B CA 1
ATOM 5656 C C . PRO B 1 158 ? -4.535 -31.562 20.531 1 89.56 158 PRO B C 1
ATOM 5658 O O . PRO B 1 158 ? -3.719 -32.312 21.062 1 89.56 158 PRO B O 1
ATOM 5661 N N . ASP B 1 159 ? -5.047 -31.953 19.391 1 88.81 159 ASP B N 1
ATOM 5662 C CA . ASP B 1 159 ? -4.945 -33.312 18.875 1 88.81 159 ASP B CA 1
ATOM 5663 C C . ASP B 1 159 ? -3.623 -33.531 18.141 1 88.81 159 ASP B C 1
ATOM 5665 O O . ASP B 1 159 ? -3.127 -34.656 18.062 1 88.81 159 ASP B O 1
ATOM 5669 N N . ARG B 1 160 ? -3.096 -32.469 17.594 1 93.62 160 ARG B N 1
ATOM 5670 C CA . ARG B 1 160 ? -1.786 -32.469 16.938 1 93.62 160 ARG B CA 1
ATOM 5671 C C . ARG B 1 160 ? -1.626 -33.656 16.031 1 93.62 160 ARG B C 1
ATOM 5673 O O . ARG B 1 160 ? -0.648 -34.406 16.141 1 93.62 160 ARG B O 1
ATOM 5680 N N . GLN B 1 161 ? -2.578 -33.906 15.148 1 96.56 161 GLN B N 1
ATOM 5681 C CA . GLN B 1 161 ? -2.553 -35.031 14.219 1 96.56 161 GLN B CA 1
ATOM 5682 C C . GLN B 1 161 ? -1.575 -34.781 13.078 1 96.56 161 GLN B C 1
ATOM 5684 O O . GLN B 1 161 ? -1.227 -33.656 12.789 1 96.56 161 GLN B O 1
ATOM 5689 N N . PRO B 1 162 ? -1.154 -35.906 12.43 1 97.88 162 PRO B N 1
ATOM 5690 C CA . PRO B 1 162 ? -0.246 -35.719 11.297 1 97.88 162 PRO B CA 1
ATOM 5691 C C . PRO B 1 162 ? -0.845 -34.875 10.188 1 97.88 162 PRO B C 1
ATOM 5693 O O . PRO B 1 162 ? -2.021 -35 9.852 1 97.88 162 PRO B O 1
ATOM 5696 N N . TRP B 1 163 ? -0.095 -33.938 9.719 1 98.5 163 TRP B N 1
ATOM 5697 C CA . TRP B 1 163 ? -0.382 -33.062 8.609 1 98.5 163 TRP B CA 1
ATOM 5698 C C . TRP B 1 163 ? 0.778 -33.031 7.621 1 98.5 163 TRP B C 1
ATOM 5700 O O . TRP B 1 163 ? 1.729 -32.25 7.793 1 98.5 163 TRP B O 1
ATOM 5710 N N . ILE B 1 164 ? 0.648 -33.844 6.57 1 98.56 164 ILE B N 1
ATOM 5711 C CA . ILE B 1 164 ? 1.777 -34.156 5.703 1 98.56 164 ILE B CA 1
ATOM 5712 C C . ILE B 1 164 ? 1.546 -33.594 4.316 1 98.56 164 ILE B C 1
ATOM 5714 O O . ILE B 1 164 ? 0.435 -33.656 3.783 1 98.56 164 ILE B O 1
ATOM 5718 N N . ALA B 1 165 ? 2.602 -33.031 3.73 1 98.62 165 ALA B N 1
ATOM 5719 C CA . ALA B 1 165 ? 2.559 -32.5 2.367 1 98.62 165 ALA B CA 1
ATOM 5720 C C . ALA B 1 165 ? 3.871 -32.75 1.636 1 98.62 165 ALA B C 1
ATOM 5722 O O . ALA B 1 165 ? 4.879 -33.094 2.26 1 98.62 165 ALA B O 1
ATOM 5723 N N . SER B 1 166 ? 3.814 -32.688 0.342 1 98.25 166 SER B N 1
ATOM 5724 C CA . SER B 1 166 ? 5.016 -32.75 -0.486 1 98.25 166 SER B CA 1
ATOM 5725 C C . SER B 1 166 ? 5.133 -31.484 -1.351 1 98.25 166 SER B C 1
ATOM 5727 O O . SER B 1 166 ? 4.125 -30.969 -1.84 1 98.25 166 SER B O 1
ATOM 5729 N N . THR B 1 167 ? 6.266 -30.938 -1.485 1 97.81 167 THR B N 1
ATOM 5730 C CA . THR B 1 167 ? 6.605 -29.891 -2.449 1 97.81 167 THR B CA 1
ATOM 5731 C C . THR B 1 167 ? 7.762 -30.344 -3.34 1 97.81 167 THR B C 1
ATOM 5733 O O . THR B 1 167 ? 8.695 -31 -2.875 1 97.81 167 THR B O 1
ATOM 5736 N N . ALA B 1 168 ? 7.672 -30.016 -4.668 1 97.62 168 ALA B N 1
ATOM 5737 C CA . ALA B 1 168 ? 8.672 -30.609 -5.551 1 97.62 168 ALA B CA 1
ATOM 5738 C C . ALA B 1 168 ? 8.977 -29.703 -6.734 1 97.62 168 ALA B C 1
ATOM 5740 O O . ALA B 1 168 ? 9.625 -30.109 -7.695 1 97.62 168 ALA B O 1
ATOM 5741 N N . GLU B 1 169 ? 8.523 -28.469 -6.75 1 96 169 GLU B N 1
ATOM 5742 C CA . GLU B 1 169 ? 8.688 -27.609 -7.922 1 96 169 GLU B CA 1
ATOM 5743 C C . GLU B 1 169 ? 10.164 -27.328 -8.188 1 96 169 GLU B C 1
ATOM 5745 O O . GLU B 1 169 ? 10.633 -27.469 -9.312 1 96 169 GLU B O 1
ATOM 5750 N N . GLY B 1 170 ? 10.898 -27.016 -7.223 1 95.38 170 GLY B N 1
ATOM 5751 C CA . GLY B 1 170 ? 12.273 -26.594 -7.375 1 95.38 170 GLY B CA 1
ATOM 5752 C C . GLY B 1 170 ? 13.242 -27.75 -7.59 1 95.38 170 GLY B C 1
ATOM 5753 O O . GLY B 1 170 ? 14 -27.75 -8.562 1 95.38 170 GLY B O 1
ATOM 5754 N N . TYR B 1 171 ? 13.07 -28.766 -6.75 1 96.56 171 TYR B N 1
ATOM 5755 C CA . TYR B 1 171 ? 14.047 -29.859 -6.766 1 96.56 171 TYR B CA 1
ATOM 5756 C C . TYR B 1 171 ? 13.562 -31 -7.645 1 96.56 171 TYR B C 1
ATOM 5758 O O . TYR B 1 171 ? 14.375 -31.812 -8.117 1 96.56 171 TYR B O 1
ATOM 5766 N N . GLY B 1 172 ? 12.242 -31.125 -7.789 1 96.81 172 GLY B N 1
ATOM 5767 C CA . GLY B 1 172 ? 11.781 -32.125 -8.75 1 96.81 172 GLY B CA 1
ATOM 5768 C C . GLY B 1 172 ? 10.914 -33.188 -8.133 1 96.81 172 GLY B C 1
ATOM 5769 O O . GLY B 1 172 ? 11 -33.438 -6.93 1 96.81 172 GLY B O 1
ATOM 5770 N N . CYS B 1 173 ? 10.195 -33.812 -9.031 1 97.31 173 CYS B N 1
ATOM 5771 C CA . CYS B 1 173 ? 9.234 -34.844 -8.648 1 97.31 173 CYS B CA 1
ATOM 5772 C C . CYS B 1 173 ? 9.945 -36.094 -8.117 1 97.31 173 CYS B C 1
ATOM 5774 O O . CYS B 1 173 ? 9.344 -36.906 -7.398 1 97.31 173 CYS B O 1
ATOM 5776 N N . ASP B 1 174 ? 11.195 -36.281 -8.398 1 98.06 174 ASP B N 1
ATOM 5777 C CA . ASP B 1 174 ? 11.961 -37.469 -8.047 1 98.06 174 ASP B CA 1
ATOM 5778 C C . ASP B 1 174 ? 12.25 -37.531 -6.551 1 98.06 174 ASP B C 1
ATOM 5780 O O . ASP B 1 174 ? 12.805 -38.5 -6.051 1 98.06 174 ASP B O 1
ATOM 5784 N N . LEU B 1 175 ? 11.773 -36.531 -5.848 1 98.19 175 LEU B N 1
ATOM 5785 C CA . LEU B 1 175 ? 11.953 -36.5 -4.402 1 98.19 175 LEU B CA 1
ATOM 5786 C C . LEU B 1 175 ? 11.148 -37.625 -3.729 1 98.19 175 LEU B C 1
ATOM 5788 O O . LEU B 1 175 ? 11.461 -38 -2.604 1 98.19 175 LEU B O 1
ATOM 5792 N N . PHE B 1 176 ? 10.039 -38.094 -4.445 1 97.56 176 PHE B N 1
ATOM 5793 C CA . PHE B 1 176 ? 9.297 -39.125 -3.723 1 97.56 176 PHE B CA 1
ATOM 5794 C C . PHE B 1 176 ? 8.695 -40.125 -4.691 1 97.56 176 PHE B C 1
ATOM 5796 O O . PHE B 1 176 ? 8.094 -41.125 -4.266 1 97.56 176 PHE B O 1
ATOM 5803 N N . TRP B 1 177 ? 8.844 -39.969 -6 1 98.62 177 TRP B N 1
ATOM 5804 C CA . TRP B 1 177 ? 8.43 -41 -6.941 1 98.62 177 TRP B CA 1
ATOM 5805 C C . TRP B 1 177 ? 9.32 -41 -8.18 1 98.62 177 TRP B C 1
ATOM 5807 O O . TRP B 1 177 ? 9.898 -39.969 -8.531 1 98.62 177 TRP B O 1
ATOM 5817 N N . PRO B 1 178 ? 9.562 -42.219 -8.844 1 98.75 178 PRO B N 1
ATOM 5818 C CA . PRO B 1 178 ? 10.312 -42.25 -10.102 1 98.75 178 PRO B CA 1
ATOM 5819 C C . PRO B 1 178 ? 9.586 -41.5 -11.234 1 98.75 178 PRO B C 1
ATOM 5821 O O . PRO B 1 178 ? 8.422 -41.781 -11.516 1 98.75 178 PRO B O 1
ATOM 5824 N N . CYS B 1 179 ? 10.289 -40.594 -11.883 1 98.44 179 CYS B N 1
ATOM 5825 C CA . CYS B 1 179 ? 9.656 -39.719 -12.867 1 98.44 179 CYS B CA 1
ATOM 5826 C C . CYS B 1 179 ? 10.672 -39.25 -13.891 1 98.44 179 CYS B C 1
ATOM 5828 O O . CYS B 1 179 ? 11.812 -39.688 -13.906 1 98.44 179 CYS B O 1
ATOM 5830 N N . LEU B 1 180 ? 10.203 -38.562 -14.82 1 97.94 180 LEU B N 1
ATOM 5831 C CA . LEU B 1 180 ? 11.031 -37.75 -15.719 1 97.94 180 LEU B CA 1
ATOM 5832 C C . LEU B 1 180 ? 11.062 -36.281 -15.266 1 97.94 180 LEU B C 1
ATOM 5834 O O . LEU B 1 180 ? 10.141 -35.531 -15.57 1 97.94 180 LEU B O 1
ATOM 5838 N N . ASP B 1 181 ? 12.141 -35.906 -14.586 1 97.25 181 ASP B N 1
ATOM 5839 C CA . ASP B 1 181 ? 12.172 -34.625 -13.875 1 97.25 181 ASP B CA 1
ATOM 5840 C C . ASP B 1 181 ? 12.625 -33.5 -14.789 1 97.25 181 ASP B C 1
ATOM 5842 O O . ASP B 1 181 ? 13.711 -32.969 -14.617 1 97.25 181 ASP B O 1
ATOM 5846 N N . PHE B 1 182 ? 11.844 -33.094 -15.648 1 94.69 182 PHE B N 1
ATOM 5847 C CA . PHE B 1 182 ? 11.938 -31.938 -16.5 1 94.69 182 PHE B CA 1
ATOM 5848 C C . PHE B 1 182 ? 10.562 -31.531 -17.016 1 94.69 182 PHE B C 1
ATOM 5850 O O . PHE B 1 182 ? 9.641 -32.344 -17.047 1 94.69 182 PHE B O 1
ATOM 5857 N N . PRO B 1 183 ? 10.297 -30.328 -17.422 1 93.19 183 PRO B N 1
ATOM 5858 C CA . PRO B 1 183 ? 8.953 -29.812 -17.703 1 93.19 183 PRO B CA 1
ATOM 5859 C C . PRO B 1 183 ? 8.195 -30.656 -18.719 1 93.19 183 PRO B C 1
ATOM 5861 O O . PRO B 1 183 ? 7.008 -30.938 -18.531 1 93.19 183 PRO B O 1
ATOM 5864 N N . ARG B 1 184 ? 8.766 -31.172 -19.688 1 93.94 184 ARG B N 1
ATOM 5865 C CA . ARG B 1 184 ? 8.102 -31.953 -20.734 1 93.94 184 ARG B CA 1
ATOM 5866 C C . ARG B 1 184 ? 7.926 -33.406 -20.281 1 93.94 184 ARG B C 1
ATOM 5868 O O . ARG B 1 184 ? 7.395 -34.219 -21.031 1 93.94 184 ARG B O 1
ATOM 5875 N N . GLY B 1 185 ? 8.367 -33.75 -19.109 1 96.5 185 GLY B N 1
ATOM 5876 C CA . GLY B 1 185 ? 8.273 -35.094 -18.578 1 96.5 185 GLY B CA 1
ATOM 5877 C C . GLY B 1 185 ? 6.906 -35.406 -18.016 1 96.5 185 GLY B C 1
ATOM 5878 O O . GLY B 1 185 ? 6.762 -36.344 -17.234 1 96.5 185 GLY B O 1
ATOM 5879 N N . GLU B 1 186 ? 5.906 -34.719 -18.438 1 96.94 186 GLU B N 1
ATOM 5880 C CA . GLU B 1 186 ? 4.547 -34.906 -17.938 1 96.94 186 GLU B CA 1
ATOM 5881 C C . GLU B 1 186 ? 3.988 -36.281 -18.344 1 96.94 186 GLU B C 1
ATOM 5883 O O . GLU B 1 186 ? 4.035 -36.625 -19.531 1 96.94 186 GLU B O 1
ATOM 5888 N N . PRO B 1 187 ? 3.443 -37.031 -17.406 1 98.06 187 PRO B N 1
ATOM 5889 C CA . PRO B 1 187 ? 2.725 -38.25 -17.797 1 98.06 187 PRO B CA 1
ATOM 5890 C C . PRO B 1 187 ? 1.362 -37.938 -18.422 1 98.06 187 PRO B C 1
ATOM 5892 O O . PRO B 1 187 ? 0.745 -36.938 -18.094 1 98.06 187 PRO B O 1
ATOM 5895 N N . ASP B 1 188 ? 0.911 -38.875 -19.266 1 97.88 188 ASP B N 1
ATOM 5896 C CA . ASP B 1 188 ? -0.443 -38.75 -19.781 1 97.88 188 ASP B CA 1
ATOM 5897 C C . ASP B 1 188 ? -1.486 -39 -18.703 1 97.88 188 ASP B C 1
ATOM 5899 O O . ASP B 1 188 ? -2.555 -38.406 -18.703 1 97.88 188 ASP B O 1
ATOM 5903 N N . MET B 1 189 ? -1.121 -39.938 -17.844 1 98.31 189 MET B N 1
ATOM 5904 C CA . MET B 1 189 ? -2.043 -40.344 -16.797 1 98.31 189 MET B CA 1
ATOM 5905 C C . MET B 1 189 ? -1.282 -40.781 -15.547 1 98.31 189 MET B C 1
ATOM 5907 O O . MET B 1 189 ? -0.25 -41.438 -15.648 1 98.31 189 MET B O 1
ATOM 5911 N N . VAL B 1 190 ? -1.83 -40.406 -14.406 1 98.75 190 VAL B N 1
ATOM 5912 C CA . VAL B 1 190 ? -1.29 -40.844 -13.133 1 98.75 190 VAL B CA 1
ATOM 5913 C C . VAL B 1 190 ? -2.396 -41.5 -12.312 1 98.75 190 VAL B C 1
ATOM 5915 O O . VAL B 1 190 ? -3.471 -40.938 -12.133 1 98.75 190 VAL B O 1
ATOM 5918 N N . ASP B 1 191 ? -2.217 -42.688 -11.938 1 98.88 191 ASP B N 1
ATOM 5919 C CA . ASP B 1 191 ? -2.967 -43.312 -10.852 1 98.88 191 ASP B CA 1
ATOM 5920 C C . ASP B 1 191 ? -2.164 -43.312 -9.555 1 98.88 191 ASP B C 1
ATOM 5922 O O . ASP B 1 191 ? -1.075 -43.875 -9.484 1 98.88 191 ASP B O 1
ATOM 5926 N N . LEU B 1 192 ? -2.691 -42.688 -8.617 1 98.81 192 LEU B N 1
ATOM 5927 C CA . LEU B 1 192 ? -2.012 -42.531 -7.332 1 98.81 192 LEU B CA 1
ATOM 5928 C C . LEU B 1 192 ? -2.768 -43.281 -6.23 1 98.81 192 LEU B C 1
ATOM 5930 O O . LEU B 1 192 ? -3.895 -42.906 -5.891 1 98.81 192 LEU B O 1
ATOM 5934 N N . HIS B 1 193 ? -2.201 -44.312 -5.742 1 98.81 193 HIS B N 1
ATOM 5935 C CA . HIS B 1 193 ? -2.711 -45.062 -4.602 1 98.81 193 HIS B CA 1
ATOM 5936 C C . HIS B 1 193 ? -1.918 -44.75 -3.336 1 98.81 193 HIS B C 1
ATOM 5938 O O . HIS B 1 193 ? -0.767 -45.188 -3.199 1 98.81 193 HIS B O 1
ATOM 5944 N N . VAL B 1 194 ? -2.533 -44.094 -2.43 1 98.94 194 VAL B N 1
ATOM 5945 C CA . VAL B 1 194 ? -1.817 -43.688 -1.22 1 98.94 194 VAL B CA 1
ATOM 5946 C C . VAL B 1 194 ? -2.43 -44.375 -0.006 1 98.94 194 VAL B C 1
ATOM 5948 O O . VAL B 1 194 ? -3.629 -44.25 0.252 1 98.94 194 VAL B O 1
ATOM 5951 N N . THR B 1 195 ? -1.648 -45.062 0.738 1 98.88 195 THR B N 1
ATOM 5952 C CA . THR B 1 195 ? -2.072 -45.719 1.973 1 98.88 195 THR B CA 1
ATOM 5953 C C . THR B 1 195 ? -1.606 -44.938 3.189 1 98.88 195 THR B C 1
ATOM 5955 O O . THR B 1 195 ? -0.427 -44.594 3.301 1 98.88 195 THR B O 1
ATOM 5958 N N . VAL B 1 196 ? -2.541 -44.719 4.078 1 98.81 196 VAL B N 1
ATOM 5959 C CA . VAL B 1 196 ? -2.244 -43.875 5.246 1 98.81 196 VAL B CA 1
ATOM 5960 C C . VAL B 1 196 ? -2.852 -44.531 6.492 1 98.81 196 VAL B C 1
ATOM 5962 O O . VAL B 1 196 ? -3.75 -45.375 6.398 1 98.81 196 VAL B O 1
ATOM 5965 N N . PRO B 1 197 ? -2.367 -44.094 7.664 1 98 197 PRO B N 1
ATOM 5966 C CA . PRO B 1 197 ? -2.941 -44.594 8.914 1 98 197 PRO B CA 1
ATOM 5967 C C . PRO B 1 197 ? -4.418 -44.219 9.07 1 98 197 PRO B C 1
ATOM 5969 O O . PRO B 1 197 ? -4.934 -43.406 8.328 1 98 197 PRO B O 1
ATOM 5972 N N . LYS B 1 198 ? -4.945 -44.875 10.102 1 95.94 198 LYS B N 1
ATOM 5973 C CA . LYS B 1 198 ? -6.348 -44.656 10.43 1 95.94 198 LYS B CA 1
ATOM 5974 C C . LYS B 1 198 ? -6.609 -43.188 10.734 1 95.94 198 LYS B C 1
ATOM 5976 O O . LYS B 1 198 ? -5.75 -42.5 11.297 1 95.94 198 LYS B O 1
ATOM 5981 N N . ASP B 1 199 ? -7.723 -42.625 10.273 1 93.19 199 ASP B N 1
ATOM 5982 C CA . ASP B 1 199 ? -8.281 -41.312 10.586 1 93.19 199 ASP B CA 1
ATOM 5983 C C . ASP B 1 199 ? -7.672 -40.25 9.695 1 93.19 199 ASP B C 1
ATOM 5985 O O . ASP B 1 199 ? -8.086 -39.062 9.758 1 93.19 199 ASP B O 1
ATOM 5989 N N . LEU B 1 200 ? -6.66 -40.594 8.938 1 98.31 200 LEU B N 1
ATOM 5990 C CA . LEU B 1 200 ? -6.125 -39.656 7.969 1 98.31 200 LEU B CA 1
ATOM 5991 C C . LEU B 1 200 ? -6.781 -39.812 6.605 1 98.31 200 LEU B C 1
ATOM 5993 O O . LEU B 1 200 ? -7.262 -40.906 6.285 1 98.31 200 LEU B O 1
ATOM 5997 N N . LYS B 1 201 ? -6.848 -38.75 5.879 1 98.69 201 LYS B N 1
ATOM 5998 C CA . LYS B 1 201 ? -7.355 -38.719 4.512 1 98.69 201 LYS B CA 1
ATOM 5999 C C . LYS B 1 201 ? -6.324 -38.156 3.551 1 98.69 201 LYS B C 1
ATOM 6001 O O . LYS B 1 201 ? -5.418 -37.406 3.969 1 98.69 201 LYS B O 1
ATOM 6006 N N . VAL B 1 202 ? -6.504 -38.531 2.291 1 98.88 202 VAL B N 1
ATOM 6007 C CA . VAL B 1 202 ? -5.598 -38.062 1.245 1 98.88 202 VAL B CA 1
ATOM 6008 C C . VAL B 1 202 ? -6.367 -37.219 0.246 1 98.88 202 VAL B C 1
ATOM 6010 O O . VAL B 1 202 ? -7.312 -37.688 -0.391 1 98.88 202 VAL B O 1
ATOM 6013 N N . ALA B 1 203 ? -6.008 -35.938 0.175 1 98.81 203 ALA B N 1
ATOM 6014 C CA . ALA B 1 203 ? -6.473 -35.094 -0.912 1 98.81 203 ALA B CA 1
ATOM 6015 C C . ALA B 1 203 ? -5.531 -35.156 -2.111 1 98.81 203 ALA B C 1
ATOM 6017 O O . ALA B 1 203 ? -4.367 -34.781 -2.021 1 98.81 203 ALA B O 1
ATOM 6018 N N . GLY B 1 204 ? -5.996 -35.656 -3.246 1 98.56 204 GLY B N 1
ATOM 6019 C CA . GLY B 1 204 ? -5.094 -35.938 -4.348 1 98.56 204 GLY B CA 1
ATOM 6020 C C . GLY B 1 204 ? -5.492 -35.281 -5.641 1 98.56 204 GLY B C 1
ATOM 6021 O O . GLY B 1 204 ? -6.531 -34.594 -5.707 1 98.56 204 GLY B O 1
ATOM 6022 N N . ASN B 1 205 ? -4.656 -35.406 -6.664 1 98.69 205 ASN B N 1
ATOM 6023 C CA . ASN B 1 205 ? -4.898 -34.844 -7.992 1 98.69 205 ASN B CA 1
ATOM 6024 C C . ASN B 1 205 ? -6.035 -35.562 -8.703 1 98.69 205 ASN B C 1
ATOM 6026 O O . ASN B 1 205 ? -6.223 -36.781 -8.508 1 98.69 205 ASN B O 1
ATOM 6030 N N . GLY B 1 206 ? -6.738 -34.844 -9.516 1 98.56 206 GLY B N 1
ATOM 6031 C CA . GLY B 1 206 ? -7.707 -35.438 -10.406 1 98.56 206 GLY B CA 1
ATOM 6032 C C . GLY B 1 206 ? -8.977 -35.906 -9.703 1 98.56 206 GLY B C 1
ATOM 6033 O O . GLY B 1 206 ? -9.547 -35.156 -8.906 1 98.56 206 GLY B O 1
ATOM 6034 N N . LYS B 1 207 ? -9.414 -37.094 -10.008 1 98.31 207 LYS B N 1
ATOM 6035 C CA . LYS B 1 207 ? -10.672 -37.625 -9.508 1 98.31 207 LYS B CA 1
ATOM 6036 C C . LYS B 1 207 ? -10.438 -38.781 -8.539 1 98.31 207 LYS B C 1
ATOM 6038 O O . LYS B 1 207 ? -9.562 -39.625 -8.773 1 98.31 207 LYS B O 1
ATOM 6043 N N . LEU B 1 208 ? -11.258 -38.75 -7.496 1 98.56 208 LEU B N 1
ATOM 6044 C CA . LEU B 1 208 ? -11.234 -39.875 -6.582 1 98.56 208 LEU B CA 1
ATOM 6045 C C . LEU B 1 208 ? -11.93 -41.094 -7.199 1 98.56 208 LEU B C 1
ATOM 6047 O O . LEU B 1 208 ? -13.133 -41.031 -7.473 1 98.56 208 LEU B O 1
ATOM 6051 N N . VAL B 1 209 ? -11.172 -42.125 -7.398 1 98.5 209 VAL B N 1
ATOM 6052 C CA . VAL B 1 209 ? -11.719 -43.344 -7.984 1 98.5 209 VAL B CA 1
ATOM 6053 C C . VAL B 1 209 ? -12.359 -44.188 -6.895 1 98.5 209 VAL B C 1
ATOM 6055 O O . VAL B 1 209 ? -13.406 -44.812 -7.113 1 98.5 209 VAL B O 1
ATOM 6058 N N . GLY B 1 210 ? -11.617 -44.219 -5.77 1 98.06 210 GLY B N 1
ATOM 6059 C CA . GLY B 1 210 ? -12.172 -44.969 -4.652 1 98.06 210 GLY B CA 1
ATOM 6060 C C . GLY B 1 210 ? -11.266 -45 -3.439 1 98.06 210 GLY B C 1
ATOM 6061 O O . GLY B 1 210 ? -10.141 -44.5 -3.492 1 98.06 210 GLY B O 1
ATOM 6062 N N . THR B 1 211 ? -11.859 -45.438 -2.367 1 98.12 211 THR B N 1
ATOM 6063 C CA . THR B 1 211 ? -11.125 -45.625 -1.123 1 98.12 211 THR B CA 1
ATOM 6064 C C . THR B 1 211 ? -11.344 -47.031 -0.59 1 98.12 211 THR B C 1
ATOM 6066 O O . THR B 1 211 ? -12.453 -47.562 -0.652 1 98.12 211 THR B O 1
ATOM 6069 N N . ASP B 1 212 ? -10.297 -47.625 -0.154 1 98 212 ASP B N 1
ATOM 6070 C CA . ASP B 1 212 ? -10.367 -48.938 0.467 1 98 212 ASP B CA 1
ATOM 6071 C C . ASP B 1 212 ? -9.883 -48.906 1.914 1 98 212 ASP B C 1
ATOM 6073 O O . ASP B 1 212 ? -8.773 -48.438 2.189 1 98 212 ASP B O 1
ATOM 6077 N N . THR B 1 213 ? -10.711 -49.406 2.744 1 97.19 213 THR B N 1
ATOM 6078 C CA . THR B 1 213 ? -10.289 -49.562 4.133 1 97.19 213 THR B CA 1
ATOM 6079 C C . THR B 1 213 ? -9.68 -50.938 4.363 1 97.19 213 THR B C 1
ATOM 6081 O O . THR B 1 213 ? -10.305 -51.969 4.066 1 97.19 213 THR B O 1
ATOM 6084 N N . LEU B 1 214 ? -8.516 -50.906 4.918 1 97.56 214 LEU B N 1
ATOM 6085 C CA . LEU B 1 214 ? -7.809 -52.156 5.211 1 97.56 214 LEU B CA 1
ATOM 6086 C C . LEU B 1 214 ? -8.227 -52.719 6.57 1 97.56 214 LEU B C 1
ATOM 6088 O O . LEU B 1 214 ? -8.75 -51.969 7.41 1 97.56 214 LEU B O 1
ATOM 6092 N N . PRO B 1 215 ? -7.992 -53.969 6.832 1 96.25 215 PRO B N 1
ATOM 6093 C CA . PRO B 1 215 ? -8.461 -54.625 8.07 1 96.25 215 PRO B CA 1
ATOM 6094 C C . PRO B 1 215 ? -7.887 -53.969 9.32 1 96.25 215 PRO B C 1
ATOM 6096 O O . PRO B 1 215 ? -8.547 -53.938 10.367 1 96.25 215 PRO B O 1
ATOM 6099 N N . ASP B 1 216 ? -6.801 -53.406 9.242 1 96.06 216 ASP B N 1
ATOM 6100 C CA . ASP B 1 216 ? -6.145 -52.844 10.422 1 96.06 216 ASP B CA 1
ATOM 6101 C C . ASP B 1 216 ? -6.496 -51.375 10.609 1 96.06 216 ASP B C 1
ATOM 6103 O O . ASP B 1 216 ? -5.934 -50.719 11.469 1 96.06 216 ASP B O 1
ATOM 6107 N N . GLY B 1 217 ? -7.309 -50.906 9.789 1 96.38 217 GLY B N 1
ATOM 6108 C CA . GLY B 1 217 ? -7.805 -49.562 9.961 1 96.38 217 GLY B CA 1
ATOM 6109 C C . GLY B 1 217 ? -7.156 -48.562 9.016 1 96.38 217 GLY B C 1
ATOM 6110 O O . GLY B 1 217 ? -7.668 -47.469 8.82 1 96.38 217 GLY B O 1
ATOM 6111 N N . ARG B 1 218 ? -6.055 -48.812 8.391 1 96.75 218 ARG B N 1
ATOM 6112 C CA . ARG B 1 218 ? -5.449 -47.969 7.367 1 96.75 218 ARG B CA 1
ATOM 6113 C C . ARG B 1 218 ? -6.363 -47.844 6.156 1 96.75 218 ARG B C 1
ATOM 6115 O O . ARG B 1 218 ? -7.281 -48.625 5.973 1 96.75 218 ARG B O 1
ATOM 6122 N N . SER B 1 219 ? -6.148 -46.906 5.445 1 98.56 219 SER B N 1
ATOM 6123 C CA . SER B 1 219 ? -6.938 -46.719 4.23 1 98.56 219 SER B CA 1
ATOM 6124 C C . SER B 1 219 ? -6.047 -46.438 3.031 1 98.56 219 SER B C 1
ATOM 6126 O O . SER B 1 219 ? -5 -45.781 3.172 1 98.56 219 SER B O 1
ATOM 6128 N N . THR B 1 220 ? -6.469 -46.906 1.894 1 98.75 220 THR B N 1
ATOM 6129 C CA . THR B 1 220 ? -5.828 -46.594 0.623 1 98.75 220 THR B CA 1
ATOM 6130 C C . THR B 1 220 ? -6.746 -45.75 -0.242 1 98.75 220 THR B C 1
ATOM 6132 O O . THR B 1 220 ? -7.883 -46.125 -0.519 1 98.75 220 THR B O 1
ATOM 6135 N N . TRP B 1 221 ? -6.301 -44.625 -0.597 1 98.88 221 TRP B N 1
ATOM 6136 C CA . TRP B 1 221 ? -7.023 -43.688 -1.452 1 98.88 221 TRP B CA 1
ATOM 6137 C C . TRP B 1 221 ? -6.496 -43.75 -2.883 1 98.88 221 TRP B C 1
ATOM 6139 O O . TRP B 1 221 ? -5.293 -43.625 -3.115 1 98.88 221 TRP B O 1
ATOM 6149 N N . HIS B 1 222 ? -7.375 -43.969 -3.859 1 98.88 222 HIS B N 1
ATOM 6150 C CA . HIS B 1 222 ? -7.02 -44.062 -5.27 1 98.88 222 HIS B CA 1
ATOM 6151 C C . HIS B 1 222 ? -7.504 -42.844 -6.043 1 98.88 222 HIS B C 1
ATOM 6153 O O . HIS B 1 222 ? -8.711 -42.656 -6.238 1 98.88 222 HIS B O 1
ATOM 6159 N N . TRP B 1 223 ? -6.578 -42.031 -6.461 1 98.88 223 TRP B N 1
ATOM 6160 C CA . TRP B 1 223 ? -6.844 -40.844 -7.281 1 98.88 223 TRP B CA 1
ATOM 6161 C C . TRP B 1 223 ? -6.309 -41.031 -8.695 1 98.88 223 TRP B C 1
ATOM 6163 O O . TRP B 1 223 ? -5.219 -41.594 -8.883 1 98.88 223 TRP B O 1
ATOM 6173 N N . ARG B 1 224 ? -7.023 -40.531 -9.711 1 98.81 224 ARG B N 1
ATOM 6174 C CA . ARG B 1 224 ? -6.602 -40.562 -11.109 1 98.81 224 ARG B CA 1
ATOM 6175 C C . ARG B 1 224 ? -6.594 -39.156 -11.719 1 98.81 224 ARG B C 1
ATOM 6177 O O . ARG B 1 224 ? -7.59 -38.438 -11.641 1 98.81 224 ARG B O 1
ATOM 6184 N N . ALA B 1 225 ? -5.445 -38.844 -12.281 1 98.38 225 ALA B N 1
ATOM 6185 C CA . ALA B 1 225 ? -5.289 -37.5 -12.844 1 98.38 225 ALA B CA 1
ATOM 6186 C C . ALA B 1 225 ? -4.742 -37.562 -14.273 1 98.38 225 ALA B C 1
ATOM 6188 O O . ALA B 1 225 ? -3.803 -38.312 -14.547 1 98.38 225 ALA B O 1
ATOM 6189 N N . ARG B 1 226 ? -5.262 -36.781 -15.094 1 97 226 ARG B N 1
ATOM 6190 C CA . ARG B 1 226 ? -4.785 -36.688 -16.469 1 97 226 ARG B CA 1
ATOM 6191 C C . ARG B 1 226 ? -3.711 -35.625 -16.625 1 97 226 ARG B C 1
ATOM 6193 O O . ARG B 1 226 ? -3.904 -34.469 -16.203 1 97 226 ARG B O 1
ATOM 6200 N N . SER B 1 227 ? -2.629 -35.969 -17.156 1 95.81 227 SER B N 1
ATOM 6201 C CA . SER B 1 227 ? -1.548 -35.125 -17.641 1 95.81 227 SER B CA 1
ATOM 6202 C C . SER B 1 227 ? -1.088 -34.156 -16.578 1 95.81 227 SER B C 1
ATOM 6204 O O . SER B 1 227 ? -1.003 -32.938 -16.844 1 95.81 227 SER B O 1
ATOM 6206 N N . PRO B 1 228 ? -0.864 -34.531 -15.391 1 96.44 228 PRO B N 1
ATOM 6207 C CA . PRO B 1 228 ? -0.321 -33.562 -14.438 1 96.44 228 PRO B CA 1
ATOM 6208 C C . PRO B 1 228 ? 1.134 -33.188 -14.734 1 96.44 228 PRO B C 1
ATOM 6210 O O . PRO B 1 228 ? 1.901 -34.031 -15.203 1 96.44 228 PRO B O 1
ATOM 6213 N N . ASN B 1 229 ? 1.432 -31.891 -14.453 1 94.75 229 ASN B N 1
ATOM 6214 C CA . ASN B 1 229 ? 2.854 -31.562 -14.359 1 94.75 229 ASN B CA 1
ATOM 6215 C C . ASN B 1 229 ? 3.568 -32.469 -13.367 1 94.75 229 ASN B C 1
ATOM 6217 O O . ASN B 1 229 ? 3.027 -32.812 -12.305 1 94.75 229 ASN B O 1
ATOM 6221 N N . PRO B 1 230 ? 4.766 -32.906 -13.703 1 95.44 230 PRO B N 1
ATOM 6222 C CA . PRO B 1 230 ? 5.426 -33.875 -12.82 1 95.44 230 PRO B CA 1
ATOM 6223 C C . PRO B 1 230 ? 5.52 -33.375 -11.375 1 95.44 230 PRO B C 1
ATOM 6225 O O . PRO B 1 230 ? 5.293 -34.156 -10.445 1 95.44 230 PRO B O 1
ATOM 6228 N N . TYR B 1 231 ? 5.828 -32.125 -11.211 1 96.06 231 TYR B N 1
ATOM 6229 C CA . TYR B 1 231 ? 5.977 -31.609 -9.852 1 96.06 231 TYR B CA 1
ATOM 6230 C C . TYR B 1 231 ? 4.621 -31.359 -9.211 1 96.06 231 TYR B C 1
ATOM 6232 O O . TYR B 1 231 ? 4.531 -31.094 -8.008 1 96.06 231 TYR B O 1
ATOM 6240 N N . SER B 1 232 ? 3.555 -31.469 -9.961 1 96.19 232 SER B N 1
ATOM 6241 C CA . SER B 1 232 ? 2.209 -31.219 -9.453 1 96.19 232 SER B CA 1
ATOM 6242 C C . SER B 1 232 ? 1.646 -32.469 -8.766 1 96.19 232 SER B C 1
ATOM 6244 O O . SER B 1 232 ? 0.656 -32.375 -8.031 1 96.19 232 SER B O 1
ATOM 6246 N N . VAL B 1 233 ? 2.189 -33.625 -9.117 1 97.94 233 VAL B N 1
ATOM 6247 C CA . VAL B 1 233 ? 1.806 -34.812 -8.344 1 97.94 233 VAL B CA 1
ATOM 6248 C C . VAL B 1 233 ? 2.189 -34.625 -6.879 1 97.94 233 VAL B C 1
ATOM 6250 O O . VAL B 1 233 ? 3.344 -34.312 -6.566 1 97.94 233 VAL B O 1
ATOM 6253 N N . THR B 1 234 ? 1.202 -34.781 -6.016 1 98.19 234 THR B N 1
ATOM 6254 C CA . THR B 1 234 ? 1.48 -34.312 -4.656 1 98.19 234 THR B CA 1
ATOM 6255 C C . THR B 1 234 ? 0.863 -35.281 -3.637 1 98.19 234 THR B C 1
ATOM 6257 O O . THR B 1 234 ? -0.067 -36.031 -3.957 1 98.19 234 THR B O 1
ATOM 6260 N N . LEU B 1 235 ? 1.459 -35.312 -2.498 1 98.62 235 LEU B N 1
ATOM 6261 C CA . LEU B 1 235 ? 0.882 -35.906 -1.3 1 98.62 235 LEU B CA 1
ATOM 6262 C C . LEU B 1 235 ? 0.357 -34.844 -0.352 1 98.62 235 LEU B C 1
ATOM 6264 O O . LEU B 1 235 ? 1.112 -33.969 0.085 1 98.62 235 LEU B O 1
ATOM 6268 N N . GLN B 1 236 ? -0.926 -34.875 -0.106 1 98.81 236 GLN B N 1
ATOM 6269 C CA . GLN B 1 236 ? -1.597 -34.031 0.891 1 98.81 236 GLN B CA 1
ATOM 6270 C C . GLN B 1 236 ? -2.443 -34.906 1.833 1 98.81 236 GLN B C 1
ATOM 6272 O O . GLN B 1 236 ? -3.516 -35.375 1.454 1 98.81 236 GLN B O 1
ATOM 6277 N N . ILE B 1 237 ? -1.926 -35.031 3.045 1 98.88 237 ILE B N 1
ATOM 6278 C CA . ILE B 1 237 ? -2.48 -36 3.982 1 98.88 237 ILE B CA 1
ATOM 6279 C C . ILE B 1 237 ? -2.752 -35.312 5.324 1 98.88 237 ILE B C 1
ATOM 6281 O O . ILE B 1 237 ? -1.85 -34.719 5.922 1 98.88 237 ILE B O 1
ATOM 6285 N N . ALA B 1 238 ? -3.949 -35.438 5.773 1 98.81 238 ALA B N 1
ATOM 6286 C CA . ALA B 1 238 ? -4.375 -34.875 7.051 1 98.81 238 ALA B CA 1
ATOM 6287 C C . ALA B 1 238 ? -5.727 -35.438 7.477 1 98.81 238 ALA B C 1
ATOM 6289 O O . ALA B 1 238 ? -6.375 -36.156 6.715 1 98.81 238 ALA B O 1
ATOM 6290 N N . PRO B 1 239 ? -6.09 -35.188 8.75 1 98.44 239 PRO B N 1
ATOM 6291 C CA . PRO B 1 239 ? -7.48 -35.5 9.086 1 98.44 239 PRO B CA 1
ATOM 6292 C C . PRO B 1 239 ? -8.477 -34.531 8.453 1 98.44 239 PRO B C 1
ATOM 6294 O O . PRO B 1 239 ? -9.328 -33.969 9.141 1 98.44 239 PRO B O 1
ATOM 6297 N N . TYR B 1 240 ? -8.5 -34.438 7.164 1 98.62 240 TYR B N 1
ATOM 6298 C CA . TYR B 1 240 ? -9.203 -33.406 6.402 1 98.62 240 TYR B CA 1
ATOM 6299 C C . TYR B 1 240 ? -10.703 -33.5 6.613 1 98.62 240 TYR B C 1
ATOM 6301 O O . TYR B 1 240 ? -11.258 -34.625 6.707 1 98.62 240 TYR B O 1
ATOM 6309 N N . LYS B 1 241 ? -11.273 -32.375 6.699 1 98.44 241 LYS B N 1
ATOM 6310 C CA . LYS B 1 241 ? -12.688 -32.219 6.398 1 98.44 241 LYS B CA 1
ATOM 6311 C C . LYS B 1 241 ? -12.898 -31.734 4.969 1 98.44 241 LYS B C 1
ATOM 6313 O O . LYS B 1 241 ? -11.977 -31.188 4.352 1 98.44 241 LYS B O 1
ATOM 6318 N N . LEU B 1 242 ? -14.125 -31.984 4.457 1 98.56 242 LEU B N 1
ATOM 6319 C CA . LEU B 1 242 ? -14.359 -31.688 3.049 1 98.56 242 LEU B CA 1
ATOM 6320 C C . LEU B 1 242 ? -15.617 -30.828 2.879 1 98.56 242 LEU B C 1
ATOM 6322 O O . LEU B 1 242 ? -16.672 -31.141 3.443 1 98.56 242 LEU B O 1
ATOM 6326 N N . ILE B 1 243 ? -15.461 -29.625 2.232 1 98.56 243 ILE B N 1
ATOM 6327 C CA . ILE B 1 243 ? -16.578 -28.859 1.691 1 98.56 243 ILE B CA 1
ATOM 6328 C C . ILE B 1 243 ? -16.641 -29.047 0.176 1 98.56 243 ILE B C 1
ATOM 6330 O O . ILE B 1 243 ? -15.617 -28.953 -0.51 1 98.56 243 ILE B O 1
ATOM 6334 N N . GLN B 1 244 ? -17.812 -29.359 -0.351 1 98.25 244 GLN B N 1
ATOM 6335 C CA . GLN B 1 244 ? -17.969 -29.578 -1.785 1 98.25 244 GLN B CA 1
ATOM 6336 C C . GLN B 1 244 ? -19.203 -28.875 -2.322 1 98.25 244 GLN B C 1
ATOM 6338 O O . GLN B 1 244 ? -20.156 -28.625 -1.581 1 98.25 244 GLN B O 1
ATOM 6343 N N . ALA B 1 245 ? -19.156 -28.406 -3.516 1 98.62 245 ALA B N 1
ATOM 6344 C CA . ALA B 1 245 ? -20.266 -27.844 -4.281 1 98.62 245 ALA B CA 1
ATOM 6345 C C . ALA B 1 245 ? -19.984 -27.922 -5.777 1 98.62 245 ALA B C 1
ATOM 6347 O O . ALA B 1 245 ? -18.859 -28.188 -6.195 1 98.62 245 ALA B O 1
ATOM 6348 N N . ASP B 1 246 ? -21.016 -27.766 -6.562 1 98.44 246 ASP B N 1
ATOM 6349 C CA . ASP B 1 246 ? -20.891 -27.734 -8.016 1 98.44 246 ASP B CA 1
ATOM 6350 C C . ASP B 1 246 ? -20.953 -26.297 -8.539 1 98.44 246 ASP B C 1
ATOM 6352 O O . ASP B 1 246 ? -21.734 -25.484 -8.047 1 98.44 246 ASP B O 1
ATOM 6356 N N . TYR B 1 247 ? -20.094 -26.016 -9.484 1 98.31 247 TYR B N 1
ATOM 6357 C CA . TYR B 1 247 ? -20.109 -24.75 -10.211 1 98.31 247 TYR B CA 1
ATOM 6358 C C . TYR B 1 247 ? -20.672 -24.953 -11.617 1 98.31 247 TYR B C 1
ATOM 6360 O O . TYR B 1 247 ? -20.156 -25.766 -12.383 1 98.31 247 TYR B O 1
ATOM 6368 N N . LYS B 1 248 ? -21.734 -24.219 -11.914 1 97.38 248 LYS B N 1
ATOM 6369 C CA . LYS B 1 248 ? -22.266 -24.219 -13.273 1 97.38 248 LYS B CA 1
ATOM 6370 C C . LYS B 1 248 ? -21.453 -23.312 -14.188 1 97.38 248 LYS B C 1
ATOM 6372 O O . LYS B 1 248 ? -21.594 -22.078 -14.133 1 97.38 248 LYS B O 1
ATOM 6377 N N . SER B 1 249 ? -20.688 -23.891 -15.07 1 97.62 249 SER B N 1
ATOM 6378 C CA . SER B 1 249 ? -19.766 -23.188 -15.953 1 97.62 249 SER B CA 1
ATOM 6379 C C . SER B 1 249 ? -20.531 -22.391 -17.016 1 97.62 249 SER B C 1
ATOM 6381 O O . SER B 1 249 ? -21.578 -22.844 -17.5 1 97.62 249 SER B O 1
ATOM 6383 N N . ARG B 1 250 ? -19.969 -21.266 -17.438 1 95.25 250 ARG B N 1
ATOM 6384 C CA . ARG B 1 250 ? -20.547 -20.484 -18.531 1 95.25 250 ARG B CA 1
ATOM 6385 C C . ARG B 1 250 ? -20.422 -21.203 -19.859 1 95.25 250 ARG B C 1
ATOM 6387 O O . ARG B 1 250 ? -21.094 -20.844 -20.828 1 95.25 250 ARG B O 1
ATOM 6394 N N . PHE B 1 251 ? -19.688 -22.234 -19.875 1 97.06 251 PHE B N 1
ATOM 6395 C CA . PHE B 1 251 ? -19.5 -23 -21.109 1 97.06 251 PHE B CA 1
ATOM 6396 C C . PHE B 1 251 ? -20.438 -24.203 -21.125 1 97.06 251 PHE B C 1
ATOM 6398 O O . PHE B 1 251 ? -20.328 -25.062 -22 1 97.06 251 PHE B O 1
ATOM 6405 N N . GLY B 1 252 ? -21.25 -24.344 -20.203 1 96.06 252 GLY B N 1
ATOM 6406 C CA . GLY B 1 252 ? -22.344 -25.312 -20.266 1 96.06 252 GLY B CA 1
ATOM 6407 C C . GLY B 1 252 ? -22.094 -26.562 -19.438 1 96.06 252 GLY B C 1
ATOM 6408 O O . GLY B 1 252 ? -23.016 -27.312 -19.125 1 96.06 252 GLY B O 1
ATOM 6409 N N . ASN B 1 253 ? -20.969 -26.797 -19.016 1 96.56 253 ASN B N 1
ATOM 6410 C CA . ASN B 1 253 ? -20.656 -27.969 -18.203 1 96.56 253 ASN B CA 1
ATOM 6411 C C . ASN B 1 253 ? -20.656 -27.641 -16.719 1 96.56 253 ASN B C 1
ATOM 6413 O O . ASN B 1 253 ? -20.953 -26.516 -16.328 1 96.56 253 ASN B O 1
ATOM 6417 N N . VAL B 1 254 ? -20.484 -28.688 -15.891 1 97.81 254 VAL B N 1
ATOM 6418 C CA . VAL B 1 254 ? -20.469 -28.562 -14.438 1 97.81 254 VAL B CA 1
ATOM 6419 C C . VAL B 1 254 ? -19.078 -28.906 -13.898 1 97.81 254 VAL B C 1
ATOM 6421 O O . VAL B 1 254 ? -18.484 -29.922 -14.297 1 97.81 254 VAL B O 1
ATOM 6424 N N . ILE B 1 255 ? -18.578 -28.094 -13.031 1 98.44 255 ILE B N 1
ATOM 6425 C CA . ILE B 1 255 ? -17.25 -28.281 -12.445 1 98.44 255 ILE B CA 1
ATOM 6426 C C . ILE B 1 255 ? -17.391 -28.578 -10.953 1 98.44 255 ILE B C 1
ATOM 6428 O O . ILE B 1 255 ? -17.828 -27.703 -10.188 1 98.44 255 ILE B O 1
ATOM 6432 N N . PRO B 1 256 ? -17.031 -29.781 -10.484 1 98.69 256 PRO B N 1
ATOM 6433 C CA . PRO B 1 256 ? -17 -30.016 -9.039 1 98.69 256 PRO B CA 1
ATOM 6434 C C . PRO B 1 256 ? -15.969 -29.172 -8.32 1 98.69 256 PRO B C 1
ATOM 6436 O O . PRO B 1 256 ? -14.828 -29.062 -8.781 1 98.69 256 PRO B O 1
ATOM 6439 N N . MET B 1 257 ? -16.328 -28.5 -7.262 1 98.88 257 MET B N 1
ATOM 6440 C CA . MET B 1 257 ? -15.422 -27.766 -6.398 1 98.88 257 MET B CA 1
ATOM 6441 C C . MET B 1 257 ? -15.234 -28.484 -5.062 1 98.88 257 MET B C 1
ATOM 6443 O O . MET B 1 257 ? -16.203 -28.938 -4.453 1 98.88 257 MET B O 1
ATOM 6447 N N . GLU B 1 258 ? -14.016 -28.625 -4.672 1 98.88 258 GLU B N 1
ATOM 6448 C CA . GLU B 1 258 ? -13.703 -29.297 -3.412 1 98.88 258 GLU B CA 1
ATOM 6449 C C . GLU B 1 258 ? -12.672 -28.516 -2.609 1 98.88 258 GLU B C 1
ATOM 6451 O O . GLU B 1 258 ? -11.664 -28.062 -3.156 1 98.88 258 GLU B O 1
ATOM 6456 N N . TYR B 1 259 ? -12.977 -28.328 -1.321 1 98.94 259 TYR B N 1
ATOM 6457 C CA . TYR B 1 259 ? -11.992 -27.75 -0.406 1 98.94 259 TYR B CA 1
ATOM 6458 C C . TYR B 1 259 ? -11.75 -28.688 0.777 1 98.94 259 TYR B C 1
ATOM 6460 O O . TYR B 1 259 ? -12.648 -28.938 1.579 1 98.94 259 TYR B O 1
ATOM 6468 N N . TRP B 1 260 ? -10.523 -29.234 0.816 1 98.88 260 TRP B N 1
ATOM 6469 C CA . TRP B 1 260 ? -10.062 -30.078 1.919 1 98.88 260 TRP B CA 1
ATOM 6470 C C . TRP B 1 260 ? -9.367 -29.234 2.984 1 98.88 260 TRP B C 1
ATOM 6472 O O . TRP B 1 260 ? -8.273 -28.719 2.756 1 98.88 260 TRP B O 1
ATOM 6482 N N . TYR B 1 261 ? -10.023 -29.094 4.176 1 98.69 261 TYR B N 1
ATOM 6483 C CA . TYR B 1 261 ? -9.484 -28.188 5.188 1 98.69 261 TYR B CA 1
ATOM 6484 C C . TYR B 1 261 ? -9.328 -28.906 6.523 1 98.69 261 TYR B C 1
ATOM 6486 O O . TYR B 1 261 ? -9.859 -30 6.719 1 98.69 261 TYR B O 1
ATOM 6494 N N . ILE B 1 262 ? -8.531 -28.359 7.398 1 97.75 262 ILE B N 1
ATOM 6495 C CA . ILE B 1 262 ? -8.234 -28.938 8.695 1 97.75 262 ILE B CA 1
ATOM 6496 C C . ILE B 1 262 ? -9.406 -28.719 9.648 1 97.75 262 ILE B C 1
ATOM 6498 O O . ILE B 1 262 ? -10.016 -27.656 9.656 1 97.75 262 ILE B O 1
ATOM 6502 N N . PRO B 1 263 ? -9.656 -29.672 10.516 1 96.25 263 PRO B N 1
ATOM 6503 C CA . PRO B 1 263 ? -10.773 -29.562 11.453 1 96.25 263 PRO B CA 1
ATOM 6504 C C . PRO B 1 263 ? -10.633 -28.359 12.383 1 96.25 263 PRO B C 1
ATOM 6506 O O . PRO B 1 263 ? -9.523 -28.016 12.789 1 96.25 263 PRO B O 1
ATOM 6509 N N . GLY B 1 264 ? -11.773 -27.844 12.812 1 95.69 264 GLY B N 1
ATOM 6510 C CA . GLY B 1 264 ? -11.789 -26.719 13.742 1 95.69 264 GLY B CA 1
ATOM 6511 C C . GLY B 1 264 ? -11.766 -25.375 13.047 1 95.69 264 GLY B C 1
ATOM 6512 O O . GLY B 1 264 ? -11.828 -24.328 13.703 1 95.69 264 GLY B O 1
ATOM 6513 N N . ARG B 1 265 ? -11.734 -25.391 11.758 1 96.38 265 ARG B N 1
ATOM 6514 C CA . ARG B 1 265 ? -11.625 -24.141 11.008 1 96.38 265 ARG B CA 1
ATOM 6515 C C . ARG B 1 265 ? -12.805 -23.984 10.047 1 96.38 265 ARG B C 1
ATOM 6517 O O . ARG B 1 265 ? -12.648 -23.406 8.969 1 96.38 265 ARG B O 1
ATOM 6524 N N . ASP B 1 266 ? -13.938 -24.422 10.438 1 97.81 266 ASP B N 1
ATOM 6525 C CA . ASP B 1 266 ? -15.109 -24.562 9.578 1 97.81 266 ASP B CA 1
ATOM 6526 C C . ASP B 1 266 ? -15.562 -23.203 9.039 1 97.81 266 ASP B C 1
ATOM 6528 O O . ASP B 1 266 ? -15.812 -23.062 7.84 1 97.81 266 ASP B O 1
ATOM 6532 N N . GLU B 1 267 ? -15.664 -22.219 9.883 1 97.44 267 GLU B N 1
ATOM 6533 C CA . GLU B 1 267 ? -16.141 -20.906 9.461 1 97.44 267 GLU B CA 1
ATOM 6534 C C . GLU B 1 267 ? -15.172 -20.266 8.477 1 97.44 267 GLU B C 1
ATOM 6536 O O . GLU B 1 267 ? -15.594 -19.703 7.457 1 97.44 267 GLU B O 1
ATOM 6541 N N . LYS B 1 268 ? -13.891 -20.297 8.797 1 97.06 268 LYS B N 1
ATOM 6542 C CA . LYS B 1 268 ? -12.875 -19.75 7.895 1 97.06 268 LYS B CA 1
ATOM 6543 C C . LYS B 1 268 ? -12.883 -20.484 6.555 1 97.06 268 LYS B C 1
ATOM 6545 O O . LYS B 1 268 ? -12.758 -19.859 5.5 1 97.06 268 LYS B O 1
ATOM 6550 N N . ALA B 1 269 ? -13.023 -21.797 6.609 1 98.56 269 ALA B N 1
ATOM 6551 C CA . ALA B 1 269 ? -13.047 -22.625 5.402 1 98.56 269 ALA B CA 1
ATOM 6552 C C . ALA B 1 269 ? -14.242 -22.266 4.523 1 98.56 269 ALA B C 1
ATOM 6554 O O . ALA B 1 269 ? -14.109 -22.156 3.301 1 98.56 269 ALA B O 1
ATOM 6555 N N . ARG B 1 270 ? -15.367 -22.125 5.141 1 98.5 270 ARG B N 1
ATOM 6556 C CA . ARG B 1 270 ? -16.562 -21.75 4.391 1 98.5 270 ARG B CA 1
ATOM 6557 C C . ARG B 1 270 ? -16.391 -20.391 3.715 1 98.5 270 ARG B C 1
ATOM 6559 O O . ARG B 1 270 ? -16.828 -20.203 2.58 1 98.5 270 ARG B O 1
ATOM 6566 N N . THR B 1 271 ? -15.781 -19.453 4.434 1 97.69 271 THR B N 1
ATOM 6567 C CA . THR B 1 271 ? -15.531 -18.125 3.893 1 97.69 271 THR B CA 1
ATOM 6568 C C . THR B 1 271 ? -14.625 -18.188 2.668 1 97.69 271 THR B C 1
ATOM 6570 O O . THR B 1 271 ? -14.898 -17.562 1.645 1 97.69 271 THR B O 1
ATOM 6573 N N . LEU B 1 272 ? -13.578 -18.969 2.748 1 98.38 272 LEU B N 1
ATOM 6574 C CA . LEU B 1 272 ? -12.695 -19.125 1.593 1 98.38 272 LEU B CA 1
ATOM 6575 C C . LEU B 1 272 ? -13.422 -19.844 0.452 1 98.38 272 LEU B C 1
ATOM 6577 O O . LEU B 1 272 ? -13.297 -19.438 -0.709 1 98.38 272 LEU B O 1
ATOM 6581 N N . PHE B 1 273 ? -14.195 -20.875 0.769 1 98.75 273 PHE B N 1
ATOM 6582 C CA . PHE B 1 273 ? -14.898 -21.656 -0.235 1 98.75 273 PHE B CA 1
ATOM 6583 C C . PHE B 1 273 ? -15.859 -20.781 -1.038 1 98.75 273 PHE B C 1
ATOM 6585 O O . PHE B 1 273 ? -16.047 -21 -2.236 1 98.75 273 PHE B O 1
ATOM 6592 N N . ALA B 1 274 ? -16.375 -19.844 -0.387 1 98.25 274 ALA B N 1
ATOM 6593 C CA . ALA B 1 274 ? -17.312 -18.922 -1.046 1 98.25 274 ALA B CA 1
ATOM 6594 C C . ALA B 1 274 ? -16.609 -18.125 -2.148 1 98.25 274 ALA B C 1
ATOM 6596 O O . ALA B 1 274 ? -17.266 -17.531 -3.006 1 98.25 274 ALA B O 1
ATOM 6597 N N . GLU B 1 275 ? -15.281 -18.078 -2.229 1 98.25 275 GLU B N 1
ATOM 6598 C CA . GLU B 1 275 ? -14.539 -17.359 -3.25 1 98.25 275 GLU B CA 1
ATOM 6599 C C . GLU B 1 275 ? -14.32 -18.219 -4.492 1 98.25 275 GLU B C 1
ATOM 6601 O O . GLU B 1 275 ? -13.93 -17.703 -5.547 1 98.25 275 GLU B O 1
ATOM 6606 N N . PHE B 1 276 ? -14.547 -19.531 -4.418 1 98.75 276 PHE B N 1
ATOM 6607 C CA . PHE B 1 276 ? -14.211 -20.453 -5.492 1 98.75 276 PHE B CA 1
ATOM 6608 C C . PHE B 1 276 ? -14.984 -20.125 -6.758 1 98.75 276 PHE B C 1
ATOM 6610 O O . PHE B 1 276 ? -14.391 -19.859 -7.809 1 98.75 276 PHE B O 1
ATOM 6617 N N . ALA B 1 277 ? -16.281 -20.031 -6.641 1 98.38 277 ALA B N 1
ATOM 6618 C CA . ALA B 1 277 ? -17.141 -19.859 -7.809 1 98.38 277 ALA B CA 1
ATOM 6619 C C . ALA B 1 277 ? -16.891 -18.5 -8.477 1 98.38 277 ALA B C 1
ATOM 6621 O O . ALA B 1 277 ? -16.703 -18.438 -9.695 1 98.38 277 ALA B O 1
ATOM 6622 N N . PRO B 1 278 ? -16.781 -17.375 -7.707 1 97.25 278 PRO B N 1
ATOM 6623 C CA . PRO B 1 278 ? -16.484 -16.094 -8.336 1 97.25 278 PRO B CA 1
ATOM 6624 C C . PRO B 1 278 ? -15.133 -16.094 -9.047 1 97.25 278 PRO B C 1
ATOM 6626 O O . PRO B 1 278 ? -14.992 -15.477 -10.109 1 97.25 278 PRO B O 1
ATOM 6629 N N . ALA B 1 279 ? -14.172 -16.75 -8.484 1 98.56 279 ALA B N 1
ATOM 6630 C CA . ALA B 1 279 ? -12.859 -16.828 -9.133 1 98.56 279 ALA B CA 1
ATOM 6631 C C . ALA B 1 279 ? -12.938 -17.594 -10.445 1 98.56 279 ALA B C 1
ATOM 6633 O O . ALA B 1 279 ? -12.375 -17.188 -11.453 1 98.56 279 ALA B O 1
ATOM 6634 N N . LEU B 1 280 ? -13.648 -18.719 -10.445 1 98.62 280 LEU B N 1
ATOM 6635 C CA . LEU B 1 280 ? -13.852 -19.484 -11.672 1 98.62 280 LEU B CA 1
ATOM 6636 C C . LEU B 1 280 ? -14.57 -18.641 -12.719 1 98.62 280 LEU B C 1
ATOM 6638 O O . LEU B 1 280 ? -14.203 -18.656 -13.898 1 98.62 280 LEU B O 1
ATOM 6642 N N . ASP B 1 281 ? -15.578 -17.906 -12.281 1 97.56 281 ASP B N 1
ATOM 6643 C CA . ASP B 1 281 ? -16.328 -17.062 -13.195 1 97.56 281 ASP B CA 1
ATOM 6644 C C . ASP B 1 281 ? -15.414 -16.047 -13.875 1 97.56 281 ASP B C 1
ATOM 6646 O O . ASP B 1 281 ? -15.477 -15.859 -15.094 1 97.56 281 ASP B O 1
ATOM 6650 N N . PHE B 1 282 ? -14.578 -15.422 -13.086 1 98.19 282 PHE B N 1
ATOM 6651 C CA . PHE B 1 282 ? -13.617 -14.469 -13.633 1 98.19 282 PHE B CA 1
ATOM 6652 C C . PHE B 1 282 ? -12.734 -15.133 -14.68 1 98.19 282 PHE B C 1
ATOM 6654 O O . PHE B 1 282 ? -12.625 -14.648 -15.812 1 98.19 282 PHE B O 1
ATOM 6661 N N . TYR B 1 283 ? -12.047 -16.234 -14.367 1 98.69 283 TYR B N 1
ATOM 6662 C CA . TYR B 1 283 ? -11.102 -16.875 -15.266 1 98.69 283 TYR B CA 1
ATOM 6663 C C . TYR B 1 283 ? -11.797 -17.375 -16.531 1 98.69 283 TYR B C 1
ATOM 6665 O O . TYR B 1 283 ? -11.266 -17.234 -17.641 1 98.69 283 TYR B O 1
ATOM 6673 N N . GLU B 1 284 ? -12.969 -17.969 -16.359 1 98.06 284 GLU B N 1
ATOM 6674 C CA . GLU B 1 284 ? -13.672 -18.453 -17.531 1 98.06 284 GLU B CA 1
ATOM 6675 C C . GLU B 1 284 ? -14.109 -17.312 -18.438 1 98.06 284 GLU B C 1
ATOM 6677 O O . GLU B 1 284 ? -14.086 -17.438 -19.672 1 98.06 284 GLU B O 1
ATOM 6682 N N . ARG B 1 285 ? -14.492 -16.234 -17.828 1 95.88 285 ARG B N 1
ATOM 6683 C CA . ARG B 1 285 ? -14.938 -15.086 -18.609 1 95.88 285 ARG B CA 1
ATOM 6684 C C . ARG B 1 285 ? -13.766 -14.422 -19.328 1 95.88 285 ARG B C 1
ATOM 6686 O O . ARG B 1 285 ? -13.898 -14 -20.469 1 95.88 285 ARG B O 1
ATOM 6693 N N . VAL B 1 286 ? -12.672 -14.305 -18.688 1 96.38 286 VAL B N 1
ATOM 6694 C CA . VAL B 1 286 ? -11.57 -13.477 -19.156 1 96.38 286 VAL B CA 1
ATOM 6695 C C . VAL B 1 286 ? -10.633 -14.305 -20.031 1 96.38 286 VAL B C 1
ATOM 6697 O O . VAL B 1 286 ? -10.086 -13.805 -21.016 1 96.38 286 VAL B O 1
ATOM 6700 N N . ILE B 1 287 ? -10.438 -15.57 -19.703 1 98.25 287 ILE B N 1
ATOM 6701 C CA . ILE B 1 287 ? -9.461 -16.406 -20.391 1 98.25 287 ILE B CA 1
ATOM 6702 C C . ILE B 1 287 ? -10.18 -17.469 -21.203 1 98.25 287 ILE B C 1
ATOM 6704 O O . ILE B 1 287 ? -10.016 -17.547 -22.422 1 98.25 287 ILE B O 1
ATOM 6708 N N . GLY B 1 288 ? -10.938 -18.344 -20.562 1 98.56 288 GLY B N 1
ATOM 6709 C CA . GLY B 1 288 ? -11.602 -19.453 -21.234 1 98.56 288 GLY B CA 1
ATOM 6710 C C . GLY B 1 288 ? -11.961 -20.578 -20.281 1 98.56 288 GLY B C 1
ATOM 6711 O O . GLY B 1 288 ? -11.805 -20.453 -19.062 1 98.56 288 GLY B O 1
ATOM 6712 N N . PRO B 1 289 ? -12.43 -21.703 -20.844 1 98.69 289 PRO B N 1
ATOM 6713 C CA . PRO B 1 289 ? -12.969 -22.781 -20.016 1 98.69 289 PRO B CA 1
ATOM 6714 C C . PRO B 1 289 ? -11.922 -23.391 -19.078 1 98.69 289 PRO B C 1
ATOM 6716 O O . PRO B 1 289 ? -10.758 -23.531 -19.453 1 98.69 289 PRO B O 1
ATOM 6719 N N . TYR B 1 290 ? -12.398 -23.703 -17.844 1 98.62 290 TYR B N 1
ATOM 6720 C CA . TYR B 1 290 ? -11.555 -24.453 -16.922 1 98.62 290 TYR B CA 1
ATOM 6721 C C . TYR B 1 290 ? -11.109 -25.781 -17.531 1 98.62 290 TYR B C 1
ATOM 6723 O O . TYR B 1 290 ? -11.938 -26.578 -17.953 1 98.62 290 TYR B O 1
ATOM 6731 N N . PRO B 1 291 ? -9.836 -26.016 -17.562 1 97.81 291 PRO B N 1
ATOM 6732 C CA . PRO B 1 291 ? -9.328 -27.125 -18.375 1 97.81 291 PRO B CA 1
ATOM 6733 C C . PRO B 1 291 ? -9.633 -28.5 -17.75 1 97.81 291 PRO B C 1
ATOM 6735 O O . PRO B 1 291 ? -9.625 -29.5 -18.453 1 97.81 291 PRO B O 1
ATOM 6738 N N . TRP B 1 292 ? -9.891 -28.625 -16.531 1 97.44 292 TRP B N 1
ATOM 6739 C CA . TRP B 1 292 ? -10.023 -29.906 -15.836 1 97.44 292 TRP B CA 1
ATOM 6740 C C . TRP B 1 292 ? -11.445 -30.094 -15.312 1 97.44 292 TRP B C 1
ATOM 6742 O O . TRP B 1 292 ? -11.648 -30.578 -14.195 1 97.44 292 TRP B O 1
ATOM 6752 N N . SER B 1 293 ? -12.359 -29.656 -16.094 1 95.19 293 SER B N 1
ATOM 6753 C CA . SER B 1 293 ? -13.75 -29.625 -15.648 1 95.19 293 SER B CA 1
ATOM 6754 C C . SER B 1 293 ? -14.273 -31.031 -15.398 1 95.19 293 SER B C 1
ATOM 6756 O O . SER B 1 293 ? -15.203 -31.219 -14.609 1 95.19 293 SER B O 1
ATOM 6758 N N . ASP B 1 294 ? -13.742 -32 -16.062 1 94.69 294 ASP B N 1
ATOM 6759 C CA . ASP B 1 294 ? -14.172 -33.406 -15.898 1 94.69 294 ASP B CA 1
ATOM 6760 C C . ASP B 1 294 ? -13.516 -34.031 -14.672 1 94.69 294 ASP B C 1
ATOM 6762 O O . ASP B 1 294 ? -13.836 -35.156 -14.305 1 94.69 294 ASP B O 1
ATOM 6766 N N . GLU B 1 295 ? -12.664 -33.375 -14.062 1 97.5 295 GLU B N 1
ATOM 6767 C CA . GLU B 1 295 ? -12.07 -33.781 -12.789 1 97.5 295 GLU B CA 1
ATOM 6768 C C . GLU B 1 295 ? -12.609 -32.938 -11.641 1 97.5 295 GLU B C 1
ATOM 6770 O O . GLU B 1 295 ? -13.727 -33.156 -11.164 1 97.5 295 GLU B O 1
ATOM 6775 N N . LYS B 1 296 ? -11.828 -31.766 -11.258 1 98.44 296 LYS B N 1
ATOM 6776 C CA . LYS B 1 296 ? -12.328 -30.859 -10.227 1 98.44 296 LYS B CA 1
ATOM 6777 C C . LYS B 1 296 ? -11.469 -29.594 -10.125 1 98.44 296 LYS B C 1
ATOM 6779 O O . LYS B 1 296 ? -10.352 -29.562 -10.641 1 98.44 296 LYS B O 1
ATOM 6784 N N . MET B 1 297 ? -12.133 -28.656 -9.602 1 98.62 297 MET B N 1
ATOM 6785 C CA . MET B 1 297 ? -11.367 -27.594 -8.961 1 98.62 297 MET B CA 1
ATOM 6786 C C . MET B 1 297 ? -11.18 -27.859 -7.473 1 98.62 297 MET B C 1
ATOM 6788 O O . MET B 1 297 ? -12.078 -27.594 -6.668 1 98.62 297 MET B O 1
ATOM 6792 N N . GLY B 1 298 ? -10.023 -28.359 -7.125 1 98.75 298 GLY B N 1
ATOM 6793 C CA . GLY B 1 298 ? -9.766 -28.766 -5.75 1 98.75 298 GLY B CA 1
ATOM 6794 C C . GLY B 1 298 ? -8.688 -27.922 -5.082 1 98.75 298 GLY B C 1
ATOM 6795 O O . GLY B 1 298 ? -7.73 -27.5 -5.734 1 98.75 298 GLY B O 1
ATOM 6796 N N . VAL B 1 299 ? -8.898 -27.656 -3.82 1 98.88 299 VAL B N 1
ATOM 6797 C CA . VAL B 1 299 ? -7.922 -26.984 -2.977 1 98.88 299 VAL B CA 1
ATOM 6798 C C . VAL B 1 299 ? -7.746 -27.75 -1.67 1 98.88 299 VAL B C 1
ATOM 6800 O O . VAL B 1 299 ? -8.719 -28.25 -1.104 1 98.88 299 VAL B O 1
ATOM 6803 N N . ALA B 1 300 ? -6.527 -27.891 -1.205 1 98.88 300 ALA B N 1
ATOM 6804 C CA . ALA B 1 300 ? -6.254 -28.516 0.092 1 98.88 300 ALA B CA 1
ATOM 6805 C C . ALA B 1 300 ? -5.461 -27.562 0.99 1 98.88 300 ALA B C 1
ATOM 6807 O O . ALA B 1 300 ? -4.492 -26.938 0.547 1 98.88 300 ALA B O 1
ATOM 6808 N N . GLU B 1 301 ? -5.926 -27.453 2.195 1 98.69 301 GLU B N 1
ATOM 6809 C CA . GLU B 1 301 ? -5.145 -26.703 3.178 1 98.69 301 GLU B CA 1
ATOM 6810 C C . GLU B 1 301 ? -3.842 -27.422 3.512 1 98.69 301 GLU B C 1
ATOM 6812 O O . GLU B 1 301 ? -3.848 -28.625 3.805 1 98.69 301 GLU B O 1
ATOM 6817 N N . THR B 1 302 ? -2.727 -26.719 3.467 1 98.5 302 THR B N 1
ATOM 6818 C CA . THR B 1 302 ? -1.417 -27.328 3.65 1 98.5 302 THR B CA 1
ATOM 6819 C C . THR B 1 302 ? -0.61 -26.578 4.707 1 98.5 302 THR B C 1
ATOM 6821 O O . THR B 1 302 ? -0.951 -25.453 5.07 1 98.5 302 THR B O 1
ATOM 6824 N N . PRO B 1 303 ? 0.432 -27.203 5.219 1 97.81 303 PRO B N 1
ATOM 6825 C CA . PRO B 1 303 ? 1.3 -26.547 6.199 1 97.81 303 PRO B CA 1
ATOM 6826 C C . PRO B 1 303 ? 2.361 -25.672 5.551 1 97.81 303 PRO B C 1
ATOM 6828 O O . PRO B 1 303 ? 3.281 -25.203 6.227 1 97.81 303 PRO B O 1
ATOM 6831 N N . HIS B 1 304 ? 2.344 -25.484 4.285 1 96.88 304 HIS B N 1
ATOM 6832 C CA . HIS B 1 304 ? 3.176 -24.531 3.547 1 96.88 304 HIS B CA 1
ATOM 6833 C C . HIS B 1 304 ? 2.322 -23.562 2.748 1 96.88 304 HIS B C 1
ATOM 6835 O O . HIS B 1 304 ? 1.119 -23.766 2.582 1 96.88 304 HIS B O 1
ATOM 6841 N N . LEU B 1 305 ? 2.873 -22.484 2.311 1 94.88 305 LEU B N 1
ATOM 6842 C CA . LEU B 1 305 ? 2.129 -21.344 1.792 1 94.88 305 LEU B CA 1
ATOM 6843 C C . LEU B 1 305 ? 1.269 -21.734 0.601 1 94.88 305 LEU B C 1
ATOM 6845 O O . LEU B 1 305 ? 0.069 -21.984 0.751 1 94.88 305 LEU B O 1
ATOM 6849 N N . GLY B 1 306 ? 1.673 -21.734 -0.645 1 95.94 306 GLY B N 1
ATOM 6850 C CA . GLY B 1 306 ? 0.888 -22.094 -1.812 1 95.94 306 GLY B CA 1
ATOM 6851 C C . GLY B 1 306 ? 1.683 -22.875 -2.842 1 95.94 306 GLY B C 1
ATOM 6852 O O . GLY B 1 306 ? 2.908 -22.766 -2.904 1 95.94 306 GLY B O 1
ATOM 6853 N N . MET B 1 307 ? 0.988 -23.703 -3.582 1 96.88 307 MET B N 1
ATOM 6854 C CA . MET B 1 307 ? 1.541 -24.422 -4.73 1 96.88 307 MET B CA 1
ATOM 6855 C C . MET B 1 307 ? 0.445 -24.781 -5.723 1 96.88 307 MET B C 1
ATOM 6857 O O . MET B 1 307 ? -0.65 -25.188 -5.328 1 96.88 307 MET B O 1
ATOM 6861 N N . GLU B 1 308 ? 0.775 -24.688 -6.949 1 96.62 308 GLU B N 1
ATOM 6862 C CA . GLU B 1 308 ? -0.185 -24.844 -8.039 1 96.62 308 GLU B CA 1
ATOM 6863 C C . GLU B 1 308 ? -0.384 -26.312 -8.398 1 96.62 308 GLU B C 1
ATOM 6865 O O . GLU B 1 308 ? -0.508 -26.656 -9.57 1 96.62 308 GLU B O 1
ATOM 6870 N N . HIS B 1 309 ? -0.465 -27.203 -7.453 1 98.25 309 HIS B N 1
ATOM 6871 C CA . HIS B 1 309 ? -0.765 -28.594 -7.734 1 98.25 309 HIS B CA 1
ATOM 6872 C C . HIS B 1 309 ? -2.074 -28.734 -8.5 1 98.25 309 HIS B C 1
ATOM 6874 O O . HIS B 1 309 ? -3.133 -28.344 -8.008 1 98.25 309 HIS B O 1
ATOM 6880 N N . GLN B 1 310 ? -1.942 -29.375 -9.664 1 98.31 310 GLN B N 1
ATOM 6881 C CA . GLN B 1 310 ? -3.053 -29.469 -10.609 1 98.31 310 GLN B CA 1
ATOM 6882 C C . GLN B 1 310 ? -4.273 -30.109 -9.961 1 98.31 310 GLN B C 1
ATOM 6884 O O . GLN B 1 310 ? -4.168 -31.188 -9.367 1 98.31 310 GLN B O 1
ATOM 6889 N N . THR B 1 311 ? -5.465 -29.469 -10 1 98.69 311 THR B N 1
ATOM 6890 C CA . THR B 1 311 ? -6.785 -29.922 -9.57 1 98.69 311 THR B CA 1
ATOM 6891 C C . THR B 1 311 ? -6.82 -30.109 -8.055 1 98.69 311 THR B C 1
ATOM 6893 O O . THR B 1 311 ? -7.809 -30.594 -7.504 1 98.69 311 THR B O 1
ATOM 6896 N N . ILE B 1 312 ? -5.754 -29.797 -7.328 1 98.75 312 ILE B N 1
ATOM 6897 C CA . ILE B 1 312 ? -5.715 -29.828 -5.871 1 98.75 312 ILE B CA 1
ATOM 6898 C C . ILE B 1 312 ? -4.688 -28.828 -5.355 1 98.75 312 ILE B C 1
ATOM 6900 O O . ILE B 1 312 ? -3.721 -29.203 -4.688 1 98.75 312 ILE B O 1
ATOM 6904 N N . ASN B 1 313 ? -4.879 -27.594 -5.648 1 98.69 313 ASN B N 1
ATOM 6905 C CA . ASN B 1 313 ? -3.969 -26.531 -5.254 1 98.69 313 ASN B CA 1
ATOM 6906 C C . ASN B 1 313 ? -3.695 -26.547 -3.754 1 98.69 313 ASN B C 1
ATOM 6908 O O . ASN B 1 313 ? -4.609 -26.766 -2.955 1 98.69 313 ASN B O 1
ATOM 6912 N N . ALA B 1 314 ? -2.439 -26.359 -3.406 1 98.62 314 ALA B N 1
ATOM 6913 C CA . ALA B 1 314 ? -2.066 -26.234 -2 1 98.62 314 ALA B CA 1
ATOM 6914 C C . ALA B 1 314 ? -2.357 -24.812 -1.491 1 98.62 314 ALA B C 1
ATOM 6916 O O . ALA B 1 314 ? -2.012 -23.828 -2.145 1 98.62 314 ALA B O 1
ATOM 6917 N N . TYR B 1 315 ? -3 -24.781 -0.395 1 98.56 315 TYR B N 1
ATOM 6918 C CA . TYR B 1 315 ? -3.344 -23.516 0.24 1 98.56 315 TYR B CA 1
ATOM 6919 C C . TYR B 1 315 ? -2.846 -23.469 1.679 1 98.56 315 TYR B C 1
ATOM 6921 O O . TYR B 1 315 ? -3.344 -24.203 2.537 1 98.56 315 TYR B O 1
ATOM 6929 N N . GLY B 1 316 ? -1.913 -22.609 1.972 1 97.81 316 GLY B N 1
ATOM 6930 C CA . GLY B 1 316 ? -1.434 -22.438 3.332 1 97.81 316 GLY B CA 1
ATOM 6931 C C . GLY B 1 316 ? -1.282 -20.984 3.727 1 97.81 316 GLY B C 1
ATOM 6932 O O . GLY B 1 316 ? -0.295 -20.609 4.359 1 97.81 316 GLY B O 1
ATOM 6933 N N . ASN B 1 317 ? -2.207 -20.156 3.307 1 96.69 317 ASN B N 1
ATOM 6934 C CA . ASN B 1 317 ? -2.188 -18.719 3.557 1 96.69 317 ASN B CA 1
ATOM 6935 C C . ASN B 1 317 ? -2.828 -18.375 4.898 1 96.69 317 ASN B C 1
ATOM 6937 O O . ASN B 1 317 ? -3.014 -17.203 5.219 1 96.69 317 ASN B O 1
ATOM 6941 N N . ASN B 1 318 ? -3.27 -19.328 5.617 1 96.69 318 ASN B N 1
ATOM 6942 C CA . ASN B 1 318 ? -3.879 -19.203 6.934 1 96.69 318 ASN B CA 1
ATOM 6943 C C . ASN B 1 318 ? -5.027 -18.188 6.926 1 96.69 318 ASN B C 1
ATOM 6945 O O . ASN B 1 318 ? -5.188 -17.422 7.871 1 96.69 318 ASN B O 1
ATOM 6949 N N . TYR B 1 319 ? -5.672 -18.094 5.848 1 97.19 319 TYR B N 1
ATOM 6950 C CA . TYR B 1 319 ? -6.883 -17.297 5.684 1 97.19 319 TYR B CA 1
ATOM 6951 C C . TYR B 1 319 ? -6.605 -15.82 5.934 1 97.19 319 TYR B C 1
ATOM 6953 O O . TYR B 1 319 ? -7.453 -15.109 6.48 1 97.19 319 TYR B O 1
ATOM 6961 N N . LYS B 1 320 ? -5.434 -15.406 5.633 1 96.19 320 LYS B N 1
ATOM 6962 C CA . LYS B 1 320 ? -5.051 -14.008 5.75 1 96.19 320 LYS B CA 1
ATOM 6963 C C . LYS B 1 320 ? -6.012 -13.109 4.977 1 96.19 320 LYS B C 1
ATOM 6965 O O . LYS B 1 320 ? -6.445 -13.453 3.877 1 96.19 320 LYS B O 1
ATOM 6970 N N . GLN B 1 321 ? -6.285 -11.914 5.613 1 95.75 321 GLN B N 1
ATOM 6971 C CA . GLN B 1 321 ? -7.141 -10.93 4.961 1 95.75 321 GLN B CA 1
ATOM 6972 C C . GLN B 1 321 ? -6.316 -9.883 4.227 1 95.75 321 GLN B C 1
ATOM 6974 O O . GLN B 1 321 ? -5.27 -9.453 4.719 1 95.75 321 GLN B O 1
ATOM 6979 N N . TYR B 1 322 ? -6.773 -9.523 3.055 1 95.88 322 TYR B N 1
ATOM 6980 C CA . TYR B 1 322 ? -6.109 -8.516 2.234 1 95.88 322 TYR B CA 1
ATOM 6981 C C . TYR B 1 322 ? -7.016 -7.312 2.014 1 95.88 322 TYR B C 1
ATOM 6983 O O . TYR B 1 322 ? -8.242 -7.445 1.985 1 95.88 322 TYR B O 1
ATOM 6991 N N . PRO B 1 323 ? -6.375 -6.109 1.727 1 94.06 323 PRO B N 1
ATOM 6992 C CA . PRO B 1 323 ? -7.184 -4.941 1.367 1 94.06 323 PRO B CA 1
ATOM 6993 C C . PRO B 1 323 ? -7.984 -5.152 0.084 1 94.06 323 PRO B C 1
ATOM 6995 O O . PRO B 1 323 ? -9.039 -4.543 -0.094 1 94.06 323 PRO B O 1
ATOM 6998 N N . SER B 1 324 ? -7.555 -6.035 -0.754 1 96 324 SER B N 1
ATOM 6999 C CA . SER B 1 324 ? -8.211 -6.297 -2.031 1 96 324 SER B CA 1
ATOM 7000 C C . SER B 1 324 ? -9.539 -7.012 -1.833 1 96 324 SER B C 1
ATOM 7002 O O . SER B 1 324 ? -10.359 -7.082 -2.754 1 96 324 SER B O 1
ATOM 7004 N N . GLY B 1 325 ? -9.703 -7.645 -0.649 1 96.5 325 GLY B N 1
ATOM 7005 C CA . GLY B 1 325 ? -10.984 -8.242 -0.312 1 96.5 325 GLY B CA 1
ATOM 7006 C C . GLY B 1 325 ? -11.117 -9.68 -0.785 1 96.5 325 GLY B C 1
ATOM 7007 O O . GLY B 1 325 ? -12.211 -10.258 -0.732 1 96.5 325 GLY B O 1
ATOM 7008 N N . PHE B 1 326 ? -10.062 -10.234 -1.325 1 97.94 326 PHE B N 1
ATOM 7009 C CA . PHE B 1 326 ? -10.039 -11.641 -1.701 1 97.94 326 PHE B CA 1
ATOM 7010 C C . PHE B 1 326 ? -8.711 -12.281 -1.315 1 97.94 326 PHE B C 1
ATOM 7012 O O . PHE B 1 326 ? -7.742 -11.578 -1.007 1 97.94 326 PHE B O 1
ATOM 7019 N N . ASP B 1 327 ? -8.734 -13.586 -1.209 1 98.25 327 ASP B N 1
ATOM 7020 C CA . ASP B 1 327 ? -7.504 -14.305 -0.881 1 98.25 327 ASP B CA 1
ATOM 7021 C C . ASP B 1 327 ? -6.566 -14.367 -2.084 1 98.25 327 ASP B C 1
ATOM 7023 O O . ASP B 1 327 ? -6.801 -15.133 -3.023 1 98.25 327 ASP B O 1
ATOM 7027 N N . GLU B 1 328 ? -5.523 -13.633 -2.049 1 97.94 328 GLU B N 1
ATOM 7028 C CA . GLU B 1 328 ? -4.645 -13.445 -3.197 1 97.94 328 GLU B CA 1
ATOM 7029 C C . GLU B 1 328 ? -3.842 -14.711 -3.49 1 97.94 328 GLU B C 1
ATOM 7031 O O . GLU B 1 328 ? -3.508 -14.984 -4.645 1 97.94 328 GLU B O 1
ATOM 7036 N N . ILE B 1 329 ? -3.576 -15.539 -2.477 1 98.19 329 ILE B N 1
ATOM 7037 C CA . ILE B 1 329 ? -2.828 -16.766 -2.688 1 98.19 329 ILE B CA 1
ATOM 7038 C C . ILE B 1 329 ? -3.727 -17.812 -3.354 1 98.19 329 ILE B C 1
ATOM 7040 O O . ILE B 1 329 ? -3.326 -18.453 -4.328 1 98.19 329 ILE B O 1
ATOM 7044 N N . PHE B 1 330 ? -4.961 -17.938 -2.83 1 98.56 330 PHE B N 1
ATOM 7045 C CA . PHE B 1 330 ? -5.906 -18.844 -3.482 1 98.56 330 PHE B CA 1
ATOM 7046 C C . PHE B 1 330 ? -6.09 -18.469 -4.949 1 98.56 330 PHE B C 1
ATOM 7048 O O . PHE B 1 330 ? -5.996 -19.312 -5.828 1 98.56 330 PHE B O 1
ATOM 7055 N N . GLN B 1 331 ? -6.324 -17.203 -5.18 1 98.69 331 GLN B N 1
ATOM 7056 C CA . GLN B 1 331 ? -6.586 -16.719 -6.531 1 98.69 331 GLN B CA 1
ATOM 7057 C C . GLN B 1 331 ? -5.391 -16.969 -7.445 1 98.69 331 GLN B C 1
ATOM 7059 O O . GLN B 1 331 ? -5.559 -17.375 -8.602 1 98.69 331 GLN B O 1
ATOM 7064 N N . HIS B 1 332 ? -4.191 -16.734 -6.977 1 98.62 332 HIS B N 1
ATOM 7065 C CA . HIS B 1 332 ? -2.953 -16.953 -7.719 1 98.62 332 HIS B CA 1
ATOM 7066 C C . HIS B 1 332 ? -2.787 -18.422 -8.094 1 98.62 332 HIS B C 1
ATOM 7068 O O . HIS B 1 332 ? -2.582 -18.75 -9.266 1 98.62 332 HIS B O 1
ATOM 7074 N N . GLU B 1 333 ? -2.953 -19.281 -7.098 1 98.69 333 GLU B N 1
ATOM 7075 C CA . GLU B 1 333 ? -2.762 -20.703 -7.332 1 98.69 333 GLU B CA 1
ATOM 7076 C C . GLU B 1 333 ? -3.811 -21.25 -8.297 1 98.69 333 GLU B C 1
ATOM 7078 O O . GLU B 1 333 ? -3.514 -22.125 -9.125 1 98.69 333 GLU B O 1
ATOM 7083 N N . LEU B 1 334 ? -4.977 -20.781 -8.18 1 98.81 334 LEU B N 1
ATOM 7084 C CA . LEU B 1 334 ? -6.004 -21.188 -9.133 1 98.81 334 LEU B CA 1
ATOM 7085 C C . LEU B 1 334 ? -5.613 -20.797 -10.555 1 98.81 334 LEU B C 1
ATOM 7087 O O . LEU B 1 334 ? -5.855 -21.547 -11.5 1 98.81 334 LEU B O 1
ATOM 7091 N N . GLY B 1 335 ? -5.027 -19.641 -10.727 1 98.75 335 GLY B N 1
ATOM 7092 C CA . GLY B 1 335 ? -4.602 -19.188 -12.039 1 98.75 335 GLY B CA 1
ATOM 7093 C C . GLY B 1 335 ? -3.678 -20.156 -12.742 1 98.75 335 GLY B C 1
ATOM 7094 O O . GLY B 1 335 ? -3.697 -20.25 -13.969 1 98.75 335 GLY B O 1
ATOM 7095 N N . HIS B 1 336 ? -2.969 -20.875 -12 1 98.69 336 HIS B N 1
ATOM 7096 C CA . HIS B 1 336 ? -1.997 -21.812 -12.555 1 98.69 336 HIS B CA 1
ATOM 7097 C C . HIS B 1 336 ? -2.689 -22.984 -13.234 1 98.69 336 HIS B C 1
ATOM 7099 O O . HIS B 1 336 ? -2.061 -23.734 -13.992 1 98.69 336 HIS B O 1
ATOM 7105 N N . GLU B 1 337 ? -3.959 -23.188 -13.031 1 98.69 337 GLU B N 1
ATOM 7106 C CA . GLU B 1 337 ? -4.672 -24.188 -13.805 1 98.69 337 GLU B CA 1
ATOM 7107 C C . GLU B 1 337 ? -4.648 -23.859 -15.297 1 98.69 337 GLU B C 1
ATOM 7109 O O . GLU B 1 337 ? -4.602 -24.766 -16.141 1 98.69 337 GLU B O 1
ATOM 7114 N N . TRP B 1 338 ? -4.703 -22.562 -15.609 1 98.75 338 TRP B N 1
ATOM 7115 C CA . TRP B 1 338 ? -4.57 -22.094 -16.984 1 98.75 338 TRP B CA 1
ATOM 7116 C C . TRP B 1 338 ? -3.107 -21.891 -17.359 1 98.75 338 TRP B C 1
ATOM 7118 O O . TRP B 1 338 ? -2.648 -22.344 -18.391 1 98.75 338 TRP B O 1
ATOM 7128 N N . PHE B 1 339 ? -2.416 -21.172 -16.438 1 98.56 339 PHE B N 1
ATOM 7129 C CA . PHE B 1 339 ? -1.027 -20.781 -16.656 1 98.56 339 PHE B CA 1
ATOM 7130 C C . PHE B 1 339 ? -0.082 -21.688 -15.867 1 98.56 339 PHE B C 1
ATOM 7132 O O . PHE B 1 339 ? 0.436 -21.281 -14.82 1 98.56 339 PHE B O 1
ATOM 7139 N N . GLY B 1 340 ? 0.319 -22.797 -16.328 1 96.62 340 GLY B N 1
ATOM 7140 C CA . GLY B 1 340 ? 1.173 -23.75 -15.625 1 96.62 340 GLY B CA 1
ATOM 7141 C C . GLY B 1 340 ? 0.75 -25.188 -15.812 1 96.62 340 GLY B C 1
ATOM 7142 O O . GLY B 1 340 ? 1.595 -26.078 -15.914 1 96.62 340 GLY B O 1
ATOM 7143 N N . ASN B 1 341 ? -0.602 -25.438 -15.883 1 97.44 341 ASN B N 1
ATOM 7144 C CA . ASN B 1 341 ? -1.1 -26.797 -16.016 1 97.44 341 ASN B CA 1
ATOM 7145 C C . ASN B 1 341 ? -1.688 -27.047 -17.406 1 97.44 341 ASN B C 1
ATOM 7147 O O . ASN B 1 341 ? -1.26 -27.953 -18.109 1 97.44 341 ASN B O 1
ATOM 7151 N N . GLN B 1 342 ? -2.615 -26.188 -17.812 1 98.06 342 GLN B N 1
ATOM 7152 C CA . GLN B 1 342 ? -3.094 -26.281 -19.188 1 98.06 342 GLN B CA 1
ATOM 7153 C C . GLN B 1 342 ? -1.998 -25.891 -20.172 1 98.06 342 GLN B C 1
ATOM 7155 O O . GLN B 1 342 ? -1.779 -26.578 -21.172 1 98.06 342 GLN B O 1
ATOM 7160 N N . MET B 1 343 ? -1.455 -24.797 -20.016 1 98.5 343 MET B N 1
ATOM 7161 C CA . MET B 1 343 ? -0.23 -24.375 -20.688 1 98.5 343 MET B CA 1
ATOM 7162 C C . MET B 1 343 ? 0.975 -24.5 -19.766 1 98.5 343 MET B C 1
ATOM 7164 O O . MET B 1 343 ? 0.977 -23.953 -18.656 1 98.5 343 MET B O 1
ATOM 7168 N N . SER B 1 344 ? 1.96 -25.266 -20.094 1 97.5 344 SER B N 1
ATOM 7169 C CA . SER B 1 344 ? 3.182 -25.453 -19.312 1 97.5 344 SER B CA 1
ATOM 7170 C C . SER B 1 344 ? 4.402 -24.953 -20.078 1 97.5 344 SER B C 1
ATOM 7172 O O . SER B 1 344 ? 4.5 -25.141 -21.297 1 97.5 344 SER B O 1
ATOM 7174 N N . ALA B 1 345 ? 5.262 -24.297 -19.406 1 97.31 345 ALA B N 1
ATOM 7175 C CA . ALA B 1 345 ? 6.52 -23.891 -20.031 1 97.31 345 ALA B CA 1
ATOM 7176 C C . ALA B 1 345 ? 7.316 -25.109 -20.484 1 97.31 345 ALA B C 1
ATOM 7178 O O . ALA B 1 345 ? 7.379 -26.125 -19.797 1 97.31 345 ALA B O 1
ATOM 7179 N N . SER B 1 346 ? 7.953 -24.984 -21.609 1 95.19 346 SER B N 1
ATOM 7180 C CA . SER B 1 346 ? 8.711 -26.094 -22.172 1 95.19 346 SER B CA 1
ATOM 7181 C C . SER B 1 346 ? 10.023 -26.297 -21.422 1 95.19 346 SER B C 1
ATOM 7183 O O . SER B 1 346 ? 10.578 -27.406 -21.422 1 95.19 346 SER B O 1
ATOM 7185 N N . ASN B 1 347 ? 10.578 -25.281 -21.016 1 93.81 347 ASN B N 1
ATOM 7186 C CA . ASN B 1 347 ? 11.727 -25.281 -20.109 1 93.81 347 ASN B CA 1
ATOM 7187 C C . ASN B 1 347 ? 11.617 -24.172 -19.062 1 93.81 347 ASN B C 1
ATOM 7189 O O . ASN B 1 347 ? 10.844 -23.219 -19.25 1 93.81 347 ASN B O 1
ATOM 7193 N N . TRP B 1 348 ? 12.43 -24.25 -18.047 1 97.12 348 TRP B N 1
ATOM 7194 C CA . TRP B 1 348 ? 12.281 -23.359 -16.891 1 97.12 348 TRP B CA 1
ATOM 7195 C C . TRP B 1 348 ? 12.594 -21.922 -17.25 1 97.12 348 TRP B C 1
ATOM 7197 O O . TRP B 1 348 ? 12.109 -20.984 -16.609 1 97.12 348 TRP B O 1
ATOM 7207 N N . ASP B 1 349 ? 13.414 -21.703 -18.266 1 98 349 ASP B N 1
ATOM 7208 C CA . ASP B 1 349 ? 13.773 -20.344 -18.672 1 98 349 ASP B CA 1
ATOM 7209 C C . ASP B 1 349 ? 12.539 -19.547 -19.094 1 98 349 ASP B C 1
ATOM 7211 O O . ASP B 1 349 ? 12.562 -18.328 -19.125 1 98 349 ASP B O 1
ATOM 7215 N N . ASP B 1 350 ? 11.453 -20.25 -19.422 1 98.12 350 ASP B N 1
ATOM 7216 C CA . ASP B 1 350 ? 10.203 -19.641 -19.859 1 98.12 350 ASP B CA 1
ATOM 7217 C C . ASP B 1 350 ? 9.195 -19.578 -18.719 1 98.12 350 ASP B C 1
ATOM 7219 O O . ASP B 1 350 ? 8.008 -19.328 -18.953 1 98.12 350 ASP B O 1
ATOM 7223 N N . TYR B 1 351 ? 9.625 -19.703 -17.5 1 98.12 351 TYR B N 1
ATOM 7224 C CA . TYR B 1 351 ? 8.734 -19.922 -16.375 1 98.12 351 TYR B CA 1
ATOM 7225 C C . TYR B 1 351 ? 7.918 -18.672 -16.062 1 98.12 351 TYR B C 1
ATOM 7227 O O . TYR B 1 351 ? 6.898 -18.75 -15.375 1 98.12 351 TYR B O 1
ATOM 7235 N N . TRP B 1 352 ? 8.344 -17.5 -16.562 1 98.69 352 TRP B N 1
ATOM 7236 C CA . TRP B 1 352 ? 7.535 -16.297 -16.391 1 98.69 352 TRP B CA 1
ATOM 7237 C C . TRP B 1 352 ? 6.16 -16.453 -17.016 1 98.69 352 TRP B C 1
ATOM 7239 O O . TRP B 1 352 ? 5.203 -15.781 -16.641 1 98.69 352 TRP B O 1
ATOM 7249 N N . LEU B 1 353 ? 6 -17.375 -18 1 98.81 353 LEU B N 1
ATOM 7250 C CA . LEU B 1 353 ? 4.711 -17.656 -18.625 1 98.81 353 LEU B CA 1
ATOM 7251 C C . LEU B 1 353 ? 3.748 -18.281 -17.609 1 98.81 353 LEU B C 1
ATOM 7253 O O . LEU B 1 353 ? 2.531 -18.234 -17.797 1 98.81 353 LEU B O 1
ATOM 7257 N N . HIS B 1 354 ? 4.281 -18.953 -16.547 1 98.44 354 HIS B N 1
ATOM 7258 C CA . HIS B 1 354 ? 3.465 -19.391 -15.414 1 98.44 354 HIS B CA 1
ATOM 7259 C C . HIS B 1 354 ? 3.172 -18.234 -14.469 1 98.44 354 HIS B C 1
ATOM 7261 O O . HIS B 1 354 ? 2.031 -17.781 -14.367 1 98.44 354 HIS B O 1
ATOM 7267 N N . GLU B 1 355 ? 4.242 -17.719 -13.953 1 98.69 355 GLU B N 1
ATOM 7268 C CA . GLU B 1 355 ? 4.184 -16.844 -12.789 1 98.69 355 GLU B CA 1
ATOM 7269 C C . GLU B 1 355 ? 3.721 -15.438 -13.172 1 98.69 355 GLU B C 1
ATOM 7271 O O . GLU B 1 355 ? 2.932 -14.82 -12.461 1 98.69 355 GLU B O 1
ATOM 7276 N N . GLY B 1 356 ? 4.25 -14.938 -14.258 1 98.88 356 GLY B N 1
ATOM 7277 C CA . GLY B 1 356 ? 3.875 -13.602 -14.695 1 98.88 356 GLY B CA 1
ATOM 7278 C C . GLY B 1 356 ? 2.402 -13.477 -15.031 1 98.88 356 GLY B C 1
ATOM 7279 O O . GLY B 1 356 ? 1.742 -12.523 -14.602 1 98.88 356 GLY B O 1
ATOM 7280 N N . PHE B 1 357 ? 1.928 -14.422 -15.812 1 98.88 357 PHE B N 1
ATOM 7281 C CA . PHE B 1 357 ? 0.52 -14.398 -16.188 1 98.88 357 PHE B CA 1
ATOM 7282 C C . PHE B 1 357 ? -0.371 -14.617 -14.969 1 98.88 357 PHE B C 1
ATOM 7284 O O . PHE B 1 357 ? -1.354 -13.898 -14.781 1 98.88 357 PHE B O 1
ATOM 7291 N N . ALA B 1 358 ? -0.042 -15.617 -14.141 1 98.75 358 ALA B N 1
ATOM 7292 C CA . ALA B 1 358 ? -0.839 -15.828 -12.93 1 98.75 358 ALA B CA 1
ATOM 7293 C C . ALA B 1 358 ? -0.836 -14.586 -12.047 1 98.75 358 ALA B C 1
ATOM 7295 O O . ALA B 1 358 ? -1.879 -14.195 -11.516 1 98.75 358 ALA B O 1
ATOM 7296 N N . GLN B 1 359 ? 0.336 -14.008 -11.906 1 98.81 359 GLN B N 1
ATOM 7297 C CA . GLN B 1 359 ? 0.46 -12.797 -11.094 1 98.81 359 GLN B CA 1
ATOM 7298 C C . GLN B 1 359 ? -0.39 -11.664 -11.656 1 98.81 359 GLN B C 1
ATOM 7300 O O . GLN B 1 359 ? -1.05 -10.945 -10.906 1 98.81 359 GLN B O 1
ATOM 7305 N N . TYR B 1 360 ? -0.404 -11.477 -12.922 1 98.88 360 TYR B N 1
ATOM 7306 C CA . TYR B 1 360 ? -1.141 -10.391 -13.555 1 98.88 360 TYR B CA 1
ATOM 7307 C C . TYR B 1 360 ? -2.645 -10.594 -13.414 1 98.88 360 TYR B C 1
ATOM 7309 O O . TYR B 1 360 ? -3.41 -9.625 -13.398 1 98.88 360 TYR B O 1
ATOM 7317 N N . MET B 1 361 ? -3.113 -11.828 -13.234 1 98.88 361 MET B N 1
ATOM 7318 C CA . MET B 1 361 ? -4.539 -12.094 -13.07 1 98.88 361 MET B CA 1
ATOM 7319 C C . MET B 1 361 ? -5.051 -11.508 -11.758 1 98.88 361 MET B C 1
ATOM 7321 O O . MET B 1 361 ? -6.234 -11.203 -11.633 1 98.88 361 MET B O 1
ATOM 7325 N N . GLN B 1 362 ? -4.191 -11.297 -10.805 1 98.75 362 GLN B N 1
ATOM 7326 C CA . GLN B 1 362 ? -4.633 -10.805 -9.508 1 98.75 362 GLN B CA 1
ATOM 7327 C C . GLN B 1 362 ? -5.148 -9.367 -9.602 1 98.75 362 GLN B C 1
ATOM 7329 O O . GLN B 1 362 ? -6.293 -9.094 -9.234 1 98.75 362 GLN B O 1
ATOM 7334 N N . PRO B 1 363 ? -4.344 -8.438 -10.172 1 98.81 363 PRO B N 1
ATOM 7335 C CA . PRO B 1 363 ? -4.914 -7.094 -10.312 1 98.81 363 PRO B CA 1
ATOM 7336 C C . PRO B 1 363 ? -6.086 -7.051 -11.289 1 98.81 363 PRO B C 1
ATOM 7338 O O . PRO B 1 363 ? -7.004 -6.246 -11.125 1 98.81 363 PRO B O 1
ATOM 7341 N N . LEU B 1 364 ? -6.074 -7.875 -12.297 1 98.81 364 LEU B N 1
ATOM 7342 C CA . LEU B 1 364 ? -7.215 -7.93 -13.203 1 98.81 364 LEU B CA 1
ATOM 7343 C C . LEU B 1 364 ? -8.469 -8.391 -12.469 1 98.81 364 LEU B C 1
ATOM 7345 O O . LEU B 1 364 ? -9.562 -7.883 -12.727 1 98.81 364 LEU B O 1
ATOM 7349 N N . TYR B 1 365 ? -8.32 -9.367 -11.555 1 98.81 365 TYR B N 1
ATOM 7350 C CA . TYR B 1 365 ? -9.445 -9.797 -10.734 1 98.81 365 TYR B CA 1
ATOM 7351 C C . TYR B 1 365 ? -9.891 -8.68 -9.797 1 98.81 365 TYR B C 1
ATOM 7353 O O . TYR B 1 365 ? -11.086 -8.477 -9.578 1 98.81 365 TYR B O 1
ATOM 7361 N N . GLY B 1 366 ? -8.938 -8 -9.211 1 98.62 366 GLY B N 1
ATOM 7362 C CA . GLY B 1 366 ? -9.281 -6.824 -8.422 1 98.62 366 GLY B CA 1
ATOM 7363 C C . GLY B 1 366 ? -10.102 -5.809 -9.195 1 98.62 366 GLY B C 1
ATOM 7364 O O . GLY B 1 366 ? -11.094 -5.277 -8.688 1 98.62 366 GLY B O 1
ATOM 7365 N N . ARG B 1 367 ? -9.633 -5.551 -10.414 1 98.25 367 ARG B N 1
ATOM 7366 C CA . ARG B 1 367 ? -10.375 -4.645 -11.289 1 98.25 367 ARG B CA 1
ATOM 7367 C C . ARG B 1 367 ? -11.781 -5.168 -11.547 1 98.25 367 ARG B C 1
ATOM 7369 O O . ARG B 1 367 ? -12.75 -4.402 -11.547 1 98.25 367 ARG B O 1
ATOM 7376 N N . TRP B 1 368 ? -11.828 -6.461 -11.82 1 97.81 368 TRP B N 1
ATOM 7377 C CA . TRP B 1 368 ? -13.102 -7.117 -12.094 1 97.81 368 TRP B CA 1
ATOM 7378 C C . TRP B 1 368 ? -14.062 -6.969 -10.914 1 97.81 368 TRP B C 1
ATOM 7380 O O . TRP B 1 368 ? -15.266 -6.789 -11.102 1 97.81 368 TRP B O 1
ATOM 7390 N N . ARG B 1 369 ? -13.594 -6.984 -9.75 1 97.38 369 ARG B N 1
ATOM 7391 C CA . ARG B 1 369 ? -14.414 -6.945 -8.547 1 97.38 369 ARG B CA 1
ATOM 7392 C C . ARG B 1 369 ? -14.742 -5.508 -8.156 1 97.38 369 ARG B C 1
ATOM 7394 O O . ARG B 1 369 ? -15.867 -5.211 -7.75 1 97.38 369 ARG B O 1
ATOM 7401 N N . GLU B 1 370 ? -13.68 -4.598 -8.234 1 97.5 370 GLU B N 1
ATOM 7402 C CA . GLU B 1 370 ? -13.844 -3.309 -7.57 1 97.5 370 GLU B CA 1
ATOM 7403 C C . GLU B 1 370 ? -13.523 -2.154 -8.516 1 97.5 370 GLU B C 1
ATOM 7405 O O . GLU B 1 370 ? -13.711 -0.988 -8.164 1 97.5 370 GLU B O 1
ATOM 7410 N N . GLY B 1 371 ? -12.93 -2.457 -9.641 1 97.94 371 GLY B N 1
ATOM 7411 C CA . GLY B 1 371 ? -12.766 -1.419 -10.641 1 97.94 371 GLY B CA 1
ATOM 7412 C C . GLY B 1 371 ? -11.336 -0.908 -10.734 1 97.94 371 GLY B C 1
ATOM 7413 O O . GLY B 1 371 ? -10.406 -1.556 -10.25 1 97.94 371 GLY B O 1
ATOM 7414 N N . ASP B 1 372 ? -11.188 0.214 -11.422 1 98 372 ASP B N 1
ATOM 7415 C CA . ASP B 1 372 ? -9.891 0.71 -11.875 1 98 372 ASP B CA 1
ATOM 7416 C C . ASP B 1 372 ? -9.055 1.208 -10.695 1 98 372 ASP B C 1
ATOM 7418 O O . ASP B 1 372 ? -7.824 1.093 -10.711 1 98 372 ASP B O 1
ATOM 7422 N N . ALA B 1 373 ? -9.695 1.77 -9.688 1 98.5 373 ALA B N 1
ATOM 7423 C CA . ALA B 1 373 ? -8.922 2.252 -8.539 1 98.5 373 ALA B CA 1
ATOM 7424 C C . ALA B 1 373 ? -8.188 1.107 -7.855 1 98.5 373 ALA B C 1
ATOM 7426 O O . ALA B 1 373 ? -6.992 1.218 -7.566 1 98.5 373 ALA B O 1
ATOM 7427 N N . ARG B 1 374 ? -8.883 -0.014 -7.625 1 98.56 374 ARG B N 1
ATOM 7428 C CA . ARG B 1 374 ? -8.266 -1.187 -7.016 1 98.56 374 ARG B CA 1
ATOM 7429 C C . ARG B 1 374 ? -7.152 -1.737 -7.902 1 98.56 374 ARG B C 1
ATOM 7431 O O . ARG B 1 374 ? -6.09 -2.115 -7.406 1 98.56 374 ARG B O 1
ATOM 7438 N N . TYR B 1 375 ? -7.402 -1.746 -9.172 1 98.75 375 TYR B N 1
ATOM 7439 C CA . TYR B 1 375 ? -6.406 -2.197 -10.141 1 98.75 375 TYR B CA 1
ATOM 7440 C C . TYR B 1 375 ? -5.117 -1.396 -10.008 1 98.75 375 TYR B C 1
ATOM 7442 O O . TYR B 1 375 ? -4.027 -1.969 -9.93 1 98.75 375 TYR B O 1
ATOM 7450 N N . ALA B 1 376 ? -5.215 -0.078 -9.938 1 98.81 376 ALA B N 1
ATOM 7451 C CA . ALA B 1 376 ? -4.047 0.793 -9.828 1 98.81 376 ALA B CA 1
ATOM 7452 C C . ALA B 1 376 ? -3.271 0.518 -8.547 1 98.81 376 ALA B C 1
ATOM 7454 O O . ALA B 1 376 ? -2.039 0.481 -8.555 1 98.81 376 ALA B O 1
ATOM 7455 N N . VAL B 1 377 ? -3.998 0.332 -7.48 1 98.75 377 VAL B N 1
ATOM 7456 C CA . VAL B 1 377 ? -3.385 0.063 -6.188 1 98.75 377 VAL B CA 1
ATOM 7457 C C . VAL B 1 377 ? -2.562 -1.222 -6.258 1 98.75 377 VAL B C 1
ATOM 7459 O O . VAL B 1 377 ? -1.401 -1.248 -5.844 1 98.75 377 VAL B O 1
ATOM 7462 N N . MET B 1 378 ? -3.129 -2.229 -6.816 1 98.81 378 MET B N 1
ATOM 7463 C CA . MET B 1 378 ? -2.48 -3.535 -6.852 1 98.81 378 MET B CA 1
ATOM 7464 C C . MET B 1 378 ? -1.289 -3.527 -7.805 1 98.81 378 MET B C 1
ATOM 7466 O O . MET B 1 378 ? -0.258 -4.141 -7.523 1 98.81 378 MET B O 1
ATOM 7470 N N . MET B 1 379 ? -1.397 -2.828 -8.914 1 98.81 379 MET B N 1
ATOM 7471 C CA . MET B 1 379 ? -0.272 -2.721 -9.836 1 98.81 379 MET B CA 1
ATOM 7472 C C . MET B 1 379 ? 0.888 -1.964 -9.203 1 98.81 379 MET B C 1
ATOM 7474 O O . MET B 1 379 ? 2.053 -2.297 -9.43 1 98.81 379 MET B O 1
ATOM 7478 N N . ASP B 1 380 ? 0.595 -0.928 -8.461 1 98.62 380 ASP B N 1
ATOM 7479 C CA . ASP B 1 380 ? 1.648 -0.177 -7.781 1 98.62 380 ASP B CA 1
ATOM 7480 C C . ASP B 1 380 ? 2.385 -1.052 -6.77 1 98.62 380 ASP B C 1
ATOM 7482 O O . ASP B 1 380 ? 3.604 -0.947 -6.621 1 98.62 380 ASP B O 1
ATOM 7486 N N . GLU B 1 381 ? 1.647 -1.88 -6.059 1 98.25 381 GLU B N 1
ATOM 7487 C CA . GLU B 1 381 ? 2.264 -2.812 -5.121 1 98.25 381 GLU B CA 1
ATOM 7488 C C . GLU B 1 381 ? 3.297 -3.693 -5.816 1 98.25 381 GLU B C 1
ATOM 7490 O O . GLU B 1 381 ? 4.387 -3.92 -5.285 1 98.25 381 GLU B O 1
ATOM 7495 N N . PHE B 1 382 ? 2.938 -4.164 -6.973 1 98.62 382 PHE B N 1
ATOM 7496 C CA . PHE B 1 382 ? 3.859 -4.992 -7.742 1 98.62 382 PHE B CA 1
ATOM 7497 C C . PHE B 1 382 ? 5.07 -4.18 -8.195 1 98.62 382 PHE B C 1
ATOM 7499 O O . PHE B 1 382 ? 6.203 -4.664 -8.133 1 98.62 382 PHE B O 1
ATOM 7506 N N . ARG B 1 383 ? 4.848 -2.959 -8.586 1 98.56 383 ARG B N 1
ATOM 7507 C CA . ARG B 1 383 ? 5.922 -2.111 -9.102 1 98.56 383 ARG B CA 1
ATOM 7508 C C . ARG B 1 383 ? 7.027 -1.941 -8.062 1 98.56 383 ARG B C 1
ATOM 7510 O O . ARG B 1 383 ? 8.211 -1.956 -8.406 1 98.56 383 ARG B O 1
ATOM 7517 N N . LEU B 1 384 ? 6.672 -1.783 -6.875 1 98 384 LEU B N 1
ATOM 7518 C CA . LEU B 1 384 ? 7.609 -1.477 -5.801 1 98 384 LEU B CA 1
ATOM 7519 C C . LEU B 1 384 ? 8.469 -2.691 -5.461 1 98 384 LEU B C 1
ATOM 7521 O O . LEU B 1 384 ? 9.477 -2.568 -4.77 1 98 384 LEU B O 1
ATOM 7525 N N . GLN B 1 385 ? 8.117 -3.879 -6.008 1 97.81 385 GLN B N 1
ATOM 7526 C CA . GLN B 1 385 ? 8.82 -5.117 -5.68 1 97.81 385 GLN B CA 1
ATOM 7527 C C . GLN B 1 385 ? 9.812 -5.488 -6.777 1 97.81 385 GLN B C 1
ATOM 7529 O O . GLN B 1 385 ? 10.656 -6.371 -6.586 1 97.81 385 GLN B O 1
ATOM 7534 N N . ILE B 1 386 ? 9.75 -4.867 -7.926 1 98.38 386 ILE B N 1
ATOM 7535 C CA . ILE B 1 386 ? 10.602 -5.211 -9.062 1 98.38 386 ILE B CA 1
ATOM 7536 C C . ILE B 1 386 ? 12.047 -4.832 -8.758 1 98.38 386 ILE B C 1
ATOM 7538 O O . ILE B 1 386 ? 12.328 -3.697 -8.359 1 98.38 386 ILE B O 1
ATOM 7542 N N . THR B 1 387 ? 13.039 -5.711 -9.039 1 96.38 387 THR B N 1
ATOM 7543 C CA . THR B 1 387 ? 14.422 -5.457 -8.672 1 96.38 387 THR B CA 1
ATOM 7544 C C . THR B 1 387 ? 15.289 -5.289 -9.914 1 96.38 387 THR B C 1
ATOM 7546 O O . THR B 1 387 ? 16.312 -4.609 -9.875 1 96.38 387 THR B O 1
ATOM 7549 N N . ASN B 1 388 ? 14.961 -5.977 -11.008 1 96.88 388 ASN B N 1
ATOM 7550 C CA . ASN B 1 388 ? 15.617 -5.828 -12.305 1 96.88 388 ASN B CA 1
ATOM 7551 C C . ASN B 1 388 ? 17.062 -6.312 -12.25 1 96.88 388 ASN B C 1
ATOM 7553 O O . ASN B 1 388 ? 17.938 -5.727 -12.891 1 96.88 388 ASN B O 1
ATOM 7557 N N . HIS B 1 389 ? 17.453 -7.336 -11.547 1 96.56 389 HIS B N 1
ATOM 7558 C CA . HIS B 1 389 ? 18.828 -7.797 -11.391 1 96.56 389 HIS B CA 1
ATOM 7559 C C . HIS B 1 389 ? 19.25 -8.656 -12.578 1 96.56 389 HIS B C 1
ATOM 7561 O O . HIS B 1 389 ? 20.438 -8.734 -12.898 1 96.56 389 HIS B O 1
ATOM 7567 N N . ALA B 1 390 ? 18.328 -9.273 -13.203 1 98.06 390 ALA B N 1
ATOM 7568 C CA . ALA B 1 390 ? 18.594 -10.133 -14.352 1 98.06 390 ALA B CA 1
ATOM 7569 C C . ALA B 1 390 ? 17.438 -10.07 -15.359 1 98.06 390 ALA B C 1
ATOM 7571 O O . ALA B 1 390 ? 16.328 -9.664 -15.016 1 98.06 390 ALA B O 1
ATOM 7572 N N . PRO B 1 391 ? 17.766 -10.383 -16.656 1 98.19 391 PRO B N 1
ATOM 7573 C CA . PRO B 1 391 ? 16.656 -10.516 -17.594 1 98.19 391 PRO B CA 1
ATOM 7574 C C . PRO B 1 391 ? 15.656 -11.586 -17.172 1 98.19 391 PRO B C 1
ATOM 7576 O O . PRO B 1 391 ? 16.031 -12.562 -16.516 1 98.19 391 PRO B O 1
ATOM 7579 N N . ILE B 1 392 ? 14.477 -11.43 -17.562 1 98.62 392 ILE B N 1
ATOM 7580 C CA . ILE B 1 392 ? 13.43 -12.391 -17.25 1 98.62 392 ILE B CA 1
ATOM 7581 C C . ILE B 1 392 ? 13.711 -13.711 -17.969 1 98.62 392 ILE B C 1
ATOM 7583 O O . ILE B 1 392 ? 13.523 -14.789 -17.391 1 98.62 392 ILE B O 1
ATOM 7587 N N . VAL B 1 393 ? 14.117 -13.641 -19.219 1 98.56 393 VAL B N 1
ATOM 7588 C CA . VAL B 1 393 ? 14.43 -14.781 -20.062 1 98.56 393 VAL B CA 1
ATOM 7589 C C . VAL B 1 393 ? 15.883 -14.703 -20.531 1 98.56 393 VAL B C 1
ATOM 7591 O O . VAL B 1 393 ? 16.328 -13.664 -21.031 1 98.56 393 VAL B O 1
ATOM 7594 N N . SER B 1 394 ? 16.641 -15.781 -20.422 1 96.94 394 SER B N 1
ATOM 7595 C CA . SER B 1 394 ? 18.062 -15.781 -20.766 1 96.94 394 SER B CA 1
ATOM 7596 C C . SER B 1 394 ? 18.266 -16.25 -22.203 1 96.94 394 SER B C 1
ATOM 7598 O O . SER B 1 394 ? 19.297 -15.961 -22.812 1 96.94 394 SER B O 1
ATOM 7600 N N . GLY B 1 395 ? 17.344 -17.047 -22.688 1 95.5 395 GLY B N 1
ATOM 7601 C CA . GLY B 1 395 ? 17.484 -17.625 -24.016 1 95.5 395 GLY B CA 1
ATOM 7602 C C . GLY B 1 395 ? 18.234 -18.953 -24 1 95.5 395 GLY B C 1
ATOM 7603 O O . GLY B 1 395 ? 18.547 -19.5 -25.062 1 95.5 395 GLY B O 1
ATOM 7604 N N . LYS B 1 396 ? 18.422 -19.438 -22.812 1 95.19 396 LYS B N 1
ATOM 7605 C CA . LYS B 1 396 ? 19.125 -20.719 -22.641 1 95.19 396 LYS B CA 1
ATOM 7606 C C . LYS B 1 396 ? 18.297 -21.688 -21.812 1 95.19 396 LYS B C 1
ATOM 7608 O O . LYS B 1 396 ? 17.422 -21.281 -21.047 1 95.19 396 LYS B O 1
ATOM 7613 N N . ILE B 1 397 ? 18.625 -22.953 -22.047 1 95.5 397 ILE B N 1
ATOM 7614 C CA . ILE B 1 397 ? 18 -23.969 -21.203 1 95.5 397 ILE B CA 1
ATOM 7615 C C . ILE B 1 397 ? 18.5 -23.812 -19.766 1 95.5 397 ILE B C 1
ATOM 7617 O O . ILE B 1 397 ? 19.719 -23.719 -19.531 1 95.5 397 ILE B O 1
ATOM 7621 N N . ARG B 1 398 ? 17.594 -23.719 -18.812 1 96 398 ARG B N 1
ATOM 7622 C CA . ARG B 1 398 ? 17.938 -23.484 -17.422 1 96 398 ARG B CA 1
ATOM 7623 C C . ARG B 1 398 ? 17.234 -24.5 -16.516 1 96 398 ARG B C 1
ATOM 7625 O O . ARG B 1 398 ? 16.188 -25.031 -16.875 1 96 398 ARG B O 1
ATOM 7632 N N . THR B 1 399 ? 17.875 -24.734 -15.32 1 96.56 399 THR B N 1
ATOM 7633 C CA . THR B 1 399 ? 17.172 -25.422 -14.242 1 96.56 399 THR B CA 1
ATOM 7634 C C . THR B 1 399 ? 16.25 -24.469 -13.5 1 96.56 399 THR B C 1
ATOM 7636 O O . THR B 1 399 ? 16.344 -23.25 -13.664 1 96.56 399 THR B O 1
ATOM 7639 N N . GLU B 1 400 ? 15.383 -25.062 -12.75 1 96.75 400 GLU B N 1
ATOM 7640 C CA . GLU B 1 400 ? 14.461 -24.25 -11.953 1 96.75 400 GLU B CA 1
ATOM 7641 C C . GLU B 1 400 ? 15.227 -23.312 -11.016 1 96.75 400 GLU B C 1
ATOM 7643 O O . GLU B 1 400 ? 14.938 -22.109 -10.969 1 96.75 400 GLU B O 1
ATOM 7648 N N . GLU B 1 401 ? 16.234 -23.797 -10.344 1 96.06 401 GLU B N 1
ATOM 7649 C CA . GLU B 1 401 ? 17 -23 -9.383 1 96.06 401 GLU B CA 1
ATOM 7650 C C . GLU B 1 401 ? 17.766 -21.875 -10.07 1 96.06 401 GLU B C 1
ATOM 7652 O O . GLU B 1 401 ? 17.922 -20.797 -9.508 1 96.06 401 GLU B O 1
ATOM 7657 N N . GLN B 1 402 ? 18.219 -22.156 -11.266 1 97 402 GLN B N 1
ATOM 7658 C CA . GLN B 1 402 ? 18.938 -21.141 -12.016 1 97 402 GLN B CA 1
ATOM 7659 C C . GLN B 1 402 ? 18.016 -19.969 -12.367 1 97 402 GLN B C 1
ATOM 7661 O O . GLN B 1 402 ? 18.5 -18.875 -12.656 1 97 402 GLN B O 1
ATOM 7666 N N . VAL B 1 403 ? 16.781 -20.203 -12.367 1 97.69 403 VAL B N 1
ATOM 7667 C CA . VAL B 1 403 ? 15.805 -19.141 -12.648 1 97.69 403 VAL B CA 1
ATOM 7668 C C . VAL B 1 403 ? 15.422 -18.438 -11.352 1 97.69 403 VAL B C 1
ATOM 7670 O O . VAL B 1 403 ? 15.398 -17.203 -11.289 1 97.69 403 VAL B O 1
ATOM 7673 N N . TYR B 1 404 ? 15.273 -19.125 -10.266 1 96.38 404 TYR B N 1
ATOM 7674 C CA . TYR B 1 404 ? 14.711 -18.562 -9.047 1 96.38 404 TYR B CA 1
ATOM 7675 C C . TYR B 1 404 ? 15.797 -17.922 -8.188 1 96.38 404 TYR B C 1
ATOM 7677 O O . TYR B 1 404 ? 15.516 -17.031 -7.375 1 96.38 404 TYR B O 1
ATOM 7685 N N . GLU B 1 405 ? 16.969 -18.375 -8.305 1 95.25 405 GLU B N 1
ATOM 7686 C CA . GLU B 1 405 ? 18.016 -17.891 -7.418 1 95.25 405 GLU B CA 1
ATOM 7687 C C . GLU B 1 405 ? 18.797 -16.75 -8.07 1 95.25 405 GLU B C 1
ATOM 7689 O O . GLU B 1 405 ? 19.5 -16.969 -9.07 1 95.25 405 GLU B O 1
ATOM 7694 N N . GLU B 1 406 ? 18.766 -15.703 -7.527 1 94 406 GLU B N 1
ATOM 7695 C CA . GLU B 1 406 ? 19.469 -14.539 -8.055 1 94 406 GLU B CA 1
ATOM 7696 C C . GLU B 1 406 ? 20.984 -14.773 -8.039 1 94 406 GLU B C 1
ATOM 7698 O O . GLU B 1 406 ? 21.703 -14.289 -8.922 1 94 406 GLU B O 1
ATOM 7703 N N . GLU B 1 407 ? 21.453 -15.469 -7.062 1 94.69 407 GLU B N 1
ATOM 7704 C CA . GLU B 1 407 ? 22.875 -15.75 -6.945 1 94.69 407 GLU B CA 1
ATOM 7705 C C . GLU B 1 407 ? 23.375 -16.594 -8.117 1 94.69 407 GLU B C 1
ATOM 7707 O O . GLU B 1 407 ? 24.578 -16.594 -8.422 1 94.69 407 GLU B O 1
ATOM 7712 N N . LYS B 1 408 ? 22.406 -17.281 -8.766 1 95 408 LYS B N 1
ATOM 7713 C CA . LYS B 1 408 ? 22.766 -18.094 -9.922 1 95 408 LYS B CA 1
ATOM 7714 C C . LYS B 1 408 ? 22.453 -17.375 -11.227 1 95 408 LYS B C 1
ATOM 7716 O O . LYS B 1 408 ? 22.453 -17.969 -12.297 1 95 408 LYS B O 1
ATOM 7721 N N . GLY B 1 409 ? 22.141 -16.062 -11.055 1 95.5 409 GLY B N 1
ATOM 7722 C CA . GLY B 1 409 ? 21.953 -15.211 -12.219 1 95.5 409 GLY B CA 1
ATOM 7723 C C . GLY B 1 409 ? 20.516 -15.188 -12.711 1 95.5 409 GLY B C 1
ATOM 7724 O O . GLY B 1 409 ? 20.25 -14.695 -13.812 1 95.5 409 GLY B O 1
ATOM 7725 N N . GLY B 1 410 ? 19.609 -15.727 -11.961 1 97.56 410 GLY B N 1
ATOM 7726 C CA . GLY B 1 410 ? 18.219 -15.781 -12.391 1 97.56 410 GLY B CA 1
ATOM 7727 C C . GLY B 1 410 ? 17.438 -14.539 -12.008 1 97.56 410 GLY B C 1
ATOM 7728 O O . GLY B 1 410 ? 17.891 -13.727 -11.203 1 97.56 410 GLY B O 1
ATOM 7729 N N . PRO B 1 411 ? 16.281 -14.344 -12.602 1 97.94 411 PRO B N 1
ATOM 7730 C CA . PRO B 1 411 ? 15.438 -13.18 -12.352 1 97.94 411 PRO B CA 1
ATOM 7731 C C . PRO B 1 411 ? 14.719 -13.258 -11 1 97.94 411 PRO B C 1
ATOM 7733 O O . PRO B 1 411 ? 14.227 -12.242 -10.5 1 97.94 411 PRO B O 1
ATOM 7736 N N . GLY B 1 412 ? 14.648 -14.453 -10.43 1 97.31 412 GLY B N 1
ATOM 7737 C CA . GLY B 1 412 ? 14.008 -14.586 -9.125 1 97.31 412 GLY B CA 1
ATOM 7738 C C . GLY B 1 412 ? 12.547 -14.18 -9.133 1 97.31 412 GLY B C 1
ATOM 7739 O O . GLY B 1 412 ? 11.773 -14.625 -9.977 1 97.31 412 GLY B O 1
ATOM 7740 N N . GLN B 1 413 ? 12.195 -13.32 -8.227 1 97.62 413 GLN B N 1
ATOM 7741 C CA . GLN B 1 413 ? 10.797 -12.945 -8.031 1 97.62 413 GLN B CA 1
ATOM 7742 C C . GLN B 1 413 ? 10.305 -12.031 -9.156 1 97.62 413 GLN B C 1
ATOM 7744 O O . GLN B 1 413 ? 9.102 -11.812 -9.305 1 97.62 413 GLN B O 1
ATOM 7749 N N . ASP B 1 414 ? 11.188 -11.523 -9.977 1 98.62 414 ASP B N 1
ATOM 7750 C CA . ASP B 1 414 ? 10.805 -10.648 -11.078 1 98.62 414 ASP B CA 1
ATOM 7751 C C . ASP B 1 414 ? 9.961 -11.398 -12.109 1 98.62 414 ASP B C 1
ATOM 7753 O O . ASP B 1 414 ? 9.203 -10.789 -12.859 1 98.62 414 ASP B O 1
ATOM 7757 N N . ILE B 1 415 ? 10.039 -12.727 -12.133 1 98.69 415 ILE B N 1
ATOM 7758 C CA . ILE B 1 415 ? 9.219 -13.453 -13.086 1 98.69 415 ILE B CA 1
ATOM 7759 C C . ILE B 1 415 ? 7.742 -13.305 -12.719 1 98.69 415 ILE B C 1
ATOM 7761 O O . ILE B 1 415 ? 6.859 -13.586 -13.531 1 98.69 415 ILE B O 1
ATOM 7765 N N . TYR B 1 416 ? 7.477 -12.914 -11.438 1 98.62 416 TYR B N 1
ATOM 7766 C CA . TYR B 1 416 ? 6.117 -12.617 -11 1 98.62 416 TYR B CA 1
ATOM 7767 C C . TYR B 1 416 ? 5.746 -11.172 -11.305 1 98.62 416 TYR B C 1
ATOM 7769 O O . TYR B 1 416 ? 5.082 -10.898 -12.312 1 98.62 416 TYR B O 1
ATOM 7777 N N . VAL B 1 417 ? 6.336 -10.258 -10.586 1 98.81 417 VAL B N 1
ATOM 7778 C CA . VAL B 1 417 ? 5.848 -8.891 -10.523 1 98.81 417 VAL B CA 1
ATOM 7779 C C . VAL B 1 417 ? 6.297 -8.125 -11.766 1 98.81 417 VAL B C 1
ATOM 7781 O O . VAL B 1 417 ? 5.535 -7.336 -12.328 1 98.81 417 VAL B O 1
ATOM 7784 N N . LYS B 1 418 ? 7.566 -8.242 -12.203 1 98.81 418 LYS B N 1
ATOM 7785 C CA . LYS B 1 418 ? 7.973 -7.621 -13.461 1 98.81 418 LYS B CA 1
ATOM 7786 C C . LYS B 1 418 ? 7.242 -8.25 -14.641 1 98.81 418 LYS B C 1
ATOM 7788 O O . LYS B 1 418 ? 6.855 -7.551 -15.578 1 98.81 418 LYS B O 1
ATOM 7793 N N . GLY B 1 419 ? 7.062 -9.609 -14.547 1 98.94 419 GLY B N 1
ATOM 7794 C CA . GLY B 1 419 ? 6.242 -10.258 -15.562 1 98.94 419 GLY B CA 1
ATOM 7795 C C . GLY B 1 419 ? 4.852 -9.664 -15.672 1 98.94 419 GLY B C 1
ATOM 7796 O O . GLY B 1 419 ? 4.375 -9.375 -16.766 1 98.94 419 GLY B O 1
ATOM 7797 N N . ALA B 1 420 ? 4.191 -9.477 -14.562 1 98.94 420 ALA B N 1
ATOM 7798 C CA . ALA B 1 420 ? 2.857 -8.875 -14.539 1 98.94 420 ALA B CA 1
ATOM 7799 C C . ALA B 1 420 ? 2.875 -7.477 -15.141 1 98.94 420 ALA B C 1
ATOM 7801 O O . ALA B 1 420 ? 1.983 -7.113 -15.914 1 98.94 420 ALA B O 1
ATOM 7802 N N . TRP B 1 421 ? 3.865 -6.711 -14.844 1 98.94 421 TRP B N 1
ATOM 7803 C CA . TRP B 1 421 ? 3.945 -5.34 -15.336 1 98.94 421 TRP B CA 1
ATOM 7804 C C . TRP B 1 421 ? 4.219 -5.316 -16.844 1 98.94 421 TRP B C 1
ATOM 7806 O O . TRP B 1 421 ? 3.75 -4.422 -17.547 1 98.94 421 TRP B O 1
ATOM 7816 N N . ILE B 1 422 ? 5.051 -6.242 -17.312 1 98.94 422 ILE B N 1
ATOM 7817 C CA . ILE B 1 422 ? 5.293 -6.352 -18.734 1 98.94 422 ILE B CA 1
ATOM 7818 C C . ILE B 1 422 ? 3.979 -6.637 -19.469 1 98.94 422 ILE B C 1
ATOM 7820 O O . ILE B 1 422 ? 3.67 -6.004 -20.484 1 98.94 422 ILE B O 1
ATOM 7824 N N . LEU B 1 423 ? 3.219 -7.551 -18.922 1 98.94 423 LEU B N 1
ATOM 7825 C CA . LEU B 1 423 ? 1.929 -7.895 -19.516 1 98.94 423 LEU B CA 1
ATOM 7826 C C . LEU B 1 423 ? 0.965 -6.715 -19.438 1 98.94 423 LEU B C 1
ATOM 7828 O O . LEU B 1 423 ? 0.207 -6.473 -20.391 1 98.94 423 LEU B O 1
ATOM 7832 N N . HIS B 1 424 ? 0.973 -5.996 -18.344 1 98.94 424 HIS B N 1
ATOM 7833 C CA . HIS B 1 424 ? 0.194 -4.773 -18.203 1 98.94 424 HIS B CA 1
ATOM 7834 C C . HIS B 1 424 ? 0.543 -3.771 -19.297 1 98.94 424 HIS B C 1
ATOM 7836 O O . HIS B 1 424 ? -0.349 -3.217 -19.938 1 98.94 424 HIS B O 1
ATOM 7842 N N . THR B 1 425 ? 1.836 -3.52 -19.5 1 98.94 425 THR B N 1
ATOM 7843 C CA . THR B 1 425 ? 2.312 -2.588 -20.531 1 98.94 425 THR B CA 1
ATOM 7844 C C . THR B 1 425 ? 1.909 -3.059 -21.922 1 98.94 425 THR B C 1
ATOM 7846 O O . THR B 1 425 ? 1.441 -2.264 -22.734 1 98.94 425 THR B O 1
ATOM 7849 N N . LEU B 1 426 ? 2.041 -4.336 -22.156 1 98.94 426 LEU B N 1
ATOM 7850 C CA . LEU B 1 426 ? 1.673 -4.902 -23.438 1 98.94 426 LEU B CA 1
ATOM 7851 C C . LEU B 1 426 ? 0.184 -4.715 -23.719 1 98.94 426 LEU B C 1
ATOM 7853 O O . LEU B 1 426 ? -0.203 -4.277 -24.797 1 98.94 426 LEU B O 1
ATOM 7857 N N . ARG B 1 427 ? -0.646 -5.086 -22.75 1 98.88 427 ARG B N 1
ATOM 7858 C CA . ARG B 1 427 ? -2.092 -4.965 -22.906 1 98.88 427 ARG B CA 1
ATOM 7859 C C . ARG B 1 427 ? -2.488 -3.533 -23.25 1 98.88 427 ARG B C 1
ATOM 7861 O O . ARG B 1 427 ? -3.322 -3.307 -24.125 1 98.88 427 ARG B O 1
ATOM 7868 N N . ASN B 1 428 ? -1.884 -2.619 -22.547 1 98.5 428 ASN B N 1
ATOM 7869 C CA . ASN B 1 428 ? -2.205 -1.221 -22.797 1 98.5 428 ASN B CA 1
ATOM 7870 C C . ASN B 1 428 ? -1.714 -0.776 -24.172 1 98.5 428 ASN B C 1
ATOM 7872 O O . ASN B 1 428 ? -2.305 0.111 -24.797 1 98.5 428 ASN B O 1
ATOM 7876 N N . LEU B 1 429 ? -0.663 -1.377 -24.641 1 98.62 429 LEU B N 1
ATOM 7877 C CA . LEU B 1 429 ? -0.099 -1.047 -25.953 1 98.62 429 LEU B CA 1
ATOM 7878 C C . LEU B 1 429 ? -0.971 -1.598 -27.062 1 98.62 429 LEU B C 1
ATOM 7880 O O . LEU B 1 429 ? -1.25 -0.897 -28.047 1 98.62 429 LEU B O 1
ATOM 7884 N N . ILE B 1 430 ? -1.441 -2.865 -26.969 1 98.69 430 ILE B N 1
ATOM 7885 C CA . ILE B 1 430 ? -2.041 -3.52 -28.125 1 98.69 430 ILE B CA 1
ATOM 7886 C C . ILE B 1 430 ? -3.557 -3.578 -27.953 1 98.69 430 ILE B C 1
ATOM 7888 O O . ILE B 1 430 ? -4.281 -3.91 -28.906 1 98.69 430 ILE B O 1
ATOM 7892 N N . GLY B 1 431 ? -4.055 -3.301 -26.734 1 98.06 431 GLY B N 1
ATOM 7893 C CA . GLY B 1 431 ? -5.484 -3.295 -26.469 1 98.06 431 GLY B CA 1
ATOM 7894 C C . GLY B 1 431 ? -5.992 -4.609 -25.906 1 98.06 431 GLY B C 1
ATOM 7895 O O . GLY B 1 431 ? -5.383 -5.66 -26.125 1 98.06 431 GLY B O 1
ATOM 7896 N N . ASP B 1 432 ? -7.121 -4.605 -25.312 1 97.5 432 ASP B N 1
ATOM 7897 C CA . ASP B 1 432 ? -7.699 -5.742 -24.594 1 97.5 432 ASP B CA 1
ATOM 7898 C C . ASP B 1 432 ? -8.008 -6.891 -25.562 1 97.5 432 ASP B C 1
ATOM 7900 O O . ASP B 1 432 ? -7.66 -8.047 -25.281 1 97.5 432 ASP B O 1
ATOM 7904 N N . ASP B 1 433 ? -8.648 -6.598 -26.625 1 97.88 433 ASP B N 1
ATOM 7905 C CA . ASP B 1 433 ? -9.078 -7.652 -27.547 1 97.88 433 ASP B CA 1
ATOM 7906 C C . ASP B 1 433 ? -7.895 -8.492 -28.016 1 97.88 433 ASP B C 1
ATOM 7908 O O . ASP B 1 433 ? -7.934 -9.719 -27.953 1 97.88 433 ASP B O 1
ATOM 7912 N N . ARG B 1 434 ? -6.871 -7.805 -28.469 1 98.75 434 ARG B N 1
ATOM 7913 C CA . ARG B 1 434 ? -5.695 -8.508 -28.969 1 98.75 434 ARG B CA 1
ATOM 7914 C C . ARG B 1 434 ? -4.961 -9.227 -27.844 1 98.75 434 ARG B C 1
ATOM 7916 O O . ARG B 1 434 ? -4.465 -10.344 -28.031 1 98.75 434 ARG B O 1
ATOM 7923 N N . PHE B 1 435 ? -4.848 -8.594 -26.75 1 98.81 435 PHE B N 1
ATOM 7924 C CA . PHE B 1 435 ? -4.137 -9.18 -25.609 1 98.81 435 PHE B CA 1
ATOM 7925 C C . PHE B 1 435 ? -4.793 -10.484 -25.172 1 98.81 435 PHE B C 1
ATOM 7927 O O . PHE B 1 435 ? -4.109 -11.492 -24.984 1 98.81 435 PHE B O 1
ATOM 7934 N N . PHE B 1 436 ? -6.094 -10.484 -24.984 1 98.62 436 PHE B N 1
ATOM 7935 C CA . PHE B 1 436 ? -6.77 -11.672 -24.484 1 98.62 436 PHE B CA 1
ATOM 7936 C C . PHE B 1 436 ? -6.875 -12.734 -25.578 1 98.62 436 PHE B C 1
ATOM 7938 O O . PHE B 1 436 ? -6.84 -13.938 -25.297 1 98.62 436 PHE B O 1
ATOM 7945 N N . ASP B 1 437 ? -6.93 -12.312 -26.812 1 98.75 437 ASP B N 1
ATOM 7946 C CA . ASP B 1 437 ? -6.793 -13.281 -27.906 1 98.75 437 ASP B CA 1
ATOM 7947 C C . ASP B 1 437 ? -5.438 -13.977 -27.844 1 98.75 437 ASP B C 1
ATOM 7949 O O . ASP B 1 437 ? -5.359 -15.203 -27.922 1 98.75 437 ASP B O 1
ATOM 7953 N N . ALA B 1 438 ? -4.395 -13.188 -27.703 1 98.94 438 ALA B N 1
ATOM 7954 C CA . ALA B 1 438 ? -3.049 -13.742 -27.594 1 98.94 438 ALA B CA 1
ATOM 7955 C C . ALA B 1 438 ? -2.943 -14.688 -26.391 1 98.94 438 ALA B C 1
ATOM 7957 O O . ALA B 1 438 ? -2.336 -15.758 -26.484 1 98.94 438 ALA B O 1
ATOM 7958 N N . THR B 1 439 ? -3.533 -14.305 -25.297 1 98.88 439 THR B N 1
ATOM 7959 C CA . THR B 1 439 ? -3.484 -15.109 -24.078 1 98.88 439 THR B CA 1
ATOM 7960 C C . THR B 1 439 ? -4.199 -16.438 -24.281 1 98.88 439 THR B C 1
ATOM 7962 O O . THR B 1 439 ? -3.688 -17.5 -23.906 1 98.88 439 THR B O 1
ATOM 7965 N N . ARG B 1 440 ? -5.355 -16.422 -24.938 1 98.81 440 ARG B N 1
ATOM 7966 C CA . ARG B 1 440 ? -6.086 -17.656 -25.219 1 98.81 440 ARG B CA 1
ATOM 7967 C C . ARG B 1 440 ? -5.289 -18.578 -26.141 1 98.81 440 ARG B C 1
ATOM 7969 O O . ARG B 1 440 ? -5.215 -19.781 -25.906 1 98.81 440 ARG B O 1
ATOM 7976 N N . ARG B 1 441 ? -4.723 -18 -27.125 1 98.88 441 ARG B N 1
ATOM 7977 C CA . ARG B 1 441 ? -3.916 -18.781 -28.047 1 98.88 441 ARG B CA 1
ATOM 7978 C C . ARG B 1 441 ? -2.705 -19.391 -27.344 1 98.88 441 ARG B C 1
ATOM 7980 O O . ARG B 1 441 ? -2.295 -20.516 -27.641 1 98.88 441 ARG B O 1
ATOM 7987 N N . LEU B 1 442 ? -2.139 -18.609 -26.453 1 98.88 442 LEU B N 1
ATOM 7988 C CA . LEU B 1 442 ? -1.03 -19.125 -25.656 1 98.88 442 LEU B CA 1
ATOM 7989 C C . LEU B 1 442 ? -1.476 -20.312 -24.812 1 98.88 442 LEU B C 1
ATOM 7991 O O . LEU B 1 442 ? -0.807 -21.344 -24.781 1 98.88 442 LEU B O 1
ATOM 7995 N N . VAL B 1 443 ? -2.629 -20.203 -24.188 1 98.88 443 VAL B N 1
ATOM 7996 C CA . VAL B 1 443 ? -3.096 -21.172 -23.203 1 98.88 443 VAL B CA 1
ATOM 7997 C C . VAL B 1 443 ? -3.639 -22.406 -23.906 1 98.88 443 VAL B C 1
ATOM 7999 O O . VAL B 1 443 ? -3.359 -23.547 -23.5 1 98.88 443 VAL B O 1
ATOM 8002 N N . TYR B 1 444 ? -4.305 -22.219 -25.062 1 98.75 444 TYR B N 1
ATOM 8003 C CA . TYR B 1 444 ? -5.098 -23.312 -25.609 1 98.75 444 TYR B CA 1
ATOM 8004 C C . TYR B 1 444 ? -4.59 -23.734 -26.984 1 98.75 444 TYR B C 1
ATOM 8006 O O . TYR B 1 444 ? -4.969 -24.781 -27.5 1 98.75 444 TYR B O 1
ATOM 8014 N N . GLY B 1 445 ? -3.781 -22.938 -27.625 1 98.56 445 GLY B N 1
ATOM 8015 C CA . GLY B 1 445 ? -3.348 -23.203 -28.984 1 98.56 445 GLY B CA 1
ATOM 8016 C C . GLY B 1 445 ? -4.387 -22.828 -30.016 1 98.56 445 GLY B C 1
ATOM 8017 O O . GLY B 1 445 ? -4.23 -23.141 -31.203 1 98.56 445 GLY B O 1
ATOM 8018 N N . ARG B 1 446 ? -5.426 -22.109 -29.531 1 98.06 446 ARG B N 1
ATOM 8019 C CA . ARG B 1 446 ? -6.523 -21.688 -30.406 1 98.06 446 ARG B CA 1
ATOM 8020 C C . ARG B 1 446 ? -7.25 -20.484 -29.828 1 98.06 446 ARG B C 1
ATOM 8022 O O . ARG B 1 446 ? -7.215 -20.25 -28.609 1 98.06 446 ARG B O 1
ATOM 8029 N N . PRO B 1 447 ? -7.977 -19.688 -30.625 1 97.5 447 PRO B N 1
ATOM 8030 C CA . PRO B 1 447 ? -8.641 -18.469 -30.156 1 97.5 447 PRO B CA 1
ATOM 8031 C C . PRO B 1 447 ? -10.031 -18.734 -29.594 1 97.5 447 PRO B C 1
ATOM 8033 O O . PRO B 1 447 ? -10.633 -17.859 -28.969 1 97.5 447 PRO B O 1
ATOM 8036 N N . ASP B 1 448 ? -10.609 -19.984 -29.859 1 97.81 448 ASP B N 1
ATOM 8037 C CA . ASP B 1 448 ? -11.992 -20.281 -29.5 1 97.81 448 ASP B CA 1
ATOM 8038 C C . ASP B 1 448 ? -12.086 -21.562 -28.672 1 97.81 448 ASP B C 1
ATOM 8040 O O . ASP B 1 448 ? -12.836 -22.469 -29.016 1 97.81 448 ASP B O 1
ATOM 8044 N N . PRO B 1 449 ? -11.453 -21.531 -27.516 1 98.44 449 PRO B N 1
ATOM 8045 C CA . PRO B 1 449 ? -11.492 -22.75 -26.703 1 98.44 449 PRO B CA 1
ATOM 8046 C C . PRO B 1 449 ? -12.891 -23.062 -26.172 1 98.44 449 PRO B C 1
ATOM 8048 O O . PRO B 1 449 ? -13.617 -22.156 -25.781 1 98.44 449 PRO B O 1
ATOM 8051 N N . ARG B 1 450 ? -13.234 -24.266 -26.234 1 97.75 450 ARG B N 1
ATOM 8052 C CA . ARG B 1 450 ? -14.43 -24.875 -25.656 1 97.75 450 ARG B CA 1
ATOM 8053 C C . ARG B 1 450 ? -14.109 -26.219 -25.031 1 97.75 450 ARG B C 1
ATOM 8055 O O . ARG B 1 450 ? -13.148 -26.875 -25.406 1 97.75 450 ARG B O 1
ATOM 8062 N N . PRO B 1 451 ? -14.969 -26.562 -24.031 1 96.44 451 PRO B N 1
ATOM 8063 C CA . PRO B 1 451 ? -14.727 -27.906 -23.5 1 96.44 451 PRO B CA 1
ATOM 8064 C C . PRO B 1 451 ? -14.672 -28.984 -24.594 1 96.44 451 PRO B C 1
ATOM 8066 O O . PRO B 1 451 ? -15.57 -29.062 -25.422 1 96.44 451 PRO B O 1
ATOM 8069 N N . GLY B 1 452 ? -13.531 -29.734 -24.609 1 95.19 452 GLY B N 1
ATOM 8070 C CA . GLY B 1 452 ? -13.43 -30.875 -25.516 1 95.19 452 GLY B CA 1
ATOM 8071 C C . GLY B 1 452 ? -12.625 -30.578 -26.766 1 95.19 452 GLY B C 1
ATOM 8072 O O . GLY B 1 452 ? -12.297 -31.484 -27.531 1 95.19 452 GLY B O 1
ATOM 8073 N N . ASN B 1 453 ? -12.219 -29.328 -26.969 1 97.56 453 ASN B N 1
ATOM 8074 C CA . ASN B 1 453 ? -11.57 -29.062 -28.25 1 97.56 453 ASN B CA 1
ATOM 8075 C C . ASN B 1 453 ? -10.133 -28.578 -28.062 1 97.56 453 ASN B C 1
ATOM 8077 O O . ASN B 1 453 ? -9.578 -27.891 -28.922 1 97.56 453 ASN B O 1
ATOM 8081 N N . PHE B 1 454 ? -9.57 -28.781 -26.922 1 97.62 454 PHE B N 1
ATOM 8082 C CA . PHE B 1 454 ? -8.18 -28.469 -26.641 1 97.62 454 PHE B CA 1
ATOM 8083 C C . PHE B 1 454 ? -7.547 -29.531 -25.75 1 97.62 454 PHE B C 1
ATOM 8085 O O . PHE B 1 454 ? -8.25 -30.328 -25.125 1 97.62 454 PHE B O 1
ATOM 8092 N N . THR B 1 455 ? -6.23 -29.625 -25.719 1 96.56 455 THR B N 1
ATOM 8093 C CA . THR B 1 455 ? -5.426 -30.5 -24.875 1 96.56 455 THR B CA 1
ATOM 8094 C C . THR B 1 455 ? -4.277 -29.719 -24.234 1 96.56 455 THR B C 1
ATOM 8096 O O . THR B 1 455 ? -3.924 -28.641 -24.703 1 96.56 455 THR B O 1
ATOM 8099 N N . PRO B 1 456 ? -3.777 -30.234 -23.109 1 96.81 456 PRO B N 1
ATOM 8100 C CA . PRO B 1 456 ? -2.613 -29.547 -22.547 1 96.81 456 PRO B CA 1
ATOM 8101 C C . PRO B 1 456 ? -1.492 -29.344 -23.562 1 96.81 456 PRO B C 1
ATOM 8103 O O . PRO B 1 456 ? -1.345 -30.141 -24.484 1 96.81 456 PRO B O 1
ATOM 8106 N N . ARG B 1 457 ? -0.76 -28.312 -23.312 1 96.94 457 ARG B N 1
ATOM 8107 C CA . ARG B 1 457 ? 0.277 -28 -24.297 1 96.94 457 ARG B CA 1
ATOM 8108 C C . ARG B 1 457 ? 1.486 -27.359 -23.625 1 96.94 457 ARG B C 1
ATOM 8110 O O . ARG B 1 457 ? 1.383 -26.828 -22.516 1 96.94 457 ARG B O 1
ATOM 8117 N N . PHE B 1 458 ? 2.609 -27.375 -24.297 1 97.62 458 PHE B N 1
ATOM 8118 C CA . PHE B 1 458 ? 3.838 -26.703 -23.906 1 97.62 458 PHE B CA 1
ATOM 8119 C C . PHE B 1 458 ? 4.043 -25.422 -24.703 1 97.62 458 PHE B C 1
ATOM 8121 O O . PHE B 1 458 ? 3.633 -25.344 -25.859 1 97.62 458 PHE B O 1
ATOM 8128 N N . ALA B 1 459 ? 4.582 -24.422 -24.078 1 98 459 ALA B N 1
ATOM 8129 C CA . ALA B 1 459 ? 4.832 -23.156 -24.766 1 98 459 ALA B CA 1
ATOM 8130 C C . ALA B 1 459 ? 6.18 -22.578 -24.359 1 98 459 ALA B C 1
ATOM 8132 O O . ALA B 1 459 ? 6.707 -22.891 -23.297 1 98 459 ALA B O 1
ATOM 8133 N N . THR B 1 460 ? 6.77 -21.734 -25.281 1 98.19 460 THR B N 1
ATOM 8134 C CA . THR B 1 460 ? 8 -20.984 -25.047 1 98.19 460 THR B CA 1
ATOM 8135 C C . THR B 1 460 ? 7.75 -19.484 -25.188 1 98.19 460 THR B C 1
ATOM 8137 O O . THR B 1 460 ? 6.707 -19.078 -25.703 1 98.19 460 THR B O 1
ATOM 8140 N N . THR B 1 461 ? 8.719 -18.703 -24.719 1 98.69 461 THR B N 1
ATOM 8141 C CA . THR B 1 461 ? 8.641 -17.266 -24.891 1 98.69 461 THR B CA 1
ATOM 8142 C C . THR B 1 461 ? 8.586 -16.906 -26.375 1 98.69 461 THR B C 1
ATOM 8144 O O . THR B 1 461 ? 7.746 -16.109 -26.797 1 98.69 461 THR B O 1
ATOM 8147 N N . PRO B 1 462 ? 9.391 -17.516 -27.234 1 98.5 462 PRO B N 1
ATOM 8148 C CA . PRO B 1 462 ? 9.258 -17.234 -28.672 1 98.5 462 PRO B CA 1
ATOM 8149 C C . PRO B 1 462 ? 7.867 -17.562 -29.203 1 98.5 462 PRO B C 1
ATOM 8151 O O . PRO B 1 462 ? 7.367 -16.859 -30.094 1 98.5 462 PRO B O 1
ATOM 8154 N N . ASP B 1 463 ? 7.246 -18.656 -28.703 1 98.56 463 ASP B N 1
ATOM 8155 C CA . ASP B 1 463 ? 5.875 -18.953 -29.094 1 98.56 463 ASP B CA 1
ATOM 8156 C C . ASP B 1 463 ? 4.949 -17.766 -28.797 1 98.56 463 ASP B C 1
ATOM 8158 O O . ASP B 1 463 ? 4.125 -17.391 -29.641 1 98.56 463 ASP B O 1
ATOM 8162 N N . PHE B 1 464 ? 5.031 -17.219 -27.609 1 98.81 464 PHE B N 1
ATOM 8163 C CA . PHE B 1 464 ? 4.172 -16.109 -27.219 1 98.81 464 PHE B CA 1
ATOM 8164 C C . PHE B 1 464 ? 4.434 -14.883 -28.094 1 98.81 464 PHE B C 1
ATOM 8166 O O . PHE B 1 464 ? 3.492 -14.219 -28.531 1 98.81 464 PHE B O 1
ATOM 8173 N N . ILE B 1 465 ? 5.703 -14.586 -28.344 1 98.88 465 ILE B N 1
ATOM 8174 C CA . ILE B 1 465 ? 6.066 -13.445 -29.188 1 98.88 465 ILE B CA 1
ATOM 8175 C C . ILE B 1 465 ? 5.473 -13.625 -30.578 1 98.88 465 ILE B C 1
ATOM 8177 O O . ILE B 1 465 ? 4.906 -12.688 -31.141 1 98.88 465 ILE B O 1
ATOM 8181 N N . LYS B 1 466 ? 5.594 -14.789 -31.109 1 98.81 466 LYS B N 1
ATOM 8182 C CA . LYS B 1 466 ? 5.016 -15.086 -32.406 1 98.81 466 LYS B CA 1
ATOM 8183 C C . LYS B 1 466 ? 3.506 -14.859 -32.406 1 98.81 466 LYS B C 1
ATOM 8185 O O . LYS B 1 466 ? 2.959 -14.281 -33.344 1 98.81 466 LYS B O 1
ATOM 8190 N N . ILE B 1 467 ? 2.846 -15.312 -31.406 1 98.88 467 ILE B N 1
ATOM 8191 C CA . ILE B 1 467 ? 1.402 -15.148 -31.281 1 98.88 467 ILE B CA 1
ATOM 8192 C C . ILE B 1 467 ? 1.05 -13.664 -31.25 1 98.88 467 ILE B C 1
ATOM 8194 O O . ILE B 1 467 ? 0.121 -13.227 -31.922 1 98.88 467 ILE B O 1
ATOM 8198 N N . VAL B 1 468 ? 1.773 -12.875 -30.438 1 98.94 468 VAL B N 1
ATOM 8199 C CA . VAL B 1 468 ? 1.52 -11.438 -30.344 1 98.94 468 VAL B CA 1
ATOM 8200 C C . VAL B 1 468 ? 1.709 -10.789 -31.703 1 98.94 468 VAL B C 1
ATOM 8202 O O . VAL B 1 468 ? 0.908 -9.945 -32.125 1 98.94 468 VAL B O 1
ATOM 8205 N N . ASN B 1 469 ? 2.795 -11.188 -32.406 1 98.88 469 ASN B N 1
ATOM 8206 C CA . ASN B 1 469 ? 3.012 -10.68 -33.75 1 98.88 469 ASN B CA 1
ATOM 8207 C C . ASN B 1 469 ? 1.834 -11 -34.688 1 98.88 469 ASN B C 1
ATOM 8209 O O . ASN B 1 469 ? 1.391 -10.148 -35.438 1 98.88 469 ASN B O 1
ATOM 8213 N N . GLU B 1 470 ? 1.344 -12.156 -34.562 1 98.75 470 GLU B N 1
ATOM 8214 C CA . GLU B 1 470 ? 0.236 -12.594 -35.406 1 98.75 470 GLU B CA 1
ATOM 8215 C C . GLU B 1 470 ? -1.032 -11.797 -35.094 1 98.75 470 GLU B C 1
ATOM 8217 O O . GLU B 1 470 ? -1.701 -11.32 -36.031 1 98.75 470 GLU B O 1
ATOM 8222 N N . VAL B 1 471 ? -1.356 -11.602 -33.812 1 98.5 471 VAL B N 1
ATOM 8223 C CA . VAL B 1 471 ? -2.625 -10.977 -33.438 1 98.5 471 VAL B CA 1
ATOM 8224 C C . VAL B 1 471 ? -2.568 -9.477 -33.75 1 98.5 471 VAL B C 1
ATOM 8226 O O . VAL B 1 471 ? -3.598 -8.852 -34 1 98.5 471 VAL B O 1
ATOM 8229 N N . THR B 1 472 ? -1.362 -8.914 -33.719 1 98.44 472 THR B N 1
ATOM 8230 C CA . THR B 1 472 ? -1.227 -7.48 -33.938 1 98.44 472 THR B CA 1
ATOM 8231 C C . THR B 1 472 ? -0.96 -7.176 -35.406 1 98.44 472 THR B C 1
ATOM 8233 O O . THR B 1 472 ? -1.137 -6.039 -35.844 1 98.44 472 THR B O 1
ATOM 8236 N N . GLY B 1 473 ? -0.467 -8.148 -36.125 1 98.38 473 GLY B N 1
ATOM 8237 C CA . GLY B 1 473 ? -0.021 -7.934 -37.5 1 98.38 473 GLY B CA 1
ATOM 8238 C C . GLY B 1 473 ? 1.244 -7.102 -37.594 1 98.38 473 GLY B C 1
ATOM 8239 O O . GLY B 1 473 ? 1.527 -6.504 -38.625 1 98.38 473 GLY B O 1
ATOM 8240 N N . ARG B 1 474 ? 1.944 -6.984 -36.531 1 97.56 474 ARG B N 1
ATOM 8241 C CA . ARG B 1 474 ? 3.166 -6.191 -36.438 1 97.56 474 ARG B CA 1
ATOM 8242 C C . ARG B 1 474 ? 4.297 -7 -35.812 1 97.56 474 ARG B C 1
ATOM 8244 O O . ARG B 1 474 ? 4.055 -7.992 -35.125 1 97.56 474 ARG B O 1
ATOM 8251 N N . ASP B 1 475 ? 5.52 -6.625 -36.156 1 98.06 475 ASP B N 1
ATOM 8252 C CA . ASP B 1 475 ? 6.672 -7.191 -35.438 1 98.06 475 ASP B CA 1
ATOM 8253 C C . ASP B 1 475 ? 6.891 -6.504 -34.094 1 98.06 475 ASP B C 1
ATOM 8255 O O . ASP B 1 475 ? 7.43 -5.398 -34.062 1 98.06 475 ASP B O 1
ATOM 8259 N N . MET B 1 476 ? 6.551 -7.168 -33.094 1 98.44 476 MET B N 1
ATOM 8260 C CA . MET B 1 476 ? 6.609 -6.609 -31.75 1 98.44 476 MET B CA 1
ATOM 8261 C C . MET B 1 476 ? 7.875 -7.062 -31.031 1 98.44 476 MET B C 1
ATOM 8263 O O . MET B 1 476 ? 7.988 -6.906 -29.812 1 98.44 476 MET B O 1
ATOM 8267 N N . GLN B 1 477 ? 8.828 -7.594 -31.688 1 98.38 477 GLN B N 1
ATOM 8268 C CA . GLN B 1 477 ? 10.047 -8.109 -31.094 1 98.38 477 GLN B CA 1
ATOM 8269 C C . GLN B 1 477 ? 10.75 -7.035 -30.25 1 98.38 477 GLN B C 1
ATOM 8271 O O . GLN B 1 477 ? 11.344 -7.336 -29.219 1 98.38 477 GLN B O 1
ATOM 8276 N N . TRP B 1 478 ? 10.656 -5.801 -30.688 1 98.44 478 TRP B N 1
ATOM 8277 C CA . TRP B 1 478 ? 11.312 -4.699 -30 1 98.44 478 TRP B CA 1
ATOM 8278 C C . TRP B 1 478 ? 10.844 -4.609 -28.547 1 98.44 478 TRP B C 1
ATOM 8280 O O . TRP B 1 478 ? 11.633 -4.312 -27.656 1 98.44 478 TRP B O 1
ATOM 8290 N N . PHE B 1 479 ? 9.578 -4.793 -28.312 1 98.75 479 PHE B N 1
ATOM 8291 C CA . PHE B 1 479 ? 8.969 -4.73 -27 1 98.75 479 PHE B CA 1
ATOM 8292 C C . PHE B 1 479 ? 9.57 -5.789 -26.078 1 98.75 479 PHE B C 1
ATOM 8294 O O . PHE B 1 479 ? 9.977 -5.48 -24.953 1 98.75 479 PHE B O 1
ATOM 8301 N N . PHE B 1 480 ? 9.703 -6.957 -26.547 1 98.81 480 PHE B N 1
ATOM 8302 C CA . PHE B 1 480 ? 10.141 -8.094 -25.75 1 98.81 480 PHE B CA 1
ATOM 8303 C C . PHE B 1 480 ? 11.656 -8.07 -25.562 1 98.81 480 PHE B C 1
ATOM 8305 O O . PHE B 1 480 ? 12.164 -8.492 -24.516 1 98.81 480 PHE B O 1
ATOM 8312 N N . ASP B 1 481 ? 12.367 -7.547 -26.547 1 98.44 481 ASP B N 1
ATOM 8313 C CA . ASP B 1 481 ? 13.812 -7.395 -26.422 1 98.44 481 ASP B CA 1
ATOM 8314 C C . ASP B 1 481 ? 14.172 -6.535 -25.219 1 98.44 481 ASP B C 1
ATOM 8316 O O . ASP B 1 481 ? 15.102 -6.852 -24.484 1 98.44 481 ASP B O 1
ATOM 8320 N N . VAL B 1 482 ? 13.391 -5.516 -25.031 1 98.56 482 VAL B N 1
ATOM 8321 C CA . VAL B 1 482 ? 13.695 -4.555 -23.969 1 98.56 482 VAL B CA 1
ATOM 8322 C C . VAL B 1 482 ? 13.203 -5.094 -22.625 1 98.56 482 VAL B C 1
ATOM 8324 O O . VAL B 1 482 ? 13.93 -5.051 -21.641 1 98.56 482 VAL B O 1
ATOM 8327 N N . TYR B 1 483 ? 12.039 -5.699 -22.578 1 98.75 483 TYR B N 1
ATOM 8328 C CA . TYR B 1 483 ? 11.406 -5.988 -21.297 1 98.75 483 TYR B CA 1
ATOM 8329 C C . TYR B 1 483 ? 11.781 -7.383 -20.812 1 98.75 483 TYR B C 1
ATOM 8331 O O . TYR B 1 483 ? 11.906 -7.609 -19.594 1 98.75 483 TYR B O 1
ATOM 8339 N N . LEU B 1 484 ? 11.961 -8.367 -21.688 1 98.75 484 LEU B N 1
ATOM 8340 C CA . LEU B 1 484 ? 12.195 -9.742 -21.266 1 98.75 484 LEU B CA 1
ATOM 8341 C C . LEU B 1 484 ? 13.68 -10.078 -21.297 1 98.75 484 LEU B C 1
ATOM 8343 O O . LEU B 1 484 ? 14.172 -10.828 -20.438 1 98.75 484 LEU B O 1
ATOM 8347 N N . TYR B 1 485 ? 14.367 -9.516 -22.266 1 98.19 485 TYR B N 1
ATOM 8348 C CA . TYR B 1 485 ? 15.719 -10.008 -22.547 1 98.19 485 TYR B CA 1
ATOM 8349 C C . TYR B 1 485 ? 16.766 -9.039 -22.031 1 98.19 485 TYR B C 1
ATOM 8351 O O . TYR B 1 485 ? 17.969 -9.258 -22.203 1 98.19 485 TYR B O 1
ATOM 8359 N N . GLN B 1 486 ? 16.344 -7.902 -21.406 1 97.06 486 GLN B N 1
ATOM 8360 C CA . GLN B 1 486 ? 17.219 -6.98 -20.703 1 97.06 486 GLN B CA 1
ATOM 8361 C C . GLN B 1 486 ? 16.797 -6.82 -19.25 1 97.06 486 GLN B C 1
ATOM 8363 O O . GLN B 1 486 ? 15.602 -6.828 -18.938 1 97.06 486 GLN B O 1
ATOM 8368 N N . ALA B 1 487 ? 17.781 -6.648 -18.391 1 97.31 487 ALA B N 1
ATOM 8369 C CA . ALA B 1 487 ? 17.484 -6.477 -16.984 1 97.31 487 ALA B CA 1
ATOM 8370 C C . ALA B 1 487 ? 17.047 -5.051 -16.688 1 97.31 487 ALA B C 1
ATOM 8372 O O . ALA B 1 487 ? 15.984 -4.832 -16.094 1 97.31 487 ALA B O 1
ATOM 8373 N N . PRO B 1 488 ? 17.781 -3.969 -17.141 1 97.88 488 PRO B N 1
ATOM 8374 C CA . PRO B 1 488 ? 17.391 -2.604 -16.797 1 97.88 488 PRO B CA 1
ATOM 8375 C C . PRO B 1 488 ? 16.078 -2.182 -17.453 1 97.88 488 PRO B C 1
ATOM 8377 O O . PRO B 1 488 ? 15.812 -2.564 -18.594 1 97.88 488 PRO B O 1
ATOM 8380 N N . LEU B 1 489 ? 15.359 -1.413 -16.812 1 98.62 489 LEU B N 1
ATOM 8381 C CA . LEU B 1 489 ? 14.141 -0.847 -17.375 1 98.62 489 LEU B CA 1
ATOM 8382 C C . LEU B 1 489 ? 14.461 0.317 -18.312 1 98.62 489 LEU B C 1
ATOM 8384 O O . LEU B 1 489 ? 15.469 1.006 -18.125 1 98.62 489 LEU B O 1
ATOM 8388 N N . PRO B 1 490 ? 13.602 0.536 -19.344 1 98.69 490 PRO B N 1
ATOM 8389 C CA . PRO B 1 490 ? 13.758 1.764 -20.125 1 98.69 490 PRO B CA 1
ATOM 8390 C C . PRO B 1 490 ? 13.508 3.025 -19.297 1 98.69 490 PRO B C 1
ATOM 8392 O O . PRO B 1 490 ? 12.648 3.025 -18.406 1 98.69 490 PRO B O 1
ATOM 8395 N N . GLU B 1 491 ? 14.234 4.031 -19.578 1 98.5 491 GLU B N 1
ATOM 8396 C CA . GLU B 1 491 ? 14.094 5.332 -18.938 1 98.5 491 GLU B CA 1
ATOM 8397 C C . GLU B 1 491 ? 13.492 6.359 -19.891 1 98.5 491 GLU B C 1
ATOM 8399 O O . GLU B 1 491 ? 13.922 6.473 -21.031 1 98.5 491 GLU B O 1
ATOM 8404 N N . LEU B 1 492 ? 12.492 7.016 -19.484 1 98.5 492 LEU B N 1
ATOM 8405 C CA . LEU B 1 492 ? 11.914 8.102 -20.266 1 98.5 492 LEU B CA 1
ATOM 8406 C C . LEU B 1 492 ? 12.461 9.453 -19.812 1 98.5 492 LEU B C 1
ATOM 8408 O O . LEU B 1 492 ? 12.109 9.938 -18.75 1 98.5 492 LEU B O 1
ATOM 8412 N N . VAL B 1 493 ? 13.297 10.062 -20.625 1 98.19 493 VAL B N 1
ATOM 8413 C CA . VAL B 1 493 ? 13.875 11.367 -20.344 1 98.19 493 VAL B CA 1
ATOM 8414 C C . VAL B 1 493 ? 12.953 12.469 -20.859 1 98.19 493 VAL B C 1
ATOM 8416 O O . VAL B 1 493 ? 12.523 12.438 -22.016 1 98.19 493 VAL B O 1
ATOM 8419 N N . GLU B 1 494 ? 12.617 13.359 -20.016 1 97.31 494 GLU B N 1
ATOM 8420 C CA . GLU B 1 494 ? 11.742 14.477 -20.344 1 97.31 494 GLU B CA 1
ATOM 8421 C C . GLU B 1 494 ? 12.5 15.805 -20.312 1 97.31 494 GLU B C 1
ATOM 8423 O O . GLU B 1 494 ? 13.312 16.047 -19.422 1 97.31 494 GLU B O 1
ATOM 8428 N N . ALA B 1 495 ? 12.297 16.625 -21.328 1 96.5 495 ALA B N 1
ATOM 8429 C CA . ALA B 1 495 ? 12.875 17.969 -21.391 1 96.5 495 ALA B CA 1
ATOM 8430 C C . ALA B 1 495 ? 11.844 18.984 -21.859 1 96.5 495 ALA B C 1
ATOM 8432 O O . ALA B 1 495 ? 11.172 18.781 -22.875 1 96.5 495 ALA B O 1
ATOM 8433 N N . ARG B 1 496 ? 11.672 20 -21.062 1 94.62 496 ARG B N 1
ATOM 8434 C CA . ARG B 1 496 ? 10.758 21.094 -21.406 1 94.62 496 ARG B CA 1
ATOM 8435 C C . ARG B 1 496 ? 11.523 22.359 -21.734 1 94.62 496 ARG B C 1
ATOM 8437 O O . ARG B 1 496 ? 12.422 22.766 -20.984 1 94.62 496 ARG B O 1
ATOM 8444 N N . GLN B 1 497 ? 11.219 22.922 -22.922 1 93.81 497 GLN B N 1
ATOM 8445 C CA . GLN B 1 497 ? 11.766 24.203 -23.359 1 93.81 497 GLN B CA 1
ATOM 8446 C C . GLN B 1 497 ? 10.672 25.109 -23.922 1 93.81 497 GLN B C 1
ATOM 8448 O O . GLN B 1 497 ? 10.219 24.906 -25.062 1 93.81 497 GLN B O 1
ATOM 8453 N N . GLY B 1 498 ? 10.312 26.078 -23.156 1 92.75 498 GLY B N 1
ATOM 8454 C CA . GLY B 1 498 ? 9.227 26.938 -23.609 1 92.75 498 GLY B CA 1
ATOM 8455 C C . GLY B 1 498 ? 7.914 26.203 -23.797 1 92.75 498 GLY B C 1
ATOM 8456 O O . GLY B 1 498 ? 7.379 25.625 -22.844 1 92.75 498 GLY B O 1
ATOM 8457 N N . ASP B 1 499 ? 7.551 26.125 -25 1 95.56 499 ASP B N 1
ATOM 8458 C CA . ASP B 1 499 ? 6.254 25.531 -25.312 1 95.56 499 ASP B CA 1
ATOM 8459 C C . ASP B 1 499 ? 6.414 24.125 -25.906 1 95.56 499 ASP B C 1
ATOM 8461 O O . ASP B 1 499 ? 5.535 23.656 -26.625 1 95.56 499 ASP B O 1
ATOM 8465 N N . THR B 1 500 ? 7.637 23.625 -25.609 1 96.06 500 THR B N 1
ATOM 8466 C CA . THR B 1 500 ? 7.906 22.328 -26.203 1 96.06 500 THR B CA 1
ATOM 8467 C C . THR B 1 500 ? 8.312 21.312 -25.125 1 96.06 500 THR B C 1
ATOM 8469 O O . THR B 1 500 ? 9.07 21.641 -24.219 1 96.06 500 THR B O 1
ATOM 8472 N N . LEU B 1 501 ? 7.754 20.078 -25.219 1 97.5 501 LEU B N 1
ATOM 8473 C CA . LEU B 1 501 ? 8.148 18.922 -24.406 1 97.5 501 LEU B CA 1
ATOM 8474 C C . LEU B 1 501 ? 8.781 17.844 -25.281 1 97.5 501 LEU B C 1
ATOM 8476 O O . LEU B 1 501 ? 8.18 17.406 -26.266 1 97.5 501 LEU B O 1
ATOM 8480 N N . THR B 1 502 ? 9.977 17.547 -24.984 1 98.12 502 THR B N 1
ATOM 8481 C CA . THR B 1 502 ? 10.648 16.453 -25.672 1 98.12 502 THR B CA 1
ATOM 8482 C C . THR B 1 502 ? 10.734 15.211 -24.781 1 98.12 502 THR B C 1
ATOM 8484 O O . THR B 1 502 ? 11.148 15.312 -23.625 1 98.12 502 THR B O 1
ATOM 8487 N N . LEU B 1 503 ? 10.258 14.109 -25.328 1 98.5 503 LEU B N 1
ATOM 8488 C CA . LEU B 1 503 ? 10.352 12.805 -24.672 1 98.5 503 LEU B CA 1
ATOM 8489 C C . LEU B 1 503 ? 11.328 11.898 -25.422 1 98.5 503 LEU B C 1
ATOM 8491 O O . LEU B 1 503 ? 11.312 11.844 -26.656 1 98.5 503 LEU B O 1
ATOM 8495 N N . ARG B 1 504 ? 12.219 11.242 -24.656 1 98.5 504 ARG B N 1
ATOM 8496 C CA . ARG B 1 504 ? 13.195 10.344 -25.266 1 98.5 504 ARG B CA 1
ATOM 8497 C C . ARG B 1 504 ? 13.391 9.094 -24.406 1 98.5 504 ARG B C 1
ATOM 8499 O O . ARG B 1 504 ? 13.688 9.188 -23.219 1 98.5 504 ARG B O 1
ATOM 8506 N N . TRP B 1 505 ? 13.273 7.918 -25.031 1 98.62 505 TRP B N 1
ATOM 8507 C CA . TRP B 1 505 ? 13.562 6.664 -24.359 1 98.62 505 TRP B CA 1
ATOM 8508 C C . TRP B 1 505 ? 15.062 6.383 -24.344 1 98.62 505 TRP B C 1
ATOM 8510 O O . TRP B 1 505 ? 15.727 6.484 -25.375 1 98.62 505 TRP B O 1
ATOM 8520 N N . LYS B 1 506 ? 15.586 6.152 -23.219 1 98.38 506 LYS B N 1
ATOM 8521 C CA . LYS B 1 506 ? 16.906 5.555 -23.047 1 98.38 506 LYS B CA 1
ATOM 8522 C C . LYS B 1 506 ? 16.797 4.078 -22.672 1 98.38 506 LYS B C 1
ATOM 8524 O O . LYS B 1 506 ? 16.266 3.734 -21.625 1 98.38 506 LYS B O 1
ATOM 8529 N N . VAL B 1 507 ? 17.359 3.217 -23.516 1 97.25 507 VAL B N 1
ATOM 8530 C CA . VAL B 1 507 ? 17.203 1.776 -23.344 1 97.25 507 VAL B CA 1
ATOM 8531 C C . VAL B 1 507 ? 18.578 1.111 -23.344 1 97.25 507 VAL B C 1
ATOM 8533 O O . VAL B 1 507 ? 19.516 1.599 -23.984 1 97.25 507 VAL B O 1
ATOM 8536 N N . ALA B 1 508 ? 18.641 0.053 -22.594 1 94.44 508 ALA B N 1
ATOM 8537 C CA . ALA B 1 508 ? 19.891 -0.706 -22.547 1 94.44 508 ALA B CA 1
ATOM 8538 C C . ALA B 1 508 ? 20.297 -1.151 -23.953 1 94.44 508 ALA B C 1
ATOM 8540 O O . ALA B 1 508 ? 19.469 -1.604 -24.734 1 94.44 508 ALA B O 1
ATOM 8541 N N . ASN B 1 509 ? 21.609 -0.952 -24.328 1 95.06 509 ASN B N 1
ATOM 8542 C CA . ASN B 1 509 ? 22.203 -1.376 -25.594 1 95.06 509 ASN B CA 1
ATOM 8543 C C . ASN B 1 509 ? 21.547 -0.672 -26.781 1 95.06 509 ASN B C 1
ATOM 8545 O O . ASN B 1 509 ? 21.531 -1.212 -27.891 1 95.06 509 ASN B O 1
ATOM 8549 N N . ASP B 1 510 ? 20.875 0.397 -26.578 1 95.56 510 ASP B N 1
ATOM 8550 C CA . ASP B 1 510 ? 20.281 1.263 -27.594 1 95.56 510 ASP B CA 1
ATOM 8551 C C . ASP B 1 510 ? 19.328 0.478 -28.5 1 95.56 510 ASP B C 1
ATOM 8553 O O . ASP B 1 510 ? 19.344 0.652 -29.719 1 95.56 510 ASP B O 1
ATOM 8557 N N . LYS B 1 511 ? 18.625 -0.456 -27.922 1 96.56 511 LYS B N 1
ATOM 8558 C CA . LYS B 1 511 ? 17.641 -1.225 -28.672 1 96.56 511 LYS B CA 1
ATOM 8559 C C . LYS B 1 511 ? 16.484 -0.337 -29.141 1 96.56 511 LYS B C 1
ATOM 8561 O O . LYS B 1 511 ? 16.156 0.652 -28.469 1 96.56 511 LYS B O 1
ATOM 8566 N N . PRO B 1 512 ? 15.898 -0.713 -30.312 1 97.5 512 PRO B N 1
ATOM 8567 C CA . PRO B 1 512 ? 14.703 0.024 -30.719 1 97.5 512 PRO B CA 1
ATOM 8568 C C . PRO B 1 512 ? 13.562 -0.082 -29.703 1 97.5 512 PRO B C 1
ATOM 8570 O O . PRO B 1 512 ? 13.297 -1.167 -29.188 1 97.5 512 PRO B O 1
ATOM 8573 N N . PHE B 1 513 ? 12.906 1.063 -29.422 1 98.31 513 PHE B N 1
ATOM 8574 C CA . PHE B 1 513 ? 11.82 1.065 -28.438 1 98.31 513 PHE B CA 1
ATOM 8575 C C . PHE B 1 513 ? 10.812 2.16 -28.766 1 98.31 513 PHE B C 1
ATOM 8577 O O . PHE B 1 513 ? 10.727 3.16 -28.047 1 98.31 513 PHE B O 1
ATOM 8584 N N . PRO B 1 514 ? 9.992 1.95 -29.75 1 98.44 514 PRO B N 1
ATOM 8585 C CA . PRO B 1 514 ? 8.992 2.943 -30.172 1 98.44 514 PRO B CA 1
ATOM 8586 C C . PRO B 1 514 ? 7.711 2.865 -29.344 1 98.44 514 PRO B C 1
ATOM 8588 O O . PRO B 1 514 ? 6.613 2.92 -29.906 1 98.44 514 PRO B O 1
ATOM 8591 N N . LEU B 1 515 ? 7.766 2.73 -28.031 1 98.62 515 LEU B N 1
ATOM 8592 C CA . LEU B 1 515 ? 6.598 2.645 -27.156 1 98.62 515 LEU B CA 1
ATOM 8593 C C . LEU B 1 515 ? 5.953 4.016 -26.969 1 98.62 515 LEU B C 1
ATOM 8595 O O . LEU B 1 515 ? 6.602 4.953 -26.5 1 98.62 515 LEU B O 1
ATOM 8599 N N . PRO B 1 516 ? 4.719 4.164 -27.391 1 98.69 516 PRO B N 1
ATOM 8600 C CA . PRO B 1 516 ? 4.039 5.441 -27.156 1 98.69 516 PRO B CA 1
ATOM 8601 C C . PRO B 1 516 ? 3.75 5.691 -25.672 1 98.69 516 PRO B C 1
ATOM 8603 O O . PRO B 1 516 ? 3.756 4.754 -24.875 1 98.69 516 PRO B O 1
ATOM 8606 N N . VAL B 1 517 ? 3.52 6.957 -25.359 1 98.31 517 VAL B N 1
ATOM 8607 C CA . VAL B 1 517 ? 3.256 7.309 -23.969 1 98.31 517 VAL B CA 1
ATOM 8608 C C . VAL B 1 517 ? 2.121 8.328 -23.906 1 98.31 517 VAL B C 1
ATOM 8610 O O . VAL B 1 517 ? 2.039 9.234 -24.734 1 98.31 517 VAL B O 1
ATOM 8613 N N . GLU B 1 518 ? 1.203 8.141 -22.922 1 98.31 518 GLU B N 1
ATOM 8614 C CA . GLU B 1 518 ? 0.157 9.125 -22.672 1 98.31 518 GLU B CA 1
ATOM 8615 C C . GLU B 1 518 ? 0.724 10.359 -21.984 1 98.31 518 GLU B C 1
ATOM 8617 O O . GLU B 1 518 ? 1.562 10.25 -21.078 1 98.31 518 GLU B O 1
ATOM 8622 N N . VAL B 1 519 ? 0.324 11.547 -22.422 1 98.31 519 VAL B N 1
ATOM 8623 C CA . VAL B 1 519 ? 0.686 12.82 -21.797 1 98.31 519 VAL B CA 1
ATOM 8624 C C . VAL B 1 519 ? -0.574 13.633 -21.531 1 98.31 519 VAL B C 1
ATOM 8626 O O . VAL B 1 519 ? -1.413 13.812 -22.406 1 98.31 519 VAL B O 1
ATOM 8629 N N . SER B 1 520 ? -0.772 14 -20.328 1 98.06 520 SER B N 1
ATOM 8630 C CA . SER B 1 520 ? -1.852 14.906 -19.953 1 98.06 520 SER B CA 1
ATOM 8631 C C . SER B 1 520 ? -1.391 16.359 -19.984 1 98.06 520 SER B C 1
ATOM 8633 O O . SER B 1 520 ? -0.392 16.719 -19.359 1 98.06 520 SER B O 1
ATOM 8635 N N . VAL B 1 521 ? -1.981 17.188 -20.75 1 97.12 521 VAL B N 1
ATOM 8636 C CA . VAL B 1 521 ? -1.742 18.625 -20.812 1 97.12 521 VAL B CA 1
ATOM 8637 C C . VAL B 1 521 ? -2.98 19.375 -20.328 1 97.12 521 VAL B C 1
ATOM 8639 O O . VAL B 1 521 ? -4.012 19.391 -21 1 97.12 521 VAL B O 1
ATOM 8642 N N . ASP B 1 522 ? -2.889 19.953 -19.203 1 95.12 522 ASP B N 1
ATOM 8643 C CA . ASP B 1 522 ? -3.99 20.672 -18.547 1 95.12 522 ASP B CA 1
ATOM 8644 C C . ASP B 1 522 ? -5.227 19.781 -18.438 1 95.12 522 ASP B C 1
ATOM 8646 O O . ASP B 1 522 ? -6.332 20.203 -18.797 1 95.12 522 ASP B O 1
ATOM 8650 N N . GLY B 1 523 ? -4.965 18.547 -18.141 1 94.06 523 GLY B N 1
ATOM 8651 C CA . GLY B 1 523 ? -6.051 17.625 -17.828 1 94.06 523 GLY B CA 1
ATOM 8652 C C . GLY B 1 523 ? -6.508 16.812 -19.016 1 94.06 523 GLY B C 1
ATOM 8653 O O . GLY B 1 523 ? -7.273 15.859 -18.875 1 94.06 523 GLY B O 1
ATOM 8654 N N . LYS B 1 524 ? -6.039 17.188 -20.25 1 96.06 524 LYS B N 1
ATOM 8655 C CA . LYS B 1 524 ? -6.41 16.453 -21.453 1 96.06 524 LYS B CA 1
ATOM 8656 C C . LYS B 1 524 ? -5.324 15.453 -21.844 1 96.06 524 LYS B C 1
ATOM 8658 O O . LYS B 1 524 ? -4.195 15.844 -22.141 1 96.06 524 LYS B O 1
ATOM 8663 N N . VAL B 1 525 ? -5.719 14.164 -21.859 1 97.31 525 VAL B N 1
ATOM 8664 C CA . VAL B 1 525 ? -4.766 13.094 -22.109 1 97.31 525 VAL B CA 1
ATOM 8665 C C . VAL B 1 525 ? -4.699 12.789 -23.609 1 97.31 525 VAL B C 1
ATOM 8667 O O . VAL B 1 525 ? -5.734 12.711 -24.281 1 97.31 525 VAL B O 1
ATOM 8670 N N . ARG B 1 526 ? -3.588 12.695 -24.125 1 97 526 ARG B N 1
ATOM 8671 C CA . ARG B 1 526 ? -3.373 12.258 -25.5 1 97 526 ARG B CA 1
ATOM 8672 C C . ARG B 1 526 ? -2.238 11.242 -25.594 1 97 526 ARG B C 1
ATOM 8674 O O . ARG B 1 526 ? -1.34 11.242 -24.75 1 97 526 ARG B O 1
ATOM 8681 N N . LEU B 1 527 ? -2.328 10.391 -26.531 1 98.06 527 LEU B N 1
ATOM 8682 C CA . LEU B 1 527 ? -1.271 9.422 -26.797 1 98.06 527 LEU B CA 1
ATOM 8683 C C . LEU B 1 527 ? -0.205 10.016 -27.703 1 98.06 527 LEU B C 1
ATOM 8685 O O . LEU B 1 527 ? -0.517 10.5 -28.797 1 98.06 527 LEU B O 1
ATOM 8689 N N . VAL B 1 528 ? 1.025 10.07 -27.25 1 98.25 528 VAL B N 1
ATOM 8690 C CA . VAL B 1 528 ? 2.154 10.57 -28.031 1 98.25 528 VAL B CA 1
ATOM 8691 C C . VAL B 1 528 ? 2.92 9.406 -28.656 1 98.25 528 VAL B C 1
ATOM 8693 O O . VAL B 1 528 ? 3.516 8.594 -27.938 1 98.25 528 VAL B O 1
ATOM 8696 N N . GLU B 1 529 ? 2.891 9.344 -29.984 1 97.94 529 GLU B N 1
ATOM 8697 C CA . GLU B 1 529 ? 3.66 8.32 -30.688 1 97.94 529 GLU B CA 1
ATOM 8698 C C . GLU B 1 529 ? 5.156 8.617 -30.625 1 97.94 529 GLU B C 1
ATOM 8700 O O . GLU B 1 529 ? 5.57 9.773 -30.672 1 97.94 529 GLU B O 1
ATOM 8705 N N . MET B 1 530 ? 5.914 7.59 -30.469 1 97.44 530 MET B N 1
ATOM 8706 C CA . MET B 1 530 ? 7.359 7.742 -30.359 1 97.44 530 MET B CA 1
ATOM 8707 C C . MET B 1 530 ? 8.086 6.867 -31.375 1 97.44 530 MET B C 1
ATOM 8709 O O . MET B 1 530 ? 8.891 6.012 -31 1 97.44 530 MET B O 1
ATOM 8713 N N . PRO B 1 531 ? 7.801 7.363 -32.625 1 94.44 531 PRO B N 1
ATOM 8714 C CA . PRO B 1 531 ? 8.547 6.586 -33.625 1 94.44 531 PRO B CA 1
ATOM 8715 C C . PRO B 1 531 ? 10.062 6.734 -33.469 1 94.44 531 PRO B C 1
ATOM 8717 O O . PRO B 1 531 ? 10.562 7.852 -33.312 1 94.44 531 PRO B O 1
ATOM 8720 N N . GLY B 1 532 ? 10.914 5.891 -33.312 1 94.38 532 GLY B N 1
ATOM 8721 C CA . GLY B 1 532 ? 12.352 5.914 -33.094 1 94.38 532 GLY B CA 1
ATOM 8722 C C . GLY B 1 532 ? 12.742 6.129 -31.656 1 94.38 532 GLY B C 1
ATOM 8723 O O . GLY B 1 532 ? 13.906 6.41 -31.344 1 94.38 532 GLY B O 1
ATOM 8724 N N . GLY B 1 533 ? 11.805 6.262 -30.828 1 97.81 533 GLY B N 1
ATOM 8725 C CA . GLY B 1 533 ? 12.07 6.387 -29.406 1 97.81 533 GLY B CA 1
ATOM 8726 C C . GLY B 1 533 ? 12.141 7.824 -28.938 1 97.81 533 GLY B C 1
ATOM 8727 O O . GLY B 1 533 ? 12.562 8.094 -27.812 1 97.81 533 GLY B O 1
ATOM 8728 N N . ILE B 1 534 ? 11.773 8.797 -29.766 1 97.62 534 ILE B N 1
ATOM 8729 C CA . ILE B 1 534 ? 11.812 10.211 -29.406 1 97.62 534 ILE B CA 1
ATOM 8730 C C . ILE B 1 534 ? 10.586 10.914 -29.969 1 97.62 534 ILE B C 1
ATOM 8732 O O . ILE B 1 534 ? 10.086 10.547 -31.047 1 97.62 534 ILE B O 1
ATOM 8736 N N . ALA B 1 535 ? 10.023 11.852 -29.25 1 97.94 535 ALA B N 1
ATOM 8737 C CA . ALA B 1 535 ? 8.922 12.688 -29.719 1 97.94 535 ALA B CA 1
ATOM 8738 C C . ALA B 1 535 ? 9.008 14.086 -29.109 1 97.94 535 ALA B C 1
ATOM 8740 O O . ALA B 1 535 ? 9.477 14.258 -27.969 1 97.94 535 ALA B O 1
ATOM 8741 N N . THR B 1 536 ? 8.672 15.07 -29.875 1 97.06 536 THR B N 1
ATOM 8742 C CA . THR B 1 536 ? 8.523 16.453 -29.406 1 97.06 536 THR B CA 1
ATOM 8743 C C . THR B 1 536 ? 7.082 16.922 -29.594 1 97.06 536 THR B C 1
ATOM 8745 O O . THR B 1 536 ? 6.527 16.828 -30.688 1 97.06 536 THR B O 1
ATOM 8748 N N . VAL B 1 537 ? 6.5 17.406 -28.562 1 96.38 537 VAL B N 1
ATOM 8749 C CA . VAL B 1 537 ? 5.113 17.859 -28.641 1 96.38 537 VAL B CA 1
ATOM 8750 C C . VAL B 1 537 ? 5.008 19.312 -28.172 1 96.38 537 VAL B C 1
ATOM 8752 O O . VAL B 1 537 ? 5.754 19.734 -27.281 1 96.38 537 VAL B O 1
ATOM 8755 N N . ASN B 1 538 ? 4.07 20.031 -28.766 1 95.75 538 ASN B N 1
ATOM 8756 C CA . ASN B 1 538 ? 3.779 21.391 -28.328 1 95.75 538 ASN B CA 1
ATOM 8757 C C . ASN B 1 538 ? 2.891 21.406 -27.078 1 95.75 538 ASN B C 1
ATOM 8759 O O . ASN B 1 538 ? 1.821 20.797 -27.078 1 95.75 538 ASN B O 1
ATOM 8763 N N . VAL B 1 539 ? 3.393 22 -26.078 1 95.62 539 VAL B N 1
ATOM 8764 C CA . VAL B 1 539 ? 2.666 22.219 -24.828 1 95.62 539 VAL B CA 1
ATOM 8765 C C . VAL B 1 539 ? 2.832 23.672 -24.375 1 95.62 539 VAL B C 1
ATOM 8767 O O . VAL B 1 539 ? 3.951 24.188 -24.328 1 95.62 539 VAL B O 1
ATOM 8770 N N . PRO B 1 540 ? 1.688 24.328 -24.078 1 94.25 540 PRO B N 1
ATOM 8771 C CA . PRO B 1 540 ? 1.843 25.688 -23.578 1 94.25 540 PRO B CA 1
ATOM 8772 C C . PRO B 1 540 ? 2.836 25.797 -22.422 1 94.25 540 PRO B C 1
ATOM 8774 O O . PRO B 1 540 ? 2.898 24.906 -21.578 1 94.25 540 PRO B O 1
ATOM 8777 N N . ALA B 1 541 ? 3.523 26.922 -22.344 1 90.69 541 ALA B N 1
ATOM 8778 C CA . ALA B 1 541 ? 4.609 27.109 -21.375 1 90.69 541 ALA B CA 1
ATOM 8779 C C . ALA B 1 541 ? 4.102 27 -19.953 1 90.69 541 ALA B C 1
ATOM 8781 O O . ALA B 1 541 ? 4.805 26.5 -19.062 1 90.69 541 ALA B O 1
ATOM 8782 N N . ASP B 1 542 ? 2.896 27.375 -19.719 1 89.44 542 ASP B N 1
ATOM 8783 C CA . ASP B 1 542 ? 2.373 27.391 -18.359 1 89.44 542 ASP B CA 1
ATOM 8784 C C . ASP B 1 542 ? 1.459 26.203 -18.094 1 89.44 542 ASP B C 1
ATOM 8786 O O . ASP B 1 542 ? 0.817 26.125 -17.047 1 89.44 542 ASP B O 1
ATOM 8790 N N . ALA B 1 543 ? 1.494 25.25 -19.047 1 94.44 543 ALA B N 1
ATOM 8791 C CA . ALA B 1 543 ? 0.587 24.125 -18.906 1 94.44 543 ALA B CA 1
ATOM 8792 C C . ALA B 1 543 ? 1.073 23.156 -17.828 1 94.44 543 ALA B C 1
ATOM 8794 O O . ALA B 1 543 ? 2.279 23 -17.625 1 94.44 543 ALA B O 1
ATOM 8795 N N . HIS B 1 544 ? 0.135 22.578 -17.125 1 95.12 544 HIS B N 1
ATOM 8796 C CA . HIS B 1 544 ? 0.44 21.453 -16.266 1 95.12 544 HIS B CA 1
ATOM 8797 C C . HIS B 1 544 ? 0.533 20.156 -17.062 1 95.12 544 HIS B C 1
ATOM 8799 O O . HIS B 1 544 ? -0.426 19.766 -17.734 1 95.12 544 HIS B O 1
ATOM 8805 N N . VAL B 1 545 ? 1.708 19.516 -17.031 1 96.81 545 VAL B N 1
ATOM 8806 C CA . VAL B 1 545 ? 1.955 18.344 -17.844 1 96.81 545 VAL B CA 1
ATOM 8807 C C . VAL B 1 545 ? 2.229 17.141 -16.953 1 96.81 545 VAL B C 1
ATOM 8809 O O . VAL B 1 545 ? 3.004 17.234 -16 1 96.81 545 VAL B O 1
ATOM 8812 N N . VAL B 1 546 ? 1.506 16.047 -17.203 1 97.69 546 VAL B N 1
ATOM 8813 C CA . VAL B 1 546 ? 1.758 14.781 -16.531 1 97.69 546 VAL B CA 1
ATOM 8814 C C . VAL B 1 546 ? 2.004 13.688 -17.562 1 97.69 546 VAL B C 1
ATOM 8816 O O . VAL B 1 546 ? 1.182 13.469 -18.453 1 97.69 546 VAL B O 1
ATOM 8819 N N . VAL B 1 547 ? 3.148 13.047 -17.453 1 97.94 547 VAL B N 1
ATOM 8820 C CA . VAL B 1 547 ? 3.502 11.961 -18.375 1 97.94 547 VAL B CA 1
ATOM 8821 C C . VAL B 1 547 ? 3.072 10.625 -17.766 1 97.94 547 VAL B C 1
ATOM 8823 O O . VAL B 1 547 ? 3.338 10.344 -16.594 1 97.94 547 VAL B O 1
ATOM 8826 N N . ASP B 1 548 ? 2.312 9.789 -18.562 1 98.38 548 ASP B N 1
ATOM 8827 C CA . ASP B 1 548 ? 1.819 8.477 -18.172 1 98.38 548 ASP B CA 1
ATOM 8828 C C . ASP B 1 548 ? 0.933 8.562 -16.938 1 98.38 548 ASP B C 1
ATOM 8830 O O . ASP B 1 548 ? 1.193 7.898 -15.93 1 98.38 548 ASP B O 1
ATOM 8834 N N . PRO B 1 549 ? -0.152 9.391 -17.031 1 98.38 549 PRO B N 1
ATOM 8835 C CA . PRO B 1 549 ? -0.955 9.703 -15.844 1 98.38 549 PRO B CA 1
ATOM 8836 C C . PRO B 1 549 ? -1.664 8.477 -15.266 1 98.38 549 PRO B C 1
ATOM 8838 O O . PRO B 1 549 ? -2.109 8.5 -14.117 1 98.38 549 PRO B O 1
ATOM 8841 N N . ASN B 1 550 ? -1.755 7.359 -16.031 1 98.25 550 ASN B N 1
ATOM 8842 C CA . ASN B 1 550 ? -2.488 6.18 -15.578 1 98.25 550 ASN B CA 1
ATOM 8843 C C . ASN B 1 550 ? -1.552 5.004 -15.32 1 98.25 550 ASN B C 1
ATOM 8845 O O . ASN B 1 550 ? -2.004 3.869 -15.156 1 98.25 550 ASN B O 1
ATOM 8849 N N . ALA B 1 551 ? -0.254 5.262 -15.312 1 98.44 551 ALA B N 1
ATOM 8850 C CA . ALA B 1 551 ? 0.773 4.258 -15.047 1 98.44 551 ALA B CA 1
ATOM 8851 C C . ALA B 1 551 ? 0.604 3.047 -15.961 1 98.44 551 ALA B C 1
ATOM 8853 O O . ALA B 1 551 ? 0.532 1.909 -15.492 1 98.44 551 ALA B O 1
ATOM 8854 N N . ARG B 1 552 ? 0.623 3.311 -17.203 1 98.5 552 ARG B N 1
ATOM 8855 C CA . ARG B 1 552 ? 0.33 2.256 -18.172 1 98.5 552 ARG B CA 1
ATOM 8856 C C . ARG B 1 552 ? 1.615 1.634 -18.719 1 98.5 552 ARG B C 1
ATOM 8858 O O . ARG B 1 552 ? 1.579 0.59 -19.375 1 98.5 552 ARG B O 1
ATOM 8865 N N . VAL B 1 553 ? 2.799 2.242 -18.344 1 98.56 553 VAL B N 1
ATOM 8866 C CA . VAL B 1 553 ? 4.059 1.818 -18.938 1 98.56 553 VAL B CA 1
ATOM 8867 C C . VAL B 1 553 ? 5.062 1.472 -17.844 1 98.56 553 VAL B C 1
ATOM 8869 O O . VAL B 1 553 ? 5.246 2.24 -16.891 1 98.56 553 VAL B O 1
ATOM 8872 N N . LEU B 1 554 ? 5.668 0.294 -17.953 1 98.81 554 LEU B N 1
ATOM 8873 C CA . LEU B 1 554 ? 6.777 -0.049 -17.078 1 98.81 554 LEU B CA 1
ATOM 8874 C C . LEU B 1 554 ? 8.039 0.712 -17.469 1 98.81 554 LEU B C 1
ATOM 8876 O O . LEU B 1 554 ? 8.539 0.561 -18.578 1 98.81 554 LEU B O 1
ATOM 8880 N N . LYS B 1 555 ? 8.547 1.59 -16.625 1 98.62 555 LYS B N 1
ATOM 8881 C CA . LYS B 1 555 ? 9.727 2.402 -16.906 1 98.62 555 LYS B CA 1
ATOM 8882 C C . LYS B 1 555 ? 10.523 2.666 -15.625 1 98.62 555 LYS B C 1
ATOM 8884 O O . LYS B 1 555 ? 10.023 2.449 -14.516 1 98.62 555 LYS B O 1
ATOM 8889 N N . TYR B 1 556 ? 11.742 3.039 -15.82 1 98.12 556 TYR B N 1
ATOM 8890 C CA . TYR B 1 556 ? 12.586 3.426 -14.695 1 98.12 556 TYR B CA 1
ATOM 8891 C C . TYR B 1 556 ? 11.969 4.578 -13.914 1 98.12 556 TYR B C 1
ATOM 8893 O O . TYR B 1 556 ? 11.359 5.477 -14.5 1 98.12 556 TYR B O 1
ATOM 8901 N N . SER B 1 557 ? 12.047 4.52 -12.633 1 97.06 557 SER B N 1
ATOM 8902 C CA . SER B 1 557 ? 11.594 5.57 -11.727 1 97.06 557 SER B CA 1
ATOM 8903 C C . SER B 1 557 ? 12.633 5.84 -10.633 1 97.06 557 SER B C 1
ATOM 8905 O O . SER B 1 557 ? 12.93 4.961 -9.828 1 97.06 557 SER B O 1
ATOM 8907 N N . ALA B 1 558 ? 13.133 7.051 -10.625 1 95.12 558 ALA B N 1
ATOM 8908 C CA . ALA B 1 558 ? 14.094 7.434 -9.594 1 95.12 558 ALA B CA 1
ATOM 8909 C C . ALA B 1 558 ? 13.484 7.336 -8.203 1 95.12 558 ALA B C 1
ATOM 8911 O O . ALA B 1 558 ? 14.164 6.988 -7.238 1 95.12 558 ALA B O 1
ATOM 8912 N N . ALA B 1 559 ? 12.258 7.609 -8.125 1 94.69 559 ALA B N 1
ATOM 8913 C CA . ALA B 1 559 ? 11.562 7.547 -6.848 1 94.69 559 ALA B CA 1
ATOM 8914 C C . ALA B 1 559 ? 11.5 6.117 -6.324 1 94.69 559 ALA B C 1
ATOM 8916 O O . ALA B 1 559 ? 11.734 5.871 -5.141 1 94.69 559 ALA B O 1
ATOM 8917 N N . VAL B 1 560 ? 11.172 5.18 -7.16 1 96.5 560 VAL B N 1
ATOM 8918 C CA . VAL B 1 560 ? 11.094 3.777 -6.762 1 96.5 560 VAL B CA 1
ATOM 8919 C C . VAL B 1 560 ? 12.477 3.281 -6.336 1 96.5 560 VAL B C 1
ATOM 8921 O O . VAL B 1 560 ? 12.609 2.59 -5.324 1 96.5 560 VAL B O 1
ATOM 8924 N N . GLU B 1 561 ? 13.438 3.625 -7.125 1 95.94 561 GLU B N 1
ATOM 8925 C CA . GLU B 1 561 ? 14.805 3.236 -6.781 1 95.94 561 GLU B CA 1
ATOM 8926 C C . GLU B 1 561 ? 15.203 3.766 -5.406 1 95.94 561 GLU B C 1
ATOM 8928 O O . GLU B 1 561 ? 15.773 3.035 -4.594 1 95.94 561 GLU B O 1
ATOM 8933 N N . ALA B 1 562 ? 14.898 5.051 -5.184 1 95 562 ALA B N 1
ATOM 8934 C CA . ALA B 1 562 ? 15.234 5.664 -3.902 1 95 562 ALA B CA 1
ATOM 8935 C C . ALA B 1 562 ? 14.484 4.988 -2.758 1 95 562 ALA B C 1
ATOM 8937 O O . ALA B 1 562 ? 15.062 4.727 -1.699 1 95 562 ALA B O 1
ATOM 8938 N N . TYR B 1 563 ? 13.281 4.719 -2.945 1 96.19 563 TYR B N 1
ATOM 8939 C CA . TYR B 1 563 ? 12.461 4.055 -1.94 1 96.19 563 TYR B CA 1
ATOM 8940 C C . TYR B 1 563 ? 13.016 2.676 -1.607 1 96.19 563 TYR B C 1
ATOM 8942 O O . TYR B 1 563 ? 13.148 2.318 -0.435 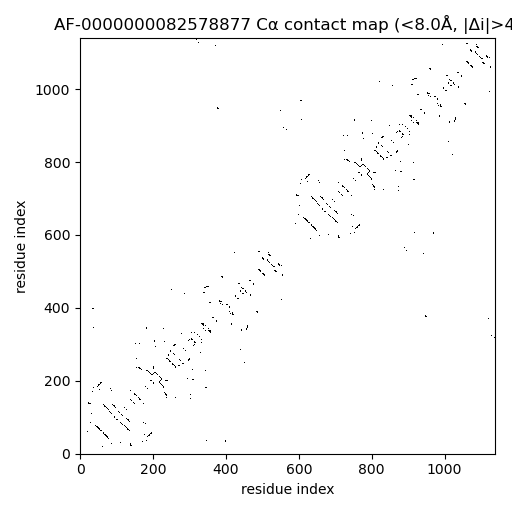1 96.19 563 TYR B O 1
ATOM 8950 N N . GLN B 1 564 ? 13.281 1.898 -2.609 1 95.38 564 GLN B N 1
ATOM 8951 C CA . GLN B 1 564 ? 13.789 0.542 -2.418 1 95.38 564 GLN B CA 1
ATOM 8952 C C . GLN B 1 564 ? 15.148 0.554 -1.721 1 95.38 564 GLN B C 1
ATOM 8954 O O . GLN B 1 564 ? 15.445 -0.34 -0.927 1 95.38 564 GLN B O 1
ATOM 8959 N N . ALA B 1 565 ? 15.945 1.49 -2.023 1 90.81 565 ALA B N 1
ATOM 8960 C CA . ALA B 1 565 ? 17.266 1.605 -1.403 1 90.81 565 ALA B CA 1
ATOM 8961 C C . ALA B 1 565 ? 17.141 1.865 0.096 1 90.81 565 ALA B C 1
ATOM 8963 O O . ALA B 1 565 ? 17.984 1.434 0.877 1 90.81 565 ALA B O 1
ATOM 8964 N N . ASN B 1 566 ? 16.125 2.564 0.469 1 82.25 566 ASN B N 1
ATOM 8965 C CA . ASN B 1 566 ? 15.906 2.885 1.876 1 82.25 566 ASN B CA 1
ATOM 8966 C C . ASN B 1 566 ? 15.172 1.761 2.602 1 82.25 566 ASN B C 1
ATOM 8968 O O . ASN B 1 566 ? 15.352 1.575 3.807 1 82.25 566 ASN B O 1
ATOM 8972 N N . ALA B 1 567 ? 14.281 1.104 1.959 1 65.75 567 ALA B N 1
ATOM 8973 C CA . ALA B 1 567 ? 13.523 -0.001 2.547 1 65.75 567 ALA B CA 1
ATOM 8974 C C . ALA B 1 567 ? 14.43 -1.2 2.812 1 65.75 567 ALA B C 1
ATOM 8976 O O . ALA B 1 567 ? 14.273 -1.895 3.82 1 65.75 567 ALA B O 1
ATOM 8977 N N . TYR B 1 568 ? 15.227 -1.562 1.864 1 50.69 568 TYR B N 1
ATOM 8978 C CA . TYR B 1 568 ? 16.125 -2.711 1.99 1 50.69 568 TYR B CA 1
ATOM 8979 C C . TYR B 1 568 ? 17.25 -2.42 2.973 1 50.69 568 TYR B C 1
ATOM 8981 O O . TYR B 1 568 ? 17.922 -3.34 3.447 1 50.69 568 TYR B O 1
ATOM 8989 N N . ARG B 1 569 ? 17.531 -1.114 3.232 1 45.06 569 ARG B N 1
ATOM 8990 C CA . ARG B 1 569 ? 18.516 -0.854 4.281 1 45.06 569 ARG B CA 1
ATOM 8991 C C . ARG B 1 569 ? 17.906 -1.061 5.664 1 45.06 569 ARG B C 1
ATOM 8993 O O . ARG B 1 569 ? 18.609 -0.983 6.676 1 45.06 569 ARG B O 1
ATOM 9000 N N . ARG B 1 570 ? 16.625 -1.18 5.785 1 37.41 570 ARG B N 1
ATOM 9001 C CA . ARG B 1 570 ? 16.125 -1.513 7.117 1 37.41 570 ARG B CA 1
ATOM 9002 C C . ARG B 1 570 ? 16.141 -3.02 7.344 1 37.41 570 ARG B C 1
ATOM 9004 O O . ARG B 1 570 ? 15.812 -3.793 6.441 1 37.41 570 ARG B O 1
#

pLDDT: mean 94.9, std 12.38, range [25.42, 98.94]

InterPro domains:
  IPR001930 Peptidase M1, alanine aminopeptidase/leukotriene A4 hydrolase [PR00756] (329-344)
  IPR001930 Peptidase M1, alanine aminopeptidase/leukotriene A4 hydrolase [PR00756] (348-360)
  IPR014782 Peptidase M1, membrane alanine aminopeptidase [PF01433] (324-483)
  IPR027268 Peptidase M4/M1, CTD superfamily [G3DSA:1.10.390.10] (249-487)
  IPR042097 Aminopeptidase N-like , N-terminal domain superfamliy [G3DSA:2.60.40.1730] (47-237)
  IPR042097 Aminopeptidase N-like , N-terminal domain superfamliy [SSF63737] (47-229)
  IPR050344 Peptidase M1 family aminopeptidases [PTHR11533] (33-499)

Solvent-accessible surface area (backbone atoms only — not comparable to full-atom values): 58313 Å² total; per-residue (Å²): 136,83,79,76,79,77,78,77,75,78,75,77,72,74,68,72,67,78,65,79,77,81,54,62,51,29,56,74,74,44,73,62,34,48,52,14,40,38,84,71,54,71,76,56,68,31,47,40,39,53,32,38,40,36,39,38,38,51,36,75,87,76,54,32,40,42,35,40,36,39,34,32,36,34,23,64,45,65,36,57,53,47,74,35,26,29,31,49,55,36,45,74,80,46,43,27,51,70,84,40,75,55,57,78,85,45,44,50,44,88,50,10,56,27,35,38,58,42,98,58,68,39,48,59,66,28,75,48,40,39,36,40,32,32,35,33,44,49,33,21,24,66,50,52,56,76,32,39,23,39,40,86,45,56,41,82,72,92,78,48,44,65,31,36,38,50,36,16,70,38,33,18,33,21,58,80,41,79,36,47,51,35,60,75,32,35,26,52,28,36,38,40,34,41,31,35,53,62,79,50,39,73,61,47,38,32,33,80,75,47,73,45,76,44,97,88,48,27,34,35,38,32,22,40,25,71,44,41,43,47,42,30,64,54,52,36,36,24,57,54,39,80,50,74,53,76,37,81,44,95,84,73,50,62,28,41,34,38,39,34,35,61,74,91,40,63,69,63,49,52,58,55,56,66,48,49,58,61,51,50,51,50,46,36,71,65,61,35,63,70,81,46,38,91,42,24,53,26,36,30,60,42,97,36,42,66,38,55,21,47,38,32,21,38,38,27,64,81,81,57,66,33,81,82,58,51,51,64,64,62,55,36,32,56,34,20,47,49,26,45,47,27,18,21,40,54,44,44,37,29,40,37,61,25,40,5,53,19,46,35,46,52,33,52,48,32,26,61,62,37,14,59,29,48,21,36,35,47,50,49,58,32,58,71,66,46,74,52,86,23,29,57,35,80,88,51,82,27,26,37,53,41,34,52,32,53,93,62,61,13,29,28,69,31,25,28,40,41,33,19,40,50,51,48,26,47,29,66,70,67,32,64,70,44,40,43,42,36,49,23,29,60,38,48,74,38,79,75,68,45,92,87,73,63,60,71,42,70,43,46,61,68,55,50,52,52,41,46,21,61,66,68,73,43,88,54,59,45,60,46,50,48,64,32,57,29,30,62,59,41,31,75,47,76,47,76,57,71,42,32,39,35,41,34,60,48,43,77,90,72,52,68,50,54,67,58,46,41,37,24,53,67,82,47,71,44,77,41,68,13,71,86,18,40,38,74,43,84,38,63,65,86,51,54,65,19,67,36,28,66,65,50,65,77,53,55,47,73,34,50,53,50,22,48,59,57,56,70,68,99,132,87,73,78,77,77,79,77,74,75,72,76,71,73,66,71,65,78,66,79,77,81,52,63,51,29,56,74,74,43,73,61,33,48,51,16,39,37,82,70,54,71,75,55,69,32,48,42,38,52,32,38,41,36,38,38,37,52,36,76,87,75,54,31,39,42,35,39,36,40,34,33,36,34,24,66,45,66,36,57,51,47,75,35,26,28,30,48,56,35,46,73,78,46,42,26,50,72,85,41,74,55,58,78,86,42,45,51,45,90,51,11,56,29,35,38,58,43,97,58,67,39,47,58,67,28,76,47,39,38,35,40,32,30,34,33,44,50,36,22,24,67,50,53,55,76,32,38,23,38,40,86,44,56,40,83,71,92,76,48,42,67,30,34,38,50,37,17,71,39,30,18,34,21,57,82,42,79,36,48,50,36,62,76,32,35,26,51,29,36,38,40,33,39,31,36,53,61,81,51,40,74,60,48,38,32,33,81,75,47,74,46,77,45,97,87,48,29,34,34,39,32,22,40,25,70,46,42,45,47,42,29,65,56,51,35,35,24,57,55,40,79,52,74,51,77,38,80,44,94,83,73,50,63,29,41,33,38,39,34,35,59,74,94,39,63,70,63,49,51,59,56,55,66,47,50,58,60,50,50,50,51,46,36,70,67,60,34,63,71,80,46,39,90,42,24,52,27,35,29,60,43,97,38,41,67,39,56,22,47,37,32,20,38,38,29,65,82,81,57,66,32,81,81,57,51,54,63,66,62,54,36,31,55,34,19,48,50,26,45,46,27,18,22,41,53,43,41,36,28,41,37,62,26,39,4,53,20,47,37,47,50,33,53,47,34,25,62,63,38,13,59,30,48,23,36,34,47,50,51,59,33,58,71,65,48,74,53,86,25,28,56,34,82,87,50,81,27,25,36,54,41,34,52,31,51,93,64,61,13,31,28,68,31,24,27,39,42,32,19,40,51,51,48,27,47,31,66,71,66,32,64,69,43,42,44,41,35,49,22,29,58,36,48,74,38,81,76,70,44,92,88,72,62,62,71,43,70,41,46,60,69,54,48,52,51,41,46,21,62,65,66,73,43,87,54,60,46,61,45,49,46,63,31,58,29,30,63,60,40,32,75,47,77,46,76,57,71,41,32,38,37,41,33,59,47,41,75,90,72,53,68,51,54,67,58,45,42,37,25,52,69,82,48,73,44,78,43,69,12,72,87,19,40,38,74,44,83,39,63,66,84,51,55,66,19,68,36,27,65,64,51,65,76,52,56,47,72,34,48,53,50,22,48,59,56,55,70,70,98

Sequence (1140 aa):
MHQYLLAASALALSATTAQAQVKPGEPPLTPTTQESGGPISPERAALHLDHADLAIEVFPATQRIAAIATLTITSAIAQKALQIDLDRNLPVTAISVDGKALAPVDWSNPEGRLTVALPRPLAAGGKAVVTISYGGTPHVAVRPPWDDGMVWARTPGPDRQPWIASTAEGYGCDLFWPCLDFPRGEPDMVDLHVTVPKDLKVAGNGKLVGTDTLPDGRSTWHWRARSPNPYSVTLQIAPYKLIQADYKSRFGNVIPMEYWYIPGRDEKARTLFAEFAPALDFYERVIGPYPWSDEKMGVAETPHLGMEHQTINAYGNNYKQYPSGFDEIFQHELGHEWFGNQMSASNWDDYWLHEGFAQYMQPLYGRWREGDARYAVMMDEFRLQITNHAPIVSGKIRTEEQVYEEEKGGPGQDIYVKGAWILHTLRNLIGDDRFFDATRRLVYGRPDPRPGNFTPRFATTPDFIKIVNEVTGRDMQWFFDVYLYQAPLPELVEARQGDTLTLRWKVANDKPFPLPVEVSVDGKVRLVEMPGGIATVNVPADAHVVVDPNARVLKYSAAVEAYQANAYRRMHQYLLAASALALSATTAQAQVKPGEPPLTPTTQESGGPISPERAALHLDHADLAIEVFPATQRIAAIATLTITSAIAQKALQIDLDRNLPVTAISVDGKALAPVDWSNPEGRLTVALPRPLAAGGKAVVTISYGGTPHVAVRPPWDDGMVWARTPGPDRQPWIASTAEGYGCDLFWPCLDFPRGEPDMVDLHVTVPKDLKVAGNGKLVGTDTLPDGRSTWHWRARSPNPYSVTLQIAPYKLIQADYKSRFGNVIPMEYWYIPGRDEKARTLFAEFAPALDFYERVIGPYPWSDEKMGVAETPHLGMEHQTINAYGNNYKQYPSGFDEIFQHELGHEWFGNQMSASNWDDYWLHEGFAQYMQPLYGRWREGDARYAVMMDEFRLQITNHAPIVSGKIRTEEQVYEEEKGGPGQDIYVKGAWILHTLRNLIGDDRFFDATRRLVYGRPDPRPGNFTPRFATTPDFIKIVNEVTGRDMQWFFDVYLYQAPLPELVEARQGDTLTLRWKVANDKPFPLPVEVSVDGKVRLVEMPGGIATVNVPADAHVVVDPNARVLKYSAAVEAYQANAYRR

Foldseek 3Di:
DPPPPPPPPPPPPPPPPQQDDDDACPPPAFPVLQFFWFDDDLFLVQKEWAEKEKAKEADLSNQKIWIKIKTKMWGQAKFQKDKWFATVQKPWDWKDKPRHTDDPVQWDQPRGIIIGGDPDIAHRGGIIIMMITIMHHFHHADAPPVGWIKHFFFDDDDVRWTWIKGHAQRSALNSGDIWSRFQNRWYQKYKYKYKYAALKDWDFEFAWPDKDADPVRIIITIHMHGGFGSRLGMTTMDSWDKDWDWAQAPQGAIAIEIETEHPPCVVLSVVQSVVVRVLLNLCCVLARHQQRRVTHQAEYEHCHDWDLRHSYTYHDPVSDQDPLGHDLRVSLSSQCSQQPTLENANALLQNLSRQLVSLLVRLVVSCVVPRLVSSLVSLVVLLLVQDLLAFSHAPRHGTNCCQQPVVNRHRRCCSHSLSSLLLLLVCVQQHSVLSSQLSNCNRFVHSDDHPPPGGRDYDGPVRSQVSSCVSRVHNPVLSCCQSRNHRAFWAWDWDDDAFKIKIAIDTPPLGFDQRWWWKAWQRDIDIGTRHRRMDMDGHHRPTDMDIRPSSRHDGDDPVSVVVSVVVVVD/DPPPPPPPPPPPPPPPPQQDDDDACPPPAFPVLQFFWFDDDLFLVQKEWAEKEKAWEADLSNQKIWIKIKTKMWGQAKFQKDKWFATVQKPWDWKDKPPHTDDPVQWDQPRGIIIGGDPDIAHRGGIIIMMITIMHHFHHADAPPVGWIKHFFFDDDDVRWTWIKGFAQRSALNRGDIWSRFQNRWYQKYKYKYKYAALKDWDFEFAWPDKDADPVRIIITIHMHGGWGSRLGMTTMDSWDKDWDWAQAPQGAIAIEIETEHPPCVVLSVVQSVVVRVLLNLCCVLARHQQRRVTHQAEYEHCHDWDLRHSYTYHDPVSDQDPLGHDLRVSLSSQQSQQPTLENANALLQNLSRQLVSLLVRLVVSCVVPRLVSSLVSLVVLLLVQDLLAFSHAPRHGTNCCQQPVVNRHRRCCSHSLSSLLLLLVCVQQHSVLSSQLSNCNRFVHSDDHPPPGGRDYDGPVRSQVSSCVSRVHNPVLSCCQSRNHRAFWAWDWDDDAQKIKIAIDTPPLGFDQRWWWKAWQRDIDIFTRHRRMDMDGHHRPTDMDIRPSSRHDGDDPVSVVVSVVVVVD